Protein 9IVO (pdb70)

Sequence (1031 aa):
TIALNNVVAVVTGAAGGIGRELVKAMKAANAIVIATDMAPSADVEGADHYLQHDVTSEAGWKAVAALAQEKYGRVDALVHNAGISIVTKFEDTPLSDFHRVNNTVNVDSIIIGTQVLLPLLKEGGKARAGGASVVNFSSVGGLRGAAFLAAYCTSKAAVKMLSKCLGAEFAALGYNIRVNSVHPGGIDTPMLGSIMDKAVELGAAPSREVAQAAMEMRHPIGRMGRPAEMGGGVVYLCSDAASFVTCTEFVMDGGFSQVIALNNVVAVVTGAAGGIGRELVKAMKAANAIVIATDMAPSADVEGADHYLQHDVTSEAGWKAVAALAQEKYGRVDALVHNAGISIVTKFEDTPLSDFHRVNTVNVDSIIIGTQVLLPLLKEGGKARAGGASVVNFSSVGGLRGAAFLAAYCTSKAAVKMLSKCLGAEFAALGYNIRVNSVHPGGIDTPMLGSIMDKAVELGAAPSREVAQAAMEMRHPIGRMGRPAEMGGGVVYLCSDAASFVTCTEFVMDGGFSQVTIALNNVVAVVTGAAGGIGRELVKAMKAANAIVIATDMAPSADVEGADHYLQHDVTSEAGWKAVAALAQEKYGRVDALVHNAGISIVTKFEDTPLSDFHRVNTVNVDSIIIGTQVLLPLLKEGGKARAGGASVVNFSSVGGLRGAAFLAAYCTSKAAVKMLSKCLGAEFAALGYNIRVNSVHPGGIDTPMLGSIMDKAVELGAAPSREVAQAAMEMRHPIGRMGRPAEMGGGVVYLCSDAASFVTCTEFVMDGGFSQVTIALNNVVAVVTGAAGGIGRELVKAMKAANAIVIATDMAPSADVEGADHYLQHDVTSEAGWKAVAALAQEKYGRVDALVHNAGISIVTKFEDTPLSDFHRVNNTVNVDSIIIGTQVLLPLLKEGGKARAGGASVVNFSSVGGLRGAAFLAAYCTSKAAVKMLSKCLGAEFAALGYNIRVNSVVHPGGIDTPMLGSIMDKAVELGAAPSREVAQAAMEMRHPIGRMGRPAEMGGGVVYLCSDAASFVTCTEFVMDGGFSQV

InterPro domains:
  IPR002347 Short-chain dehydrogenase/reductase SDR [PF13561] (14-257)
  IPR002347 Short-chain dehydrogenase/reductase SDR [PR00080] (74-85)
  IPR002347 Short-chain dehydrogenase/reductase SDR [PR00080] (132-140)
  IPR002347 Short-chain dehydrogenase/reductase SDR [PR00080] (152-171)
  IPR002347 Short-chain dehydrogenase/reductase SDR [PR00081] (9-26)
  IPR002347 Short-chain dehydrogenase/reductase SDR [PR00081] (74-85)
  IPR002347 Short-chain dehydrogenase/reductase SDR [PR00081] (126-142)
  IPR002347 Short-chain dehydrogenase/reductase SDR [PR00081] (152-171)
  IPR002347 Short-chain dehydrogenase/reductase SDR [PR00081] (175-192)
  IPR002347 Short-chain dehydrogenase/reductase SDR [PR00081] (220-240)
  IPR020904 Short-chain dehydrogenase/reductase, conserved site [PS00061] (139-167)
  IPR036291 NAD(P)-binding domain superfamily [SSF51735] (9-257)
  IPR057326 Ketoreductase domain [SM00822] (8-190)

Radius of gyration: 27.38 Å; Cα contacts (8 Å, |Δi|>4): 2699; chains: 4; bounding box: 59×67×67 Å

Solvent-accessible surface area: 32267 Å² total; per-residue (Å²): 135,23,35,0,87,112,1,0,0,0,0,1,11,0,25,34,35,29,1,84,40,0,0,77,27,0,69,64,14,90,0,47,0,0,0,0,26,118,39,106,94,34,129,8,116,24,31,66,44,47,48,108,5,54,12,34,39,97,75,18,0,118,56,0,16,62,32,0,106,140,110,62,27,58,0,0,0,0,0,6,22,25,25,54,27,44,8,28,60,1,48,102,3,73,43,74,48,15,81,129,0,33,43,11,3,4,4,4,3,2,18,0,0,46,27,0,5,87,8,0,55,72,0,7,162,60,26,106,8,0,0,0,0,0,0,12,4,10,18,9,0,15,33,4,33,30,16,28,4,5,23,0,11,4,12,0,2,0,9,0,0,1,2,0,0,0,9,1,0,30,69,47,64,40,60,5,6,0,0,1,0,0,13,11,8,9,79,24,113,70,24,13,68,27,12,74,73,19,45,136,53,62,54,15,123,42,90,142,78,14,47,43,51,31,47,149,50,2,22,39,47,76,29,0,123,28,59,7,0,2,10,0,0,7,0,0,0,0,67,19,0,8,0,2,3,0,3,48,10,13,0,0,0,0,32,1,14,28,67,45,0,86,110,1,0,0,0,0,1,11,0,23,32,13,27,0,78,42,0,0,79,25,0,70,66,16,88,0,39,0,0,0,0,26,119,35,122,85,41,109,23,110,30,34,67,44,60,47,99,4,53,11,33,39,103,74,18,0,119,58,1,14,61,28,0,105,139,107,66,27,57,0,0,0,0,0,5,22,22,24,53,27,45,6,26,57,1,53,105,2,71,45,74,46,6,70,133,0,27,40,11,3,9,7,4,2,2,16,0,0,44,27,0,4,86,8,0,56,75,0,7,166,60,27,102,8,0,0,0,0,0,0,12,4,10,17,10,0,15,30,5,33,28,19,30,5,3,22,1,6,0,12,0,6,0,8,0,0,0,2,0,0,0,8,0,1,28,68,54,64,35,62,5,7,0,0,1,0,0,13,12,9,8,79,21,106,67,27,11,68,27,14,60,74,18,45,128,53,63,53,14,120,34,83,127,76,12,50,44,59,27,47,158,51,2,23,40,48,77,32,1,124,27,60,7,0,2,11,0,0,7,0,0,0,0,67,28,0,11,0,2,2,0,3,46,10,14,0,0,0,0,36,1,14,29,146,18,32,0,85,111,1,0,0,0,0,1,12,0,28,34,32,28,1,88,42,0,0,77,27,0,70,60,10,90,0,41,0,0,0,0,27,122,41,108,88,30,140,12,125,24,31,68,45,47,45,105,4,54,12,44,38,98,76,15,0,119,54,0,16,61,30,0,106,137,104,61,27,55,0,0,0,0,0,6,21,25,24,42,12,18,14,33,66,1,52,104,3,73,43,73,42,9,71,131,0,33,48,26,4,4,5,3,3,2,18,0,0,45,28,0,4,86,7,0,54,73,0,8,160,60,27,102,7,0,0,0,0,0,0,12,4,11,18,10,0,16,32,3,31,29,25,32,5,3,23,1,5,0,11,0,4,0,8,0,0,0,2,0,0,0,8,1,0,29,67,54,65,35,60,5,6,0,0,1,0,0,13,11,7,7,79,22,109,65,24,12,38,29,11,72,75,18,48,156,67,62,52,13,119,35,86,128,78,15,32,44,51,32,49,151,50,2,23,40,48,75,35,0,125,28,60,8,0,1,10,0,0,7,0,0,0,0,67,18,0,9,0,1,2,0,3,46,10,14,0,0,0,0,34,0,14,29,147,21,30,0,82,111,1,0,0,0,0,1,11,0,29,34,29,30,0,86,41,0,0,79,27,0,68,87,17,90,0,43,0,0,0,0,28,119,40,108,87,34,129,8,121,23,31,65,43,46,47,105,5,53,11,33,37,97,76,17,0,117,56,0,16,61,31,0,106,138,108,60,28,58,0,0,0,0,0,7,21,24,24,59,26,50,21,23,57,0,50,100,2,71,44,74,52,14,79,130,0,33,37,14,3,4,2,4,3,1,18,0,0,45,29,0,3,87,8,0,54,71,0,7,160,61,27,104,7,0,0,0,0,0,0,11,4,10,16,10,0,15,32,4,34,29,26,32,1,4,23,0,11,4,10,0,4,0,9,0,0,0,2,0,0,1,7,1,1,29,67,57,64,36,60,5,6,0,0,1,0,0,12,11,9,9,80,22,110,64,23,12,39,29,11,57,91,17,48,132,66,62,48,13,117,34,87,131,78,15,46,45,50,33,49,149,54,2,23,40,46,75,30,0,126,28,60,7,0,2,10,0,0,6,0,0,0,0,68,17,0,9,0,2,3,0,4,46,10,15,0,0,0,0,33,1,13,29

Secondary structure (DSSP, 8-state):
----TT-EEEESSTTSHHHHHHHHHHHHTT-EEEEEESSSS---TT-SEEEE--TT-HHHHHHHHHHHHHHTS--SEEEE---------GGG--HHHHHHHHIIIIIHHHHHHHHHHHHHHHHHHH-TT-EEEEEE--GGGTS--TT-HHHHHHHHHHHHHHHHHHHHHHHTT--EEEEEEEE-SBSSHHHHHHHHHHHHTTSSS-HHHHHHHHHHHSTTSSPBPGGGGHHHHHHHHSGGGTT--S-EEEESTTGGG-/---TT-EEEESSTTSHHHHHHHHHHHHTT-EEEEEESSSS----S-SEEEE--TT-HHHHHHHHHHHHHHTS--SEEEE---------GGG--HHHHHHHHIIIIIHHHHHHHHHHHHHHHHHHH-TT-EEEEEE--GGGTS--TT-HHHHHHHHHHHHHHHHHHHHHHHTT--EEEEEE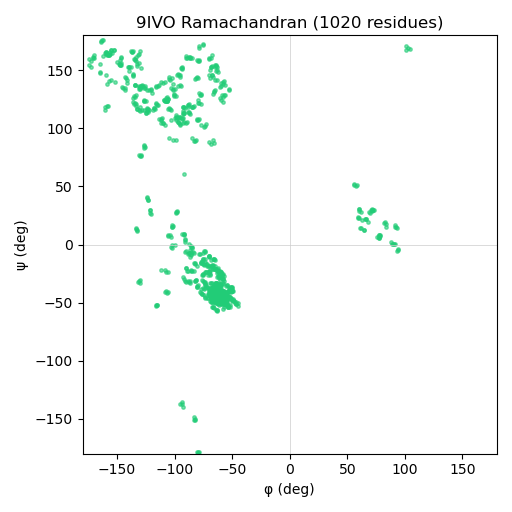EE-SB-SHHHHHHHHHHHHTTSSS-HHHHHHHHHHHSTTSSPBPGGGGHHHHHHHHSGGGTT--S-EEEESTTGGG-/----TT-EEEESSTTSHHHHHHHHHHHHTT-EEEEEESSSS---TT-SEEEE--TT-HHHHHHHHHHHHHHTS--SEEEE---------GGG--HHHHHHHHIIIIIHHHHHHHHHHHHHHHHHHH-TT-EEEEEE--GGGTS--TT-HHHHHHHHHHHHHHHHHHHHHHHTT--EEEEEEEE-SBSSHHHHHHHHHHHHTTSSS-HHHHHHHHHHHSTTSSPBPGGGGHHHHHHHHSGGGTT--S-EEEESTTGGG-/----TT-EEEESSTTSHHHHHHHHHHHHTT-EEEEEESSSS---TT-SEEEE--TT-HHHHHHHHHHHHHHTS--SEEEE---------GGG--HHHHHHHHIIIIIHHHHHHHHHHHHHHHHHHH-TT-EEEEEE--GGGTS--TT-HHHHHHHHHHHHHHHHHHHHHHHTT--EEEEEEEE-SBSSHHHHHHHHHHHHTTSSS-HHHHHHHHHHHSTTSSPBPGGGGHHHHHHHHSGGGTT--S-EEEESTTGGG-

Structure (mmCIF, N/CA/C/O backbone):
data_9IVO
#
_entry.id   9IVO
#
_cell.length_a   62.738
_cell.length_b   118.817
_cell.length_c   121.279
_cell.angle_alpha   90.00
_cell.angle_beta   90.00
_cell.angle_gamma   90.00
#
_symmetry.space_group_name_H-M   'P 21 21 21'
#
loop_
_entity.id
_entity.type
_entity.pdbx_description
1 polymer 'Short-chain dehydrogenase/reductase SDR'
2 non-polymer NICOTINAMIDE-ADENINE-DINUCLEOTIDE
3 non-polymer 1,2-ETHANEDIOL
4 non-polymer 'DIMETHYL SULFOXIDE'
5 water water
#
loop_
_atom_site.group_PDB
_atom_site.id
_atom_site.type_symbol
_atom_site.label_atom_id
_atom_site.label_alt_id
_atom_site.label_comp_id
_atom_site.label_asym_id
_atom_site.label_entity_id
_atom_site.label_seq_id
_atom_site.pdbx_PDB_ins_code
_atom_site.Cartn_x
_atom_site.Cartn_y
_atom_site.Cartn_z
_atom_site.occupancy
_atom_site.B_iso_or_equiv
_atom_site.auth_seq_id
_atom_site.auth_comp_id
_atom_site.auth_asym_id
_atom_site.auth_atom_id
_atom_site.pdbx_PDB_model_num
ATOM 1 N N . THR A 1 2 ? 37.404 29.323 8.416 1.00 62.18 2 THR A N 1
ATOM 2 C CA . THR A 1 2 ? 36.196 28.781 7.738 1.00 58.47 2 THR A CA 1
ATOM 3 C C . THR A 1 2 ? 35.674 27.531 8.473 1.00 51.94 2 THR A C 1
ATOM 4 O O . THR A 1 2 ? 36.327 27.004 9.405 1.00 53.28 2 THR A O 1
ATOM 8 N N . ILE A 1 3 ? 34.487 27.087 8.073 1.00 40.36 3 ILE A N 1
ATOM 9 C CA . ILE A 1 3 ? 33.840 25.846 8.561 1.00 32.45 3 ILE A CA 1
ATOM 10 C C . ILE A 1 3 ? 34.153 24.742 7.544 1.00 32.64 3 ILE A C 1
ATOM 11 O O . ILE A 1 3 ? 33.645 24.795 6.445 1.00 33.18 3 ILE A O 1
ATOM 16 N N . ALA A 1 4 ? 35.004 23.794 7.898 1.00 30.66 4 ALA A N 1
ATOM 17 C CA . ALA A 1 4 ? 35.338 22.657 7.017 1.00 27.98 4 ALA A CA 1
ATOM 18 C C . ALA A 1 4 ? 35.744 21.469 7.879 1.00 24.42 4 ALA A C 1
ATOM 19 O O . ALA A 1 4 ? 36.033 21.640 9.086 1.00 21.89 4 ALA A O 1
ATOM 21 N N . LEU A 1 5 ? 35.811 20.305 7.247 1.00 21.45 5 LEU A N 1
ATOM 22 C CA . LEU A 1 5 ? 36.148 19.037 7.938 1.00 21.55 5 LEU A CA 1
ATOM 23 C C . LEU A 1 5 ? 37.356 18.380 7.247 1.00 23.62 5 LEU A C 1
ATOM 24 O O . LEU A 1 5 ? 37.385 17.152 7.115 1.00 22.29 5 LEU A O 1
ATOM 29 N N . ASN A 1 6 ? 38.348 19.180 6.852 1.00 24.72 6 ASN A N 1
ATOM 30 C CA . ASN A 1 6 ? 39.568 18.622 6.200 1.00 27.16 6 ASN A CA 1
ATOM 31 C C . ASN A 1 6 ? 40.215 17.631 7.165 1.00 28.06 6 ASN A C 1
ATOM 32 O O . ASN A 1 6 ? 40.384 17.990 8.355 1.00 27.38 6 ASN A O 1
ATOM 37 N N . ASN A 1 7 ? 40.506 16.414 6.692 1.00 35.12 7 ASN A N 1
ATOM 38 C CA . ASN A 1 7 ? 41.241 15.359 7.457 1.00 36.77 7 ASN A CA 1
ATOM 39 C C . ASN A 1 7 ? 40.419 14.890 8.668 1.00 28.06 7 ASN A C 1
ATOM 40 O O . ASN A 1 7 ? 41.010 14.353 9.610 1.00 29.17 7 ASN A O 1
ATOM 45 N N . VAL A 1 8 ? 39.104 15.087 8.644 1.00 24.94 8 VAL A N 1
ATOM 46 C CA . VAL A 1 8 ? 38.210 14.585 9.710 1.00 23.68 8 VAL A CA 1
ATOM 47 C C . VAL A 1 8 ? 37.714 13.190 9.309 1.00 24.18 8 VAL A C 1
ATOM 48 O O . VAL A 1 8 ? 37.038 13.050 8.274 1.00 25.85 8 VAL A O 1
ATOM 52 N N . VAL A 1 9 ? 38.051 12.202 10.123 1.00 22.25 9 VAL A N 1
ATOM 53 C CA . VAL A 1 9 ? 37.459 10.843 10.043 1.00 22.03 9 VAL A CA 1
ATOM 54 C C . VAL A 1 9 ? 36.194 10.811 10.903 1.00 21.22 9 VAL A C 1
ATOM 55 O O . VAL A 1 9 ? 36.287 10.981 12.130 1.00 20.56 9 VAL A O 1
ATOM 59 N N . ALA A 1 10 ? 35.045 10.642 10.257 1.00 22.91 10 ALA A N 1
ATOM 60 C CA . ALA A 1 10 ? 33.720 10.693 10.884 1.00 21.38 10 ALA A CA 1
ATOM 61 C C . ALA A 1 10 ? 33.064 9.300 10.833 1.00 23.72 10 ALA A C 1
ATOM 62 O O . ALA A 1 10 ? 33.112 8.652 9.785 1.00 24.57 10 ALA A O 1
ATOM 64 N N . VAL A 1 11 ? 32.441 8.906 11.937 1.00 20.31 11 VAL A N 1
ATOM 65 C CA . VAL A 1 11 ? 31.526 7.740 11.991 1.00 20.11 11 VAL A CA 1
ATOM 66 C C . VAL A 1 11 ? 30.128 8.324 12.106 1.00 20.71 11 VAL A C 1
ATOM 67 O O . VAL A 1 11 ? 29.899 9.128 13.031 1.00 19.17 11 VAL A O 1
ATOM 71 N N . VAL A 1 12 ? 29.215 7.925 11.221 1.00 20.97 12 VAL A N 1
ATOM 72 C CA . VAL A 1 12 ? 27.805 8.397 11.268 1.00 19.14 12 VAL A CA 1
ATOM 73 C C . VAL A 1 12 ? 26.894 7.171 11.336 1.00 21.00 12 VAL A C 1
ATOM 74 O O . VAL A 1 12 ? 26.898 6.372 10.367 1.00 20.10 12 VAL A O 1
ATOM 78 N N . THR A 1 13 ? 26.140 7.021 12.418 1.00 20.46 13 THR A N 1
ATOM 79 C CA . THR A 1 13 ? 25.174 5.889 12.567 1.00 22.53 13 THR A CA 1
ATOM 80 C C . THR A 1 13 ? 23.800 6.275 12.011 1.00 22.26 13 THR A C 1
ATOM 81 O O . THR A 1 13 ? 23.523 7.465 11.822 1.00 20.64 13 THR A O 1
ATOM 85 N N . GLY A 1 14 ? 22.944 5.289 11.727 1.00 21.21 14 GLY A N 1
ATOM 86 C CA . GLY A 1 14 ? 21.642 5.564 11.103 1.00 21.54 14 GLY A CA 1
ATOM 87 C C . GLY A 1 14 ? 21.816 6.198 9.728 1.00 21.77 14 GLY A C 1
ATOM 88 O O . GLY A 1 14 ? 20.915 6.930 9.288 1.00 25.20 14 GLY A O 1
ATOM 89 N N . ALA A 1 15 ? 22.914 5.905 9.053 1.00 20.97 15 ALA A N 1
ATOM 90 C CA . ALA A 1 15 ? 23.399 6.673 7.883 1.00 20.74 15 ALA A CA 1
ATOM 91 C C . ALA A 1 15 ? 22.533 6.454 6.655 1.00 22.11 15 ALA A C 1
ATOM 92 O O . ALA A 1 15 ? 22.607 7.293 5.750 1.00 24.13 15 ALA A O 1
ATOM 94 N N . ALA A 1 16 ? 21.730 5.387 6.604 1.00 22.93 16 ALA A N 1
ATOM 95 C CA . ALA A 1 16 ? 20.890 5.072 5.428 1.00 24.39 16 ALA A CA 1
ATOM 96 C C . ALA A 1 16 ? 19.509 5.710 5.577 1.00 25.03 16 ALA A C 1
ATOM 97 O O . ALA A 1 16 ? 18.749 5.664 4.589 1.00 26.96 16 ALA A O 1
ATOM 99 N N . GLY A 1 17 ? 19.177 6.319 6.726 1.00 23.26 17 GLY A N 1
ATOM 100 C CA . GLY A 1 17 ? 17.869 6.967 6.930 1.00 26.44 17 GLY A CA 1
ATOM 101 C C . GLY A 1 17 ? 17.805 8.350 6.286 1.00 28.75 17 GLY A C 1
ATOM 102 O O . GLY A 1 17 ? 18.812 8.787 5.685 1.00 24.16 17 GLY A O 1
ATOM 103 N N . GLY A 1 18 ? 16.676 9.043 6.414 1.00 27.16 18 GLY A N 1
ATOM 104 C CA . GLY A 1 18 ? 16.452 10.332 5.725 1.00 28.76 18 GLY A CA 1
ATOM 105 C C . GLY A 1 18 ? 17.446 11.382 6.209 1.00 24.98 18 GLY A C 1
ATOM 106 O O . GLY A 1 18 ? 18.079 12.011 5.375 1.00 26.07 18 GLY A O 1
ATOM 107 N N . ILE A 1 19 ? 17.591 11.568 7.511 1.00 25.71 19 ILE A N 1
ATOM 108 C CA . ILE A 1 19 ? 18.559 12.573 8.045 1.00 21.94 19 ILE A CA 1
ATOM 109 C C . ILE A 1 19 ? 19.971 12.052 7.830 1.00 21.46 19 ILE A C 1
ATOM 110 O O . ILE A 1 19 ? 20.820 12.853 7.348 1.00 20.34 19 ILE A O 1
ATOM 115 N N . GLY A 1 20 ? 20.241 10.773 8.148 1.00 20.86 20 GLY A N 1
ATOM 116 C CA . GLY A 1 20 ? 21.592 10.188 8.013 1.00 21.49 20 GLY A CA 1
ATOM 117 C C . GLY A 1 20 ? 22.207 10.427 6.647 1.00 21.85 20 GLY A C 1
ATOM 118 O O . GLY A 1 20 ? 23.384 10.816 6.555 1.00 19.65 20 GLY A O 1
ATOM 119 N N . ARG A 1 21 ? 21.451 10.208 5.568 1.00 21.74 21 ARG A N 1
ATOM 120 C CA . ARG A 1 21 ? 21.995 10.374 4.200 1.00 22.57 21 ARG A CA 1
ATOM 121 C C . ARG A 1 21 ? 22.393 11.837 3.987 1.00 24.69 21 ARG A C 1
ATOM 122 O O . ARG A 1 21 ? 23.379 12.084 3.335 1.00 22.30 21 ARG A O 1
ATOM 130 N N . GLU A 1 22 ? 21.598 12.772 4.483 1.00 20.83 22 GLU A N 1
ATOM 131 C CA . GLU A 1 22 ? 21.881 14.220 4.339 1.00 21.64 22 GLU A CA 1
ATOM 132 C C . GLU A 1 22 ? 23.100 14.580 5.175 1.00 21.74 22 GLU A C 1
ATOM 133 O O . GLU A 1 22 ? 23.906 15.399 4.667 1.00 22.61 22 GLU A O 1
ATOM 139 N N . LEU A 1 23 ? 23.255 14.013 6.380 1.00 20.45 23 LEU A N 1
ATOM 140 C CA . LEU A 1 23 ? 24.475 14.264 7.191 1.00 21.53 23 LEU A CA 1
ATOM 141 C C . LEU A 1 23 ? 25.713 13.802 6.411 1.00 22.50 23 LEU A C 1
ATOM 142 O O . LEU A 1 23 ? 26.704 14.515 6.367 1.00 21.16 23 LEU A O 1
ATOM 147 N N . VAL A 1 24 ? 25.694 12.600 5.857 1.00 20.61 24 VAL A N 1
ATOM 148 C CA . VAL A 1 24 ? 26.878 12.052 5.147 1.00 20.05 24 VAL A CA 1
ATOM 149 C C . VAL A 1 24 ? 27.215 12.947 3.941 1.00 19.82 24 VAL A C 1
ATOM 150 O O . VAL A 1 24 ? 28.407 13.254 3.747 1.00 20.58 24 VAL A O 1
ATOM 154 N N . LYS A 1 25 ? 26.233 13.377 3.159 1.00 22.58 25 LYS A N 1
ATOM 155 C CA . LYS A 1 25 ? 26.448 14.234 1.958 1.00 24.34 25 LYS A CA 1
ATOM 156 C C . LYS A 1 25 ? 27.067 15.567 2.414 1.00 23.16 25 LYS A C 1
ATOM 157 O O . LYS A 1 25 ? 28.052 16.026 1.794 1.00 23.35 25 LYS A O 1
ATOM 163 N N . ALA A 1 26 ? 26.525 16.169 3.479 1.00 22.18 26 ALA A N 1
ATOM 164 C CA . ALA A 1 26 ? 27.007 17.478 3.973 1.00 20.68 26 ALA A CA 1
ATOM 165 C C . ALA A 1 26 ? 28.446 17.326 4.480 1.00 21.37 26 ALA A C 1
ATOM 166 O O . ALA A 1 26 ? 29.294 18.189 4.203 1.00 20.14 26 ALA A O 1
ATOM 168 N N . MET A 1 27 ? 28.734 16.258 5.208 1.00 21.87 27 MET A N 1
ATOM 169 C CA . MET A 1 27 ? 30.077 16.064 5.811 1.00 22.09 27 MET A CA 1
ATOM 170 C C . MET A 1 27 ? 31.095 15.788 4.699 1.00 22.49 27 MET A C 1
ATOM 171 O O . MET A 1 27 ? 32.204 16.361 4.772 1.00 21.84 27 MET A O 1
ATOM 176 N N . LYS A 1 28 ? 30.705 15.031 3.677 1.00 22.37 28 LYS A N 1
ATOM 177 C CA . LYS A 1 28 ? 31.602 14.756 2.539 1.00 23.19 28 LYS A CA 1
ATOM 178 C C . LYS A 1 28 ? 31.855 16.056 1.776 1.00 23.79 28 LYS A C 1
ATOM 179 O O . LYS A 1 28 ? 32.995 16.280 1.367 1.00 24.15 28 LYS A O 1
ATOM 185 N N . ALA A 1 29 ? 30.825 16.868 1.568 1.00 24.59 29 ALA A N 1
ATOM 186 C CA . ALA A 1 29 ? 30.950 18.168 0.863 1.00 25.37 29 ALA A CA 1
ATOM 187 C C . ALA A 1 29 ? 31.935 19.067 1.620 1.00 26.06 29 ALA A C 1
ATOM 188 O O . ALA A 1 29 ? 32.544 19.904 0.966 1.00 27.70 29 ALA A O 1
ATOM 190 N N . ALA A 1 30 ? 32.091 18.914 2.949 1.00 21.71 30 ALA A N 1
ATOM 191 C CA . ALA A 1 30 ? 33.063 19.680 3.768 1.00 22.16 30 ALA A CA 1
ATOM 192 C C . ALA A 1 30 ? 34.397 18.922 3.870 1.00 21.73 30 ALA A C 1
ATOM 193 O O . ALA A 1 30 ? 35.263 19.336 4.664 1.00 21.60 30 ALA A O 1
ATOM 195 N N . ASN A 1 31 ? 34.559 17.841 3.110 1.00 22.03 31 ASN A N 1
ATOM 196 C CA . ASN A 1 31 ? 35.820 17.076 2.909 1.00 25.07 31 ASN A CA 1
ATOM 197 C C . ASN A 1 31 ? 36.087 16.070 4.027 1.00 23.53 31 ASN A C 1
ATOM 198 O O . ASN A 1 31 ? 37.206 15.620 4.125 1.00 24.87 31 ASN A O 1
ATOM 203 N N . ALA A 1 32 ? 35.091 15.671 4.814 1.00 23.50 32 ALA A N 1
ATOM 204 C CA . ALA A 1 32 ? 35.268 14.607 5.817 1.00 22.68 32 ALA A CA 1
ATOM 205 C C . ALA A 1 32 ? 35.453 13.263 5.091 1.00 22.88 32 ALA A C 1
ATOM 206 O O . ALA A 1 32 ? 34.902 13.063 3.981 1.00 22.31 32 ALA A O 1
ATOM 208 N N . ILE A 1 33 ? 36.202 12.372 5.726 1.00 23.77 33 ILE A N 1
ATOM 209 C CA . ILE A 1 33 ? 36.237 10.918 5.414 1.00 24.34 33 ILE A CA 1
ATOM 210 C C . ILE A 1 33 ? 35.142 10.265 6.254 1.00 25.03 33 ILE A C 1
ATOM 211 O O . ILE A 1 33 ? 35.188 10.412 7.479 1.00 26.54 33 ILE A O 1
ATOM 216 N N . VAL A 1 34 ? 34.169 9.613 5.630 1.00 22.71 34 VAL A N 1
ATOM 217 C CA . VAL A 1 34 ? 32.954 9.158 6.350 1.00 23.32 34 VAL A CA 1
ATOM 218 C C . VAL A 1 34 ? 32.852 7.632 6.349 1.00 25.10 34 VAL A C 1
ATOM 219 O O . VAL A 1 34 ? 32.790 7.029 5.252 1.00 23.28 34 VAL A O 1
ATOM 223 N N . ILE A 1 35 ? 32.819 7.054 7.550 1.00 21.87 35 ILE A N 1
ATOM 224 C CA . ILE A 1 35 ? 32.361 5.658 7.803 1.00 21.65 35 ILE A CA 1
ATOM 225 C C . ILE A 1 35 ? 30.878 5.718 8.162 1.00 20.93 35 ILE A C 1
ATOM 226 O O . ILE A 1 35 ? 30.551 6.197 9.277 1.00 20.52 35 ILE A O 1
ATOM 231 N N . ALA A 1 36 ? 30.013 5.263 7.254 1.00 20.28 36 ALA A N 1
ATOM 232 C CA . ALA A 1 36 ? 28.553 5.243 7.398 1.00 20.78 36 ALA A CA 1
ATOM 233 C C . ALA A 1 36 ? 28.114 3.858 7.904 1.00 23.37 36 ALA A C 1
ATOM 234 O O . ALA A 1 36 ? 28.653 2.833 7.405 1.00 24.10 36 ALA A O 1
ATOM 236 N N . THR A 1 37 ? 27.176 3.812 8.849 1.00 21.13 37 THR A N 1
ATOM 237 C CA . THR A 1 37 ? 26.657 2.519 9.373 1.00 22.85 37 THR A CA 1
ATOM 238 C C . THR A 1 37 ? 25.158 2.586 9.491 1.00 22.83 37 THR A C 1
ATOM 239 O O . THR A 1 37 ? 24.600 3.682 9.748 1.00 22.79 37 THR A O 1
ATOM 243 N N . ASP A 1 38 ? 24.498 1.454 9.273 1.00 22.35 38 ASP A N 1
ATOM 244 C CA . ASP A 1 38 ? 23.044 1.321 9.472 1.00 22.44 38 ASP A CA 1
ATOM 245 C C . ASP A 1 38 ? 22.719 -0.175 9.521 1.00 20.14 38 ASP A C 1
ATOM 246 O O . ASP A 1 38 ? 23.624 -0.954 9.353 1.00 22.62 38 ASP A O 1
ATOM 251 N N . MET A 1 39 ? 21.466 -0.488 9.792 1.00 23.65 39 MET A N 1
ATOM 252 C CA . MET A 1 39 ? 20.941 -1.869 9.962 1.00 24.82 39 MET A CA 1
ATOM 253 C C . MET A 1 39 ? 20.976 -2.616 8.623 1.00 29.08 39 MET A C 1
ATOM 254 O O . MET A 1 39 ? 21.215 -3.864 8.672 1.00 28.04 39 MET A O 1
ATOM 259 N N . ALA A 1 40 ? 20.784 -1.932 7.477 1.00 26.82 40 ALA A N 1
ATOM 260 C CA . ALA A 1 40 ? 20.749 -2.607 6.143 1.00 29.36 40 ALA A CA 1
ATOM 261 C C . ALA A 1 40 ? 22.072 -3.312 5.879 1.00 30.44 40 ALA A C 1
ATOM 262 O O . ALA A 1 40 ? 23.153 -2.779 6.144 1.00 26.58 40 ALA A O 1
ATOM 264 N N . PRO A 1 41 ? 22.054 -4.573 5.361 1.00 29.61 41 PRO A N 1
ATOM 265 C CA . PRO A 1 41 ? 23.307 -5.285 5.111 1.00 30.14 41 PRO A CA 1
ATOM 266 C C . PRO A 1 41 ? 24.114 -4.675 3.954 1.00 24.64 41 PRO A C 1
ATOM 267 O O . PRO A 1 41 ? 25.336 -4.826 3.945 1.00 29.45 41 PRO A O 1
ATOM 271 N N . SER A 1 42 ? 23.419 -4.016 3.036 1.00 29.60 42 SER A N 1
ATOM 272 C CA . SER A 1 42 ? 23.969 -3.336 1.844 1.00 30.09 42 SER A CA 1
ATOM 273 C C . SER A 1 42 ? 23.329 -1.953 1.699 1.00 24.18 42 SER A C 1
ATOM 274 O O . SER A 1 42 ? 22.094 -1.876 1.752 1.00 26.17 42 SER A O 1
ATOM 277 N N . ALA A 1 43 ? 24.113 -0.925 1.379 1.00 24.31 43 ALA A N 1
ATOM 278 C CA . ALA A 1 43 ? 23.523 0.396 1.097 1.00 23.15 43 ALA A CA 1
ATOM 279 C C . ALA A 1 43 ? 24.501 1.247 0.301 1.00 23.70 43 ALA A C 1
ATOM 280 O O . ALA A 1 43 ? 25.712 1.044 0.435 1.00 25.10 43 ALA A O 1
ATOM 282 N N . ASP A 1 44 ? 23.954 2.068 -0.577 1.00 22.39 44 ASP A N 1
ATOM 283 C CA . ASP A 1 44 ? 24.737 3.021 -1.388 1.00 25.86 44 ASP A CA 1
ATOM 284 C C . ASP A 1 44 ? 24.467 4.363 -0.732 1.00 24.50 44 ASP A C 1
ATOM 285 O O . ASP A 1 44 ? 23.431 4.961 -1.054 1.00 22.09 44 ASP A O 1
ATOM 290 N N . VAL A 1 45 ? 25.314 4.756 0.222 1.00 25.85 45 VAL A N 1
ATOM 291 C CA . VAL A 1 45 ? 25.149 6.068 0.917 1.00 24.32 45 VAL A CA 1
ATOM 292 C C . VAL A 1 45 ? 26.053 7.092 0.231 1.00 21.66 45 VAL A C 1
ATOM 293 O O . VAL A 1 45 ? 27.263 6.960 0.325 1.00 21.10 45 VAL A O 1
ATOM 297 N N . GLU A 1 46 ? 25.464 8.034 -0.470 1.00 22.78 46 GLU A N 1
ATOM 298 C CA . GLU A 1 46 ? 26.188 9.043 -1.287 1.00 28.92 46 GLU A CA 1
ATOM 299 C C . GLU A 1 46 ? 27.133 9.817 -0.368 1.00 26.83 46 GLU A C 1
ATOM 300 O O . GLU A 1 46 ? 26.637 10.309 0.670 1.00 24.92 46 GLU A O 1
ATOM 306 N N . GLY A 1 47 ? 28.426 9.804 -0.679 1.00 23.11 47 GLY A N 1
ATOM 307 C CA . GLY A 1 47 ? 29.474 10.493 0.083 1.00 25.95 47 GLY A CA 1
ATOM 308 C C . GLY A 1 47 ? 30.166 9.633 1.137 1.00 25.97 47 GLY A C 1
ATOM 309 O O . GLY A 1 47 ? 31.112 10.126 1.768 1.00 26.32 47 GLY A O 1
ATOM 310 N N . ALA A 1 48 ? 29.735 8.389 1.371 1.00 23.72 48 ALA A N 1
ATOM 311 C CA . ALA A 1 48 ? 30.398 7.489 2.344 1.00 22.42 48 ALA A CA 1
ATOM 312 C C . ALA A 1 48 ? 31.648 6.891 1.709 1.00 27.05 48 ALA A C 1
ATOM 313 O O . ALA A 1 48 ? 31.565 6.388 0.569 1.00 25.37 48 ALA A O 1
ATOM 315 N N . ASP A 1 49 ? 32.783 6.944 2.402 1.00 26.21 49 ASP A N 1
ATOM 316 C CA . ASP A 1 49 ? 34.015 6.203 2.035 1.00 27.10 49 ASP A CA 1
ATOM 317 C C . ASP A 1 49 ? 33.858 4.710 2.332 1.00 29.78 49 ASP A C 1
ATOM 318 O O . ASP A 1 49 ? 34.432 3.900 1.602 1.00 25.94 49 ASP A O 1
ATOM 323 N N . HIS A 1 50 ? 33.121 4.366 3.379 1.00 26.74 50 HIS A N 1
ATOM 324 C CA . HIS A 1 50 ? 32.898 2.980 3.864 1.00 28.21 50 HIS A CA 1
ATOM 325 C C . HIS A 1 50 ? 31.449 2.876 4.325 1.00 27.32 50 HIS A C 1
ATOM 326 O O . HIS A 1 50 ? 30.948 3.842 4.939 1.00 22.39 50 HIS A O 1
ATOM 333 N N . TYR A 1 51 ? 30.804 1.739 4.062 1.00 23.26 51 TYR A N 1
ATOM 334 C CA . TYR A 1 51 ? 29.505 1.397 4.683 1.00 24.15 51 TYR A CA 1
ATOM 335 C C . TYR A 1 51 ? 29.679 0.085 5.453 1.00 26.73 51 TYR A C 1
ATOM 336 O O . TYR A 1 51 ? 30.244 -0.842 4.911 1.00 22.64 51 TYR A O 1
ATOM 345 N N . LEU A 1 52 ? 29.182 0.029 6.677 1.00 24.54 52 LEU A N 1
ATOM 346 C CA . LEU A 1 52 ? 29.143 -1.190 7.514 1.00 26.13 52 LEU A CA 1
ATOM 347 C C . LEU A 1 52 ? 27.722 -1.410 7.978 1.00 26.77 52 LEU A C 1
ATOM 348 O O . LEU A 1 52 ? 27.098 -0.451 8.487 1.00 24.88 52 LEU A O 1
ATOM 353 N N . GLN A 1 53 ? 27.235 -2.649 7.885 1.00 24.59 53 GLN A N 1
ATOM 354 C CA . GLN A 1 53 ? 26.011 -3.080 8.579 1.00 25.70 53 GLN A CA 1
ATOM 355 C C . GLN A 1 53 ? 26.338 -3.026 10.073 1.00 24.29 53 GLN A C 1
ATOM 356 O O . GLN A 1 53 ? 27.434 -3.484 10.476 1.00 26.96 53 GLN A O 1
ATOM 362 N N . HIS A 1 54 ? 25.466 -2.412 10.859 1.00 25.23 54 HIS A N 1
ATOM 363 C CA . HIS A 1 54 ? 25.773 -2.112 12.278 1.00 25.26 54 HIS A CA 1
ATOM 364 C C . HIS A 1 54 ? 24.481 -1.920 13.041 1.00 24.83 54 HIS A C 1
ATOM 365 O O . HIS A 1 54 ? 23.723 -0.995 12.703 1.00 27.74 54 HIS A O 1
ATOM 372 N N . ASP A 1 55 ? 24.255 -2.762 14.036 1.00 22.98 55 ASP A N 1
ATOM 373 C CA . ASP A 1 55 ? 23.175 -2.574 15.025 1.00 25.23 55 ASP A CA 1
ATOM 374 C C . ASP A 1 55 ? 23.783 -1.807 16.200 1.00 23.52 55 ASP A C 1
ATOM 375 O O . ASP A 1 55 ? 24.730 -2.343 16.814 1.00 22.41 55 ASP A O 1
ATOM 380 N N . VAL A 1 56 ? 23.333 -0.584 16.463 1.00 21.52 56 VAL A N 1
ATOM 381 C CA . VAL A 1 56 ? 24.011 0.277 17.485 1.00 24.15 56 VAL A CA 1
ATOM 382 C C . VAL A 1 56 ? 23.769 -0.288 18.898 1.00 24.50 56 VAL A C 1
ATOM 383 O O . VAL A 1 56 ? 24.422 0.188 19.835 1.00 25.58 56 VAL A O 1
ATOM 387 N N . THR A 1 57 ? 22.879 -1.260 19.071 1.00 24.20 57 THR A N 1
ATOM 388 C CA . THR A 1 57 ? 22.676 -1.920 20.389 1.00 25.34 57 THR A CA 1
ATOM 389 C C . THR A 1 57 ? 23.709 -3.031 20.609 1.00 31.64 57 THR A C 1
ATOM 390 O O . THR A 1 57 ? 23.780 -3.532 21.753 1.00 31.63 57 THR A O 1
ATOM 394 N N . SER A 1 58 ? 24.523 -3.355 19.596 1.00 28.26 58 SER A N 1
ATOM 395 C CA . SER A 1 58 ? 25.485 -4.486 19.636 1.00 28.52 58 SER A CA 1
ATOM 396 C C . SER A 1 58 ? 26.908 -3.969 19.872 1.00 27.46 58 SER A C 1
ATOM 397 O O . SER A 1 58 ? 27.459 -3.278 19.004 1.00 28.11 58 SER A O 1
ATOM 400 N N . GLU A 1 59 ? 27.509 -4.336 21.005 1.00 26.23 59 GLU A N 1
ATOM 401 C CA . GLU A 1 59 ? 28.919 -4.022 21.325 1.00 28.66 59 GLU A CA 1
ATOM 402 C C . GLU A 1 59 ? 29.802 -4.653 20.249 1.00 27.27 59 GLU A C 1
ATOM 403 O O . GLU A 1 59 ? 30.743 -3.997 19.800 1.00 23.15 59 GLU A O 1
ATOM 409 N N . ALA A 1 60 ? 29.521 -5.889 19.823 1.00 26.86 60 ALA A N 1
ATOM 410 C CA . ALA A 1 60 ? 30.305 -6.536 18.738 1.00 26.82 60 ALA A CA 1
ATOM 411 C C . ALA A 1 60 ? 30.280 -5.663 17.470 1.00 23.94 60 ALA A C 1
ATOM 412 O O . ALA A 1 60 ? 31.342 -5.504 16.837 1.00 22.85 60 ALA A O 1
ATOM 414 N N . GLY A 1 61 ? 29.108 -5.144 17.087 1.00 25.41 61 GLY A N 1
ATOM 415 C CA . GLY A 1 61 ? 28.968 -4.259 15.913 1.00 24.05 61 GLY A CA 1
ATOM 416 C C . GLY A 1 61 ? 29.828 -3.003 16.062 1.00 22.69 61 GLY A C 1
ATOM 417 O O . GLY A 1 61 ? 30.545 -2.664 15.122 1.00 22.93 61 GLY A O 1
ATOM 418 N N . TRP A 1 62 ? 29.807 -2.353 17.230 1.00 24.38 62 TRP A N 1
ATOM 419 C CA . TRP A 1 62 ? 30.694 -1.189 17.522 1.00 22.14 62 TRP A CA 1
ATOM 420 C C . TRP A 1 62 ? 32.164 -1.580 17.421 1.00 22.39 62 TRP A C 1
ATOM 421 O O . TRP A 1 62 ? 32.953 -0.825 16.859 1.00 21.27 62 TRP A O 1
ATOM 432 N N . LYS A 1 63 ? 32.547 -2.765 17.916 1.00 22.72 63 LYS A N 1
ATOM 433 C CA . LYS A 1 63 ? 33.968 -3.193 17.844 1.00 22.44 63 LYS A CA 1
ATOM 434 C C . LYS A 1 63 ? 34.415 -3.353 16.387 1.00 21.23 63 LYS A C 1
ATOM 435 O O . LYS A 1 63 ? 35.592 -3.025 16.093 1.00 23.96 63 LYS A O 1
ATOM 441 N N . ALA A 1 64 ? 33.519 -3.804 15.490 1.00 22.50 64 ALA A N 1
ATOM 442 C CA . ALA A 1 64 ? 33.824 -3.939 14.048 1.00 24.57 64 ALA A CA 1
ATOM 443 C C . ALA A 1 64 ? 34.063 -2.553 13.444 1.00 24.29 64 ALA A C 1
ATOM 444 O O . ALA A 1 64 ? 34.987 -2.405 12.626 1.00 23.27 64 ALA A O 1
ATOM 446 N N . VAL A 1 65 ? 33.263 -1.560 13.838 1.00 22.95 65 VAL A N 1
ATOM 447 C CA . VAL A 1 65 ? 33.433 -0.147 13.372 1.00 22.43 65 VAL A CA 1
ATOM 448 C C . VAL A 1 65 ? 34.793 0.361 13.860 1.00 21.50 65 VAL A C 1
ATOM 449 O O . VAL A 1 65 ? 35.543 0.898 13.036 1.00 22.86 65 VAL A O 1
ATOM 453 N N . ALA A 1 66 ? 35.113 0.161 15.138 1.00 21.70 66 ALA A N 1
ATOM 454 C CA . ALA A 1 66 ? 36.405 0.589 15.728 1.00 23.47 66 ALA A CA 1
ATOM 455 C C . ALA A 1 66 ? 37.577 -0.055 14.975 1.00 24.13 66 ALA A C 1
ATOM 456 O O . ALA A 1 66 ? 38.592 0.620 14.733 1.00 22.31 66 ALA A O 1
ATOM 458 N N . ALA A 1 67 ? 37.467 -1.348 14.647 1.00 24.81 67 ALA A N 1
ATOM 459 C CA . ALA A 1 67 ? 38.548 -2.119 13.992 1.00 25.75 67 ALA A CA 1
ATOM 460 C C . ALA A 1 67 ? 38.845 -1.542 12.599 1.00 24.14 67 ALA A C 1
ATOM 461 O O . ALA A 1 67 ? 40.052 -1.356 12.273 1.00 26.16 67 ALA A O 1
ATOM 463 N N . LEU A 1 68 ? 37.805 -1.164 11.841 1.00 22.72 68 LEU A N 1
ATOM 464 C CA . LEU A 1 68 ? 37.976 -0.568 10.488 1.00 25.85 68 LEU A CA 1
ATOM 465 C C . LEU A 1 68 ? 38.650 0.810 10.632 1.00 25.91 68 LEU A C 1
ATOM 466 O O . LEU A 1 68 ? 39.605 1.077 9.909 1.00 23.31 68 LEU A O 1
ATOM 471 N N . ALA A 1 69 ? 38.163 1.662 11.534 1.00 25.25 69 ALA A N 1
ATOM 472 C CA . ALA A 1 69 ? 38.748 3.010 11.754 1.00 24.42 69 ALA A CA 1
ATOM 473 C C . ALA A 1 69 ? 40.203 2.877 12.208 1.00 23.25 69 ALA A C 1
ATOM 474 O O . ALA A 1 69 ? 41.070 3.665 11.741 1.00 24.28 69 ALA A O 1
ATOM 476 N N . GLN A 1 70 ? 40.470 1.941 13.129 1.00 24.56 70 GLN A N 1
ATOM 477 C CA . GLN A 1 70 ? 41.842 1.716 13.664 1.00 28.17 70 GLN A CA 1
ATOM 478 C C . GLN A 1 70 ? 42.789 1.340 12.511 1.00 27.45 70 GLN A C 1
ATOM 479 O O . GLN A 1 70 ? 43.863 1.950 12.400 1.00 29.24 70 GLN A O 1
ATOM 485 N N . GLU A 1 71 ? 42.388 0.376 11.687 1.00 30.40 71 GLU A N 1
ATOM 486 C CA . GLU A 1 71 ? 43.233 -0.181 10.594 1.00 33.25 71 GLU A CA 1
ATOM 487 C C . GLU A 1 71 ? 43.462 0.894 9.523 1.00 32.57 71 GLU A C 1
ATOM 488 O O . GLU A 1 71 ? 44.603 1.072 9.122 1.00 30.70 71 GLU A O 1
ATOM 494 N N . LYS A 1 72 ? 42.407 1.568 9.065 1.00 30.81 72 LYS A N 1
ATOM 495 C CA . LYS A 1 72 ? 42.482 2.499 7.906 1.00 31.87 72 LYS A CA 1
ATOM 496 C C . LYS A 1 72 ? 43.037 3.853 8.328 1.00 29.09 72 LYS A C 1
ATOM 497 O O . LYS A 1 72 ? 43.661 4.465 7.471 1.00 31.35 72 LYS A O 1
ATOM 503 N N . TYR A 1 73 ? 42.728 4.369 9.531 1.00 25.77 73 TYR A N 1
ATOM 504 C CA . TYR A 1 73 ? 42.977 5.800 9.848 1.00 27.35 73 TYR A CA 1
ATOM 505 C C . TYR A 1 73 ? 43.731 5.997 11.168 1.00 27.88 73 TYR A C 1
ATOM 506 O O . TYR A 1 73 ? 44.425 7.007 11.251 1.00 30.99 73 TYR A O 1
ATOM 515 N N . GLY A 1 74 ? 43.529 5.150 12.176 1.00 25.18 74 GLY A N 1
ATOM 516 C CA . GLY A 1 74 ? 44.188 5.255 13.492 1.00 24.73 74 GLY A CA 1
ATOM 517 C C . GLY A 1 74 ? 43.556 6.307 14.395 1.00 24.75 74 GLY A C 1
ATOM 518 O O . GLY A 1 74 ? 44.103 6.586 15.487 1.00 24.66 74 GLY A O 1
ATOM 519 N N . ARG A 1 75 ? 42.423 6.887 13.992 1.00 23.97 75 ARG A N 1
ATOM 520 C CA . ARG A 1 75 ? 41.720 7.879 14.850 1.00 25.22 75 ARG A CA 1
ATOM 521 C C . ARG A 1 75 ? 40.267 7.963 14.410 1.00 25.51 75 ARG A C 1
ATOM 522 O O . ARG A 1 75 ? 39.945 7.519 13.298 1.00 24.38 75 ARG A O 1
ATOM 530 N N . VAL A 1 76 ? 39.438 8.537 15.281 1.00 24.21 76 VAL A N 1
ATOM 531 C CA . VAL A 1 76 ? 38.097 9.052 14.893 1.00 22.23 76 VAL A CA 1
ATOM 532 C C . VAL A 1 76 ? 38.047 10.508 15.365 1.00 20.79 76 VAL A C 1
ATOM 533 O O . VAL A 1 76 ? 38.274 10.724 16.546 1.00 21.76 76 VAL A O 1
ATOM 537 N N . ASP A 1 77 ? 37.783 11.437 14.442 1.00 21.75 77 ASP A N 1
ATOM 538 C CA . ASP A 1 77 ? 37.716 12.896 14.721 1.00 21.11 77 ASP A CA 1
ATOM 539 C C . ASP A 1 77 ? 36.274 13.325 15.043 1.00 21.56 77 ASP A C 1
ATOM 540 O O . ASP A 1 77 ? 36.114 14.322 15.750 1.00 19.99 77 ASP A O 1
ATOM 545 N N . ALA A 1 78 ? 35.265 12.623 14.517 1.00 20.00 78 ALA A N 1
ATOM 546 C CA . ALA A 1 78 ? 33.856 12.982 14.724 1.00 20.32 78 ALA A CA 1
ATOM 547 C C . ALA A 1 78 ? 33.011 11.724 14.800 1.00 21.17 78 ALA A C 1
ATOM 548 O O . ALA A 1 78 ? 33.190 10.797 13.961 1.00 20.98 78 ALA A O 1
ATOM 550 N N . LEU A 1 79 ? 32.113 11.705 15.757 1.00 19.67 79 LEU A N 1
ATOM 551 C CA . LEU A 1 79 ? 31.211 10.562 15.991 1.00 19.11 79 LEU A CA 1
ATOM 552 C C . LEU A 1 79 ? 29.816 11.146 16.094 1.00 18.35 79 LEU A C 1
ATOM 553 O O . LEU A 1 79 ? 29.527 11.918 17.051 1.00 18.04 79 LEU A O 1
ATOM 558 N N . VAL A 1 80 ? 28.974 10.766 15.135 1.00 17.80 80 VAL A N 1
ATOM 559 C CA . VAL A 1 80 ? 27.594 11.268 15.049 1.00 18.29 80 VAL A CA 1
ATOM 560 C C . VAL A 1 80 ? 26.650 10.122 15.388 1.00 19.92 80 VAL A C 1
ATOM 561 O O . VAL A 1 80 ? 26.511 9.223 14.533 1.00 19.96 80 VAL A O 1
ATOM 565 N N . HIS A 1 81 ? 26.088 10.154 16.584 1.00 17.96 81 HIS A N 1
ATOM 566 C CA . HIS A 1 81 ? 25.068 9.184 17.069 1.00 19.79 81 HIS A CA 1
ATOM 567 C C . HIS A 1 81 ? 23.700 9.625 16.552 1.00 19.65 81 HIS A C 1
ATOM 568 O O . HIS A 1 81 ? 22.984 10.345 17.256 1.00 21.15 81 HIS A O 1
ATOM 575 N N . ASN A 1 82 ? 23.333 9.144 15.358 1.00 20.88 82 ASN A N 1
ATOM 576 C CA . ASN A 1 82 ? 22.091 9.548 14.653 1.00 20.22 82 ASN A CA 1
ATOM 577 C C . ASN A 1 82 ? 21.051 8.415 14.658 1.00 22.42 82 ASN A C 1
ATOM 578 O O . ASN A 1 82 ? 19.871 8.685 14.541 1.00 23.81 82 ASN A O 1
ATOM 583 N N . ALA A 1 83 ? 21.461 7.162 14.831 1.00 23.15 83 ALA A N 1
ATOM 584 C CA . ALA A 1 83 ? 20.502 6.033 14.933 1.00 23.91 83 ALA A CA 1
ATOM 585 C C . ALA A 1 83 ? 19.572 6.261 16.111 1.00 25.83 83 ALA A C 1
ATOM 586 O O . ALA A 1 83 ? 20.045 6.694 17.186 1.00 28.19 83 ALA A O 1
ATOM 588 N N . GLY A 1 84 ? 18.279 5.971 15.945 1.00 23.55 84 GLY A N 1
ATOM 589 C CA . GLY A 1 84 ? 17.288 6.190 16.993 1.00 23.90 84 GLY A CA 1
ATOM 590 C C . GLY A 1 84 ? 15.934 5.646 16.569 1.00 25.12 84 GLY A C 1
ATOM 591 O O . GLY A 1 84 ? 15.738 5.402 15.351 1.00 25.99 84 GLY A O 1
ATOM 592 N N . ILE A 1 85 ? 15.067 5.399 17.543 1.00 25.74 85 ILE A N 1
ATOM 593 C CA . ILE A 1 85 ? 13.677 4.935 17.307 1.00 25.59 85 ILE A CA 1
ATOM 594 C C . ILE A 1 85 ? 12.717 5.803 18.110 1.00 26.29 85 ILE A C 1
ATOM 595 O O . ILE A 1 85 ? 13.133 6.515 19.040 1.00 24.71 85 ILE A O 1
ATOM 600 N N . SER A 1 86 ? 11.438 5.682 17.773 1.00 21.86 86 SER A N 1
ATOM 601 C CA . SER A 1 86 ? 10.315 6.260 18.533 1.00 26.58 86 SER A CA 1
ATOM 602 C C . SER A 1 86 ? 9.258 5.180 18.755 1.00 28.56 86 SER A C 1
ATOM 603 O O . SER A 1 86 ? 9.233 4.189 17.955 1.00 29.35 86 SER A O 1
ATOM 606 N N . ILE A 1 87 ? 8.457 5.362 19.800 1.00 27.33 87 ILE A N 1
ATOM 607 C CA . ILE A 1 87 ? 7.148 4.686 19.973 1.00 30.77 87 ILE A CA 1
ATOM 608 C C . ILE A 1 87 ? 6.166 5.752 20.423 1.00 27.01 87 ILE A C 1
ATOM 609 O O . ILE A 1 87 ? 6.580 6.818 20.924 1.00 28.14 87 ILE A O 1
ATOM 614 N N . VAL A 1 88 ? 4.884 5.482 20.226 1.00 25.66 88 VAL A N 1
ATOM 615 C CA . VAL A 1 88 ? 3.788 6.359 20.681 1.00 26.57 88 VAL A CA 1
ATOM 616 C C . VAL A 1 88 ? 2.829 5.437 21.410 1.00 31.83 88 VAL A C 1
ATOM 617 O O . VAL A 1 88 ? 2.372 4.509 20.767 1.00 28.28 88 VAL A O 1
ATOM 621 N N . THR A 1 89 ? 2.599 5.653 22.697 1.00 30.96 89 THR A N 1
ATOM 622 C CA . THR A 1 89 ? 1.857 4.673 23.537 1.00 31.28 89 THR A CA 1
ATOM 623 C C . THR A 1 89 ? 1.061 5.409 24.607 1.00 33.26 89 THR A C 1
ATOM 624 O O . THR A 1 89 ? 1.425 6.550 24.972 1.00 28.06 89 THR A O 1
ATOM 628 N N . LYS A 1 90 ? -0.018 4.775 25.080 1.00 29.40 90 LYS A N 1
ATOM 629 C CA . LYS A 1 90 ? -0.716 5.182 26.317 1.00 32.96 90 LYS A CA 1
ATOM 630 C C . LYS A 1 90 ? 0.130 4.672 27.486 1.00 27.30 90 LYS A C 1
ATOM 631 O O . LYS A 1 90 ? 0.386 3.440 27.558 1.00 33.06 90 LYS A O 1
ATOM 637 N N . PHE A 1 91 ? 0.586 5.577 28.350 1.00 30.14 91 PHE A N 1
ATOM 638 C CA . PHE A 1 91 ? 1.517 5.253 29.466 1.00 28.72 91 PHE A CA 1
ATOM 639 C C . PHE A 1 91 ? 1.016 4.018 30.244 1.00 27.34 91 PHE A C 1
ATOM 640 O O . PHE A 1 91 ? 1.799 3.095 30.521 1.00 30.05 91 PHE A O 1
ATOM 648 N N . GLU A 1 92 ? -0.249 4.013 30.615 1.00 30.19 92 GLU A N 1
ATOM 649 C CA . GLU A 1 92 ? -0.806 2.958 31.496 1.00 33.70 92 GLU A CA 1
ATOM 650 C C . GLU A 1 92 ? -0.805 1.595 30.792 1.00 38.13 92 GLU A C 1
ATOM 651 O O . GLU A 1 92 ? -0.872 0.591 31.496 1.00 37.64 92 GLU A O 1
ATOM 657 N N . ASP A 1 93 ? -0.684 1.549 29.466 1.00 34.85 93 ASP A N 1
ATOM 658 C CA . ASP A 1 93 ? -0.696 0.299 28.673 1.00 39.30 93 ASP A CA 1
ATOM 659 C C . ASP A 1 93 ? 0.723 -0.031 28.203 1.00 39.03 93 ASP A C 1
ATOM 660 O O . ASP A 1 93 ? 0.886 -0.929 27.383 1.00 41.37 93 ASP A O 1
ATOM 665 N N . THR A 1 94 ? 1.740 0.690 28.667 1.00 34.53 94 THR A N 1
ATOM 666 C CA . THR A 1 94 ? 3.121 0.542 28.160 1.00 32.48 94 THR A CA 1
ATOM 667 C C . THR A 1 94 ? 3.888 -0.346 29.123 1.00 32.33 94 THR A C 1
ATOM 668 O O . THR A 1 94 ? 4.200 0.074 30.234 1.00 36.21 94 THR A O 1
ATOM 672 N N . PRO A 1 95 ? 4.266 -1.576 28.728 1.00 32.65 95 PRO A N 1
ATOM 673 C CA . PRO A 1 95 ? 5.134 -2.385 29.575 1.00 34.24 95 PRO A CA 1
ATOM 674 C C . PRO A 1 95 ? 6.516 -1.715 29.749 1.00 36.02 95 PRO A C 1
ATOM 675 O O . PRO A 1 95 ? 7.017 -1.021 28.860 1.00 31.02 95 PRO A O 1
ATOM 679 N N . LEU A 1 96 ? 7.122 -1.955 30.900 1.00 33.75 96 LEU A N 1
ATOM 680 C CA . LEU A 1 96 ? 8.469 -1.457 31.223 1.00 36.55 96 LEU A CA 1
ATOM 681 C C . LEU A 1 96 ? 9.432 -1.901 30.117 1.00 33.37 96 LEU A C 1
ATOM 682 O O . LEU A 1 96 ? 10.297 -1.109 29.770 1.00 28.66 96 LEU A O 1
ATOM 687 N N . SER A 1 97 ? 9.269 -3.089 29.518 1.00 29.21 97 SER A N 1
ATOM 688 C CA . SER A 1 97 ? 10.149 -3.562 28.416 1.00 30.51 97 SER A CA 1
ATOM 689 C C . SER A 1 97 ? 10.144 -2.582 27.228 1.00 26.49 97 SER A C 1
ATOM 690 O O . SER A 1 97 ? 11.183 -2.533 26.531 1.00 28.17 97 SER A O 1
ATOM 693 N N . ASP A 1 98 ? 9.049 -1.849 26.986 1.00 30.36 98 ASP A N 1
ATOM 694 C CA . ASP A 1 98 ? 8.976 -0.843 25.883 1.00 30.91 98 ASP A CA 1
ATOM 695 C C . ASP A 1 98 ? 9.869 0.358 26.228 1.00 31.95 98 ASP A C 1
ATOM 696 O O . ASP A 1 98 ? 10.605 0.820 25.350 1.00 29.45 98 ASP A O 1
ATOM 701 N N . PHE A 1 99 ? 9.834 0.824 27.474 1.00 26.99 99 PHE A N 1
ATOM 702 C CA . PHE A 1 99 ? 10.754 1.893 27.961 1.00 26.46 99 PHE A CA 1
ATOM 703 C C . PHE A 1 99 ? 12.181 1.436 27.773 1.00 24.42 99 PHE A C 1
ATOM 704 O O . PHE A 1 99 ? 13.006 2.218 27.256 1.00 25.63 99 PHE A O 1
ATOM 712 N N . HIS A 1 100 ? 12.477 0.198 28.179 1.00 24.14 100 HIS A N 1
ATOM 713 C CA . HIS A 1 100 ? 13.838 -0.375 28.119 1.00 25.68 100 HIS A CA 1
ATOM 714 C C . HIS A 1 100 ? 14.298 -0.474 26.674 1.00 24.45 100 HIS A C 1
ATOM 715 O O . HIS A 1 100 ? 15.467 -0.189 26.420 1.00 26.00 100 HIS A O 1
ATOM 722 N N . ARG A 1 101 ? 13.436 -0.911 25.754 1.00 23.68 101 ARG A N 1
ATOM 723 C CA . ARG A 1 101 ? 13.820 -1.058 24.326 1.00 25.39 101 ARG A CA 1
ATOM 724 C C . ARG A 1 101 ? 14.184 0.325 23.746 1.00 22.07 101 ARG A C 1
ATOM 725 O O . ARG A 1 101 ? 15.167 0.411 23.043 1.00 24.15 101 ARG A O 1
ATOM 733 N N . VAL A 1 102 ? 13.382 1.333 23.982 1.00 22.08 102 VAL A N 1
ATOM 734 C CA . VAL A 1 102 ? 13.654 2.717 23.485 1.00 25.47 102 VAL A CA 1
ATOM 735 C C . VAL A 1 102 ? 14.960 3.221 24.117 1.00 24.37 102 VAL A C 1
ATOM 736 O O . VAL A 1 102 ? 15.776 3.810 23.374 1.00 23.03 102 VAL A O 1
ATOM 740 N N . ASN A 1 103 ? 15.167 2.964 25.408 1.00 24.73 103 ASN A N 1
ATOM 741 C CA A ASN A 1 103 ? 16.441 3.324 26.096 0.50 25.26 103 ASN A CA 1
ATOM 742 C CA B ASN A 1 103 ? 16.440 3.322 26.098 0.50 26.47 103 ASN A CA 1
ATOM 743 C C . ASN A 1 103 ? 17.620 2.603 25.440 1.00 25.28 103 ASN A C 1
ATOM 744 O O . ASN A 1 103 ? 18.666 3.219 25.271 1.00 25.49 103 ASN A O 1
ATOM 753 N N . THR A 1 104 ? 17.483 1.315 25.113 1.00 25.30 104 THR A N 1
ATOM 754 C CA . THR A 1 104 ? 18.602 0.503 24.565 1.00 24.70 104 THR A CA 1
ATOM 755 C C . THR A 1 104 ? 19.049 1.109 23.226 1.00 24.39 104 THR A C 1
ATOM 756 O O . THR A 1 104 ? 20.243 1.295 23.034 1.00 24.82 104 THR A O 1
ATOM 760 N N . VAL A 1 105 ? 18.115 1.474 22.342 1.00 23.35 105 VAL A N 1
ATOM 761 C CA . VAL A 1 105 ? 18.502 1.996 21.015 1.00 22.50 105 VAL A CA 1
ATOM 762 C C . VAL A 1 105 ? 18.970 3.455 21.121 1.00 21.49 105 VAL A C 1
ATOM 763 O O . VAL A 1 105 ? 19.965 3.772 20.485 1.00 22.77 105 VAL A O 1
ATOM 767 N N . ASN A 1 106 ? 18.280 4.280 21.921 1.00 19.77 106 ASN A N 1
ATOM 768 C CA . ASN A 1 106 ? 18.432 5.758 21.883 1.00 20.65 106 ASN A CA 1
ATOM 769 C C . ASN A 1 106 ? 19.569 6.192 22.814 1.00 21.69 106 ASN A C 1
ATOM 770 O O . ASN A 1 106 ? 20.224 7.193 22.481 1.00 22.27 106 ASN A O 1
ATOM 775 N N . VAL A 1 107 ? 19.797 5.465 23.925 1.00 20.85 107 VAL A N 1
ATOM 776 C CA . VAL A 1 107 ? 20.760 5.901 24.979 1.00 20.71 107 VAL A CA 1
ATOM 777 C C . VAL A 1 107 ? 21.926 4.926 25.096 1.00 22.31 107 VAL A C 1
ATOM 778 O O . VAL A 1 107 ? 23.074 5.358 25.054 1.00 20.99 107 VAL A O 1
ATOM 782 N N . ASP A 1 108 ? 21.653 3.629 25.266 1.00 22.62 108 ASP A N 1
ATOM 783 C CA . ASP A 1 108 ? 22.745 2.622 25.439 1.00 24.44 108 ASP A CA 1
ATOM 784 C C . ASP A 1 108 ? 23.665 2.617 24.217 1.00 23.12 108 ASP A C 1
ATOM 785 O O . ASP A 1 108 ? 24.873 2.436 24.380 1.00 24.52 108 ASP A O 1
ATOM 790 N N . SER A 1 109 ? 23.131 2.850 23.015 1.00 25.34 109 SER A N 1
ATOM 791 C CA . SER A 1 109 ? 23.937 3.015 21.778 1.00 26.43 109 SER A CA 1
ATOM 792 C C . SER A 1 109 ? 25.044 4.053 21.983 1.00 23.74 109 SER A C 1
ATOM 793 O O . SER A 1 109 ? 26.206 3.819 21.581 1.00 22.12 109 SER A O 1
ATOM 796 N N . ILE A 1 110 ? 24.711 5.201 22.560 1.00 22.83 110 ILE A N 1
ATOM 797 C CA . ILE A 1 110 ? 25.701 6.292 22.790 1.00 21.60 110 ILE A CA 1
ATOM 798 C C . ILE A 1 110 ? 26.687 5.848 23.865 1.00 22.60 110 ILE A C 1
ATOM 799 O O . ILE A 1 110 ? 27.885 6.073 23.689 1.00 22.96 110 ILE A O 1
ATOM 804 N N . ILE A 1 111 ? 26.212 5.204 24.921 1.00 21.25 111 ILE A N 1
ATOM 805 C CA . ILE A 1 111 ? 27.117 4.758 26.009 1.00 22.09 111 ILE A CA 1
ATOM 806 C C . ILE A 1 111 ? 28.103 3.734 25.426 1.00 21.24 111 ILE A C 1
ATOM 807 O O . ILE A 1 111 ? 29.319 3.941 25.519 1.00 20.88 111 ILE A O 1
ATOM 812 N N . ILE A 1 112 ? 27.594 2.659 24.825 1.00 20.71 112 ILE A N 1
ATOM 813 C CA . ILE A 1 112 ? 28.452 1.565 24.281 1.00 22.80 112 ILE A CA 1
ATOM 814 C C . ILE A 1 112 ? 29.357 2.118 23.179 1.00 21.53 112 ILE A C 1
ATOM 815 O O . ILE A 1 112 ? 30.562 1.870 23.208 1.00 22.14 112 ILE A O 1
ATOM 820 N N . GLY A 1 113 ? 28.803 2.829 22.193 1.00 20.92 113 GLY A N 1
ATOM 821 C CA . GLY A 1 113 ? 29.591 3.318 21.057 1.00 22.26 113 GLY A CA 1
ATOM 822 C C . GLY A 1 113 ? 30.673 4.293 21.486 1.00 22.28 113 GLY A C 1
ATOM 823 O O . GLY A 1 113 ? 31.798 4.186 20.969 1.00 20.94 113 GLY A O 1
ATOM 824 N N . THR A 1 114 ? 30.364 5.242 22.394 1.00 21.70 114 THR A N 1
ATOM 825 C CA . THR A 1 114 ? 31.374 6.231 22.838 1.00 20.79 114 THR A CA 1
ATOM 826 C C . THR A 1 114 ? 32.463 5.500 23.669 1.00 23.02 114 THR A C 1
ATOM 827 O O . THR A 1 114 ? 33.617 5.831 23.508 1.00 22.22 114 THR A O 1
ATOM 831 N N . GLN A 1 115 ? 32.115 4.508 24.487 1.00 23.18 115 GLN A N 1
ATOM 832 C CA . GLN A 1 115 ? 33.129 3.705 25.244 1.00 23.30 115 GLN A CA 1
ATOM 833 C C . GLN A 1 115 ? 34.034 2.960 24.267 1.00 22.68 115 GLN A C 1
ATOM 834 O O . GLN A 1 115 ? 35.273 3.069 24.374 1.00 23.25 115 GLN A O 1
ATOM 840 N N . VAL A 1 116 ? 33.447 2.248 23.297 1.00 23.09 116 VAL A N 1
ATOM 841 C CA . VAL A 1 116 ? 34.231 1.437 22.319 1.00 24.24 116 VAL A CA 1
ATOM 842 C C . VAL A 1 116 ? 35.150 2.356 21.516 1.00 23.80 116 VAL A C 1
ATOM 843 O O . VAL A 1 116 ? 36.338 2.004 21.317 1.00 24.18 116 VAL A O 1
ATOM 847 N N . LEU A 1 117 ? 34.670 3.536 21.095 1.00 21.13 117 LEU A N 1
ATOM 848 C CA . LEU A 1 117 ? 35.461 4.435 20.225 1.00 22.38 117 LEU A CA 1
ATOM 849 C C . LEU A 1 117 ? 36.296 5.430 21.034 1.00 21.67 117 LEU A C 1
ATOM 850 O O . LEU A 1 117 ? 36.992 6.218 20.389 1.00 20.90 117 LEU A O 1
ATOM 855 N N . LEU A 1 118 ? 36.287 5.379 22.364 1.00 23.43 118 LEU A N 1
ATOM 856 C CA . LEU A 1 118 ? 36.983 6.407 23.187 1.00 24.42 118 LEU A CA 1
ATOM 857 C C . LEU A 1 118 ? 38.472 6.438 22.879 1.00 24.37 118 LEU A C 1
ATOM 858 O O . LEU A 1 118 ? 39.035 7.511 22.693 1.00 21.91 118 LEU A O 1
ATOM 863 N N . PRO A 1 119 ? 39.199 5.295 22.823 1.00 23.74 119 PRO A N 1
ATOM 864 C CA . PRO A 1 119 ? 40.606 5.338 22.432 1.00 24.80 119 PRO A CA 1
ATOM 865 C C . PRO A 1 119 ? 40.850 6.073 21.100 1.00 22.17 119 PRO A C 1
ATOM 866 O O . PRO A 1 119 ? 41.733 6.923 21.025 1.00 23.20 119 PRO A O 1
ATOM 870 N N . LEU A 1 120 ? 40.045 5.783 20.084 1.00 22.16 120 LEU A N 1
ATOM 871 C CA . LEU A 1 120 ? 40.158 6.440 18.765 1.00 21.74 120 LEU A CA 1
ATOM 872 C C . LEU A 1 120 ? 39.820 7.947 18.878 1.00 20.47 120 LEU A C 1
ATOM 873 O O . LEU A 1 120 ? 40.480 8.742 18.209 1.00 21.89 120 LEU A O 1
ATOM 878 N N . LEU A 1 121 ? 38.822 8.299 19.681 1.00 23.06 121 LEU A N 1
ATOM 879 C CA . LEU A 1 121 ? 38.434 9.735 19.872 1.00 19.71 121 LEU A CA 1
ATOM 880 C C . LEU A 1 121 ? 39.552 10.474 20.599 1.00 21.91 121 LEU A C 1
ATOM 881 O O . LEU A 1 121 ? 39.768 11.651 20.282 1.00 21.54 121 LEU A O 1
ATOM 886 N N . LYS A 1 122 ? 40.230 9.836 21.548 1.00 22.95 122 LYS A N 1
ATOM 887 C CA . LYS A 1 122 ? 41.405 10.463 22.208 1.00 22.57 122 LYS A CA 1
ATOM 888 C C . LYS A 1 122 ? 42.482 10.758 21.171 1.00 22.12 122 LYS A C 1
ATOM 889 O O . LYS A 1 122 ? 43.123 11.830 21.269 1.00 22.21 122 LYS A O 1
ATOM 895 N N . GLU A 1 123 ? 42.678 9.880 20.196 1.00 24.01 123 GLU A N 1
ATOM 896 C CA . GLU A 1 123 ? 43.628 10.153 19.084 1.00 28.56 123 GLU A CA 1
ATOM 897 C C . GLU A 1 123 ? 43.121 11.357 18.275 1.00 23.37 123 GLU A C 1
ATOM 898 O O . GLU A 1 123 ? 43.940 12.200 17.886 1.00 26.49 123 GLU A O 1
ATOM 904 N N . GLY A 1 124 ? 41.816 11.429 18.017 1.00 24.21 124 GLY A N 1
ATOM 905 C CA . GLY A 1 124 ? 41.198 12.626 17.404 1.00 23.19 124 GLY A CA 1
ATOM 906 C C . GLY A 1 124 ? 41.511 13.891 18.199 1.00 21.23 124 GLY A C 1
ATOM 907 O O . GLY A 1 124 ? 41.807 14.929 17.576 1.00 24.34 124 GLY A O 1
ATOM 908 N N . GLY A 1 125 ? 41.433 13.800 19.524 1.00 21.70 125 GLY A N 1
ATOM 909 C CA . GLY A 1 125 ? 41.710 14.927 20.430 1.00 24.95 125 GLY A CA 1
ATOM 910 C C . GLY A 1 125 ? 43.135 15.429 20.283 1.00 25.62 125 GLY A C 1
ATOM 911 O O . GLY A 1 125 ? 43.369 16.612 20.511 1.00 23.88 125 GLY A O 1
ATOM 912 N N . LYS A 1 126 ? 44.069 14.542 19.927 1.00 27.02 126 LYS A N 1
ATOM 913 C CA . LYS A 1 126 ? 45.492 14.922 19.706 1.00 28.45 126 LYS A CA 1
ATOM 914 C C . LYS A 1 126 ? 45.704 15.466 18.303 1.00 31.16 126 LYS A C 1
ATOM 915 O O . LYS A 1 126 ? 46.671 16.234 18.126 1.00 33.73 126 LYS A O 1
ATOM 921 N N . ALA A 1 127 ? 44.840 15.126 17.349 1.00 27.95 127 ALA A N 1
ATOM 922 C CA . ALA A 1 127 ? 45.006 15.466 15.918 1.00 28.84 127 ALA A CA 1
ATOM 923 C C . ALA A 1 127 ? 44.541 16.905 15.637 1.00 29.00 127 ALA A C 1
ATOM 924 O O . ALA A 1 127 ? 45.065 17.506 14.708 1.00 31.43 127 ALA A O 1
ATOM 926 N N . ARG A 1 128 ? 43.565 17.432 16.372 1.00 27.60 128 ARG A N 1
ATOM 927 C CA . ARG A 1 128 ? 43.010 18.780 16.086 1.00 25.93 128 ARG A CA 1
ATOM 928 C C . ARG A 1 128 ? 43.001 19.575 17.385 1.00 26.78 128 ARG A C 1
ATOM 929 O O . ARG A 1 128 ? 42.541 19.056 18.389 1.00 25.51 128 ARG A O 1
ATOM 937 N N . ALA A 1 129 ? 43.468 20.815 17.330 1.00 28.61 129 ALA A N 1
ATOM 938 C CA . ALA A 1 129 ? 43.435 21.762 18.467 1.00 28.65 129 ALA A CA 1
ATOM 939 C C . ALA A 1 129 ? 41.993 21.889 18.996 1.00 25.30 129 ALA A C 1
ATOM 940 O O . ALA A 1 129 ? 41.830 21.858 20.198 1.00 26.31 129 ALA A O 1
ATOM 942 N N . GLY A 1 130 ? 40.992 21.953 18.117 1.00 24.65 130 GLY A N 1
ATOM 943 C CA . GLY A 1 130 ? 39.586 22.154 18.544 1.00 24.46 130 GLY A CA 1
ATOM 944 C C . GLY A 1 130 ? 38.973 20.906 19.134 1.00 24.27 130 GLY A C 1
ATOM 945 O O . GLY A 1 130 ? 37.909 21.017 19.803 1.00 22.34 130 GLY A O 1
ATOM 946 N N . GLY A 1 131 ? 39.635 19.742 18.978 1.00 23.05 131 GLY A N 1
ATOM 947 C CA . GLY A 1 131 ? 39.263 18.491 19.635 1.00 21.67 131 GLY A CA 1
ATOM 948 C C . GLY A 1 131 ? 38.505 17.562 18.712 1.00 21.09 131 GLY A C 1
ATOM 949 O O . GLY A 1 131 ? 38.071 17.990 17.647 1.00 22.91 131 GLY A O 1
ATOM 950 N N . ALA A 1 132 ? 38.348 16.312 19.122 1.00 18.77 132 ALA A N 1
ATOM 951 C CA . ALA A 1 132 ? 37.377 15.391 18.502 1.00 18.02 132 ALA A CA 1
ATOM 952 C C . ALA A 1 132 ? 35.984 15.929 18.852 1.00 18.74 132 ALA A C 1
ATOM 953 O O . ALA A 1 132 ? 35.861 16.725 19.840 1.00 18.55 132 ALA A O 1
ATOM 955 N N . SER A 1 133 ? 34.961 15.481 18.141 1.00 20.51 133 SER A N 1
ATOM 956 C CA . SER A 1 133 ? 33.588 16.006 18.323 1.00 18.65 133 SER A CA 1
ATOM 957 C C . SER A 1 133 ? 32.597 14.840 18.347 1.00 18.38 133 SER A C 1
ATOM 958 O O . SER A 1 133 ? 32.595 14.051 17.393 1.00 19.55 133 SER A O 1
ATOM 961 N N . VAL A 1 134 ? 31.838 14.716 19.421 1.00 17.31 134 VAL A N 1
ATOM 962 C CA . VAL A 1 134 ? 30.739 13.719 19.534 1.00 18.40 134 VAL A CA 1
ATOM 963 C C . VAL A 1 134 ? 29.418 14.471 19.477 1.00 18.69 134 VAL A C 1
ATOM 964 O O . VAL A 1 134 ? 29.219 15.375 20.285 1.00 18.94 134 VAL A O 1
ATOM 968 N N . VAL A 1 135 ? 28.565 14.105 18.524 1.00 19.15 135 VAL A N 1
ATOM 969 C CA . VAL A 1 135 ? 27.284 14.796 18.277 1.00 16.41 135 VAL A CA 1
ATOM 970 C C . VAL A 1 135 ? 26.188 13.764 18.523 1.00 18.65 135 VAL A C 1
ATOM 971 O O . VAL A 1 135 ? 26.096 12.789 17.742 1.00 19.36 135 VAL A O 1
ATOM 975 N N . ASN A 1 136 ? 25.358 14.029 19.512 1.00 18.46 136 ASN A N 1
ATOM 976 C CA . ASN A 1 136 ? 24.302 13.103 19.973 1.00 18.94 136 ASN A CA 1
ATOM 977 C C . ASN A 1 136 ? 22.962 13.629 19.523 1.00 19.79 136 ASN A C 1
ATOM 978 O O . ASN A 1 136 ? 22.622 14.776 19.889 1.00 19.93 136 ASN A O 1
ATOM 983 N N . PHE A 1 137 ? 22.192 12.834 18.772 1.00 19.68 137 PHE A N 1
ATOM 984 C CA . PHE A 1 137 ? 20.843 13.263 18.345 1.00 19.82 137 PHE A CA 1
ATOM 985 C C . PHE A 1 137 ? 19.855 13.050 19.485 1.00 21.36 137 PHE A C 1
ATOM 986 O O . PHE A 1 137 ? 19.443 11.905 19.813 1.00 22.30 137 PHE A O 1
ATOM 994 N N . SER A 1 138 ? 19.456 14.176 20.082 1.00 18.96 138 SER A N 1
ATOM 995 C CA . SER A 1 138 ? 18.291 14.292 20.979 1.00 19.07 138 SER A CA 1
ATOM 996 C C . SER A 1 138 ? 17.119 14.697 20.078 1.00 20.90 138 SER A C 1
ATOM 997 O O . SER A 1 138 ? 17.058 14.285 18.871 1.00 21.96 138 SER A O 1
ATOM 1000 N N . SER A 1 139 ? 16.299 15.587 20.558 1.00 21.22 139 SER A N 1
ATOM 1001 C CA . SER A 1 139 ? 15.056 15.987 19.882 1.00 22.42 139 SER A CA 1
ATOM 1002 C C . SER A 1 139 ? 14.520 17.201 20.605 1.00 18.81 139 SER A C 1
ATOM 1003 O O . SER A 1 139 ? 14.878 17.407 21.820 1.00 19.18 139 SER A O 1
ATOM 1006 N N . VAL A 1 140 ? 13.607 17.946 19.993 1.00 20.10 140 VAL A N 1
ATOM 1007 C CA . VAL A 1 140 ? 12.829 18.920 20.810 1.00 21.64 140 VAL A CA 1
ATOM 1008 C C . VAL A 1 140 ? 12.082 18.161 21.926 1.00 21.19 140 VAL A C 1
ATOM 1009 O O . VAL A 1 140 ? 11.838 18.757 22.974 1.00 21.19 140 VAL A O 1
ATOM 1013 N N . GLY A 1 141 ? 11.795 16.868 21.724 1.00 21.38 141 GLY A N 1
ATOM 1014 C CA . GLY A 1 141 ? 11.187 16.000 22.749 1.00 22.51 141 GLY A CA 1
ATOM 1015 C C . GLY A 1 141 ? 12.097 15.751 23.944 1.00 23.39 141 GLY A C 1
ATOM 1016 O O . GLY A 1 141 ? 11.595 15.237 24.942 1.00 25.77 141 GLY A O 1
ATOM 1017 N N . GLY A 1 142 ? 13.388 16.098 23.857 1.00 22.16 142 GLY A N 1
ATOM 1018 C CA . GLY A 1 142 ? 14.287 16.099 25.029 1.00 22.34 142 GLY A CA 1
ATOM 1019 C C . GLY A 1 142 ? 14.265 17.397 25.805 1.00 22.14 142 GLY A C 1
ATOM 1020 O O . GLY A 1 142 ? 14.884 17.445 26.902 1.00 22.07 142 GLY A O 1
ATOM 1021 N N . LEU A 1 143 ? 13.576 18.427 25.283 1.00 20.28 143 LEU A N 1
ATOM 1022 C CA . LEU A 1 143 ? 13.451 19.782 25.876 1.00 21.33 143 LEU A CA 1
ATOM 1023 C C . LEU A 1 143 ? 12.024 19.967 26.401 1.00 20.94 143 LEU A C 1
ATOM 1024 O O . LEU A 1 143 ? 11.860 20.577 27.455 1.00 21.44 143 LEU A O 1
ATOM 1029 N N . ARG A 1 144 ? 11.031 19.493 25.658 1.00 21.70 144 ARG A N 1
ATOM 1030 C CA . ARG A 1 144 ? 9.610 19.749 25.955 1.00 22.05 144 ARG A CA 1
ATOM 1031 C C . ARG A 1 144 ? 8.876 18.403 25.915 1.00 21.90 144 ARG A C 1
ATOM 1032 O O . ARG A 1 144 ? 9.139 17.593 25.004 1.00 23.93 144 ARG A O 1
ATOM 1040 N N . GLY A 1 145 ? 7.997 18.168 26.890 1.00 21.61 145 GLY A N 1
ATOM 1041 C CA . GLY A 1 145 ? 7.231 16.913 26.955 1.00 22.84 145 GLY A CA 1
ATOM 1042 C C . GLY A 1 145 ? 6.122 16.859 25.941 1.00 23.21 145 GLY A C 1
ATOM 1043 O O . GLY A 1 145 ? 5.742 17.924 25.404 1.00 23.62 145 GLY A O 1
ATOM 1044 N N . ALA A 1 146 ? 5.482 15.689 25.827 1.00 25.97 146 ALA A N 1
ATOM 1045 C CA . ALA A 1 146 ? 4.265 15.531 25.002 1.00 26.83 146 ALA A CA 1
ATOM 1046 C C . ALA A 1 146 ? 3.461 14.323 25.507 1.00 27.00 146 ALA A C 1
ATOM 1047 O O . ALA A 1 146 ? 4.066 13.292 25.863 1.00 26.27 146 ALA A O 1
ATOM 1049 N N . ALA A 1 147 ? 2.140 14.466 25.525 1.00 28.42 147 ALA A N 1
ATOM 1050 C CA . ALA A 1 147 ? 1.207 13.338 25.743 1.00 27.98 147 ALA A CA 1
ATOM 1051 C C . ALA A 1 147 ? 1.515 12.198 24.764 1.00 26.32 147 ALA A C 1
ATOM 1052 O O . ALA A 1 147 ? 1.763 12.487 23.587 1.00 25.29 147 ALA A O 1
ATOM 1054 N N . PHE A 1 148 ? 1.580 10.954 25.257 1.00 24.18 148 PHE A N 1
ATOM 1055 C CA . PHE A 1 148 ? 1.688 9.692 24.490 1.00 27.04 148 PHE A CA 1
ATOM 1056 C C . PHE A 1 148 ? 3.111 9.462 23.984 1.00 27.71 148 PHE A C 1
ATOM 1057 O O . PHE A 1 148 ? 3.346 8.494 23.265 1.00 27.74 148 PHE A O 1
ATOM 1065 N N . LEU A 1 149 ? 4.063 10.313 24.376 1.00 28.76 149 LEU A N 1
ATOM 1066 C CA . LEU A 1 149 ? 5.466 10.158 23.956 1.00 23.83 149 LEU A CA 1
ATOM 1067 C C . LEU A 1 149 ? 6.381 10.013 25.192 1.00 26.93 149 LEU A C 1
ATOM 1068 O O . LEU A 1 149 ? 7.591 10.297 25.054 1.00 23.16 149 LEU A O 1
ATOM 1073 N N . ALA A 1 150 ? 5.878 9.454 26.304 1.00 24.95 150 ALA A N 1
ATOM 1074 C CA . ALA A 1 150 ? 6.685 9.325 27.544 1.00 23.81 150 ALA A CA 1
ATOM 1075 C C . ALA A 1 150 ? 7.989 8.553 27.291 1.00 23.91 150 ALA A C 1
ATOM 1076 O O . ALA A 1 150 ? 9.079 9.059 27.701 1.00 24.64 150 ALA A O 1
ATOM 1078 N N . ALA A 1 151 ? 7.956 7.363 26.685 1.00 21.57 151 ALA A N 1
ATOM 1079 C CA . ALA A 1 151 ? 9.178 6.553 26.519 1.00 23.78 151 ALA A CA 1
ATOM 1080 C C . ALA A 1 151 ? 10.174 7.320 25.627 1.00 22.20 151 ALA A C 1
ATOM 1081 O O . ALA A 1 151 ? 11.399 7.337 25.913 1.00 23.66 151 ALA A O 1
ATOM 1083 N N . TYR A 1 152 ? 9.690 7.877 24.529 1.00 23.56 152 TYR A N 1
ATOM 1084 C CA . TYR A 1 152 ? 10.546 8.543 23.517 1.00 19.81 152 TYR A CA 1
ATOM 1085 C C . TYR A 1 152 ? 11.169 9.811 24.149 1.00 19.01 152 TYR A C 1
ATOM 1086 O O . TYR A 1 152 ? 12.409 9.968 24.083 1.00 20.90 152 TYR A O 1
ATOM 1095 N N . CYS A 1 153 ? 10.353 10.690 24.696 1.00 18.64 153 CYS A N 1
ATOM 1096 C CA . CYS A 1 153 ? 10.831 11.980 25.252 1.00 20.62 153 CYS A CA 1
ATOM 1097 C C . CYS A 1 153 ? 11.819 11.685 26.389 1.00 21.99 153 CYS A C 1
ATOM 1098 O O . CYS A 1 153 ? 12.875 12.372 26.515 1.00 21.25 153 CYS A O 1
ATOM 1101 N N . THR A 1 154 ? 11.472 10.758 27.267 1.00 21.91 154 THR A N 1
ATOM 1102 C CA . THR A 1 154 ? 12.331 10.383 28.419 1.00 20.97 154 THR A CA 1
ATOM 1103 C C . THR A 1 154 ? 13.722 9.999 27.859 1.00 20.80 154 THR A C 1
ATOM 1104 O O . THR A 1 154 ? 14.736 10.515 28.372 1.00 20.84 154 THR A O 1
ATOM 1108 N N . SER A 1 155 ? 13.783 9.175 26.827 1.00 18.93 155 SER A N 1
ATOM 1109 C CA . SER A 1 155 ? 15.063 8.710 26.242 1.00 20.36 155 SER A CA 1
ATOM 1110 C C . SER A 1 155 ? 15.825 9.927 25.678 1.00 18.38 155 SER A C 1
ATOM 1111 O O . SER A 1 155 ? 17.066 9.965 25.800 1.00 20.00 155 SER A O 1
ATOM 1114 N N . LYS A 1 156 ? 15.133 10.879 25.061 1.00 18.03 156 LYS A N 1
ATOM 1115 C CA . LYS A 1 156 ? 15.804 12.028 24.386 1.00 19.03 156 LYS A CA 1
ATOM 1116 C C . LYS A 1 156 ? 16.314 13.027 25.444 1.00 19.10 156 LYS A C 1
ATOM 1117 O O . LYS A 1 156 ? 17.349 13.661 25.161 1.00 19.92 156 LYS A O 1
ATOM 1123 N N . ALA A 1 157 ? 15.634 13.162 26.589 1.00 18.59 157 ALA A N 1
ATOM 1124 C CA . ALA A 1 157 ? 16.125 13.988 27.723 1.00 19.58 157 ALA A CA 1
ATOM 1125 C C . ALA A 1 157 ? 17.365 13.315 28.295 1.00 19.99 157 ALA A C 1
ATOM 1126 O O . ALA A 1 157 ? 18.326 14.020 28.649 1.00 18.83 157 ALA A O 1
ATOM 1128 N N . ALA A 1 158 ? 17.370 11.985 28.397 1.00 18.35 158 ALA A N 1
ATOM 1129 C CA . ALA A 1 158 ? 18.565 11.226 28.838 1.00 19.04 158 ALA A CA 1
ATOM 1130 C C . ALA A 1 158 ? 19.736 11.511 27.890 1.00 20.66 158 ALA A C 1
ATOM 1131 O O . ALA A 1 158 ? 20.858 11.788 28.384 1.00 21.45 158 ALA A O 1
ATOM 1133 N N . VAL A 1 159 ? 19.530 11.470 26.575 1.00 17.62 159 VAL A N 1
ATOM 1134 C CA . VAL A 1 159 ? 20.607 11.762 25.574 1.00 17.47 159 VAL A CA 1
ATOM 1135 C C . VAL A 1 159 ? 21.158 13.174 25.827 1.00 18.47 159 VAL A C 1
ATOM 1136 O O . VAL A 1 159 ? 22.391 13.354 25.836 1.00 18.83 159 VAL A O 1
ATOM 1140 N N . LYS A 1 160 ? 20.280 14.151 25.989 1.00 18.96 160 LYS A N 1
ATOM 1141 C CA . LYS A 1 160 ? 20.641 15.571 26.223 1.00 17.91 160 LYS A CA 1
ATOM 1142 C C . LYS A 1 160 ? 21.565 15.659 27.437 1.00 19.03 160 LYS A C 1
ATOM 1143 O O . LYS A 1 160 ? 22.646 16.245 27.344 1.00 19.01 160 LYS A O 1
ATOM 1149 N N . MET A 1 161 ? 21.174 15.043 28.554 1.00 18.36 161 MET A N 1
ATOM 1150 C CA . MET A 1 161 ? 21.928 15.227 29.816 1.00 17.59 161 MET A CA 1
ATOM 1151 C C . MET A 1 161 ? 23.236 14.428 29.755 1.00 19.39 161 MET A C 1
ATOM 1152 O O . MET A 1 161 ? 24.260 14.929 30.234 1.00 18.14 161 MET A O 1
ATOM 1157 N N . LEU A 1 162 ? 23.229 13.229 29.170 1.00 19.17 162 LEU A N 1
ATOM 1158 C CA . LEU A 1 162 ? 24.472 12.433 28.992 1.00 21.50 162 LEU A CA 1
ATOM 1159 C C . LEU A 1 162 ? 25.483 13.294 28.232 1.00 20.29 162 LEU A C 1
ATOM 1160 O O . LEU A 1 162 ? 26.680 13.303 28.589 1.00 20.20 162 LEU A O 1
ATOM 1165 N N . SER A 1 163 ? 25.036 14.015 27.205 1.00 19.46 163 SER A N 1
ATOM 1166 C CA . SER A 1 163 ? 25.907 14.928 26.409 1.00 19.69 163 SER A CA 1
ATOM 1167 C C . SER A 1 163 ? 26.564 15.974 27.316 1.00 20.04 163 SER A C 1
ATOM 1168 O O . SER A 1 163 ? 27.784 16.211 27.172 1.00 20.45 163 SER A O 1
ATOM 1171 N N . LYS A 1 164 ? 25.806 16.603 28.217 1.00 19.69 164 LYS A N 1
ATOM 1172 C CA . LYS A 1 164 ? 26.364 17.649 29.108 1.00 19.22 164 LYS A CA 1
ATOM 1173 C C . LYS A 1 164 ? 27.427 17.012 30.010 1.00 21.23 164 LYS A C 1
ATOM 1174 O O . LYS A 1 164 ? 28.518 17.593 30.191 1.00 20.35 164 LYS A O 1
ATOM 1180 N N . CYS A 1 165 ? 27.128 15.840 30.581 1.00 20.14 165 CYS A N 1
ATOM 1181 C CA . CYS A 1 165 ? 28.039 15.179 31.539 1.00 19.65 165 CYS A CA 1
ATOM 1182 C C . CYS A 1 165 ? 29.328 14.748 30.830 1.00 20.94 165 CYS A C 1
ATOM 1183 O O . CYS A 1 165 ? 30.408 14.934 31.422 1.00 22.50 165 CYS A O 1
ATOM 1186 N N . LEU A 1 166 ? 29.230 14.143 29.652 1.00 19.59 166 LEU A N 1
ATOM 1187 C CA . LEU A 1 166 ? 30.437 13.680 28.914 1.00 21.38 166 LEU A CA 1
ATOM 1188 C C . LEU A 1 166 ? 31.269 14.875 28.446 1.00 20.01 166 LEU A C 1
ATOM 1189 O O . LEU A 1 166 ? 32.508 14.785 28.522 1.00 22.60 166 LEU A O 1
ATOM 1194 N N . GLY A 1 167 ? 30.662 15.959 27.977 1.00 19.83 167 GLY A N 1
ATOM 1195 C CA . GLY A 1 167 ? 31.446 17.152 27.604 1.00 20.20 167 GLY A CA 1
ATOM 1196 C C . GLY A 1 167 ? 32.247 17.650 28.800 1.00 19.61 167 GLY A C 1
ATOM 1197 O O . GLY A 1 167 ? 33.459 17.976 28.648 1.00 21.46 167 GLY A O 1
ATOM 1198 N N . ALA A 1 168 ? 31.623 17.700 29.968 1.00 20.11 168 ALA A N 1
ATOM 1199 C CA . ALA A 1 168 ? 32.274 18.197 31.203 1.00 22.27 168 ALA A CA 1
ATOM 1200 C C . ALA A 1 168 ? 33.385 17.228 31.605 1.00 22.31 168 ALA A C 1
ATOM 1201 O O . ALA A 1 168 ? 34.493 17.675 31.936 1.00 21.27 168 ALA A O 1
ATOM 1203 N N . GLU A 1 169 ? 33.108 15.929 31.577 1.00 20.13 169 GLU A N 1
ATOM 1204 C CA . GLU A 1 169 ? 34.058 14.910 32.087 1.00 21.43 169 GLU A CA 1
ATOM 1205 C C . GLU A 1 169 ? 35.262 14.790 31.154 1.00 19.88 169 GLU A C 1
ATOM 1206 O O . GLU A 1 169 ? 36.409 14.762 31.682 1.00 22.74 169 GLU A O 1
ATOM 1212 N N . PHE A 1 170 ? 35.060 14.723 29.835 1.00 18.93 170 PHE A N 1
ATOM 1213 C CA . PHE A 1 170 ? 36.166 14.571 28.875 1.00 20.11 170 PHE A CA 1
ATOM 1214 C C . PHE A 1 170 ? 37.055 15.817 28.958 1.00 22.76 170 PHE A C 1
ATOM 1215 O O . PHE A 1 170 ? 38.280 15.673 28.852 1.00 25.41 170 PHE A O 1
ATOM 1223 N N . ALA A 1 171 ? 36.483 17.004 29.176 1.00 22.12 171 ALA A N 1
ATOM 1224 C CA . ALA A 1 171 ? 37.297 18.232 29.365 1.00 22.93 171 ALA A CA 1
ATOM 1225 C C . ALA A 1 171 ? 38.076 18.124 30.684 1.00 23.65 171 ALA A C 1
ATOM 1226 O O . ALA A 1 171 ? 39.281 18.403 30.663 1.00 25.51 171 ALA A O 1
ATOM 1228 N N . ALA A 1 172 ? 37.445 17.733 31.784 1.00 24.98 172 ALA A N 1
ATOM 1229 C CA . ALA A 1 172 ? 38.115 17.631 33.108 1.00 25.58 172 ALA A CA 1
ATOM 1230 C C . ALA A 1 172 ? 39.283 16.620 33.049 1.00 27.33 172 ALA A C 1
ATOM 1231 O O . ALA A 1 172 ? 40.295 16.836 33.736 1.00 28.13 172 ALA A O 1
ATOM 1233 N N . LEU A 1 173 ? 39.157 15.561 32.274 1.00 23.51 173 LEU A N 1
ATOM 1234 C CA . LEU A 1 173 ? 40.198 14.503 32.155 1.00 25.58 173 LEU A CA 1
ATOM 1235 C C . LEU A 1 173 ? 41.278 14.865 31.129 1.00 26.11 173 LEU A C 1
ATOM 1236 O O . LEU A 1 173 ? 42.201 14.070 30.982 1.00 28.51 173 LEU A O 1
ATOM 1241 N N . GLY A 1 174 ? 41.153 15.990 30.434 1.00 24.65 174 GLY A N 1
ATOM 1242 C CA . GLY A 1 174 ? 42.102 16.497 29.423 1.00 28.43 174 GLY A CA 1
ATOM 1243 C C . GLY A 1 174 ? 42.092 15.718 28.113 1.00 25.91 174 GLY A C 1
ATOM 1244 O O . GLY A 1 174 ? 43.121 15.728 27.449 1.00 27.62 174 GLY A O 1
ATOM 1245 N N . TYR A 1 175 ? 40.971 15.106 27.698 1.00 24.96 175 TYR A N 1
ATOM 1246 C CA . TYR A 1 175 ? 40.900 14.279 26.464 1.00 23.36 175 TYR A CA 1
ATOM 1247 C C . TYR A 1 175 ? 40.719 15.128 25.200 1.00 23.96 175 TYR A C 1
ATOM 1248 O O . TYR A 1 175 ? 40.947 14.609 24.104 1.00 25.00 175 TYR A O 1
ATOM 1257 N N . ASN A 1 176 ? 40.319 16.400 25.320 1.00 23.18 176 ASN A N 1
ATOM 1258 C CA . ASN A 1 176 ? 40.065 17.270 24.147 1.00 20.60 176 ASN A CA 1
ATOM 1259 C C . ASN A 1 176 ? 39.022 16.612 23.219 1.00 19.35 176 ASN A C 1
ATOM 1260 O O . ASN A 1 176 ? 39.258 16.492 21.985 1.00 21.81 176 ASN A O 1
ATOM 1265 N N . ILE A 1 177 ? 37.891 16.225 23.810 1.00 20.00 177 ILE A N 1
ATOM 1266 C CA . ILE A 1 177 ? 36.703 15.693 23.085 1.00 19.70 177 ILE A CA 1
ATOM 1267 C C . ILE A 1 177 ? 35.512 16.581 23.470 1.00 17.96 177 ILE A C 1
ATOM 1268 O O . ILE A 1 177 ? 35.157 16.602 24.643 1.00 20.05 177 ILE A O 1
ATOM 1273 N N . ARG A 1 178 ? 34.978 17.302 22.488 1.00 17.54 178 ARG A N 1
ATOM 1274 C CA . ARG A 1 178 ? 33.734 18.087 22.665 1.00 17.98 178 ARG A CA 1
ATOM 1275 C C . ARG A 1 178 ? 32.535 17.143 22.506 1.00 17.48 178 ARG A C 1
ATOM 1276 O O . ARG A 1 178 ? 32.593 16.233 21.672 1.00 18.29 178 ARG A O 1
ATOM 1284 N N . VAL A 1 179 ? 31.499 17.363 23.293 1.00 17.49 179 VAL A N 1
ATOM 1285 C CA . VAL A 1 179 ? 30.249 16.546 23.228 1.00 17.92 179 VAL A CA 1
ATOM 1286 C C . VAL A 1 179 ? 29.079 17.525 23.247 1.00 17.92 179 VAL A C 1
ATOM 1287 O O . VAL A 1 179 ? 28.997 18.357 24.165 1.00 18.62 179 VAL A O 1
ATOM 1291 N N . ASN A 1 180 ? 28.185 17.402 22.281 1.00 18.91 180 ASN A N 1
ATOM 1292 C CA . ASN A 1 180 ? 27.016 18.298 22.155 1.00 18.00 180 ASN A CA 1
ATOM 1293 C C . ASN A 1 180 ? 25.786 17.470 21.788 1.00 18.49 180 ASN A C 1
ATOM 1294 O O . ASN A 1 180 ? 25.954 16.436 21.141 1.00 18.33 180 ASN A O 1
ATOM 1299 N N . SER A 1 181 ? 24.612 17.956 22.162 1.00 17.14 181 SER A N 1
ATOM 1300 C CA . SER A 1 181 ? 23.323 17.353 21.757 1.00 18.58 181 SER A CA 1
ATOM 1301 C C . SER A 1 181 ? 22.701 18.211 20.668 1.00 19.28 181 SER A C 1
ATOM 1302 O O . SER A 1 181 ? 22.761 19.467 20.735 1.00 17.88 181 SER A O 1
ATOM 1305 N N . VAL A 1 182 ? 22.082 17.557 19.702 1.00 18.92 182 VAL A N 1
ATOM 1306 C CA . VAL A 1 182 ? 21.305 18.237 18.632 1.00 19.54 182 VAL A CA 1
ATOM 1307 C C . VAL A 1 182 ? 19.823 17.982 18.858 1.00 19.97 182 VAL A C 1
ATOM 1308 O O . VAL A 1 182 ? 19.469 16.870 19.264 1.00 19.25 182 VAL A O 1
ATOM 1312 N N . HIS A 1 183 ? 18.999 19.000 18.639 1.00 17.41 183 HIS A N 1
ATOM 1313 C CA . HIS A 1 183 ? 17.553 18.959 18.951 1.00 18.53 183 HIS A CA 1
ATOM 1314 C C . HIS A 1 183 ? 16.756 19.330 17.709 1.00 20.27 183 HIS A C 1
ATOM 1315 O O . HIS A 1 183 ? 16.374 20.482 17.535 1.00 20.15 183 HIS A O 1
ATOM 1322 N N . PRO A 1 184 ? 16.489 18.371 16.803 1.00 21.51 184 PRO A N 1
ATOM 1323 C CA . PRO A 1 184 ? 15.619 18.623 15.659 1.00 20.51 184 PRO A CA 1
ATOM 1324 C C . PRO A 1 184 ? 14.183 18.842 16.125 1.00 19.85 184 PRO A C 1
ATOM 1325 O O . PRO A 1 184 ? 13.709 18.185 17.087 1.00 19.75 184 PRO A O 1
ATOM 1329 N N . GLY A 1 185 ? 13.487 19.717 15.404 1.00 20.15 185 GLY A N 1
ATOM 1330 C CA . GLY A 1 185 ? 12.028 19.869 15.526 1.00 22.08 185 GLY A CA 1
ATOM 1331 C C . GLY A 1 185 ? 11.327 18.808 14.682 1.00 20.52 185 GLY A C 1
ATOM 1332 O O . GLY A 1 185 ? 11.852 17.698 14.544 1.00 21.01 185 GLY A O 1
ATOM 1333 N N . GLY A 1 186 ? 10.141 19.104 14.195 1.00 22.52 186 GLY A N 1
ATOM 1334 C CA . GLY A 1 186 ? 9.432 18.166 13.317 1.00 24.83 186 GLY A CA 1
ATOM 1335 C C . GLY A 1 186 ? 10.089 18.118 11.946 1.00 26.09 186 GLY A C 1
ATOM 1336 O O . GLY A 1 186 ? 9.927 19.060 11.199 1.00 31.73 186 GLY A O 1
ATOM 1337 N N . ILE A 1 187 ? 10.852 17.067 11.663 1.00 26.31 187 ILE A N 1
ATOM 1338 C CA . ILE A 1 187 ? 11.513 16.880 10.342 1.00 24.45 187 ILE A CA 1
ATOM 1339 C C . ILE A 1 187 ? 10.670 15.897 9.529 1.00 24.95 187 ILE A C 1
ATOM 1340 O O . ILE A 1 187 ? 10.320 14.842 10.054 1.00 27.05 187 ILE A O 1
ATOM 1345 N N . ASP A 1 188 ? 10.412 16.227 8.269 1.00 26.99 188 ASP A N 1
ATOM 1346 C CA . ASP A 1 188 ? 9.637 15.380 7.315 1.00 28.74 188 ASP A CA 1
ATOM 1347 C C . ASP A 1 188 ? 10.417 14.102 6.998 1.00 30.75 188 ASP A C 1
ATOM 1348 O O . ASP A 1 188 ? 11.257 14.117 6.067 1.00 31.32 188 ASP A O 1
ATOM 1353 N N . THR A 1 189 ? 10.202 13.056 7.795 1.00 32.95 189 THR A N 1
ATOM 1354 C CA . THR A 1 189 ? 10.845 11.730 7.653 1.00 33.21 189 THR A CA 1
ATOM 1355 C C . THR A 1 189 ? 9.769 10.670 7.884 1.00 33.99 189 THR A C 1
ATOM 1356 O O . THR A 1 189 ? 8.683 10.976 8.396 1.00 28.13 189 THR A O 1
ATOM 1360 N N . PRO A 1 190 ? 10.030 9.393 7.536 1.00 37.57 190 PRO A N 1
ATOM 1361 C CA . PRO A 1 190 ? 9.122 8.298 7.906 1.00 37.95 190 PRO A CA 1
ATOM 1362 C C . PRO A 1 190 ? 8.841 8.211 9.415 1.00 37.70 190 PRO A C 1
ATOM 1363 O O . PRO A 1 190 ? 7.714 7.900 9.783 1.00 43.12 190 PRO A O 1
ATOM 1367 N N . MET A 1 191 ? 9.829 8.500 10.265 1.00 36.93 191 MET A N 1
ATOM 1368 C CA . MET A 1 191 ? 9.614 8.479 11.740 1.00 38.68 191 MET A CA 1
ATOM 1369 C C . MET A 1 191 ? 8.510 9.475 12.127 1.00 37.07 191 MET A C 1
ATOM 1370 O O . MET A 1 191 ? 7.591 9.092 12.868 1.00 29.85 191 MET A O 1
ATOM 1375 N N . LEU A 1 192 ? 8.561 10.729 11.668 1.00 34.66 192 LEU A N 1
ATOM 1376 C CA . LEU A 1 192 ? 7.499 11.704 12.010 1.00 33.28 192 LEU A CA 1
ATOM 1377 C C . LEU A 1 192 ? 6.147 11.209 11.482 1.00 34.82 192 LEU A C 1
ATOM 1378 O O . LEU A 1 192 ? 5.122 11.362 12.224 1.00 33.08 192 LEU A O 1
ATOM 1383 N N . GLY A 1 193 ? 6.120 10.666 10.259 1.00 36.10 193 GLY A N 1
ATOM 1384 C CA . GLY A 1 193 ? 4.887 10.079 9.681 1.00 37.55 193 GLY A CA 1
ATOM 1385 C C . GLY A 1 193 ? 4.282 9.010 10.599 1.00 33.60 193 GLY A C 1
ATOM 1386 O O . GLY A 1 193 ? 3.067 9.071 10.851 1.00 35.85 193 GLY A O 1
ATOM 1387 N N . SER A 1 194 ? 5.112 8.083 11.089 1.00 39.43 194 SER A N 1
ATOM 1388 C CA . SER A 1 194 ? 4.722 6.974 12.012 1.00 36.43 194 SER A CA 1
ATOM 1389 C C . SER A 1 194 ? 4.167 7.548 13.312 1.00 37.38 194 SER A C 1
ATOM 1390 O O . SER A 1 194 ? 3.113 7.053 13.784 1.00 37.52 194 SER A O 1
ATOM 1393 N N . ILE A 1 195 ? 4.817 8.588 13.850 1.00 32.93 195 ILE A N 1
ATOM 1394 C CA . ILE A 1 195 ? 4.360 9.220 15.118 1.00 31.97 195 ILE A CA 1
ATOM 1395 C C . ILE A 1 195 ? 2.959 9.794 14.881 1.00 35.08 195 ILE A C 1
ATOM 1396 O O . ILE A 1 195 ? 2.065 9.571 15.722 1.00 34.76 195 ILE A O 1
ATOM 1401 N N . MET A 1 196 ? 2.742 10.525 13.784 1.00 32.44 196 MET A N 1
ATOM 1402 C CA . MET A 1 196 ? 1.420 11.158 13.555 1.00 36.73 196 MET A CA 1
ATOM 1403 C C . MET A 1 196 ? 0.322 10.105 13.288 1.00 32.52 196 MET A C 1
ATOM 1404 O O . MET A 1 196 ? -0.796 10.289 13.844 1.00 38.75 196 MET A O 1
ATOM 1409 N N . ASP A 1 197 ? 0.635 9.043 12.551 1.00 35.72 197 ASP A N 1
ATOM 1410 C CA . ASP A 1 197 ? -0.312 7.921 12.280 1.00 39.36 197 ASP A CA 1
ATOM 1411 C C . ASP A 1 197 ? -0.723 7.272 13.607 1.00 42.83 197 ASP A C 1
ATOM 1412 O O . ASP A 1 197 ? -1.944 7.131 13.840 1.00 42.72 197 ASP A O 1
ATOM 1417 N N . LYS A 1 198 ? 0.263 6.935 14.454 1.00 43.92 198 LYS A N 1
ATOM 1418 C CA . LYS A 1 198 ? 0.024 6.244 15.749 1.00 42.82 198 LYS A CA 1
ATOM 1419 C C . LYS A 1 198 ? -0.757 7.183 16.679 1.00 43.02 198 LYS A C 1
ATOM 1420 O O . LYS A 1 198 ? -1.618 6.692 17.413 1.00 46.76 198 LYS A O 1
ATOM 1426 N N . ALA A 1 199 ? -0.521 8.491 16.637 1.00 44.38 199 ALA A N 1
ATOM 1427 C CA . ALA A 1 199 ? -1.277 9.481 17.439 1.00 49.63 199 ALA A CA 1
ATOM 1428 C C . ALA A 1 199 ? -2.770 9.439 17.068 1.00 52.07 199 ALA A C 1
ATOM 1429 O O . ALA A 1 199 ? -3.619 9.593 17.974 1.00 53.22 199 ALA A O 1
ATOM 1431 N N . VAL A 1 200 ? -3.087 9.259 15.786 1.00 52.57 200 VAL A N 1
ATOM 1432 C CA . VAL A 1 200 ? -4.500 9.170 15.305 1.00 59.53 200 VAL A CA 1
ATOM 1433 C C . VAL A 1 200 ? -5.093 7.848 15.819 1.00 57.22 200 VAL A C 1
ATOM 1434 O O . VAL A 1 200 ? -6.188 7.898 16.410 1.00 54.52 200 VAL A O 1
ATOM 1438 N N . GLU A 1 201 ? -4.372 6.730 15.641 1.00 57.42 201 GLU A N 1
ATOM 1439 C CA . GLU A 1 201 ? -4.768 5.370 16.103 1.00 60.31 201 GLU A CA 1
ATOM 1440 C C . GLU A 1 201 ? -5.118 5.394 17.599 1.00 63.78 201 GLU A C 1
ATOM 1441 O O . GLU A 1 201 ? -6.085 4.729 17.965 1.00 67.78 201 GLU A O 1
ATOM 1447 N N . LEU A 1 202 ? -4.367 6.131 18.426 1.00 60.75 202 LEU A N 1
ATOM 1448 C CA . LEU A 1 202 ? -4.621 6.281 19.887 1.00 60.56 202 LEU A CA 1
ATOM 1449 C C . LEU A 1 202 ? -5.754 7.270 20.139 1.00 61.21 202 LEU A C 1
ATOM 1450 O O . LEU A 1 202 ? -6.104 7.456 21.316 1.00 58.85 202 LEU A O 1
ATOM 1455 N N . GLY A 1 203 ? -6.232 7.959 19.107 1.00 63.30 203 GLY A N 1
ATOM 1456 C CA . GLY A 1 203 ? -7.268 9.005 19.228 1.00 64.43 203 GLY A CA 1
ATOM 1457 C C . GLY A 1 203 ? -6.766 10.275 19.895 1.00 60.93 203 GLY A C 1
ATOM 1458 O O . GLY A 1 203 ? -7.587 10.974 20.499 1.00 60.80 203 GLY A O 1
ATOM 1459 N N . ALA A 1 204 ? -5.478 10.610 19.772 1.00 66.76 204 ALA A N 1
ATOM 1460 C CA . ALA A 1 204 ? -4.939 11.923 20.208 1.00 61.50 204 ALA A CA 1
ATOM 1461 C C . ALA A 1 204 ? -5.334 13.018 19.208 1.00 61.75 204 ALA A C 1
ATOM 1462 O O . ALA A 1 204 ? -5.392 14.207 19.610 1.00 58.82 204 ALA A O 1
ATOM 1464 N N . ALA A 1 205 ? -5.577 12.653 17.947 1.00 64.22 205 ALA A N 1
ATOM 1465 C CA . ALA A 1 205 ? -5.974 13.592 16.873 1.00 68.63 205 ALA A CA 1
ATOM 1466 C C . ALA A 1 205 ? -7.143 13.008 16.086 1.00 65.93 205 ALA A C 1
ATOM 1467 O O . ALA A 1 205 ? -7.127 11.821 15.762 1.00 69.49 205 ALA A O 1
ATOM 1469 N N . PRO A 1 206 ? -8.166 13.830 15.741 1.00 69.43 206 PRO A N 1
ATOM 1470 C CA . PRO A 1 206 ? -9.268 13.409 14.867 1.00 65.47 206 PRO A CA 1
ATOM 1471 C C . PRO A 1 206 ? -8.848 12.751 13.547 1.00 59.70 206 PRO A C 1
ATOM 1472 O O . PRO A 1 206 ? -9.495 11.795 13.159 1.00 58.77 206 PRO A O 1
ATOM 1476 N N . SER A 1 207 ? -7.795 13.245 12.903 1.00 55.02 207 SER A N 1
ATOM 1477 C CA . SER A 1 207 ? -7.281 12.664 11.630 1.00 48.68 207 SER A CA 1
ATOM 1478 C C . SER A 1 207 ? -5.808 13.000 11.438 1.00 48.08 207 SER A C 1
ATOM 1479 O O . SER A 1 207 ? -5.340 13.915 12.098 1.00 45.72 207 SER A O 1
ATOM 1482 N N . ARG A 1 208 ? -5.152 12.316 10.508 1.00 44.06 208 ARG A N 1
ATOM 1483 C CA . ARG A 1 208 ? -3.722 12.508 10.182 1.00 43.27 208 ARG A CA 1
ATOM 1484 C C . ARG A 1 208 ? -3.515 13.930 9.642 1.00 51.89 208 ARG A C 1
ATOM 1485 O O . ARG A 1 208 ? -2.459 14.534 9.928 1.00 42.03 208 ARG A O 1
ATOM 1493 N N . GLU A 1 209 ? -4.507 14.479 8.929 1.00 48.90 209 GLU A N 1
ATOM 1494 C CA . GLU A 1 209 ? -4.417 15.827 8.325 1.00 46.46 209 GLU A CA 1
ATOM 1495 C C . GLU A 1 209 ? -4.403 16.888 9.419 1.00 41.38 209 GLU A C 1
ATOM 1496 O O . GLU A 1 209 ? -3.607 17.845 9.326 1.00 42.00 209 GLU A O 1
ATOM 1502 N N . VAL A 1 210 ? -5.278 16.755 10.407 1.00 38.31 210 VAL A N 1
ATOM 1503 C CA . VAL A 1 210 ? -5.379 17.713 11.537 1.00 42.81 210 VAL A CA 1
ATOM 1504 C C . VAL A 1 210 ? -4.117 17.580 12.411 1.00 39.62 210 VAL A C 1
ATOM 1505 O O . VAL A 1 210 ? -3.641 18.617 12.865 1.00 41.94 210 VAL A O 1
ATOM 1509 N N . ALA A 1 211 ? -3.619 16.362 12.643 1.00 39.05 211 ALA A N 1
ATOM 1510 C CA . ALA A 1 211 ? -2.368 16.101 13.405 1.00 41.24 211 ALA A CA 1
ATOM 1511 C C . ALA A 1 211 ? -1.218 16.870 12.725 1.00 37.98 211 ALA A C 1
ATOM 1512 O O . ALA A 1 211 ? -0.529 17.662 13.409 1.00 35.12 211 ALA A O 1
ATOM 1514 N N . GLN A 1 212 ? -1.065 16.697 11.414 1.00 38.29 212 GLN A N 1
ATOM 1515 C CA . GLN A 1 212 ? 0.041 17.306 10.627 1.00 38.25 212 GLN A CA 1
ATOM 1516 C C . GLN A 1 212 ? -0.049 18.835 10.691 1.00 36.36 212 GLN A C 1
ATOM 1517 O O . GLN A 1 212 ? 0.993 19.499 10.932 1.00 33.99 212 GLN A O 1
ATOM 1523 N N . ALA A 1 213 ? -1.234 19.393 10.483 1.00 36.72 213 ALA A N 1
ATOM 1524 C CA . ALA A 1 213 ? -1.468 20.857 10.489 1.00 37.62 213 ALA A CA 1
ATOM 1525 C C . ALA A 1 213 ? -1.135 21.436 11.862 1.00 36.52 213 ALA A C 1
ATOM 1526 O O . ALA A 1 213 ? -0.537 22.509 11.888 1.00 33.95 213 ALA A O 1
ATOM 1528 N N . ALA A 1 214 ? -1.562 20.790 12.952 1.00 35.54 214 ALA A N 1
ATOM 1529 C CA . ALA A 1 214 ? -1.335 21.246 14.348 1.00 38.44 214 ALA A CA 1
ATOM 1530 C C . ALA A 1 214 ? 0.177 21.281 14.603 1.00 32.76 214 ALA A C 1
ATOM 1531 O O . ALA A 1 214 ? 0.678 22.280 15.125 1.00 32.77 214 ALA A O 1
ATOM 1533 N N . MET A 1 215 ? 0.870 20.216 14.210 1.00 29.95 215 MET A N 1
ATOM 1534 C CA . MET A 1 215 ? 2.338 20.106 14.388 1.00 33.12 215 MET A CA 1
ATOM 1535 C C . MET A 1 215 ? 3.011 21.245 13.598 1.00 32.87 215 MET A C 1
ATOM 1536 O O . MET A 1 215 ? 3.887 21.930 14.162 1.00 32.86 215 MET A O 1
ATOM 1541 N N . GLU A 1 216 ? 2.611 21.493 12.346 1.00 30.92 216 GLU A N 1
ATOM 1542 C CA . GLU A 1 216 ? 3.195 22.593 11.523 1.00 32.27 216 GLU A CA 1
ATOM 1543 C C . GLU A 1 216 ? 2.958 23.946 12.184 1.00 31.83 216 GLU A C 1
ATOM 1544 O O . GLU A 1 216 ? 3.904 24.756 12.237 1.00 33.32 216 GLU A O 1
ATOM 1550 N N . MET A 1 217 ? 1.766 24.202 12.686 1.00 30.54 217 MET A N 1
ATOM 1551 C CA . MET A 1 217 ? 1.417 25.521 13.260 1.00 35.06 217 MET A CA 1
ATOM 1552 C C . MET A 1 217 ? 2.157 25.746 14.581 1.00 31.57 217 MET A C 1
ATOM 1553 O O . MET A 1 217 ? 2.344 26.892 14.952 1.00 32.34 217 MET A O 1
ATOM 1558 N N . ARG A 1 218 ? 2.560 24.679 15.255 1.00 30.13 218 ARG A N 1
ATOM 1559 C CA . ARG A 1 218 ? 3.322 24.778 16.509 1.00 32.23 218 ARG A CA 1
ATOM 1560 C C . ARG A 1 218 ? 4.753 25.292 16.251 1.00 27.83 218 ARG A C 1
ATOM 1561 O O . ARG A 1 218 ? 5.389 25.806 17.145 1.00 28.48 218 ARG A O 1
ATOM 1569 N N . HIS A 1 219 ? 5.251 25.101 15.049 1.00 24.31 219 HIS A N 1
ATOM 1570 C CA . HIS A 1 219 ? 6.588 25.637 14.662 1.00 23.88 219 HIS A CA 1
ATOM 1571 C C . HIS A 1 219 ? 6.396 27.074 14.198 1.00 24.58 219 HIS A C 1
ATOM 1572 O O . HIS A 1 219 ? 5.714 27.294 13.195 1.00 24.58 219 HIS A O 1
ATOM 1579 N N . PRO A 1 220 ? 7.000 28.093 14.847 1.00 23.65 220 PRO A N 1
ATOM 1580 C CA . PRO A 1 220 ? 6.884 29.474 14.373 1.00 23.59 220 PRO A CA 1
ATOM 1581 C C . PRO A 1 220 ? 7.221 29.658 12.886 1.00 25.54 220 PRO A C 1
ATOM 1582 O O . PRO A 1 220 ? 6.568 30.397 12.218 1.00 27.19 220 PRO A O 1
ATOM 1586 N N . ILE A 1 221 ? 8.199 28.919 12.365 1.00 23.90 221 ILE A N 1
ATOM 1587 C CA . ILE A 1 221 ? 8.559 29.005 10.924 1.00 27.84 221 ILE A CA 1
ATOM 1588 C C . ILE A 1 221 ? 7.403 28.503 10.038 1.00 31.15 221 ILE A C 1
ATOM 1589 O O . ILE A 1 221 ? 7.388 28.877 8.854 1.00 34.55 221 ILE A O 1
ATOM 1594 N N . GLY A 1 222 ? 6.475 27.706 10.572 1.00 29.54 222 GLY A N 1
ATOM 1595 C CA . GLY A 1 222 ? 5.163 27.415 9.944 1.00 31.58 222 GLY A CA 1
ATOM 1596 C C . GLY A 1 222 ? 5.170 26.196 9.052 1.00 29.76 222 GLY A C 1
ATOM 1597 O O . GLY A 1 222 ? 4.258 26.053 8.233 1.00 31.90 222 GLY A O 1
ATOM 1598 N N . ARG A 1 223 ? 6.175 25.323 9.163 1.00 26.90 223 ARG A N 1
ATOM 1599 C CA . ARG A 1 223 ? 6.289 24.103 8.328 1.00 27.00 223 ARG A CA 1
ATOM 1600 C C . ARG A 1 223 ? 7.185 23.105 9.048 1.00 30.46 223 ARG A C 1
ATOM 1601 O O . ARG A 1 223 ? 7.937 23.540 9.955 1.00 25.14 223 ARG A O 1
ATOM 1609 N N . MET A 1 224 ? 7.122 21.847 8.615 1.00 30.50 224 MET A N 1
ATOM 1610 C CA . MET A 1 224 ? 8.113 20.809 8.978 1.00 32.37 224 MET A CA 1
ATOM 1611 C C . MET A 1 224 ? 9.481 21.220 8.408 1.00 26.01 224 MET A C 1
ATOM 1612 O O . MET A 1 224 ? 9.543 21.860 7.320 1.00 25.75 224 MET A O 1
ATOM 1617 N N . GLY A 1 225 ? 10.541 20.730 9.033 1.00 26.95 225 GLY A N 1
ATOM 1618 C CA . GLY A 1 225 ? 11.903 20.827 8.474 1.00 26.46 225 GLY A CA 1
ATOM 1619 C C . GLY A 1 225 ? 12.132 19.765 7.419 1.00 25.57 225 GLY A C 1
ATOM 1620 O O . GLY A 1 225 ? 11.396 18.733 7.407 1.00 26.01 225 GLY A O 1
ATOM 1621 N N . ARG A 1 226 ? 13.095 19.999 6.530 1.00 23.61 226 ARG A N 1
ATOM 1622 C CA . ARG A 1 226 ? 13.555 18.983 5.565 1.00 24.47 226 ARG A CA 1
ATOM 1623 C C . ARG A 1 226 ? 14.800 18.337 6.163 1.00 24.64 226 ARG A C 1
ATOM 1624 O O . ARG A 1 226 ? 15.567 18.990 6.882 1.00 22.45 226 ARG A O 1
ATOM 1632 N N . PRO A 1 227 ? 15.032 17.031 5.913 1.00 23.17 227 PRO A N 1
ATOM 1633 C CA . PRO A 1 227 ? 16.239 16.367 6.397 1.00 23.35 227 PRO A CA 1
ATOM 1634 C C . PRO A 1 227 ? 17.520 17.141 6.061 1.00 22.46 227 PRO A C 1
ATOM 1635 O O . PRO A 1 227 ? 18.396 17.214 6.921 1.00 23.39 227 PRO A O 1
ATOM 1639 N N . ALA A 1 228 ? 17.628 17.721 4.863 1.00 24.01 228 ALA A N 1
ATOM 1640 C CA . ALA A 1 228 ? 18.835 18.486 4.454 1.00 22.90 228 ALA A CA 1
ATOM 1641 C C . ALA A 1 228 ? 19.083 19.689 5.380 1.00 21.97 228 ALA A C 1
ATOM 1642 O O . ALA A 1 228 ? 20.234 20.119 5.473 1.00 21.99 228 ALA A O 1
ATOM 1644 N N . GLU A 1 229 ? 18.067 20.194 6.084 1.00 20.73 229 GLU A N 1
ATOM 1645 C CA . GLU A 1 229 ? 18.247 21.367 6.995 1.00 22.56 229 GLU A CA 1
ATOM 1646 C C . GLU A 1 229 ? 18.986 20.980 8.279 1.00 22.62 229 GLU A C 1
ATOM 1647 O O . GLU A 1 229 ? 19.332 21.902 9.045 1.00 21.89 229 GLU A O 1
ATOM 1653 N N . MET A 1 230 ? 19.281 19.686 8.494 1.00 20.76 230 MET A N 1
ATOM 1654 C CA . MET A 1 230 ? 20.052 19.217 9.681 1.00 22.09 230 MET A CA 1
ATOM 1655 C C . MET A 1 230 ? 21.559 19.193 9.378 1.00 20.93 230 MET A C 1
ATOM 1656 O O . MET A 1 230 ? 22.355 19.185 10.335 1.00 21.11 230 MET A O 1
ATOM 1661 N N . GLY A 1 231 ? 21.966 19.165 8.106 1.00 21.45 231 GLY A N 1
ATOM 1662 C CA . GLY A 1 231 ? 23.358 18.850 7.742 1.00 22.07 231 GLY A CA 1
ATOM 1663 C C . GLY A 1 231 ? 24.358 19.922 8.162 1.00 19.86 231 GLY A C 1
ATOM 1664 O O . GLY A 1 231 ? 25.426 19.575 8.729 1.00 19.68 231 GLY A O 1
ATOM 1665 N N . GLY A 1 232 ? 24.058 21.190 7.901 1.00 19.47 232 GLY A N 1
ATOM 1666 C CA . GLY A 1 232 ? 25.015 22.282 8.165 1.00 20.13 232 GLY A CA 1
ATOM 1667 C C . GLY A 1 232 ? 25.335 22.365 9.659 1.00 20.80 232 GLY A C 1
ATOM 1668 O O . GLY A 1 232 ? 26.504 22.567 10.005 1.00 18.58 232 GLY A O 1
ATOM 1669 N N . GLY A 1 233 ? 24.348 22.189 10.527 1.00 19.20 233 GLY A N 1
ATOM 1670 C CA . GLY A 1 233 ? 24.553 22.260 11.977 1.00 19.82 233 GLY A CA 1
ATOM 1671 C C . GLY A 1 233 ? 25.505 21.182 12.457 1.00 20.32 233 GLY A C 1
ATOM 1672 O O . GLY A 1 233 ? 26.371 21.442 13.327 1.00 18.38 233 GLY A O 1
ATOM 1673 N N . VAL A 1 234 ? 25.353 19.973 11.928 1.00 18.27 234 VAL A N 1
ATOM 1674 C CA . VAL A 1 234 ? 26.246 18.840 12.311 1.00 19.22 234 VAL A CA 1
ATOM 1675 C C . VAL A 1 234 ? 27.651 19.126 11.778 1.00 17.11 234 VAL A C 1
ATOM 1676 O O . VAL A 1 234 ? 28.621 18.949 12.535 1.00 20.55 234 VAL A O 1
ATOM 1680 N N . VAL A 1 235 ? 27.771 19.609 10.550 1.00 18.11 235 VAL A N 1
ATOM 1681 C CA . VAL A 1 235 ? 29.112 19.980 9.996 1.00 19.59 235 VAL A CA 1
ATOM 1682 C C . VAL A 1 235 ? 29.757 21.015 10.927 1.00 19.50 235 VAL A C 1
ATOM 1683 O O . VAL A 1 235 ? 30.929 20.846 11.313 1.00 19.70 235 VAL A O 1
ATOM 1687 N N . TYR A 1 236 ? 29.027 22.078 11.273 1.00 18.43 236 TYR A N 1
ATOM 1688 C CA . TYR A 1 236 ? 29.548 23.113 12.206 1.00 18.19 236 TYR A CA 1
ATOM 1689 C C . TYR A 1 236 ? 30.066 22.471 13.491 1.00 17.31 236 TYR A C 1
ATOM 1690 O O . TYR A 1 236 ? 31.200 22.721 13.864 1.00 19.33 236 TYR A O 1
ATOM 1699 N N . LEU A 1 237 ? 29.263 21.635 14.157 1.00 17.99 237 LEU A N 1
ATOM 1700 C CA . LEU A 1 237 ? 29.656 21.068 15.471 1.00 17.30 237 LEU A CA 1
ATOM 1701 C C . LEU A 1 237 ? 30.893 20.163 15.336 1.00 18.68 237 LEU A C 1
ATOM 1702 O O . LEU A 1 237 ? 31.658 20.089 16.282 1.00 20.10 237 LEU A O 1
ATOM 1707 N N . CYS A 1 238 ? 31.011 19.453 14.239 1.00 18.45 238 CYS A N 1
ATOM 1708 C CA . CYS A 1 238 ? 32.152 18.529 13.995 1.00 20.63 238 CYS A CA 1
ATOM 1709 C C . CYS A 1 238 ? 33.417 19.325 13.639 1.00 20.43 238 CYS A C 1
ATOM 1710 O O . CYS A 1 238 ? 34.518 18.725 13.708 1.00 22.21 238 CYS A O 1
ATOM 1713 N N . SER A 1 239 ? 33.292 20.598 13.265 1.00 21.32 239 SER A N 1
ATOM 1714 C CA . SER A 1 239 ? 34.410 21.426 12.731 1.00 21.04 239 SER A CA 1
ATOM 1715 C C . SER A 1 239 ? 35.184 22.114 13.855 1.00 21.60 239 SER A C 1
ATOM 1716 O O . SER A 1 239 ? 34.617 22.355 14.949 1.00 20.93 239 SER A O 1
ATOM 1719 N N . ASP A 1 240 ? 36.409 22.548 13.532 1.00 22.15 240 ASP A N 1
ATOM 1720 C CA . ASP A 1 240 ? 37.244 23.352 14.456 1.00 23.98 240 ASP A CA 1
ATOM 1721 C C . ASP A 1 240 ? 36.606 24.739 14.668 1.00 22.63 240 ASP A C 1
ATOM 1722 O O . ASP A 1 240 ? 36.949 25.383 15.660 1.00 22.19 240 ASP A O 1
ATOM 1727 N N . ALA A 1 241 ? 35.696 25.188 13.804 1.00 22.47 241 ALA A N 1
ATOM 1728 C CA . ALA A 1 241 ? 34.986 26.466 14.001 1.00 22.21 241 ALA A CA 1
ATOM 1729 C C . ALA A 1 241 ? 34.175 26.391 15.310 1.00 21.49 241 ALA A C 1
ATOM 1730 O O . ALA A 1 241 ? 33.881 27.453 15.869 1.00 21.37 241 ALA A O 1
ATOM 1732 N N . ALA A 1 242 ? 33.805 25.198 15.786 1.00 19.11 242 ALA A N 1
ATOM 1733 C CA . ALA A 1 242 ? 33.011 24.988 17.019 1.00 18.97 242 ALA A CA 1
ATOM 1734 C C . ALA A 1 242 ? 33.914 24.629 18.197 1.00 18.48 242 ALA A C 1
ATOM 1735 O O . ALA A 1 242 ? 33.466 23.980 19.156 1.00 17.38 242 ALA A O 1
ATOM 1737 N N . SER A 1 243 ? 35.177 25.071 18.188 1.00 18.20 243 SER A N 1
ATOM 1738 C CA . SER A 1 243 ? 36.159 24.741 19.241 1.00 18.41 243 SER A CA 1
ATOM 1739 C C . SER A 1 243 ? 35.728 25.211 20.641 1.00 21.43 243 SER A C 1
ATOM 1740 O O . SER A 1 243 ? 36.195 24.602 21.627 1.00 21.87 243 SER A O 1
ATOM 1743 N N . PHE A 1 244 ? 34.859 26.220 20.769 1.00 18.61 244 PHE A N 1
ATOM 1744 C CA . PHE A 1 244 ? 34.389 26.703 22.079 1.00 19.09 244 PHE A CA 1
ATOM 1745 C C . PHE A 1 244 ? 32.975 26.190 22.395 1.00 21.25 244 PHE A C 1
ATOM 1746 O O . PHE A 1 244 ? 32.359 26.701 23.338 1.00 21.18 244 PHE A O 1
ATOM 1754 N N . VAL A 1 245 ? 32.505 25.179 21.659 1.00 19.81 245 VAL A N 1
ATOM 1755 C CA . VAL A 1 245 ? 31.127 24.633 21.819 1.00 18.23 245 VAL A CA 1
ATOM 1756 C C . VAL A 1 245 ? 31.240 23.199 22.348 1.00 17.44 245 VAL A C 1
ATOM 1757 O O . VAL A 1 245 ? 31.639 22.303 21.592 1.00 18.25 245 VAL A O 1
ATOM 1761 N N . THR A 1 246 ? 30.886 23.027 23.609 1.00 17.66 246 THR A N 1
ATOM 1762 C CA . THR A 1 246 ? 30.768 21.722 24.295 1.00 18.57 246 THR A CA 1
ATOM 1763 C C . THR A 1 246 ? 29.634 21.823 25.318 1.00 18.32 246 THR A C 1
ATOM 1764 O O . THR A 1 246 ? 29.293 22.956 25.752 1.00 19.25 246 THR A O 1
ATOM 1768 N N . CYS A 1 247 ? 29.038 20.675 25.631 1.00 20.03 247 CYS A N 1
ATOM 1769 C CA . CYS A 1 247 ? 27.913 20.505 26.565 1.00 20.49 247 CYS A CA 1
ATOM 1770 C C . CYS A 1 247 ? 26.651 21.214 26.067 1.00 21.15 247 CYS A C 1
ATOM 1771 O O . CYS A 1 247 ? 25.709 21.354 26.857 1.00 27.42 247 CYS A O 1
ATOM 1774 N N . THR A 1 248 ? 26.586 21.652 24.824 1.00 20.16 248 THR A N 1
ATOM 1775 C CA . THR A 1 248 ? 25.564 22.605 24.395 1.00 19.61 248 THR A CA 1
ATOM 1776 C C . THR A 1 248 ? 24.347 21.873 23.813 1.00 19.47 248 THR A C 1
ATOM 1777 O O . THR A 1 248 ? 24.489 20.778 23.253 1.00 21.04 248 THR A O 1
ATOM 1781 N N . GLU A 1 249 ? 23.189 22.517 23.912 1.00 19.55 249 GLU A N 1
ATOM 1782 C CA . GLU A 1 249 ? 21.944 22.136 23.203 1.00 20.54 249 GLU A CA 1
ATOM 1783 C C . GLU A 1 249 ? 21.895 22.900 21.880 1.00 21.43 249 GLU A C 1
ATOM 1784 O O . GLU A 1 249 ? 21.670 24.132 21.883 1.00 21.86 249 GLU A O 1
ATOM 1790 N N . PHE A 1 250 ? 22.162 22.210 20.792 1.00 19.15 250 PHE A N 1
ATOM 1791 C CA . PHE A 1 250 ? 22.210 22.779 19.436 1.00 17.98 250 PHE A CA 1
ATOM 1792 C C . PHE A 1 250 ? 20.834 22.545 18.823 1.00 19.82 250 PHE A C 1
ATOM 1793 O O . PHE A 1 250 ? 20.554 21.416 18.444 1.00 19.01 250 PHE A O 1
ATOM 1801 N N . VAL A 1 251 ? 20.000 23.575 18.761 1.00 18.87 251 VAL A N 1
ATOM 1802 C CA . VAL A 1 251 ? 18.570 23.424 18.401 1.00 19.47 251 VAL A CA 1
ATOM 1803 C C . VAL A 1 251 ? 18.369 23.772 16.915 1.00 21.76 251 VAL A C 1
ATOM 1804 O O . VAL A 1 251 ? 18.813 24.857 16.472 1.00 19.00 251 VAL A O 1
ATOM 1808 N N . MET A 1 252 ? 17.722 22.874 16.167 1.00 17.66 252 MET A N 1
ATOM 1809 C CA . MET A 1 252 ? 17.326 23.112 14.748 1.00 19.56 252 MET A CA 1
ATOM 1810 C C . MET A 1 252 ? 15.846 22.757 14.632 1.00 21.11 252 MET A C 1
ATOM 1811 O O . MET A 1 252 ? 15.546 21.634 14.184 1.00 22.08 252 MET A O 1
ATOM 1816 N N . ASP A 1 253 ? 14.966 23.632 15.114 1.00 20.12 253 ASP A N 1
ATOM 1817 C CA . ASP A 1 253 ? 13.544 23.274 15.394 1.00 20.53 253 ASP A CA 1
ATOM 1818 C C . ASP A 1 253 ? 12.544 24.283 14.845 1.00 21.08 253 ASP A C 1
ATOM 1819 O O . ASP A 1 253 ? 11.369 24.206 15.239 1.00 20.77 253 ASP A O 1
ATOM 1824 N N . GLY A 1 254 ? 12.981 25.214 13.997 1.00 23.23 254 GLY A N 1
ATOM 1825 C CA . GLY A 1 254 ? 12.060 26.196 13.407 1.00 22.64 254 GLY A CA 1
ATOM 1826 C C . GLY A 1 254 ? 11.376 27.047 14.459 1.00 22.68 254 GLY A C 1
ATOM 1827 O O . GLY A 1 254 ? 10.320 27.639 14.157 1.00 23.08 254 GLY A O 1
ATOM 1828 N N . GLY A 1 255 ? 11.984 27.152 15.643 1.00 22.52 255 GLY A N 1
ATOM 1829 C CA . GLY A 1 255 ? 11.500 27.959 16.757 1.00 20.20 255 GLY A CA 1
ATOM 1830 C C . GLY A 1 255 ? 10.578 27.217 17.722 1.00 20.61 255 GLY A C 1
ATOM 1831 O O . GLY A 1 255 ? 10.163 27.849 18.699 1.00 21.23 255 GLY A O 1
ATOM 1832 N N . PHE A 1 256 ? 10.299 25.933 17.487 1.00 19.83 256 PHE A N 1
ATOM 1833 C CA . PHE A 1 256 ? 9.306 25.119 18.244 1.00 21.44 256 PHE A CA 1
ATOM 1834 C C . PHE A 1 256 ? 9.456 25.341 19.749 1.00 21.03 256 PHE A C 1
ATOM 1835 O O . PHE A 1 256 ? 8.448 25.644 20.449 1.00 21.93 256 PHE A O 1
ATOM 1843 N N . SER A 1 257 ? 10.667 25.171 20.269 1.00 20.25 257 SER A N 1
ATOM 1844 C CA . SER A 1 257 ? 10.894 25.087 21.738 1.00 21.00 257 SER A CA 1
ATOM 1845 C C . SER A 1 257 ? 10.832 26.476 22.388 1.00 22.73 257 SER A C 1
ATOM 1846 O O . SER A 1 257 ? 10.757 26.530 23.643 1.00 23.99 257 SER A O 1
ATOM 1849 N N . GLN A 1 258 ? 10.929 27.552 21.596 1.00 21.27 258 GLN A N 1
ATOM 1850 C CA . GLN A 1 258 ? 11.140 28.924 22.124 1.00 23.07 258 GLN A CA 1
ATOM 1851 C C . GLN A 1 258 ? 9.838 29.722 22.187 1.00 24.17 258 GLN A C 1
ATOM 1852 O O . GLN A 1 258 ? 9.872 30.824 22.740 1.00 23.36 258 GLN A O 1
ATOM 1858 N N . VAL A 1 259 ? 8.732 29.109 21.768 1.00 25.97 259 VAL A N 1
ATOM 1859 C CA . VAL A 1 259 ? 7.346 29.618 21.945 1.00 28.85 259 VAL A CA 1
ATOM 1860 C C . VAL A 1 259 ? 6.529 28.530 22.687 1.00 35.02 259 VAL A C 1
ATOM 1861 O O . VAL A 1 259 ? 5.369 28.867 23.066 1.00 32.68 259 VAL A O 1
ATOM 1865 N N . ILE B 1 3 ? -2.928 26.626 52.247 1.00 43.34 3 ILE B N 1
ATOM 1866 C CA . ILE B 1 3 ? -2.059 25.488 51.868 1.00 41.86 3 ILE B CA 1
ATOM 1867 C C . ILE B 1 3 ? -2.144 24.445 52.991 1.00 44.86 3 ILE B C 1
ATOM 1868 O O . ILE B 1 3 ? -1.609 24.706 54.067 1.00 44.14 3 ILE B O 1
ATOM 1873 N N . ALA B 1 4 ? -2.864 23.352 52.778 1.00 33.81 4 ALA B N 1
ATOM 1874 C CA . ALA B 1 4 ? -2.993 22.252 53.744 1.00 39.35 4 ALA B CA 1
ATOM 1875 C C . ALA B 1 4 ? -3.329 20.967 52.992 1.00 36.95 4 ALA B C 1
ATOM 1876 O O . ALA B 1 4 ? -3.677 21.016 51.773 1.00 36.38 4 ALA B O 1
ATOM 1878 N N . LEU B 1 5 ? -3.227 19.843 53.702 1.00 31.67 5 LEU B N 1
ATOM 1879 C CA . LEU B 1 5 ? -3.435 18.512 53.119 1.00 29.13 5 LEU B CA 1
ATOM 1880 C C . LEU B 1 5 ? -4.546 17.769 53.889 1.00 29.37 5 LEU B C 1
ATOM 1881 O O . LEU B 1 5 ? -4.425 16.546 54.071 1.00 30.27 5 LEU B O 1
ATOM 1886 N N . ASN B 1 6 ? -5.603 18.475 54.303 1.00 35.02 6 ASN B N 1
ATOM 1887 C CA . ASN B 1 6 ? -6.757 17.813 54.984 1.00 41.26 6 ASN B CA 1
ATOM 1888 C C . ASN B 1 6 ? -7.308 16.721 54.069 1.00 40.36 6 ASN B C 1
ATOM 1889 O O . ASN B 1 6 ? -7.531 17.012 52.896 1.00 41.15 6 ASN B O 1
ATOM 1894 N N . ASN B 1 7 ? -7.463 15.495 54.586 1.00 38.53 7 ASN B N 1
ATOM 1895 C CA . ASN B 1 7 ? -8.097 14.352 53.872 1.00 40.92 7 ASN B CA 1
ATOM 1896 C C . ASN B 1 7 ? -7.234 13.895 52.696 1.00 40.74 7 ASN B C 1
ATOM 1897 O O . ASN B 1 7 ? -7.789 13.233 51.795 1.00 38.16 7 ASN B O 1
ATOM 1902 N N . VAL B 1 8 ? -5.944 14.233 52.687 1.00 33.89 8 VAL B N 1
ATOM 1903 C CA . VAL B 1 8 ? -5.022 13.774 51.620 1.00 32.52 8 VAL B CA 1
ATOM 1904 C C . VAL B 1 8 ? -4.360 12.491 52.096 1.00 34.34 8 VAL B C 1
ATOM 1905 O O . VAL B 1 8 ? -3.621 12.529 53.123 1.00 36.36 8 VAL B O 1
ATOM 1909 N N . VAL B 1 9 ? -4.597 11.411 51.364 1.00 31.39 9 VAL B N 1
ATOM 1910 C CA . VAL B 1 9 ? -3.876 10.129 51.530 1.00 33.06 9 VAL B CA 1
ATOM 1911 C C . VAL B 1 9 ? -2.623 10.182 50.656 1.00 35.96 9 VAL B C 1
ATOM 1912 O O . VAL B 1 9 ? -2.762 10.224 49.411 1.00 32.99 9 VAL B O 1
ATOM 1916 N N . ALA B 1 10 ? -1.459 10.172 51.286 1.00 34.31 10 ALA B N 1
ATOM 1917 C CA . ALA B 1 10 ? -0.146 10.347 50.620 1.00 31.83 10 ALA B CA 1
ATOM 1918 C C . ALA B 1 10 ? 0.683 9.085 50.776 1.00 33.40 10 ALA B C 1
ATOM 1919 O O . ALA B 1 10 ? 0.722 8.536 51.879 1.00 39.69 10 ALA B O 1
ATOM 1921 N N . VAL B 1 11 ? 1.331 8.650 49.705 1.00 24.57 11 VAL B N 1
ATOM 1922 C CA . VAL B 1 11 ? 2.354 7.594 49.705 1.00 26.64 11 VAL B CA 1
ATOM 1923 C C . VAL B 1 11 ? 3.693 8.291 49.516 1.00 30.66 11 VAL B C 1
ATOM 1924 O O . VAL B 1 11 ? 3.805 9.060 48.528 1.00 28.19 11 VAL B O 1
ATOM 1928 N N . VAL B 1 12 ? 4.643 8.053 50.422 1.00 27.73 12 VAL B N 1
ATOM 1929 C CA . VAL B 1 12 ? 6.004 8.659 50.323 1.00 24.85 12 VAL B CA 1
ATOM 1930 C C . VAL B 1 12 ? 7.033 7.546 50.335 1.00 27.66 12 VAL B C 1
ATOM 1931 O O . VAL B 1 12 ? 7.150 6.870 51.388 1.00 28.29 12 VAL B O 1
ATOM 1935 N N . THR B 1 13 ? 7.801 7.385 49.252 1.00 24.04 13 THR B N 1
ATOM 1936 C CA . THR B 1 13 ? 8.872 6.371 49.153 1.00 23.46 13 THR B CA 1
ATOM 1937 C C . THR B 1 13 ? 10.201 6.946 49.643 1.00 24.04 13 THR B C 1
ATOM 1938 O O . THR B 1 13 ? 10.344 8.180 49.735 1.00 25.19 13 THR B O 1
ATOM 1942 N N . GLY B 1 14 ? 11.137 6.079 49.982 1.00 25.17 14 GLY B N 1
ATOM 1943 C CA . GLY B 1 14 ? 12.443 6.483 50.546 1.00 26.85 14 GLY B CA 1
ATOM 1944 C C . GLY B 1 14 ? 12.255 7.236 51.841 1.00 26.34 14 GLY B C 1
ATOM 1945 O O . GLY B 1 14 ? 13.083 8.118 52.149 1.00 27.82 14 GLY B O 1
ATOM 1946 N N . ALA B 1 15 ? 11.196 6.918 52.577 1.00 26.56 15 ALA B N 1
ATOM 1947 C CA . ALA B 1 15 ? 10.706 7.702 53.730 1.00 28.81 15 ALA B CA 1
ATOM 1948 C C . ALA B 1 15 ? 11.704 7.666 54.902 1.00 27.08 15 ALA B C 1
ATOM 1949 O O . ALA B 1 15 ? 11.612 8.570 55.767 1.00 28.60 15 ALA B O 1
ATOM 1951 N N . ALA B 1 16 ? 12.627 6.716 54.949 1.00 27.82 16 ALA B N 1
ATOM 1952 C CA . ALA B 1 16 ? 13.593 6.589 56.069 1.00 31.55 16 ALA B CA 1
ATOM 1953 C C . ALA B 1 16 ? 14.880 7.396 55.798 1.00 38.50 16 ALA B C 1
ATOM 1954 O O . ALA B 1 16 ? 15.714 7.488 56.717 1.00 35.01 16 ALA B O 1
ATOM 1956 N N . GLY B 1 17 ? 15.038 7.990 54.610 1.00 32.41 17 GLY B N 1
ATOM 1957 C CA . GLY B 1 17 ? 16.245 8.758 54.265 1.00 30.97 17 GLY B CA 1
ATOM 1958 C C . GLY B 1 17 ? 16.223 10.175 54.830 1.00 26.63 17 GLY B C 1
ATOM 1959 O O . GLY B 1 17 ? 15.220 10.550 55.470 1.00 27.70 17 GLY B O 1
ATOM 1960 N N . GLY B 1 18 ? 17.269 10.964 54.543 1.00 28.96 18 GLY B N 1
ATOM 1961 C CA . GLY B 1 18 ? 17.414 12.343 55.055 1.00 27.13 18 GLY B CA 1
ATOM 1962 C C . GLY B 1 18 ? 16.246 13.229 54.677 1.00 25.36 18 GLY B C 1
ATOM 1963 O O . GLY B 1 18 ? 15.610 13.816 55.537 1.00 25.64 18 GLY B O 1
ATOM 1964 N N . ILE B 1 19 ? 15.924 13.303 53.383 1.00 26.08 19 ILE B N 1
ATOM 1965 C CA . ILE B 1 19 ? 14.799 14.157 52.936 1.00 23.52 19 ILE B CA 1
ATOM 1966 C C . ILE B 1 19 ? 13.476 13.472 53.300 1.00 22.43 19 ILE B C 1
ATOM 1967 O O . ILE B 1 19 ? 12.566 14.168 53.789 1.00 24.76 19 ILE B O 1
ATOM 1972 N N . GLY B 1 20 ? 13.363 12.152 53.073 1.00 24.31 20 GLY B N 1
ATOM 1973 C CA . GLY B 1 20 ? 12.111 11.403 53.306 1.00 26.73 20 GLY B CA 1
ATOM 1974 C C . GLY B 1 20 ? 11.544 11.626 54.694 1.00 26.67 20 GLY B C 1
ATOM 1975 O O . GLY B 1 20 ? 10.316 11.849 54.828 1.00 28.56 20 GLY B O 1
ATOM 1976 N N . ARG B 1 21 ? 12.388 11.577 55.731 1.00 26.84 21 ARG B N 1
ATOM 1977 C CA . ARG B 1 21 ? 11.898 11.761 57.119 1.00 29.28 21 ARG B CA 1
ATOM 1978 C C . ARG B 1 21 ? 11.266 13.142 57.280 1.00 29.83 21 ARG B C 1
ATOM 1979 O O . ARG B 1 21 ? 10.216 13.285 57.960 1.00 25.58 21 ARG B O 1
ATOM 1987 N N . GLU B 1 22 ? 11.902 14.152 56.681 1.00 27.22 22 GLU B N 1
ATOM 1988 C CA . GLU B 1 22 ? 11.396 15.537 56.767 1.00 26.38 22 GLU B CA 1
ATOM 1989 C C . GLU B 1 22 ? 10.116 15.685 55.947 1.00 24.45 22 GLU B C 1
ATOM 1990 O O . GLU B 1 22 ? 9.236 16.421 56.398 1.00 25.80 22 GLU B O 1
ATOM 1996 N N . LEU B 1 23 ? 10.010 15.030 54.784 1.00 26.04 23 LEU B N 1
ATOM 1997 C CA . LEU B 1 23 ? 8.758 15.071 53.985 1.00 25.49 23 LEU B CA 1
ATOM 1998 C C . LEU B 1 23 ? 7.598 14.511 54.818 1.00 26.04 23 LEU B C 1
ATOM 1999 O O . LEU B 1 23 ? 6.502 15.118 54.802 1.00 28.02 23 LEU B O 1
ATOM 2004 N N . VAL B 1 24 ? 7.810 13.367 55.481 1.00 27.05 24 VAL B N 1
ATOM 2005 C CA . VAL B 1 24 ? 6.682 12.746 56.239 1.00 26.62 24 VAL B CA 1
ATOM 2006 C C . VAL B 1 24 ? 6.230 13.709 57.349 1.00 23.92 24 VAL B C 1
ATOM 2007 O O . VAL B 1 24 ? 4.997 13.935 57.507 1.00 27.67 24 VAL B O 1
ATOM 2011 N N . LYS B 1 25 ? 7.175 14.289 58.099 1.00 27.76 25 LYS B N 1
ATOM 2012 C CA . LYS B 1 25 ? 6.859 15.238 59.198 1.00 29.10 25 LYS B CA 1
ATOM 2013 C C . LYS B 1 25 ? 6.103 16.449 58.658 1.00 27.75 25 LYS B C 1
ATOM 2014 O O . LYS B 1 25 ? 5.089 16.860 59.273 1.00 27.91 25 LYS B O 1
ATOM 2020 N N . ALA B 1 26 ? 6.566 17.032 57.538 1.00 28.38 26 ALA B N 1
ATOM 2021 C CA . ALA B 1 26 ? 5.925 18.231 56.946 1.00 27.61 26 ALA B CA 1
ATOM 2022 C C . ALA B 1 26 ? 4.499 17.897 56.511 1.00 24.95 26 ALA B C 1
ATOM 2023 O O . ALA B 1 26 ? 3.587 18.680 56.748 1.00 29.28 26 ALA B O 1
ATOM 2025 N N . MET B 1 27 ? 4.307 16.756 55.874 1.00 28.22 27 MET B N 1
ATOM 2026 C CA . MET B 1 27 ? 2.976 16.396 55.320 1.00 29.12 27 MET B CA 1
ATOM 2027 C C . MET B 1 27 ? 2.014 16.062 56.474 1.00 31.53 27 MET B C 1
ATOM 2028 O O . MET B 1 27 ? 0.853 16.503 56.403 1.00 29.85 27 MET B O 1
ATOM 2033 N N . LYS B 1 28 ? 2.514 15.426 57.534 1.00 33.43 28 LYS B N 1
ATOM 2034 C CA . LYS B 1 28 ? 1.676 15.140 58.741 1.00 34.24 28 LYS B CA 1
ATOM 2035 C C . LYS B 1 28 ? 1.287 16.468 59.393 1.00 32.81 28 LYS B C 1
ATOM 2036 O O . LYS B 1 28 ? 0.116 16.617 59.808 1.00 34.32 28 LYS B O 1
ATOM 2042 N N . ALA B 1 29 ? 2.228 17.410 59.494 1.00 32.82 29 ALA B N 1
ATOM 2043 C CA . ALA B 1 29 ? 1.989 18.735 60.103 1.00 34.12 29 ALA B CA 1
ATOM 2044 C C . ALA B 1 29 ? 0.916 19.478 59.305 1.00 36.61 29 ALA B C 1
ATOM 2045 O O . ALA B 1 29 ? 0.252 20.308 59.902 1.00 35.01 29 ALA B O 1
ATOM 2047 N N . ALA B 1 30 ? 0.745 19.193 58.004 1.00 35.03 30 ALA B N 1
ATOM 2048 C CA . ALA B 1 30 ? -0.314 19.795 57.154 1.00 34.37 30 ALA B CA 1
ATOM 2049 C C . ALA B 1 30 ? -1.575 18.916 57.148 1.00 32.59 30 ALA B C 1
ATOM 2050 O O . ALA B 1 30 ? -2.482 19.175 56.334 1.00 33.48 30 ALA B O 1
ATOM 2052 N N . ASN B 1 31 ? -1.619 17.885 58.004 1.00 36.21 31 ASN B N 1
ATOM 2053 C CA . ASN B 1 31 ? -2.802 17.020 58.294 1.00 36.61 31 ASN B CA 1
ATOM 2054 C C . ASN B 1 31 ? -2.987 15.913 57.260 1.00 39.96 31 ASN B C 1
ATOM 2055 O O . ASN B 1 31 ? -4.086 15.332 57.231 1.00 37.75 31 ASN B O 1
ATOM 2060 N N . ALA B 1 32 ? -1.968 15.562 56.478 1.00 33.43 32 ALA B N 1
ATOM 2061 C CA . ALA B 1 32 ? -2.075 14.425 55.543 1.00 33.53 32 ALA B CA 1
ATOM 2062 C C . ALA B 1 32 ? -2.162 13.121 56.346 1.00 36.50 32 ALA B C 1
ATOM 2063 O O . ALA B 1 32 ? -1.569 13.040 57.466 1.00 34.35 32 ALA B O 1
ATOM 2065 N N . ILE B 1 33 ? -2.793 12.120 55.751 1.00 35.68 33 ILE B N 1
ATOM 2066 C CA . ILE B 1 33 ? -2.620 10.690 56.125 1.00 37.28 33 ILE B CA 1
ATOM 2067 C C . ILE B 1 33 ? -1.436 10.155 55.335 1.00 33.37 33 ILE B C 1
ATOM 2068 O O . ILE B 1 33 ? -1.496 10.202 54.097 1.00 36.60 33 ILE B O 1
ATOM 2073 N N . VAL B 1 34 ? -0.402 9.667 55.999 1.00 31.60 34 VAL B N 1
ATOM 2074 C CA . VAL B 1 34 ? 0.861 9.300 55.291 1.00 32.96 34 VAL B CA 1
ATOM 2075 C C . VAL B 1 34 ? 1.120 7.802 55.396 1.00 33.35 34 VAL B C 1
ATOM 2076 O O . VAL B 1 34 ? 1.241 7.271 56.531 1.00 34.53 34 VAL B O 1
ATOM 2080 N N . ILE B 1 35 ? 1.216 7.161 54.235 1.00 29.19 35 ILE B N 1
ATOM 2081 C CA . ILE B 1 35 ? 1.781 5.801 54.060 1.00 31.23 35 ILE B CA 1
ATOM 2082 C C . ILE B 1 35 ? 3.238 5.968 53.658 1.00 34.04 35 ILE B C 1
ATOM 2083 O O . ILE B 1 35 ? 3.490 6.401 52.514 1.00 32.17 35 ILE B O 1
ATOM 2088 N N . ALA B 1 36 ? 4.158 5.620 54.549 1.00 29.55 36 ALA B N 1
ATOM 2089 C CA . ALA B 1 36 ? 5.619 5.791 54.401 1.00 30.04 36 ALA B CA 1
ATOM 2090 C C . ALA B 1 36 ? 6.230 4.450 54.023 1.00 32.18 36 ALA B C 1
ATOM 2091 O O . ALA B 1 36 ? 5.816 3.431 54.604 1.00 32.34 36 ALA B O 1
ATOM 2093 N N . THR B 1 37 ? 7.177 4.400 53.087 1.00 28.25 37 THR B N 1
ATOM 2094 C CA . THR B 1 37 ? 7.806 3.139 52.632 1.00 29.46 37 THR B CA 1
ATOM 2095 C C . THR B 1 37 ? 9.301 3.340 52.436 1.00 28.82 37 THR B C 1
ATOM 2096 O O . THR B 1 37 ? 9.719 4.458 52.098 1.00 30.48 37 THR B O 1
ATOM 2100 N N . ASP B 1 38 ? 10.095 2.298 52.649 1.00 26.85 38 ASP B N 1
ATOM 2101 C CA . ASP B 1 38 ? 11.548 2.272 52.401 1.00 28.89 38 ASP B CA 1
ATOM 2102 C C . ASP B 1 38 ? 11.998 0.819 52.397 1.00 32.11 38 ASP B C 1
ATOM 2103 O O . ASP B 1 38 ? 11.160 -0.034 52.744 1.00 32.27 38 ASP B O 1
ATOM 2108 N N . MET B 1 39 ? 13.266 0.564 52.073 1.00 34.62 39 MET B N 1
ATOM 2109 C CA . MET B 1 39 ? 13.916 -0.775 52.130 1.00 40.68 39 MET B CA 1
ATOM 2110 C C . MET B 1 39 ? 13.970 -1.300 53.582 1.00 44.06 39 MET B C 1
ATOM 2111 O O . MET B 1 39 ? 13.859 -2.527 53.748 1.00 42.62 39 MET B O 1
ATOM 2116 N N . ALA B 1 40 ? 14.115 -0.422 54.581 1.00 39.87 40 ALA B N 1
ATOM 2117 C CA . ALA B 1 40 ? 14.325 -0.822 55.985 1.00 37.35 40 ALA B CA 1
ATOM 2118 C C . ALA B 1 40 ? 13.045 -1.454 56.543 1.00 35.43 40 ALA B C 1
ATOM 2119 O O . ALA B 1 40 ? 11.942 -1.024 56.243 1.00 33.25 40 ALA B O 1
ATOM 2121 N N . PRO B 1 41 ? 13.139 -2.491 57.405 1.00 37.93 41 PRO B N 1
ATOM 2122 C CA . PRO B 1 41 ? 11.954 -3.032 58.094 1.00 36.83 41 PRO B CA 1
ATOM 2123 C C . PRO B 1 41 ? 11.426 -2.126 59.223 1.00 36.89 41 PRO B C 1
ATOM 2124 O O . PRO B 1 41 ? 10.294 -2.340 59.732 1.00 29.82 41 PRO B O 1
ATOM 2128 N N . SER B 1 42 ? 12.213 -1.114 59.628 1.00 32.49 42 SER B N 1
ATOM 2129 C CA . SER B 1 42 ? 11.806 -0.084 60.636 1.00 34.42 42 SER B CA 1
ATOM 2130 C C . SER B 1 42 ? 12.605 1.199 60.395 1.00 35.21 42 SER B C 1
ATOM 2131 O O . SER B 1 42 ? 13.622 1.141 59.717 1.00 35.88 42 SER B O 1
ATOM 2134 N N . ALA B 1 43 ? 12.191 2.315 60.974 1.00 37.20 43 ALA B N 1
ATOM 2135 C CA . ALA B 1 43 ? 12.782 3.632 60.665 1.00 38.78 43 ALA B CA 1
ATOM 2136 C C . ALA B 1 43 ? 12.372 4.630 61.741 1.00 42.21 43 ALA B C 1
ATOM 2137 O O . ALA B 1 43 ? 11.260 4.467 62.335 1.00 36.31 43 ALA B O 1
ATOM 2139 N N . ASP B 1 44 ? 13.170 5.682 61.926 1.00 40.51 44 ASP B N 1
ATOM 2140 C CA . ASP B 1 44 ? 12.746 6.809 62.800 1.00 48.61 44 ASP B CA 1
ATOM 2141 C C . ASP B 1 44 ? 12.047 7.822 61.903 1.00 45.71 44 ASP B C 1
ATOM 2142 O O . ASP B 1 44 ? 12.443 8.968 61.833 1.00 52.78 44 ASP B O 1
ATOM 2147 N N . VAL B 1 45 ? 10.974 7.338 61.301 1.00 40.87 45 VAL B N 1
ATOM 2148 C CA . VAL B 1 45 ? 9.938 8.142 60.623 1.00 38.96 45 VAL B CA 1
ATOM 2149 C C . VAL B 1 45 ? 8.849 8.420 61.658 1.00 40.46 45 VAL B C 1
ATOM 2150 O O . VAL B 1 45 ? 8.136 7.476 62.068 1.00 39.62 45 VAL B O 1
ATOM 2154 N N . GLU B 1 46 ? 8.721 9.677 62.049 1.00 37.83 46 GLU B N 1
ATOM 2155 C CA . GLU B 1 46 ? 7.605 10.188 62.878 1.00 40.54 46 GLU B CA 1
ATOM 2156 C C . GLU B 1 46 ? 6.556 10.778 61.945 1.00 45.03 46 GLU B C 1
ATOM 2157 O O . GLU B 1 46 ? 6.948 11.379 60.902 1.00 54.14 46 GLU B O 1
ATOM 2163 N N . GLY B 1 47 ? 5.282 10.617 62.297 1.00 41.81 47 GLY B N 1
ATOM 2164 C CA . GLY B 1 47 ? 4.122 11.165 61.564 1.00 48.54 47 GLY B CA 1
ATOM 2165 C C . GLY B 1 47 ? 3.559 10.200 60.515 1.00 47.51 47 GLY B C 1
ATOM 2166 O O . GLY B 1 47 ? 2.589 10.588 59.823 1.00 46.03 47 GLY B O 1
ATOM 2167 N N . ALA B 1 48 ? 4.121 9.001 60.363 1.00 39.10 48 ALA B N 1
ATOM 2168 C CA . ALA B 1 48 ? 3.570 7.981 59.435 1.00 37.40 48 ALA B CA 1
ATOM 2169 C C . ALA B 1 48 ? 2.351 7.307 60.075 1.00 42.56 48 ALA B C 1
ATOM 2170 O O . ALA B 1 48 ? 2.489 6.834 61.199 1.00 42.15 48 ALA B O 1
ATOM 2172 N N . ASP B 1 49 ? 1.221 7.237 59.372 1.00 39.81 49 ASP B N 1
ATOM 2173 C CA . ASP B 1 49 ? 0.044 6.413 59.766 1.00 41.79 49 ASP B CA 1
ATOM 2174 C C . ASP B 1 49 ? 0.348 4.935 59.530 1.00 44.04 49 ASP B C 1
ATOM 2175 O O . ASP B 1 49 ? -0.116 4.080 60.334 1.00 38.97 49 ASP B O 1
ATOM 2180 N N . HIS B 1 50 ? 1.104 4.618 58.479 1.00 36.30 50 HIS B N 1
ATOM 2181 C CA . HIS B 1 50 ? 1.507 3.247 58.107 1.00 35.55 50 HIS B CA 1
ATOM 2182 C C . HIS B 1 50 ? 2.948 3.306 57.618 1.00 34.99 50 HIS B C 1
ATOM 2183 O O . HIS B 1 50 ? 3.327 4.282 56.932 1.00 36.58 50 HIS B O 1
ATOM 2190 N N . TYR B 1 51 ? 3.758 2.341 57.992 1.00 31.14 51 TYR B N 1
ATOM 2191 C CA . TYR B 1 51 ? 5.106 2.143 57.424 1.00 31.84 51 TYR B CA 1
ATOM 2192 C C . TYR B 1 51 ? 5.157 0.764 56.791 1.00 37.97 51 TYR B C 1
ATOM 2193 O O . TYR B 1 51 ? 4.702 -0.210 57.399 1.00 35.57 51 TYR B O 1
ATOM 2202 N N . LEU B 1 52 ? 5.633 0.694 55.554 1.00 34.59 52 LEU B N 1
ATOM 2203 C CA . LEU B 1 52 ? 5.768 -0.570 54.794 1.00 32.64 52 LEU B CA 1
ATOM 2204 C C . LEU B 1 52 ? 7.208 -0.708 54.349 1.00 34.19 52 LEU B C 1
ATOM 2205 O O . LEU B 1 52 ? 7.733 0.244 53.758 1.00 32.76 52 LEU B O 1
ATOM 2210 N N . GLN B 1 53 ? 7.779 -1.884 54.548 1.00 30.50 53 GLN B N 1
ATOM 2211 C CA . GLN B 1 53 ? 9.025 -2.307 53.883 1.00 30.37 53 GLN B CA 1
ATOM 2212 C C . GLN B 1 53 ? 8.677 -2.429 52.396 1.00 32.83 53 GLN B C 1
ATOM 2213 O O . GLN B 1 53 ? 7.668 -3.067 52.079 1.00 29.53 53 GLN B O 1
ATOM 2219 N N . HIS B 1 54 ? 9.448 -1.827 51.498 1.00 29.26 54 HIS B N 1
ATOM 2220 C CA . HIS B 1 54 ? 9.042 -1.677 50.071 1.00 30.38 54 HIS B CA 1
ATOM 2221 C C . HIS B 1 54 ? 10.277 -1.480 49.204 1.00 32.59 54 HIS B C 1
ATOM 2222 O O . HIS B 1 54 ? 11.007 -0.501 49.450 1.00 30.97 54 HIS B O 1
ATOM 2229 N N . ASP B 1 55 ? 10.517 -2.378 48.253 1.00 28.50 55 ASP B N 1
ATOM 2230 C CA . ASP B 1 55 ? 11.572 -2.201 47.229 1.00 30.81 55 ASP B CA 1
ATOM 2231 C C . ASP B 1 55 ? 10.884 -1.540 46.029 1.00 32.77 55 ASP B C 1
ATOM 2232 O O . ASP B 1 55 ? 9.991 -2.195 45.421 1.00 26.09 55 ASP B O 1
ATOM 2237 N N . VAL B 1 56 ? 11.244 -0.284 45.714 1.00 28.85 56 VAL B N 1
ATOM 2238 C CA . VAL B 1 56 ? 10.512 0.485 44.669 1.00 25.43 56 VAL B CA 1
ATOM 2239 C C . VAL B 1 56 ? 10.806 -0.113 43.286 1.00 23.70 56 VAL B C 1
ATOM 2240 O O . VAL B 1 56 ? 10.107 0.263 42.324 1.00 28.58 56 VAL B O 1
ATOM 2244 N N . THR B 1 57 ? 11.761 -1.031 43.148 1.00 26.04 57 THR B N 1
ATOM 2245 C CA . THR B 1 57 ? 12.042 -1.697 41.855 1.00 28.05 57 THR B CA 1
ATOM 2246 C C . THR B 1 57 ? 11.098 -2.900 41.644 1.00 33.25 57 THR B C 1
ATOM 2247 O O . THR B 1 57 ? 11.105 -3.456 40.534 1.00 32.78 57 THR B O 1
ATOM 2251 N N . SER B 1 58 ? 10.299 -3.256 42.641 1.00 33.77 58 SER B N 1
ATOM 2252 C CA . SER B 1 58 ? 9.478 -4.504 42.652 1.00 29.93 58 SER B CA 1
ATOM 2253 C C . SER B 1 58 ? 8.006 -4.167 42.402 1.00 27.70 58 SER B C 1
ATOM 2254 O O . SER B 1 58 ? 7.377 -3.500 43.231 1.00 29.83 58 SER B O 1
ATOM 2257 N N . GLU B 1 59 ? 7.445 -4.679 41.300 1.00 29.67 59 GLU B N 1
ATOM 2258 C CA . GLU B 1 59 ? 5.994 -4.551 41.007 1.00 30.96 59 GLU B CA 1
ATOM 2259 C C . GLU B 1 59 ? 5.179 -5.148 42.161 1.00 31.19 59 GLU B C 1
ATOM 2260 O O . GLU B 1 59 ? 4.192 -4.512 42.581 1.00 30.99 59 GLU B O 1
ATOM 2266 N N . ALA B 1 60 ? 5.576 -6.317 42.659 1.00 35.42 60 ALA B N 1
ATOM 2267 C CA . ALA B 1 60 ? 4.882 -6.991 43.784 1.00 38.64 60 ALA B CA 1
ATOM 2268 C C . ALA B 1 60 ? 4.859 -6.075 45.019 1.00 34.85 60 ALA B C 1
ATOM 2269 O O . ALA B 1 60 ? 3.783 -5.955 45.644 1.00 36.07 60 ALA B O 1
ATOM 2271 N N . GLY B 1 61 ? 5.978 -5.408 45.329 1.00 35.84 61 GLY B N 1
ATOM 2272 C CA . GLY B 1 61 ? 6.073 -4.429 46.432 1.00 31.30 61 GLY B CA 1
ATOM 2273 C C . GLY B 1 61 ? 5.085 -3.311 46.270 1.00 29.18 61 GLY B C 1
ATOM 2274 O O . GLY B 1 61 ? 4.345 -3.002 47.210 1.00 29.68 61 GLY B O 1
ATOM 2275 N N . TRP B 1 62 ? 5.035 -2.694 45.082 1.00 31.48 62 TRP B N 1
ATOM 2276 C CA . TRP B 1 62 ? 4.045 -1.636 44.764 1.00 26.76 62 TRP B CA 1
ATOM 2277 C C . TRP B 1 62 ? 2.610 -2.159 44.898 1.00 26.75 62 TRP B C 1
ATOM 2278 O O . TRP B 1 62 ? 1.765 -1.420 45.410 1.00 27.62 62 TRP B O 1
ATOM 2289 N N . LYS B 1 63 ? 2.335 -3.393 44.469 1.00 34.31 63 LYS B N 1
ATOM 2290 C CA . LYS B 1 63 ? 0.946 -3.946 44.573 1.00 35.63 63 LYS B CA 1
ATOM 2291 C C . LYS B 1 63 ? 0.532 -4.079 46.056 1.00 34.25 63 LYS B C 1
ATOM 2292 O O . LYS B 1 63 ? -0.651 -3.846 46.356 1.00 36.23 63 LYS B O 1
ATOM 2298 N N . ALA B 1 64 ? 1.469 -4.379 46.946 1.00 40.83 64 ALA B N 1
ATOM 2299 C CA . ALA B 1 64 ? 1.204 -4.473 48.406 1.00 39.61 64 ALA B CA 1
ATOM 2300 C C . ALA B 1 64 ? 0.862 -3.085 48.945 1.00 37.69 64 ALA B C 1
ATOM 2301 O O . ALA B 1 64 ? -0.044 -2.956 49.762 1.00 35.29 64 ALA B O 1
ATOM 2303 N N . VAL B 1 65 ? 1.543 -2.038 48.460 1.00 35.77 65 VAL B N 1
ATOM 2304 C CA . VAL B 1 65 ? 1.249 -0.630 48.853 1.00 32.46 65 VAL B CA 1
ATOM 2305 C C . VAL B 1 65 ? -0.162 -0.289 48.368 1.00 32.52 65 VAL B C 1
ATOM 2306 O O . VAL B 1 65 ? -0.950 0.269 49.145 1.00 36.21 65 VAL B O 1
ATOM 2310 N N . ALA B 1 66 ? -0.484 -0.607 47.110 1.00 31.77 66 ALA B N 1
ATOM 2311 C CA . ALA B 1 66 ? -1.815 -0.342 46.523 1.00 36.42 66 ALA B CA 1
ATOM 2312 C C . ALA B 1 66 ? -2.916 -1.051 47.345 1.00 35.06 66 ALA B C 1
ATOM 2313 O O . ALA B 1 66 ? -3.982 -0.435 47.582 1.00 32.71 66 ALA B O 1
ATOM 2315 N N . ALA B 1 67 ? -2.659 -2.282 47.746 1.00 37.09 67 ALA B N 1
ATOM 2316 C CA . ALA B 1 67 ? -3.635 -3.137 48.491 1.00 44.31 67 ALA B CA 1
ATOM 2317 C C . ALA B 1 67 ? -3.971 -2.485 49.839 1.00 43.78 67 ALA B C 1
ATOM 2318 O O . ALA B 1 67 ? -5.171 -2.399 50.178 1.00 41.61 67 ALA B O 1
ATOM 2320 N N . LEU B 1 68 ? -2.965 -1.960 50.548 1.00 46.40 68 LEU B N 1
ATOM 2321 C CA . LEU B 1 68 ? -3.163 -1.277 51.854 1.00 42.79 68 LEU B CA 1
ATOM 2322 C C . LEU B 1 68 ? -3.980 -0.002 51.646 1.00 38.85 68 LEU B C 1
ATOM 2323 O O . LEU B 1 68 ? -4.945 0.218 52.380 1.00 38.95 68 LEU B O 1
ATOM 2328 N N . ALA B 1 69 ? -3.605 0.852 50.683 1.00 38.60 69 ALA B N 1
ATOM 2329 C CA . ALA B 1 69 ? -4.331 2.112 50.421 1.00 36.75 69 ALA B CA 1
ATOM 2330 C C . ALA B 1 69 ? -5.770 1.792 49.991 1.00 34.45 69 ALA B C 1
ATOM 2331 O O . ALA B 1 69 ? -6.686 2.529 50.394 1.00 37.99 69 ALA B O 1
ATOM 2333 N N . GLN B 1 70 ? -5.960 0.788 49.147 1.00 37.89 70 GLN B N 1
ATOM 2334 C CA . GLN B 1 70 ? -7.309 0.385 48.643 1.00 42.58 70 GLN B CA 1
ATOM 2335 C C . GLN B 1 70 ? -8.190 -0.030 49.837 1.00 40.01 70 GLN B C 1
ATOM 2336 O O . GLN B 1 70 ? -9.312 0.468 49.938 1.00 41.16 70 GLN B O 1
ATOM 2342 N N . GLU B 1 71 ? -7.676 -0.891 50.706 1.00 48.03 71 GLU B N 1
ATOM 2343 C CA . GLU B 1 71 ? -8.433 -1.455 51.860 1.00 49.96 71 GLU B CA 1
ATOM 234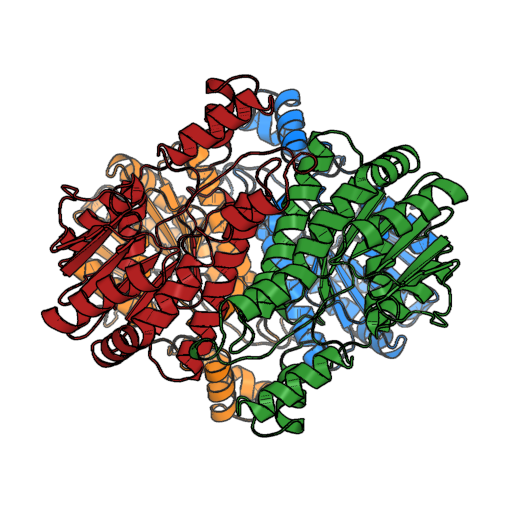4 C C . GLU B 1 71 ? -8.750 -0.348 52.864 1.00 51.99 71 GLU B C 1
ATOM 2345 O O . GLU B 1 71 ? -9.915 -0.257 53.268 1.00 59.95 71 GLU B O 1
ATOM 2351 N N . LYS B 1 72 ? -7.764 0.473 53.246 1.00 49.53 72 LYS B N 1
ATOM 2352 C CA . LYS B 1 72 ? -7.929 1.470 54.332 1.00 46.58 72 LYS B CA 1
ATOM 2353 C C . LYS B 1 72 ? -8.634 2.724 53.820 1.00 45.14 72 LYS B C 1
ATOM 2354 O O . LYS B 1 72 ? -9.313 3.333 54.641 1.00 41.85 72 LYS B O 1
ATOM 2360 N N . TYR B 1 73 ? -8.412 3.174 52.571 1.00 41.79 73 TYR B N 1
ATOM 2361 C CA . TYR B 1 73 ? -8.805 4.550 52.162 1.00 41.70 73 TYR B CA 1
ATOM 2362 C C . TYR B 1 73 ? -9.586 4.585 50.842 1.00 36.60 73 TYR B C 1
ATOM 2363 O O . TYR B 1 73 ? -10.354 5.529 50.677 1.00 40.02 73 TYR B O 1
ATOM 2372 N N . GLY B 1 74 ? -9.327 3.675 49.909 1.00 36.80 74 GLY B N 1
ATOM 2373 C CA . GLY B 1 74 ? -9.996 3.611 48.596 1.00 42.37 74 GLY B CA 1
ATOM 2374 C C . GLY B 1 74 ? -9.473 4.641 47.597 1.00 36.90 74 GLY B C 1
ATOM 2375 O O . GLY B 1 74 ? -10.093 4.817 46.539 1.00 37.36 74 GLY B O 1
ATOM 2376 N N . ARG B 1 75 ? -8.389 5.352 47.926 1.00 38.19 75 ARG B N 1
ATOM 2377 C CA . ARG B 1 75 ? -7.805 6.354 46.991 1.00 35.84 75 ARG B CA 1
ATOM 2378 C C . ARG B 1 75 ? -6.363 6.620 47.395 1.00 38.26 75 ARG B C 1
ATOM 2379 O O . ARG B 1 75 ? -5.972 6.272 48.528 1.00 34.71 75 ARG B O 1
ATOM 2387 N N . VAL B 1 76 ? -5.608 7.221 46.480 1.00 36.57 76 VAL B N 1
ATOM 2388 C CA . VAL B 1 76 ? -4.332 7.918 46.808 1.00 34.69 76 VAL B CA 1
ATOM 2389 C C . VAL B 1 76 ? -4.445 9.327 46.244 1.00 32.61 76 VAL B C 1
ATOM 2390 O O . VAL B 1 76 ? -4.721 9.431 45.044 1.00 34.69 76 VAL B O 1
ATOM 2394 N N . ASP B 1 77 ? -4.290 10.352 47.088 1.00 31.80 77 ASP B N 1
ATOM 2395 C CA . ASP B 1 77 ? -4.397 11.781 46.704 1.00 33.20 77 ASP B CA 1
ATOM 2396 C C . ASP B 1 77 ? -3.004 12.321 46.311 1.00 31.76 77 ASP B C 1
ATOM 2397 O O . ASP B 1 77 ? -2.949 13.256 45.508 1.00 30.54 77 ASP B O 1
ATOM 2402 N N . ALA B 1 78 ? -1.934 11.786 46.889 1.00 29.74 78 ALA B N 1
ATOM 2403 C CA . ALA B 1 78 ? -0.553 12.286 46.649 1.00 31.27 78 ALA B CA 1
ATOM 2404 C C . ALA B 1 78 ? 0.424 11.127 46.651 1.00 30.98 78 ALA B C 1
ATOM 2405 O O . ALA B 1 78 ? 0.331 10.246 47.526 1.00 29.76 78 ALA B O 1
ATOM 2407 N N . LEU B 1 79 ? 1.321 11.109 45.668 1.00 23.19 79 LEU B N 1
ATOM 2408 C CA . LEU B 1 79 ? 2.332 10.068 45.506 1.00 24.90 79 LEU B CA 1
ATOM 2409 C C . LEU B 1 79 ? 3.677 10.786 45.330 1.00 25.89 79 LEU B C 1
ATOM 2410 O O . LEU B 1 79 ? 3.852 11.494 44.328 1.00 23.33 79 LEU B O 1
ATOM 2415 N N . VAL B 1 80 ? 4.561 10.595 46.290 1.00 25.36 80 VAL B N 1
ATOM 2416 C CA . VAL B 1 80 ? 5.880 11.275 46.327 1.00 24.84 80 VAL B CA 1
ATOM 2417 C C . VAL B 1 80 ? 6.950 10.228 46.099 1.00 24.67 80 VAL B C 1
ATOM 2418 O O . VAL B 1 80 ? 7.245 9.447 47.020 1.00 24.99 80 VAL B O 1
ATOM 2422 N N . HIS B 1 81 ? 7.520 10.222 44.892 1.00 20.41 81 HIS B N 1
ATOM 2423 C CA . HIS B 1 81 ? 8.605 9.318 44.461 1.00 21.36 81 HIS B CA 1
ATOM 2424 C C . HIS B 1 81 ? 9.936 9.924 44.904 1.00 24.57 81 HIS B C 1
ATOM 2425 O O . HIS B 1 81 ? 10.550 10.692 44.158 1.00 24.30 81 HIS B O 1
ATOM 2432 N N . ASN B 1 82 ? 10.380 9.553 46.090 1.00 25.40 82 ASN B N 1
ATOM 2433 C CA . ASN B 1 82 ? 11.554 10.166 46.766 1.00 24.83 82 ASN B CA 1
ATOM 2434 C C . ASN B 1 82 ? 12.695 9.160 46.846 1.00 25.84 82 ASN B C 1
ATOM 2435 O O . ASN B 1 82 ? 13.852 9.581 46.945 1.00 30.03 82 ASN B O 1
ATOM 2440 N N . ALA B 1 83 ? 12.429 7.856 46.770 1.00 25.39 83 ALA B N 1
ATOM 2441 C CA . ALA B 1 83 ? 13.484 6.827 46.747 1.00 24.81 83 ALA B CA 1
ATOM 2442 C C . ALA B 1 83 ? 14.428 7.088 45.583 1.00 27.75 83 ALA B C 1
ATOM 2443 O O . ALA B 1 83 ? 13.952 7.408 44.469 1.00 28.15 83 ALA B O 1
ATOM 2445 N N . GLY B 1 84 ? 15.713 6.884 45.804 1.00 24.28 84 GLY B N 1
ATOM 2446 C CA . GLY B 1 84 ? 16.732 7.221 44.815 1.00 25.33 84 GLY B CA 1
ATOM 2447 C C . GLY B 1 84 ? 18.091 6.761 45.258 1.00 25.15 84 GLY B C 1
ATOM 2448 O O . GLY B 1 84 ? 18.297 6.610 46.489 1.00 27.18 84 GLY B O 1
ATOM 2449 N N . ILE B 1 85 ? 18.971 6.523 44.298 1.00 23.38 85 ILE B N 1
ATOM 2450 C CA . ILE B 1 85 ? 20.406 6.214 44.564 1.00 25.11 85 ILE B CA 1
ATOM 2451 C C . ILE B 1 85 ? 21.281 7.100 43.681 1.00 25.54 85 ILE B C 1
ATOM 2452 O O . ILE B 1 85 ? 20.787 7.691 42.719 1.00 25.33 85 ILE B O 1
ATOM 2457 N N . SER B 1 86 ? 22.556 7.178 44.028 1.00 25.45 86 SER B N 1
ATOM 2458 C CA . SER B 1 86 ? 23.599 7.854 43.231 1.00 27.16 86 SER B CA 1
ATOM 2459 C C . SER B 1 86 ? 24.807 6.935 43.115 1.00 27.05 86 SER B C 1
ATOM 2460 O O . SER B 1 86 ? 24.982 6.044 43.989 1.00 27.57 86 SER B O 1
ATOM 2463 N N . ILE B 1 87 ? 25.592 7.138 42.075 1.00 23.23 87 ILE B N 1
ATOM 2464 C CA . ILE B 1 87 ? 26.970 6.613 41.937 1.00 24.79 87 ILE B CA 1
ATOM 2465 C C . ILE B 1 87 ? 27.814 7.767 41.405 1.00 26.17 87 ILE B C 1
ATOM 2466 O O . ILE B 1 87 ? 27.257 8.738 40.822 1.00 25.71 87 ILE B O 1
ATOM 2471 N N . VAL B 1 88 ? 29.120 7.670 41.602 1.00 25.80 88 VAL B N 1
ATOM 2472 C CA . VAL B 1 88 ? 30.083 8.675 41.083 1.00 24.85 88 VAL B CA 1
ATOM 2473 C C . VAL B 1 88 ? 31.166 7.845 40.439 1.00 28.37 88 VAL B C 1
ATOM 2474 O O . VAL B 1 88 ? 31.754 7.049 41.155 1.00 26.27 88 VAL B O 1
ATOM 2478 N N . THR B 1 89 ? 31.355 7.968 39.134 1.00 25.13 89 THR B N 1
ATOM 2479 C CA . THR B 1 89 ? 32.238 7.040 38.384 1.00 26.94 89 THR B CA 1
ATOM 2480 C C . THR B 1 89 ? 32.904 7.798 37.233 1.00 24.66 89 THR B C 1
ATOM 2481 O O . THR B 1 89 ? 32.381 8.840 36.781 1.00 24.65 89 THR B O 1
ATOM 2485 N N . LYS B 1 90 ? 34.010 7.269 36.752 1.00 27.33 90 LYS B N 1
ATOM 2486 C CA . LYS B 1 90 ? 34.618 7.659 35.459 1.00 28.02 90 LYS B CA 1
ATOM 2487 C C . LYS B 1 90 ? 33.832 6.946 34.357 1.00 28.23 90 LYS B C 1
ATOM 2488 O O . LYS B 1 90 ? 33.756 5.700 34.386 1.00 25.23 90 LYS B O 1
ATOM 2494 N N . PHE B 1 91 ? 33.254 7.702 33.427 1.00 25.73 91 PHE B N 1
ATOM 2495 C CA . PHE B 1 91 ? 32.419 7.165 32.318 1.00 26.88 91 PHE B CA 1
ATOM 2496 C C . PHE B 1 91 ? 33.080 5.933 31.655 1.00 26.17 91 PHE B C 1
ATOM 2497 O O . PHE B 1 91 ? 32.414 4.899 31.443 1.00 27.76 91 PHE B O 1
ATOM 2505 N N . GLU B 1 92 ? 34.339 6.049 31.291 1.00 25.73 92 GLU B N 1
ATOM 2506 C CA . GLU B 1 92 ? 35.031 4.984 30.523 1.00 29.80 92 GLU B CA 1
ATOM 2507 C C . GLU B 1 92 ? 35.158 3.690 31.338 1.00 34.56 92 GLU B C 1
ATOM 2508 O O . GLU B 1 92 ? 35.354 2.641 30.719 1.00 31.72 92 GLU B O 1
ATOM 2514 N N . ASP B 1 93 ? 35.023 3.757 32.661 1.00 30.88 93 ASP B N 1
ATOM 2515 C CA . ASP B 1 93 ? 35.165 2.598 33.576 1.00 34.14 93 ASP B CA 1
ATOM 2516 C C . ASP B 1 93 ? 33.787 2.162 34.068 1.00 33.76 93 ASP B C 1
ATOM 2517 O O . ASP B 1 93 ? 33.728 1.320 34.959 1.00 30.29 93 ASP B O 1
ATOM 2522 N N . THR B 1 94 ? 32.701 2.718 33.543 1.00 28.73 94 THR B N 1
ATOM 2523 C CA . THR B 1 94 ? 31.345 2.469 34.082 1.00 29.66 94 THR B CA 1
ATOM 2524 C C . THR B 1 94 ? 30.668 1.412 33.216 1.00 32.88 94 THR B C 1
ATOM 2525 O O . THR B 1 94 ? 30.307 1.696 32.081 1.00 30.79 94 THR B O 1
ATOM 2529 N N . PRO B 1 95 ? 30.453 0.175 33.715 1.00 31.24 95 PRO B N 1
ATOM 2530 C CA . PRO B 1 95 ? 29.700 -0.806 32.934 1.00 31.61 95 PRO B CA 1
ATOM 2531 C C . PRO B 1 95 ? 28.255 -0.355 32.701 1.00 28.65 95 PRO B C 1
ATOM 2532 O O . PRO B 1 95 ? 27.662 0.341 33.533 1.00 25.81 95 PRO B O 1
ATOM 2536 N N . LEU B 1 96 ? 27.687 -0.786 31.574 1.00 27.71 96 LEU B N 1
ATOM 2537 C CA . LEU B 1 96 ? 26.285 -0.483 31.212 1.00 28.68 96 LEU B CA 1
ATOM 2538 C C . LEU B 1 96 ? 25.382 -0.895 32.379 1.00 30.68 96 LEU B C 1
ATOM 2539 O O . LEU B 1 96 ? 24.429 -0.156 32.670 1.00 26.50 96 LEU B O 1
ATOM 2544 N N . SER B 1 97 ? 25.670 -2.011 33.066 1.00 31.21 97 SER B N 1
ATOM 2545 C CA . SER B 1 97 ? 24.852 -2.487 34.212 1.00 32.31 97 SER B CA 1
ATOM 2546 C C . SER B 1 97 ? 24.753 -1.426 35.321 1.00 24.29 97 SER B C 1
ATOM 2547 O O . SER B 1 97 ? 23.717 -1.415 36.008 1.00 27.87 97 SER B O 1
ATOM 2550 N N . ASP B 1 98 ? 25.767 -0.583 35.516 1.00 27.07 98 ASP B N 1
ATOM 2551 C CA . ASP B 1 98 ? 25.725 0.525 36.515 1.00 25.86 98 ASP B CA 1
ATOM 2552 C C . ASP B 1 98 ? 24.697 1.591 36.090 1.00 24.46 98 ASP B C 1
ATOM 2553 O O . ASP B 1 98 ? 23.911 2.016 36.940 1.00 24.81 98 ASP B O 1
ATOM 2558 N N . PHE B 1 99 ? 24.694 1.984 34.815 1.00 23.38 99 PHE B N 1
ATOM 2559 C CA . PHE B 1 99 ? 23.658 2.897 34.276 1.00 23.39 99 PHE B CA 1
ATOM 2560 C C . PHE B 1 99 ? 22.278 2.283 34.508 1.00 23.44 99 PHE B C 1
ATOM 2561 O O . PHE B 1 99 ? 21.350 2.990 34.956 1.00 24.03 99 PHE B O 1
ATOM 2569 N N . HIS B 1 100 ? 22.133 0.995 34.195 1.00 25.00 100 HIS B N 1
ATOM 2570 C CA . HIS B 1 100 ? 20.827 0.287 34.299 1.00 26.46 100 HIS B CA 1
ATOM 2571 C C . HIS B 1 100 ? 20.374 0.240 35.754 1.00 25.17 100 HIS B C 1
ATOM 2572 O O . HIS B 1 100 ? 19.186 0.434 35.988 1.00 24.53 100 HIS B O 1
ATOM 2579 N N . ARG B 1 101 ? 21.282 -0.032 36.697 1.00 27.31 101 ARG B N 1
ATOM 2580 C CA . ARG B 1 101 ? 20.918 -0.113 38.141 1.00 26.84 101 ARG B CA 1
ATOM 2581 C C . ARG B 1 101 ? 20.390 1.251 38.616 1.00 24.71 101 ARG B C 1
ATOM 2582 O O . ARG B 1 101 ? 19.376 1.279 39.298 1.00 22.19 101 ARG B O 1
ATOM 2590 N N . VAL B 1 102 ? 21.086 2.342 38.286 1.00 23.82 102 VAL B N 1
ATOM 2591 C CA . VAL B 1 102 ? 20.636 3.708 38.672 1.00 24.26 102 VAL B CA 1
ATOM 2592 C C . VAL B 1 102 ? 19.288 3.998 38.013 1.00 22.33 102 VAL B C 1
ATOM 2593 O O . VAL B 1 102 ? 18.400 4.564 38.682 1.00 24.31 102 VAL B O 1
ATOM 2597 N N . ASN B 1 103 ? 19.104 3.624 36.746 1.00 22.60 103 ASN B N 1
ATOM 2598 C CA . ASN B 1 103 ? 17.804 3.817 36.037 1.00 25.24 103 ASN B CA 1
ATOM 2599 C C . ASN B 1 103 ? 16.698 3.015 36.746 1.00 24.86 103 ASN B C 1
ATOM 2600 O O . ASN B 1 103 ? 15.602 3.522 36.852 1.00 22.71 103 ASN B O 1
ATOM 2605 N N . THR B 1 104 ? 16.984 1.793 37.179 1.00 27.65 104 THR B N 1
ATOM 2606 C CA . THR B 1 104 ? 15.955 0.902 37.779 1.00 27.99 104 THR B CA 1
ATOM 2607 C C . THR B 1 104 ? 15.430 1.539 39.059 1.00 24.40 104 THR B C 1
ATOM 2608 O O . THR B 1 104 ? 14.212 1.636 39.238 1.00 24.92 104 THR B O 1
ATOM 2612 N N . VAL B 1 105 ? 16.311 2.062 39.917 1.00 24.40 105 VAL B N 1
ATOM 2613 C CA . VAL B 1 105 ? 15.843 2.664 41.187 1.00 24.54 105 VAL B CA 1
ATOM 2614 C C . VAL B 1 105 ? 15.234 4.049 40.949 1.00 21.38 105 VAL B C 1
ATOM 2615 O O . VAL B 1 105 ? 14.186 4.350 41.545 1.00 24.64 105 VAL B O 1
ATOM 2619 N N . ASN B 1 106 ? 15.859 4.881 40.105 1.00 23.32 106 ASN B N 1
ATOM 2620 C CA . ASN B 1 106 ? 15.538 6.333 40.025 1.00 22.02 106 ASN B CA 1
ATOM 2621 C C . ASN B 1 106 ? 14.376 6.581 39.062 1.00 21.79 106 ASN B C 1
ATOM 2622 O O . ASN B 1 106 ? 13.618 7.525 39.309 1.00 23.16 106 ASN B O 1
ATOM 2627 N N . VAL B 1 107 ? 14.233 5.766 38.013 1.00 23.04 107 VAL B N 1
ATOM 2628 C CA . VAL B 1 107 ? 13.230 6.002 36.925 1.00 22.39 107 VAL B CA 1
ATOM 2629 C C . VAL B 1 107 ? 12.183 4.876 36.889 1.00 21.88 107 VAL B C 1
ATOM 2630 O O . VAL B 1 107 ? 10.989 5.185 36.866 1.00 21.45 107 VAL B O 1
ATOM 2634 N N . ASP B 1 108 ? 12.598 3.624 36.842 1.00 24.16 108 ASP B N 1
ATOM 2635 C CA . ASP B 1 108 ? 11.632 2.479 36.729 1.00 25.63 108 ASP B CA 1
ATOM 2636 C C . ASP B 1 108 ? 10.692 2.463 37.930 1.00 25.65 108 ASP B C 1
ATOM 2637 O O . ASP B 1 108 ? 9.514 2.141 37.766 1.00 26.81 108 ASP B O 1
ATOM 2642 N N . SER B 1 109 ? 11.176 2.842 39.105 1.00 27.96 109 SER B N 1
ATOM 2643 C CA . SER B 1 109 ? 10.339 3.031 40.319 1.00 28.31 109 SER B CA 1
ATOM 2644 C C . SER B 1 109 ? 9.139 3.911 40.008 1.00 26.52 109 SER B C 1
ATOM 2645 O O . SER B 1 109 ? 7.995 3.576 40.417 1.00 25.73 109 SER B O 1
ATOM 2648 N N . ILE B 1 110 ? 9.358 5.052 39.336 1.00 23.74 110 ILE B N 1
ATOM 2649 C CA . ILE B 1 110 ? 8.261 5.990 39.008 1.00 24.11 110 ILE B CA 1
ATOM 2650 C C . ILE B 1 110 ? 7.318 5.340 37.975 1.00 24.06 110 ILE B C 1
ATOM 2651 O O . ILE B 1 110 ? 6.120 5.461 38.107 1.00 26.28 110 ILE B O 1
ATOM 2656 N N . ILE B 1 111 ? 7.863 4.660 36.995 1.00 24.54 111 ILE B N 1
ATOM 2657 C CA . ILE B 1 111 ? 7.028 4.028 35.936 1.00 24.62 111 ILE B CA 1
ATOM 2658 C C . ILE B 1 111 ? 6.148 2.945 36.597 1.00 25.32 111 ILE B C 1
ATOM 2659 O O . ILE B 1 111 ? 4.917 3.021 36.478 1.00 25.02 111 ILE B O 1
ATOM 2664 N N . ILE B 1 112 ? 6.780 1.994 37.277 1.00 25.86 112 ILE B N 1
ATOM 2665 C CA . ILE B 1 112 ? 6.064 0.833 37.907 1.00 27.79 112 ILE B CA 1
ATOM 2666 C C . ILE B 1 112 ? 5.078 1.358 38.946 1.00 27.50 112 ILE B C 1
ATOM 2667 O O . ILE B 1 112 ? 3.905 0.970 38.909 1.00 31.31 112 ILE B O 1
ATOM 2672 N N . GLY B 1 113 ? 5.532 2.227 39.859 1.00 24.18 113 GLY B N 1
ATOM 2673 C CA . GLY B 1 113 ? 4.687 2.711 40.963 1.00 26.41 113 GLY B CA 1
ATOM 2674 C C . GLY B 1 113 ? 3.520 3.516 40.463 1.00 27.43 113 GLY B C 1
ATOM 2675 O O . GLY B 1 113 ? 2.414 3.328 40.985 1.00 29.38 113 GLY B O 1
ATOM 2676 N N . THR B 1 114 ? 3.728 4.423 39.491 1.00 22.85 114 THR B N 1
ATOM 2677 C CA . THR B 1 114 ? 2.627 5.257 38.980 1.00 23.34 114 THR B CA 1
ATOM 2678 C C . THR B 1 114 ? 1.614 4.358 38.212 1.00 23.71 114 THR B C 1
ATOM 2679 O O . THR B 1 114 ? 0.419 4.596 38.355 1.00 28.11 114 THR B O 1
ATOM 2683 N N . GLN B 1 115 ? 2.065 3.367 37.469 1.00 29.39 115 GLN B N 1
ATOM 2684 C CA . GLN B 1 115 ? 1.153 2.413 36.758 1.00 28.38 115 GLN B CA 1
ATOM 2685 C C . GLN B 1 115 ? 0.331 1.628 37.798 1.00 28.85 115 GLN B C 1
ATOM 2686 O O . GLN B 1 115 ? -0.898 1.594 37.683 1.00 30.70 115 GLN B O 1
ATOM 2692 N N . VAL B 1 116 ? 0.982 1.056 38.797 1.00 30.46 116 VAL B N 1
ATOM 2693 C CA . VAL B 1 116 ? 0.282 0.224 39.826 1.00 30.79 116 VAL B CA 1
ATOM 2694 C C . VAL B 1 116 ? -0.707 1.097 40.596 1.00 31.71 116 VAL B C 1
ATOM 2695 O O . VAL B 1 116 ? -1.861 0.633 40.820 1.00 33.53 116 VAL B O 1
ATOM 2699 N N . LEU B 1 117 ? -0.349 2.344 40.943 1.00 26.88 117 LEU B N 1
ATOM 2700 C CA . LEU B 1 117 ? -1.234 3.223 41.745 1.00 29.67 117 LEU B CA 1
ATOM 2701 C C . LEU B 1 117 ? -2.204 4.032 40.895 1.00 25.89 117 LEU B C 1
ATOM 2702 O O . LEU B 1 117 ? -2.979 4.800 41.486 1.00 32.25 117 LEU B O 1
ATOM 2707 N N . LEU B 1 118 ? -2.194 3.881 39.565 1.00 28.33 118 LEU B N 1
ATOM 2708 C CA . LEU B 1 118 ? -2.997 4.783 38.696 1.00 29.84 118 LEU B CA 1
ATOM 2709 C C . LEU B 1 118 ? -4.489 4.690 39.025 1.00 28.22 118 LEU B C 1
ATOM 2710 O O . LEU B 1 118 ? -5.144 5.714 39.143 1.00 26.31 118 LEU B O 1
ATOM 2715 N N . PRO B 1 119 ? -5.095 3.491 39.176 1.00 31.30 119 PRO B N 1
ATOM 2716 C CA . PRO B 1 119 ? -6.512 3.430 39.570 1.00 35.17 119 PRO B CA 1
ATOM 2717 C C . PRO B 1 119 ? -6.814 4.226 40.849 1.00 33.23 119 PRO B C 1
ATOM 2718 O O . PRO B 1 119 ? -7.770 4.986 40.869 1.00 34.41 119 PRO B O 1
ATOM 2722 N N . LEU B 1 120 ? -5.967 4.102 41.872 1.00 33.35 120 LEU B N 1
ATOM 2723 C CA . LEU B 1 120 ? -6.151 4.845 43.149 1.00 31.95 120 LEU B CA 1
ATOM 2724 C C . LEU B 1 120 ? -5.951 6.346 42.937 1.00 32.29 120 LEU B C 1
ATOM 2725 O O . LEU B 1 120 ? -6.678 7.131 43.555 1.00 31.55 120 LEU B O 1
ATOM 2730 N N . LEU B 1 121 ? -4.998 6.745 42.085 1.00 33.05 121 LEU B N 1
ATOM 2731 C CA . LEU B 1 121 ? -4.772 8.180 41.783 1.00 30.65 121 LEU B CA 1
ATOM 2732 C C . LEU B 1 121 ? -5.976 8.754 41.034 1.00 27.95 121 LEU B C 1
ATOM 2733 O O . LEU B 1 121 ? -6.317 9.911 41.280 1.00 29.02 121 LEU B O 1
ATOM 2738 N N . LYS B 1 122 ? -6.594 7.975 40.145 1.00 30.26 122 LYS B N 1
ATOM 2739 C CA . LYS B 1 122 ? -7.826 8.432 39.444 1.00 32.86 122 LYS B CA 1
ATOM 2740 C C . LYS B 1 122 ? -8.922 8.687 40.485 1.00 33.72 122 LYS B C 1
ATOM 2741 O O . LYS B 1 122 ? -9.672 9.662 40.322 1.00 31.66 122 LYS B O 1
ATOM 2747 N N . GLU B 1 123 ? -9.001 7.865 41.537 1.00 36.31 123 GLU B N 1
ATOM 2748 C CA . GLU B 1 123 ? -9.961 8.114 42.645 1.00 37.66 123 GLU B CA 1
ATOM 2749 C C . GLU B 1 123 ? -9.590 9.417 43.350 1.00 36.79 123 GLU B C 1
ATOM 2750 O O . GLU B 1 123 ? -10.493 10.196 43.649 1.00 32.45 123 GLU B O 1
ATOM 2756 N N . GLY B 1 124 ? -8.293 9.666 43.583 1.00 34.23 124 GLY B N 1
ATOM 2757 C CA . GLY B 1 124 ? -7.835 10.975 44.085 1.00 29.67 124 GLY B CA 1
ATOM 2758 C C . GLY B 1 124 ? -8.264 12.123 43.194 1.00 26.79 124 GLY B C 1
ATOM 2759 O O . GLY B 1 124 ? -8.676 13.161 43.719 1.00 30.43 124 GLY B O 1
ATOM 2760 N N . GLY B 1 125 ? -8.188 11.934 41.868 1.00 29.37 125 GLY B N 1
ATOM 2761 C CA . GLY B 1 125 ? -8.610 12.944 40.885 1.00 32.88 125 GLY B CA 1
ATOM 2762 C C . GLY B 1 125 ? -10.086 13.282 41.013 1.00 38.78 125 GLY B C 1
ATOM 2763 O O . GLY B 1 125 ? -10.466 14.406 40.701 1.00 37.24 125 GLY B O 1
ATOM 2764 N N . LYS B 1 126 ? -10.906 12.339 41.476 1.00 43.47 126 LYS B N 1
ATOM 2765 C CA . LYS B 1 126 ? -12.365 12.573 41.681 1.00 43.93 126 LYS B CA 1
ATOM 2766 C C . LYS B 1 126 ? -12.624 13.199 43.057 1.00 44.64 126 LYS B C 1
ATOM 2767 O O . LYS B 1 126 ? -13.660 13.837 43.216 1.00 50.47 126 LYS B O 1
ATOM 2773 N N . ALA B 1 127 ? -11.716 13.022 44.016 1.00 45.51 127 ALA B N 1
ATOM 2774 C CA . ALA B 1 127 ? -11.897 13.437 45.426 1.00 40.30 127 ALA B CA 1
ATOM 2775 C C . ALA B 1 127 ? -11.585 14.925 45.603 1.00 43.57 127 ALA B C 1
ATOM 2776 O O . ALA B 1 127 ? -12.137 15.524 46.513 1.00 40.77 127 ALA B O 1
ATOM 2778 N N . ARG B 1 128 ? -10.676 15.500 44.811 1.00 37.45 128 ARG B N 1
ATOM 2779 C CA . ARG B 1 128 ? -10.264 16.915 44.979 1.00 39.74 128 ARG B CA 1
ATOM 2780 C C . ARG B 1 128 ? -10.364 17.615 43.630 1.00 35.89 128 ARG B C 1
ATOM 2781 O O . ARG B 1 128 ? -9.871 17.049 42.635 1.00 35.83 128 ARG B O 1
ATOM 2789 N N . ALA B 1 129 ? -10.906 18.818 43.625 1.00 33.69 129 ALA B N 1
ATOM 2790 C CA . ALA B 1 129 ? -10.997 19.676 42.425 1.00 37.87 129 ALA B CA 1
ATOM 2791 C C . ALA B 1 129 ? -9.589 19.861 41.832 1.00 37.22 129 ALA B C 1
ATOM 2792 O O . ALA B 1 129 ? -9.437 19.749 40.619 1.00 33.87 129 ALA B O 1
ATOM 2794 N N . GLY B 1 130 ? -8.587 20.100 42.674 1.00 39.42 130 GLY B N 1
ATOM 2795 C CA . GLY B 1 130 ? -7.204 20.388 42.230 1.00 38.21 130 GLY B CA 1
ATOM 2796 C C . GLY B 1 130 ? -6.511 19.153 41.669 1.00 35.32 130 GLY B C 1
ATOM 2797 O O . GLY B 1 130 ? -5.473 19.326 40.993 1.00 34.92 130 GLY B O 1
ATOM 2798 N N . GLY B 1 131 ? -7.040 17.954 41.941 1.00 30.44 131 GLY B N 1
ATOM 2799 C CA . GLY B 1 131 ? -6.556 16.693 41.379 1.00 28.25 131 GLY B CA 1
ATOM 2800 C C . GLY B 1 131 ? -5.692 15.925 42.354 1.00 26.02 131 GLY B C 1
ATOM 2801 O O . GLY B 1 131 ? -5.299 16.466 43.409 1.00 30.82 131 GLY B O 1
ATOM 2802 N N . ALA B 1 132 ? -5.366 14.694 42.001 1.00 26.53 132 ALA B N 1
ATOM 2803 C CA . ALA B 1 132 ? -4.313 13.926 42.675 1.00 26.89 132 ALA B CA 1
ATOM 2804 C C . ALA B 1 132 ? -2.979 14.600 42.275 1.00 26.14 132 ALA B C 1
ATOM 2805 O O . ALA B 1 132 ? -2.970 15.352 41.261 1.00 27.27 132 ALA B O 1
ATOM 2807 N N . SER B 1 133 ? -1.926 14.369 43.034 1.00 28.35 133 SER B N 1
ATOM 2808 C CA . SER B 1 133 ? -0.616 15.048 42.809 1.00 26.79 133 SER B CA 1
ATOM 2809 C C . SER B 1 133 ? 0.493 14.014 42.889 1.00 28.92 133 SER B C 1
ATOM 2810 O O . SER B 1 133 ? 0.605 13.315 43.935 1.00 28.09 133 SER B O 1
ATOM 2813 N N . VAL B 1 134 ? 1.281 13.885 41.818 1.00 22.09 134 VAL B N 1
ATOM 2814 C CA . VAL B 1 134 ? 2.463 12.995 41.767 1.00 22.39 134 VAL B CA 1
ATOM 2815 C C . VAL B 1 134 ? 3.690 13.895 41.758 1.00 24.19 134 VAL B C 1
ATOM 2816 O O . VAL B 1 134 ? 3.778 14.770 40.881 1.00 26.46 134 VAL B O 1
ATOM 2820 N N . VAL B 1 135 ? 4.580 13.682 42.713 1.00 25.02 135 VAL B N 1
ATOM 2821 C CA . VAL B 1 135 ? 5.775 14.539 42.917 1.00 21.19 135 VAL B CA 1
ATOM 2822 C C . VAL B 1 135 ? 6.970 13.628 42.722 1.00 23.00 135 VAL B C 1
ATOM 2823 O O . VAL B 1 135 ? 7.174 12.715 43.534 1.00 22.82 135 VAL B O 1
ATOM 2827 N N . ASN B 1 136 ? 7.769 13.902 41.692 1.00 22.19 136 ASN B N 1
ATOM 2828 C CA . ASN B 1 136 ? 8.912 13.060 41.303 1.00 20.71 136 ASN B CA 1
ATOM 2829 C C . ASN B 1 136 ? 10.201 13.782 41.689 1.00 22.86 136 ASN B C 1
ATOM 2830 O O . ASN B 1 136 ? 10.390 14.932 41.263 1.00 20.49 136 ASN B O 1
ATOM 2835 N N . PHE B 1 137 ? 11.048 13.148 42.492 1.00 22.99 137 PHE B N 1
ATOM 2836 C CA . PHE B 1 137 ? 12.339 13.763 42.886 1.00 22.81 137 PHE B CA 1
ATOM 2837 C C . PHE B 1 137 ? 13.352 13.579 41.766 1.00 22.56 137 PHE B C 1
ATOM 2838 O O . PHE B 1 137 ? 13.858 12.475 41.505 1.00 24.19 137 PHE B O 1
ATOM 2846 N N . SER B 1 138 ? 13.642 14.699 41.099 1.00 23.35 138 SER B N 1
ATOM 2847 C CA . SER B 1 138 ? 14.781 14.871 40.177 1.00 22.91 138 SER B CA 1
ATOM 2848 C C . SER B 1 138 ? 15.924 15.457 41.008 1.00 24.92 138 SER B C 1
ATOM 2849 O O . SER B 1 138 ? 16.089 15.103 42.192 1.00 26.14 138 SER B O 1
ATOM 2852 N N . SER B 1 139 ? 16.612 16.430 40.460 1.00 22.17 139 SER B N 1
ATOM 2853 C CA . SER B 1 139 ? 17.823 17.011 41.070 1.00 23.76 139 SER B CA 1
ATOM 2854 C C . SER B 1 139 ? 18.185 18.243 40.260 1.00 21.94 139 SER B C 1
ATOM 2855 O O . SER B 1 139 ? 17.800 18.306 39.060 1.00 20.49 139 SER B O 1
ATOM 2858 N N . VAL B 1 140 ? 18.979 19.147 40.800 1.00 20.59 140 VAL B N 1
ATOM 2859 C CA . VAL B 1 140 ? 19.642 20.146 39.908 1.00 22.19 140 VAL B CA 1
ATOM 2860 C C . VAL B 1 140 ? 20.487 19.404 38.871 1.00 22.70 140 VAL B C 1
ATOM 2861 O O . VAL B 1 140 ? 20.668 19.933 37.778 1.00 23.24 140 VAL B O 1
ATOM 2865 N N . GLY B 1 141 ? 20.946 18.180 39.182 1.00 21.51 141 GLY B N 1
ATOM 2866 C CA . GLY B 1 141 ? 21.653 17.309 38.223 1.00 21.18 141 GLY B CA 1
ATOM 2867 C C . GLY B 1 141 ? 20.776 16.848 37.063 1.00 20.86 141 GLY B C 1
ATOM 2868 O O . GLY B 1 141 ? 21.333 16.309 36.103 1.00 23.67 141 GLY B O 1
ATOM 2869 N N . GLY B 1 142 ? 19.453 17.026 37.134 1.00 21.01 142 GLY B N 1
ATOM 2870 C CA . GLY B 1 142 ? 18.555 16.806 35.993 1.00 23.39 142 GLY B CA 1
ATOM 2871 C C . GLY B 1 142 ? 18.439 18.037 35.096 1.00 23.85 142 GLY B C 1
ATOM 2872 O O . GLY B 1 142 ? 17.833 17.885 34.016 1.00 22.38 142 GLY B O 1
ATOM 2873 N N . LEU B 1 143 ? 18.981 19.195 35.532 1.00 20.49 143 LEU B N 1
ATOM 2874 C CA . LEU B 1 143 ? 18.946 20.492 34.816 1.00 22.73 143 LEU B CA 1
ATOM 2875 C C . LEU B 1 143 ? 20.329 20.828 34.266 1.00 23.59 143 LEU B C 1
ATOM 2876 O O . LEU B 1 143 ? 20.414 21.335 33.143 1.00 22.71 143 LEU B O 1
ATOM 2881 N N . ARG B 1 144 ? 21.383 20.549 35.036 1.00 20.35 144 ARG B N 1
ATOM 2882 C CA . ARG B 1 144 ? 22.774 20.907 34.709 1.00 20.36 144 ARG B CA 1
ATOM 2883 C C . ARG B 1 144 ? 23.621 19.640 34.848 1.00 22.30 144 ARG B C 1
ATOM 2884 O O . ARG B 1 144 ? 23.456 18.890 35.814 1.00 24.47 144 ARG B O 1
ATOM 2892 N N . GLY B 1 145 ? 24.511 19.418 33.907 1.00 21.16 145 GLY B N 1
ATOM 2893 C CA . GLY B 1 145 ? 25.443 18.270 33.930 1.00 23.03 145 GLY B CA 1
ATOM 2894 C C . GLY B 1 145 ? 26.560 18.466 34.931 1.00 23.55 145 GLY B C 1
ATOM 2895 O O . GLY B 1 145 ? 26.741 19.579 35.438 1.00 22.35 145 GLY B O 1
ATOM 2896 N N . ALA B 1 146 ? 27.339 17.414 35.140 1.00 25.09 146 ALA B N 1
ATOM 2897 C CA . ALA B 1 146 ? 28.502 17.415 36.049 1.00 24.36 146 ALA B CA 1
ATOM 2898 C C . ALA B 1 146 ? 29.426 16.266 35.637 1.00 27.32 146 ALA B C 1
ATOM 2899 O O . ALA B 1 146 ? 28.936 15.145 35.338 1.00 25.54 146 ALA B O 1
ATOM 2901 N N . ALA B 1 147 ? 30.724 16.535 35.630 1.00 23.42 147 ALA B N 1
ATOM 2902 C CA . ALA B 1 147 ? 31.758 15.492 35.450 1.00 24.88 147 ALA B CA 1
ATOM 2903 C C . ALA B 1 147 ? 31.567 14.423 36.540 1.00 22.81 147 ALA B C 1
ATOM 2904 O O . ALA B 1 147 ? 31.289 14.791 37.694 1.00 22.93 147 ALA B O 1
ATOM 2906 N N . PHE B 1 148 ? 31.677 13.143 36.162 1.00 22.33 148 PHE B N 1
ATOM 2907 C CA . PHE B 1 148 ? 31.729 11.942 37.043 1.00 22.65 148 PHE B CA 1
ATOM 2908 C C . PHE B 1 148 ? 30.342 11.598 37.585 1.00 21.81 148 PHE B C 1
ATOM 2909 O O . PHE B 1 148 ? 30.226 10.671 38.380 1.00 24.29 148 PHE B O 1
ATOM 2917 N N . LEU B 1 149 ? 29.299 12.283 37.118 1.00 22.34 149 LEU B N 1
ATOM 2918 C CA . LEU B 1 149 ? 27.916 11.994 37.550 1.00 23.11 149 LEU B CA 1
ATOM 2919 C C . LEU B 1 149 ? 27.038 11.626 36.343 1.00 20.77 149 LEU B C 1
ATOM 2920 O O . LEU B 1 149 ? 25.813 11.810 36.449 1.00 21.18 149 LEU B O 1
ATOM 2925 N N . ALA B 1 150 ? 27.594 11.046 35.298 1.00 21.83 150 ALA B N 1
ATOM 2926 C CA . ALA B 1 150 ? 26.844 10.769 34.040 1.00 22.93 150 ALA B CA 1
ATOM 2927 C C . ALA B 1 150 ? 25.629 9.871 34.339 1.00 20.99 150 ALA B C 1
ATOM 2928 O O . ALA B 1 150 ? 24.506 10.215 33.915 1.00 21.22 150 ALA B O 1
ATOM 2930 N N . ALA B 1 151 ? 25.810 8.760 35.045 1.00 22.20 151 ALA B N 1
ATOM 2931 C CA . ALA B 1 151 ? 24.701 7.813 35.322 1.00 21.01 151 ALA B CA 1
ATOM 2932 C C . ALA B 1 151 ? 23.615 8.512 36.132 1.00 21.32 151 ALA B C 1
ATOM 2933 O O . ALA B 1 151 ? 22.399 8.377 35.829 1.00 21.00 151 ALA B O 1
ATOM 2935 N N . TYR B 1 152 ? 24.015 9.211 37.194 1.00 21.08 152 TYR B N 1
ATOM 2936 C CA . TYR B 1 152 ? 23.072 9.856 38.126 1.00 21.10 152 TYR B CA 1
ATOM 2937 C C . TYR B 1 152 ? 22.309 10.977 37.409 1.00 20.61 152 TYR B C 1
ATOM 2938 O O . TYR B 1 152 ? 21.077 11.010 37.435 1.00 19.77 152 TYR B O 1
ATOM 2947 N N . CYS B 1 153 ? 23.035 11.911 36.802 1.00 19.79 153 CYS B N 1
ATOM 2948 C CA . CYS B 1 153 ? 22.402 13.100 36.141 1.00 18.79 153 CYS B CA 1
ATOM 2949 C C . CYS B 1 153 ? 21.479 12.595 35.018 1.00 18.72 153 CYS B C 1
ATOM 2950 O O . CYS B 1 153 ? 20.367 13.131 34.868 1.00 19.27 153 CYS B O 1
ATOM 2953 N N . THR B 1 154 ? 21.932 11.628 34.229 1.00 18.91 154 THR B N 1
ATOM 2954 C CA . THR B 1 154 ? 21.138 11.087 33.093 1.00 20.50 154 THR B CA 1
ATOM 2955 C C . THR B 1 154 ? 19.795 10.599 33.674 1.00 21.54 154 THR B C 1
ATOM 2956 O O . THR B 1 154 ? 18.748 10.933 33.136 1.00 18.62 154 THR B O 1
ATOM 2960 N N . SER B 1 155 ? 19.822 9.825 34.766 1.00 20.17 155 SER B N 1
ATOM 2961 C CA . SER B 1 155 ? 18.582 9.289 35.376 1.00 20.66 155 SER B CA 1
ATOM 2962 C C . SER B 1 155 ? 17.697 10.444 35.852 1.00 18.45 155 SER B C 1
ATOM 2963 O O . SER B 1 155 ? 16.486 10.356 35.725 1.00 19.34 155 SER B O 1
ATOM 2966 N N . LYS B 1 156 ? 18.275 11.524 36.408 1.00 18.60 156 LYS B N 1
ATOM 2967 C CA . LYS B 1 156 ? 17.472 12.633 36.973 1.00 20.59 156 LYS B CA 1
ATOM 2968 C C . LYS B 1 156 ? 16.856 13.481 35.845 1.00 17.77 156 LYS B C 1
ATOM 2969 O O . LYS B 1 156 ? 15.764 14.025 36.061 1.00 18.54 156 LYS B O 1
ATOM 2975 N N . ALA B 1 157 ? 17.537 13.613 34.694 1.00 19.04 157 ALA B N 1
ATOM 2976 C CA . ALA B 1 157 ? 16.968 14.270 33.498 1.00 18.16 157 ALA B CA 1
ATOM 2977 C C . ALA B 1 157 ? 15.809 13.416 32.965 1.00 19.37 157 ALA B C 1
ATOM 2978 O O . ALA B 1 157 ? 14.761 13.975 32.573 1.00 17.58 157 ALA B O 1
ATOM 2980 N N . ALA B 1 158 ? 15.954 12.095 32.997 1.00 18.99 158 ALA B N 1
ATOM 2981 C CA . ALA B 1 158 ? 14.849 11.170 32.623 1.00 18.97 158 ALA B CA 1
ATOM 2982 C C . ALA B 1 158 ? 13.659 11.383 33.545 1.00 18.54 158 ALA B C 1
ATOM 2983 O O . ALA B 1 158 ? 12.507 11.490 33.035 1.00 20.61 158 ALA B O 1
ATOM 2985 N N . VAL B 1 159 ? 13.864 11.498 34.855 1.00 18.72 159 VAL B N 1
ATOM 2986 C CA . VAL B 1 159 ? 12.762 11.741 35.834 1.00 18.99 159 VAL B CA 1
ATOM 2987 C C . VAL B 1 159 ? 12.037 13.035 35.455 1.00 21.53 159 VAL B C 1
ATOM 2988 O O . VAL B 1 159 ? 10.798 13.073 35.461 1.00 20.01 159 VAL B O 1
ATOM 2992 N N . LYS B 1 160 ? 12.793 14.102 35.203 1.00 20.60 160 LYS B N 1
ATOM 2993 C CA . LYS B 1 160 ? 12.261 15.441 34.865 1.00 19.85 160 LYS B CA 1
ATOM 2994 C C . LYS B 1 160 ? 11.340 15.335 33.655 1.00 18.27 160 LYS B C 1
ATOM 2995 O O . LYS B 1 160 ? 10.206 15.809 33.709 1.00 22.31 160 LYS B O 1
ATOM 3001 N N . MET B 1 161 ? 11.790 14.667 32.614 1.00 18.38 161 MET B N 1
ATOM 3002 C CA . MET B 1 161 ? 11.053 14.676 31.334 1.00 18.51 161 MET B CA 1
ATOM 3003 C C . MET B 1 161 ? 9.846 13.727 31.465 1.00 20.87 161 MET B C 1
ATOM 3004 O O . MET B 1 161 ? 8.765 14.083 30.958 1.00 21.28 161 MET B O 1
ATOM 3009 N N . LEU B 1 162 ? 10.004 12.593 32.149 1.00 19.61 162 LEU B N 1
ATOM 3010 C CA . LEU B 1 162 ? 8.849 11.665 32.407 1.00 20.74 162 LEU B CA 1
ATOM 3011 C C . LEU B 1 162 ? 7.752 12.449 33.104 1.00 23.22 162 LEU B C 1
ATOM 3012 O O . LEU B 1 162 ? 6.571 12.291 32.740 1.00 21.92 162 LEU B O 1
ATOM 3017 N N . SER B 1 163 ? 8.098 13.318 34.054 1.00 22.86 163 SER B N 1
ATOM 3018 C CA . SER B 1 163 ? 7.141 14.180 34.785 1.00 22.28 163 SER B CA 1
ATOM 3019 C C . SER B 1 163 ? 6.362 15.056 33.811 1.00 25.01 163 SER B C 1
ATOM 3020 O O . SER B 1 163 ? 5.129 15.163 33.958 1.00 22.91 163 SER B O 1
ATOM 3023 N N . LYS B 1 164 ? 7.046 15.704 32.862 1.00 22.54 164 LYS B N 1
ATOM 3024 C CA . LYS B 1 164 ? 6.363 16.599 31.890 1.00 21.76 164 LYS B CA 1
ATOM 3025 C C . LYS B 1 164 ? 5.389 15.763 31.041 1.00 19.22 164 LYS B C 1
ATOM 3026 O O . LYS B 1 164 ? 4.258 16.205 30.826 1.00 23.18 164 LYS B O 1
ATOM 3032 N N . CYS B 1 165 ? 5.808 14.598 30.577 1.00 20.51 165 CYS B N 1
ATOM 3033 C CA . CYS B 1 165 ? 4.987 13.739 29.682 1.00 23.97 165 CYS B CA 1
ATOM 3034 C C . CYS B 1 165 ? 3.762 13.221 30.424 1.00 27.03 165 CYS B C 1
ATOM 3035 O O . CYS B 1 165 ? 2.669 13.257 29.833 1.00 27.05 165 CYS B O 1
ATOM 3038 N N . LEU B 1 166 ? 3.937 12.721 31.652 1.00 26.61 166 LEU B N 1
ATOM 3039 C CA . LEU B 1 166 ? 2.794 12.191 32.447 1.00 26.18 166 LEU B CA 1
ATOM 3040 C C . LEU B 1 166 ? 1.826 13.319 32.793 1.00 23.32 166 LEU B C 1
ATOM 3041 O O . LEU B 1 166 ? 0.613 13.093 32.725 1.00 27.55 166 LEU B O 1
ATOM 3046 N N . GLY B 1 167 ? 2.303 14.510 33.171 1.00 23.34 167 GLY B N 1
ATOM 3047 C CA . GLY B 1 167 ? 1.411 15.641 33.439 1.00 24.99 167 GLY B CA 1
ATOM 3048 C C . GLY B 1 167 ? 0.548 15.931 32.224 1.00 27.53 167 GLY B C 1
ATOM 3049 O O . GLY B 1 167 ? -0.696 16.129 32.366 1.00 26.42 167 GLY B O 1
ATOM 3050 N N . ALA B 1 168 ? 1.171 15.973 31.043 1.00 25.07 168 ALA B N 1
ATOM 3051 C CA . ALA B 1 168 ? 0.453 16.298 29.791 1.00 26.77 168 ALA B CA 1
ATOM 3052 C C . ALA B 1 168 ? -0.553 15.174 29.475 1.00 24.03 168 ALA B C 1
ATOM 3053 O O . ALA B 1 168 ? -1.720 15.479 29.125 1.00 29.77 168 ALA B O 1
ATOM 3055 N N . GLU B 1 169 ? -0.122 13.930 29.589 1.00 23.40 169 GLU B N 1
ATOM 3056 C CA . GLU B 1 169 ? -0.936 12.753 29.202 1.00 26.13 169 GLU B CA 1
ATOM 3057 C C . GLU B 1 169 ? -2.137 12.591 30.132 1.00 28.87 169 GLU B C 1
ATOM 3058 O O . GLU B 1 169 ? -3.271 12.408 29.622 1.00 28.92 169 GLU B O 1
ATOM 3064 N N . PHE B 1 170 ? -1.924 12.647 31.446 1.00 26.67 170 PHE B N 1
ATOM 3065 C CA . PHE B 1 170 ? -3.017 12.446 32.427 1.00 27.87 170 PHE B CA 1
ATOM 3066 C C . PHE B 1 170 ? -4.046 13.565 32.259 1.00 29.74 170 PHE B C 1
ATOM 3067 O O . PHE B 1 170 ? -5.260 13.295 32.384 1.00 30.81 170 PHE B O 1
ATOM 3075 N N . ALA B 1 171 ? -3.628 14.782 31.943 1.00 28.26 171 ALA B N 1
ATOM 3076 C CA . ALA B 1 171 ? -4.570 15.887 31.664 1.00 30.00 171 ALA B CA 1
ATOM 3077 C C . ALA B 1 171 ? -5.336 15.608 30.364 1.00 32.74 171 ALA B C 1
ATOM 3078 O O . ALA B 1 171 ? -6.552 15.757 30.367 1.00 34.12 171 ALA B O 1
ATOM 3080 N N . ALA B 1 172 ? -4.666 15.199 29.292 1.00 30.13 172 ALA B N 1
ATOM 3081 C CA . ALA B 1 172 ? -5.314 14.918 27.985 1.00 32.03 172 ALA B CA 1
ATOM 3082 C C . ALA B 1 172 ? -6.355 13.786 28.148 1.00 36.34 172 ALA B C 1
ATOM 3083 O O . ALA B 1 172 ? -7.368 13.786 27.432 1.00 31.18 172 ALA B O 1
ATOM 3085 N N . LEU B 1 173 ? -6.115 12.814 29.028 1.00 32.30 173 LEU B N 1
ATOM 3086 C CA . LEU B 1 173 ? -7.039 11.670 29.221 1.00 31.84 173 LEU B CA 1
ATOM 3087 C C . LEU B 1 173 ? -8.159 12.001 30.219 1.00 35.62 173 LEU B C 1
ATOM 3088 O O . LEU B 1 173 ? -9.017 11.123 30.439 1.00 33.54 173 LEU B O 1
ATOM 3093 N N . GLY B 1 174 ? -8.169 13.201 30.797 1.00 34.01 174 GLY B N 1
ATOM 3094 C CA . GLY B 1 174 ? -9.163 13.677 31.779 1.00 35.21 174 GLY B CA 1
ATOM 3095 C C . GLY B 1 174 ? -9.071 13.010 33.158 1.00 37.71 174 GLY B C 1
ATOM 3096 O O . GLY B 1 174 ? -10.099 12.975 33.834 1.00 37.02 174 GLY B O 1
ATOM 3097 N N . TYR B 1 175 ? -7.897 12.564 33.612 1.00 33.37 175 TYR B N 1
ATOM 3098 C CA . TYR B 1 175 ? -7.719 11.852 34.901 1.00 31.71 175 TYR B CA 1
ATOM 3099 C C . TYR B 1 175 ? -7.653 12.801 36.101 1.00 33.51 175 TYR B C 1
ATOM 3100 O O . TYR B 1 175 ? -7.794 12.327 37.234 1.00 31.90 175 TYR B O 1
ATOM 3109 N N . ASN B 1 176 ? -7.388 14.088 35.888 1.00 31.95 176 ASN B N 1
ATOM 3110 C CA . ASN B 1 176 ? -7.234 15.094 36.972 1.00 32.57 176 ASN B CA 1
ATOM 3111 C C . ASN B 1 176 ? -6.105 14.657 37.913 1.00 32.47 176 ASN B C 1
ATOM 3112 O O . ASN B 1 176 ? -6.311 14.617 39.148 1.00 31.97 176 ASN B O 1
ATOM 3117 N N . ILE B 1 177 ? -4.939 14.336 37.345 1.00 29.25 177 ILE B N 1
ATOM 3118 C CA . ILE B 1 177 ? -3.702 13.986 38.096 1.00 27.79 177 ILE B CA 1
ATOM 3119 C C . ILE B 1 177 ? -2.613 14.958 37.642 1.00 28.76 177 ILE B C 1
ATOM 3120 O O . ILE B 1 177 ? -2.250 14.914 36.455 1.00 26.01 177 ILE B O 1
ATOM 3125 N N . ARG B 1 178 ? -2.160 15.802 38.559 1.00 27.62 178 ARG B N 1
ATOM 3126 C CA . ARG B 1 178 ? -1.024 16.722 38.322 1.00 25.97 178 ARG B CA 1
ATOM 3127 C C . ARG B 1 178 ? 0.274 15.947 38.544 1.00 26.22 178 ARG B C 1
ATOM 3128 O O . ARG B 1 178 ? 0.331 15.072 39.433 1.00 23.03 178 ARG B O 1
ATOM 3136 N N . VAL B 1 179 ? 1.289 16.225 37.717 1.00 23.64 179 VAL B N 1
ATOM 3137 C CA . VAL B 1 179 ? 2.611 15.563 37.847 1.00 22.38 179 VAL B CA 1
ATOM 3138 C C . VAL B 1 179 ? 3.674 16.665 37.742 1.00 22.49 179 VAL B C 1
ATOM 3139 O O . VAL B 1 179 ? 3.648 17.403 36.771 1.00 21.50 179 VAL B O 1
ATOM 3143 N N . ASN B 1 180 ? 4.583 16.713 38.699 1.00 21.34 180 ASN B N 1
ATOM 3144 C CA . ASN B 1 180 ? 5.643 17.762 38.759 1.00 20.74 180 ASN B CA 1
ATOM 3145 C C . ASN B 1 180 ? 6.944 17.113 39.197 1.00 22.31 180 ASN B C 1
ATOM 3146 O O . ASN B 1 180 ? 6.900 16.105 39.898 1.00 21.93 180 ASN B O 1
ATOM 3151 N N . SER B 1 181 ? 8.073 17.702 38.781 1.00 20.78 181 SER B N 1
ATOM 3152 C CA . SER B 1 181 ? 9.411 17.254 39.207 1.00 20.93 181 SER B CA 1
ATOM 3153 C C . SER B 1 181 ? 9.946 18.248 40.231 1.00 21.07 181 SER B C 1
ATOM 3154 O O . SER B 1 181 ? 9.729 19.474 40.076 1.00 19.57 181 SER B O 1
ATOM 3157 N N . VAL B 1 182 ? 10.675 17.731 41.223 1.00 21.48 182 VAL B N 1
ATOM 3158 C CA . VAL B 1 182 ? 11.329 18.578 42.248 1.00 21.46 182 VAL B CA 1
ATOM 3159 C C . VAL B 1 182 ? 12.830 18.484 42.027 1.00 19.42 182 VAL B C 1
ATOM 3160 O O . VAL B 1 182 ? 13.317 17.399 41.741 1.00 19.46 182 VAL B O 1
ATOM 3164 N N . HIS B 1 183 ? 13.535 19.606 42.157 1.00 20.63 183 HIS B N 1
ATOM 3165 C CA . HIS B 1 183 ? 14.971 19.709 41.831 1.00 19.22 183 HIS B CA 1
ATOM 3166 C C . HIS B 1 183 ? 15.711 20.286 43.030 1.00 21.12 183 HIS B C 1
ATOM 3167 O O . HIS B 1 183 ? 15.930 21.489 43.111 1.00 21.44 183 HIS B O 1
ATOM 3174 N N . PRO B 1 184 ? 16.116 19.431 43.995 1.00 21.75 184 PRO B N 1
ATOM 3175 C CA . PRO B 1 184 ? 16.953 19.902 45.093 1.00 21.26 184 PRO B CA 1
ATOM 3176 C C . PRO B 1 184 ? 18.366 20.234 44.606 1.00 20.51 184 PRO B C 1
ATOM 3177 O O . PRO B 1 184 ? 18.900 19.598 43.703 1.00 20.28 184 PRO B O 1
ATOM 3181 N N . GLY B 1 185 ? 18.950 21.251 45.237 1.00 21.01 185 GLY B N 1
ATOM 3182 C CA . GLY B 1 185 ? 20.381 21.548 45.110 1.00 22.25 185 GLY B CA 1
ATOM 3183 C C . GLY B 1 185 ? 21.190 20.689 46.071 1.00 24.65 185 GLY B C 1
ATOM 3184 O O . GLY B 1 185 ? 20.815 19.534 46.322 1.00 25.58 185 GLY B O 1
ATOM 3185 N N . GLY B 1 186 ? 22.337 21.192 46.521 1.00 24.14 186 GLY B N 1
ATOM 3186 C CA . GLY B 1 186 ? 23.179 20.444 47.462 1.00 25.83 186 GLY B CA 1
ATOM 3187 C C . GLY B 1 186 ? 22.532 20.459 48.842 1.00 24.39 186 GLY B C 1
ATOM 3188 O O . GLY B 1 186 ? 22.563 21.480 49.507 1.00 26.25 186 GLY B O 1
ATOM 3189 N N . ILE B 1 187 ? 21.898 19.368 49.216 1.00 25.94 187 ILE B N 1
ATOM 3190 C CA . ILE B 1 187 ? 21.224 19.220 50.537 1.00 23.20 187 ILE B CA 1
ATOM 3191 C C . ILE B 1 187 ? 22.140 18.360 51.402 1.00 28.02 187 ILE B C 1
ATOM 3192 O O . ILE B 1 187 ? 22.563 17.271 50.934 1.00 28.83 187 ILE B O 1
ATOM 3197 N N . ASP B 1 188 ? 22.331 18.781 52.647 1.00 31.52 188 ASP B N 1
ATOM 3198 C CA . ASP B 1 188 ? 23.202 18.091 53.639 1.00 31.42 188 ASP B CA 1
ATOM 3199 C C . ASP B 1 188 ? 22.555 16.765 54.056 1.00 34.09 188 ASP B C 1
ATOM 3200 O O . ASP B 1 188 ? 21.749 16.756 55.006 1.00 34.63 188 ASP B O 1
ATOM 3205 N N . THR B 1 189 ? 22.831 15.693 53.320 1.00 34.47 189 THR B N 1
ATOM 3206 C CA . THR B 1 189 ? 22.283 14.329 53.572 1.00 33.47 189 THR B CA 1
ATOM 3207 C C . THR B 1 189 ? 23.431 13.344 53.416 1.00 33.40 189 THR B C 1
ATOM 3208 O O . THR B 1 189 ? 24.480 13.701 52.886 1.00 31.25 189 THR B O 1
ATOM 3212 N N . PRO B 1 190 ? 23.282 12.081 53.858 1.00 37.54 190 PRO B N 1
ATOM 3213 C CA . PRO B 1 190 ? 24.305 11.065 53.585 1.00 39.13 190 PRO B CA 1
ATOM 3214 C C . PRO B 1 190 ? 24.566 10.863 52.081 1.00 37.60 190 PRO B C 1
ATOM 3215 O O . PRO B 1 190 ? 25.703 10.614 51.729 1.00 36.38 190 PRO B O 1
ATOM 3219 N N . MET B 1 191 ? 23.556 11.016 51.218 1.00 33.41 191 MET B N 1
ATOM 3220 C CA . MET B 1 191 ? 23.786 10.895 49.748 1.00 36.11 191 MET B CA 1
ATOM 3221 C C . MET B 1 191 ? 24.804 11.955 49.280 1.00 32.77 191 MET B C 1
ATOM 3222 O O . MET B 1 191 ? 25.761 11.593 48.593 1.00 29.59 191 MET B O 1
ATOM 3227 N N . LEU B 1 192 ? 24.631 13.231 49.622 1.00 31.12 192 LEU B N 1
ATOM 3228 C CA . LEU B 1 192 ? 25.622 14.268 49.226 1.00 30.09 192 LEU B CA 1
ATOM 3229 C C . LEU B 1 192 ? 27.002 13.935 49.813 1.00 31.26 192 LEU B C 1
ATOM 3230 O O . LEU B 1 192 ? 28.024 14.108 49.086 1.00 28.61 192 LEU B O 1
ATOM 3235 N N . GLY B 1 193 ? 27.056 13.484 51.065 1.00 32.72 193 GLY B N 1
ATOM 3236 C CA . GLY B 1 193 ? 28.319 13.043 51.694 1.00 33.77 193 GLY B CA 1
ATOM 3237 C C . GLY B 1 193 ? 29.034 11.959 50.894 1.00 33.62 193 GLY B C 1
ATOM 3238 O O . GLY B 1 193 ? 30.245 12.103 50.665 1.00 34.04 193 GLY B O 1
ATOM 3239 N N . SER B 1 194 ? 28.293 10.937 50.444 1.00 34.17 194 SER B N 1
ATOM 3240 C CA . SER B 1 194 ? 28.805 9.801 49.631 1.00 34.74 194 SER B CA 1
ATOM 3241 C C . SER B 1 194 ? 29.333 10.325 48.305 1.00 32.52 194 SER B C 1
ATOM 3242 O O . SER B 1 194 ? 30.446 9.888 47.867 1.00 32.80 194 SER B O 1
ATOM 3245 N N . ILE B 1 195 ? 28.590 11.259 47.686 1.00 29.49 195 ILE B N 1
ATOM 3246 C CA . ILE B 1 195 ? 29.016 11.833 46.383 1.00 31.94 195 ILE B CA 1
ATOM 3247 C C . ILE B 1 195 ? 30.357 12.553 46.589 1.00 29.35 195 ILE B C 1
ATOM 3248 O O . ILE B 1 195 ? 31.277 12.340 45.786 1.00 30.72 195 ILE B O 1
ATOM 3253 N N . MET B 1 196 ? 30.475 13.367 47.626 1.00 30.24 196 MET B N 1
ATOM 3254 C CA . MET B 1 196 ? 31.718 14.175 47.849 1.00 34.16 196 MET B CA 1
ATOM 3255 C C . MET B 1 196 ? 32.901 13.237 48.170 1.00 33.54 196 MET B C 1
ATOM 3256 O O . MET B 1 196 ? 33.999 13.476 47.611 1.00 36.35 196 MET B O 1
ATOM 3261 N N . ASP B 1 197 ? 32.689 12.196 48.988 1.00 33.43 197 ASP B N 1
ATOM 3262 C CA . ASP B 1 197 ? 33.744 11.221 49.357 1.00 36.60 197 ASP B CA 1
ATOM 3263 C C . ASP B 1 197 ? 34.235 10.498 48.096 1.00 40.43 197 ASP B C 1
ATOM 3264 O O . ASP B 1 197 ? 35.471 10.413 47.891 1.00 37.23 197 ASP B O 1
ATOM 3269 N N . LYS B 1 198 ? 33.299 9.997 47.273 1.00 42.42 198 LYS B N 1
ATOM 3270 C CA . LYS B 1 198 ? 33.637 9.241 46.037 1.00 39.36 198 LYS B CA 1
ATOM 3271 C C . LYS B 1 198 ? 34.355 10.172 45.045 1.00 37.19 198 LYS B C 1
ATOM 3272 O O . LYS B 1 198 ? 35.289 9.706 44.352 1.00 38.94 198 LYS B O 1
ATOM 3278 N N . ALA B 1 199 ? 33.989 11.452 44.995 1.00 38.12 199 ALA B N 1
ATOM 3279 C CA . ALA B 1 199 ? 34.655 12.444 44.116 1.00 38.06 199 ALA B CA 1
ATOM 3280 C C . ALA B 1 199 ? 36.133 12.587 44.508 1.00 43.89 199 ALA B C 1
ATOM 3281 O O . ALA B 1 199 ? 36.983 12.755 43.606 1.00 46.64 199 ALA B O 1
ATOM 3283 N N . VAL B 1 200 ? 36.435 12.538 45.803 1.00 44.20 200 VAL B N 1
ATOM 3284 C CA . VAL B 1 200 ? 37.831 12.607 46.325 1.00 41.96 200 VAL B CA 1
ATOM 3285 C C . VAL B 1 200 ? 38.573 11.332 45.905 1.00 44.04 200 VAL B C 1
ATOM 3286 O O . VAL B 1 200 ? 39.680 11.465 45.339 1.00 44.46 200 VAL B O 1
ATOM 3290 N N . GLU B 1 201 ? 37.974 10.156 46.139 1.00 47.07 201 GLU B N 1
ATOM 3291 C CA . GLU B 1 201 ? 38.539 8.820 45.783 1.00 49.02 201 GLU B CA 1
ATOM 3292 C C . GLU B 1 201 ? 38.923 8.790 44.295 1.00 52.54 201 GLU B C 1
ATOM 3293 O O . GLU B 1 201 ? 39.969 8.224 43.988 1.00 48.42 201 GLU B O 1
ATOM 3299 N N . LEU B 1 202 ? 38.115 9.384 43.406 1.00 46.86 202 LEU B N 1
ATOM 3300 C CA . LEU B 1 202 ? 38.400 9.453 41.943 1.00 46.75 202 LEU B CA 1
ATOM 3301 C C . LEU B 1 202 ? 39.425 10.540 41.644 1.00 47.64 202 LEU B C 1
ATOM 3302 O O . LEU B 1 202 ? 39.804 10.662 40.472 1.00 49.57 202 LEU B O 1
ATOM 3307 N N . GLY B 1 203 ? 39.788 11.356 42.631 1.00 49.42 203 GLY B N 1
ATOM 3308 C CA . GLY B 1 203 ? 40.697 12.502 42.443 1.00 48.39 203 GLY B CA 1
ATOM 3309 C C . GLY B 1 203 ? 40.058 13.650 41.673 1.00 47.27 203 GLY B C 1
ATOM 3310 O O . GLY B 1 203 ? 40.801 14.408 41.048 1.00 53.61 203 GLY B O 1
ATOM 3311 N N . ALA B 1 204 ? 38.740 13.830 41.743 1.00 50.05 204 ALA B N 1
ATOM 3312 C CA . ALA B 1 204 ? 38.060 15.042 41.217 1.00 46.45 204 ALA B CA 1
ATOM 3313 C C . ALA B 1 204 ? 38.282 16.236 42.150 1.00 49.84 204 ALA B C 1
ATOM 3314 O O . ALA B 1 204 ? 38.184 17.390 41.688 1.00 50.97 204 ALA B O 1
ATOM 3316 N N . ALA B 1 205 ? 38.517 15.981 43.439 1.00 49.31 205 ALA B N 1
ATOM 3317 C CA . ALA B 1 205 ? 38.712 17.022 44.478 1.00 51.62 205 ALA B CA 1
ATOM 3318 C C . ALA B 1 205 ? 39.908 16.648 45.343 1.00 47.92 205 ALA B C 1
ATOM 3319 O O . ALA B 1 205 ? 40.051 15.484 45.698 1.00 47.45 205 ALA B O 1
ATOM 3321 N N . PRO B 1 206 ? 40.790 17.611 45.701 1.00 51.11 206 PRO B N 1
ATOM 3322 C CA . PRO B 1 206 ? 41.908 17.368 46.624 1.00 51.33 206 PRO B CA 1
ATOM 3323 C C . PRO B 1 206 ? 41.533 16.681 47.944 1.00 50.28 206 PRO B C 1
ATOM 3324 O O . PRO B 1 206 ? 42.273 15.854 48.399 1.00 54.14 206 PRO B O 1
ATOM 3328 N N . SER B 1 207 ? 40.397 17.056 48.531 1.00 45.64 207 SER B N 1
ATOM 3329 C CA . SER B 1 207 ? 39.916 16.559 49.847 1.00 42.57 207 SER B CA 1
ATOM 3330 C C . SER B 1 207 ? 38.417 16.811 49.962 1.00 39.39 207 SER B C 1
ATOM 3331 O O . SER B 1 207 ? 37.891 17.641 49.203 1.00 39.61 207 SER B O 1
ATOM 3334 N N . ARG B 1 208 ? 37.780 16.160 50.921 1.00 37.34 208 ARG B N 1
ATOM 3335 C CA . ARG B 1 208 ? 36.343 16.308 51.212 1.00 41.08 208 ARG B CA 1
ATOM 3336 C C . ARG B 1 208 ? 36.042 17.761 51.622 1.00 40.99 208 ARG B C 1
ATOM 3337 O O . ARG B 1 208 ? 34.965 18.273 51.269 1.00 36.04 208 ARG B O 1
ATOM 3345 N N . GLU B 1 209 ? 36.972 18.423 52.317 1.00 42.61 209 GLU B N 1
ATOM 3346 C CA . GLU B 1 209 ? 36.808 19.815 52.812 1.00 40.63 209 GLU B CA 1
ATOM 3347 C C . GLU B 1 209 ? 36.751 20.778 51.622 1.00 36.94 209 GLU B C 1
ATOM 3348 O O . GLU B 1 209 ? 35.891 21.705 51.608 1.00 37.15 209 GLU B O 1
ATOM 3354 N N . VAL B 1 210 ? 37.654 20.613 50.666 1.00 33.71 210 VAL B N 1
ATOM 3355 C CA . VAL B 1 210 ? 37.702 21.480 49.456 1.00 35.10 210 VAL B CA 1
ATOM 3356 C C . VAL B 1 210 ? 36.466 21.206 48.581 1.00 33.55 210 VAL B C 1
ATOM 3357 O O . VAL B 1 210 ? 35.916 22.177 48.035 1.00 31.88 210 VAL B O 1
ATOM 3361 N N . ALA B 1 211 ? 36.061 19.936 48.430 1.00 34.05 211 ALA B N 1
ATOM 3362 C CA . ALA B 1 211 ? 34.850 19.539 47.669 1.00 34.66 211 ALA B CA 1
ATOM 3363 C C . ALA B 1 211 ? 33.648 20.276 48.258 1.00 36.26 211 ALA B C 1
ATOM 3364 O O . ALA B 1 211 ? 32.925 20.962 47.490 1.00 34.12 211 ALA B O 1
ATOM 3366 N N . GLN B 1 212 ? 33.475 20.201 49.582 1.00 34.27 212 GLN B N 1
ATOM 3367 C CA . GLN B 1 212 ? 32.307 20.794 50.284 1.00 34.91 212 GLN B CA 1
ATOM 3368 C C . GLN B 1 212 ? 32.295 22.323 50.108 1.00 32.92 212 GLN B C 1
ATOM 3369 O O . GLN B 1 212 ? 31.232 22.874 49.804 1.00 30.83 212 GLN B O 1
ATOM 3375 N N . ALA B 1 213 ? 33.431 22.991 50.275 1.00 30.77 213 ALA B N 1
ATOM 3376 C CA . ALA B 1 213 ? 33.550 24.462 50.141 1.00 34.26 213 ALA B CA 1
ATOM 3377 C C . ALA B 1 213 ? 33.182 24.900 48.716 1.00 33.65 213 ALA B C 1
ATOM 3378 O O . ALA B 1 213 ? 32.474 25.930 48.580 1.00 33.54 213 ALA B O 1
ATOM 3380 N N . ALA B 1 214 ? 33.687 24.203 47.701 1.00 29.56 214 ALA B N 1
ATOM 3381 C CA . ALA B 1 214 ? 33.436 24.514 46.275 1.00 33.74 214 ALA B CA 1
ATOM 3382 C C . ALA B 1 214 ? 31.927 24.399 46.011 1.00 32.36 214 ALA B C 1
ATOM 3383 O O . ALA B 1 214 ? 31.326 25.306 45.385 1.00 30.40 214 ALA B O 1
ATOM 3385 N N . MET B 1 215 ? 31.327 23.309 46.484 1.00 30.65 215 MET B N 1
ATOM 3386 C CA . MET B 1 215 ? 29.878 23.052 46.314 1.00 34.76 215 MET B CA 1
ATOM 3387 C C . MET B 1 215 ? 29.083 24.173 47.006 1.00 31.92 215 MET B C 1
ATOM 3388 O O . MET B 1 215 ? 28.153 24.714 46.384 1.00 31.56 215 MET B O 1
ATOM 3393 N N . GLU B 1 216 ? 29.433 24.574 48.229 1.00 30.04 216 GLU B N 1
ATOM 3394 C CA . GLU B 1 216 ? 28.739 25.677 48.951 1.00 31.98 216 GLU B CA 1
ATOM 3395 C C . GLU B 1 216 ? 28.851 26.985 48.153 1.00 31.60 216 GLU B C 1
ATOM 3396 O O . GLU B 1 216 ? 27.847 27.705 48.048 1.00 31.69 216 GLU B O 1
ATOM 3402 N N . MET B 1 217 ? 30.032 27.316 47.627 1.00 30.69 217 MET B N 1
ATOM 3403 C CA . MET B 1 217 ? 30.247 28.607 46.932 1.00 34.04 217 MET B CA 1
ATOM 3404 C C . MET B 1 217 ? 29.495 28.628 45.597 1.00 35.08 217 MET B C 1
ATOM 3405 O O . MET B 1 217 ? 29.173 29.733 45.130 1.00 30.36 217 MET B O 1
ATOM 3410 N N . ARG B 1 218 ? 29.187 27.462 45.028 1.00 28.88 218 ARG B N 1
ATOM 3411 C CA . ARG B 1 218 ? 28.440 27.372 43.740 1.00 29.33 218 ARG B CA 1
ATOM 3412 C C . ARG B 1 218 ? 26.971 27.759 43.984 1.00 26.20 218 ARG B C 1
ATOM 3413 O O . ARG B 1 218 ? 26.274 28.092 43.012 1.00 26.29 218 ARG B O 1
ATOM 3421 N N . HIS B 1 219 ? 26.464 27.644 45.215 1.00 22.39 219 HIS B N 1
ATOM 3422 C CA . HIS B 1 219 ? 25.083 28.062 45.561 1.00 21.54 219 HIS B CA 1
ATOM 3423 C C . HIS B 1 219 ? 25.114 29.558 45.872 1.00 23.49 219 HIS B C 1
ATOM 3424 O O . HIS B 1 219 ? 25.769 29.960 46.838 1.00 23.97 219 HIS B O 1
ATOM 3431 N N . PRO B 1 220 ? 24.396 30.423 45.125 1.00 24.19 220 PRO B N 1
ATOM 3432 C CA . PRO B 1 220 ? 24.337 31.854 45.463 1.00 26.04 220 PRO B CA 1
ATOM 3433 C C . PRO B 1 220 ? 23.996 32.147 46.929 1.00 26.77 220 PRO B C 1
ATOM 3434 O O . PRO B 1 220 ? 24.557 33.025 47.511 1.00 27.76 220 PRO B O 1
ATOM 3438 N N . ILE B 1 221 ? 23.107 31.368 47.529 1.00 25.37 221 ILE B N 1
ATOM 3439 C CA . ILE B 1 221 ? 22.714 31.541 48.945 1.00 29.17 221 ILE B CA 1
ATOM 3440 C C . ILE B 1 221 ? 23.909 31.268 49.873 1.00 32.95 221 ILE B C 1
ATOM 3441 O O . ILE B 1 221 ? 23.856 31.740 51.004 1.00 36.63 221 ILE B O 1
ATOM 3446 N N . GLY B 1 222 ? 24.935 30.536 49.423 1.00 33.83 222 GLY B N 1
ATOM 3447 C CA . GLY B 1 222 ? 26.256 30.457 50.075 1.00 33.53 222 GLY B CA 1
ATOM 3448 C C . GLY B 1 222 ? 26.376 29.320 51.069 1.00 35.67 222 GLY B C 1
ATOM 3449 O O . GLY B 1 222 ? 27.357 29.305 51.827 1.00 31.67 222 GLY B O 1
ATOM 3450 N N . ARG B 1 223 ? 25.466 28.347 51.047 1.00 28.29 223 ARG B N 1
ATOM 3451 C CA . ARG B 1 223 ? 25.499 27.181 51.948 1.00 29.34 223 ARG B CA 1
ATOM 3452 C C . ARG B 1 223 ? 24.739 26.022 51.314 1.00 29.26 223 ARG B C 1
ATOM 3453 O O . ARG B 1 223 ? 23.978 26.266 50.389 1.00 29.95 223 ARG B O 1
ATOM 3461 N N . MET B 1 224 ? 24.955 24.824 51.833 1.00 27.14 224 MET B N 1
ATOM 3462 C CA . MET B 1 224 ? 24.119 23.630 51.556 1.00 29.86 224 MET B CA 1
ATOM 3463 C C . MET B 1 224 ? 22.727 23.881 52.126 1.00 25.27 224 MET B C 1
ATOM 3464 O O . MET B 1 224 ? 22.602 24.585 53.157 1.00 26.36 224 MET B O 1
ATOM 3469 N N . GLY B 1 225 ? 21.729 23.216 51.557 1.00 22.36 225 GLY B N 1
ATOM 3470 C CA . GLY B 1 225 ? 20.388 23.180 52.127 1.00 23.25 225 GLY B CA 1
ATOM 3471 C C . GLY B 1 225 ? 20.278 22.173 53.259 1.00 23.92 225 GLY B C 1
ATOM 3472 O O . GLY B 1 225 ? 21.128 21.244 53.338 1.00 24.96 225 GLY B O 1
ATOM 3473 N N . ARG B 1 226 ? 19.289 22.354 54.119 1.00 21.95 226 ARG B N 1
ATOM 3474 C CA . ARG B 1 226 ? 18.923 21.348 55.145 1.00 25.25 226 ARG B CA 1
ATOM 3475 C C . ARG B 1 226 ? 17.780 20.518 54.591 1.00 24.92 226 ARG B C 1
ATOM 3476 O O . ARG B 1 226 ? 16.948 21.021 53.854 1.00 24.85 226 ARG B O 1
ATOM 3484 N N . PRO B 1 227 ? 17.709 19.209 54.911 1.00 25.92 227 PRO B N 1
ATOM 3485 C CA . PRO B 1 227 ? 16.607 18.366 54.450 1.00 25.34 227 PRO B CA 1
ATOM 3486 C C . PRO B 1 227 ? 15.234 18.966 54.767 1.00 25.17 227 PRO B C 1
ATOM 3487 O O . PRO B 1 227 ? 14.364 18.853 53.903 1.00 25.72 227 PRO B O 1
ATOM 3491 N N . ALA B 1 228 ? 15.057 19.625 55.930 1.00 23.35 228 ALA B N 1
ATOM 3492 C CA . ALA B 1 228 ? 13.755 20.227 56.290 1.00 25.81 228 ALA B CA 1
ATOM 3493 C C . ALA B 1 228 ? 13.353 21.320 55.283 1.00 25.50 228 ALA B C 1
ATOM 3494 O O . ALA B 1 228 ? 12.143 21.587 55.169 1.00 23.07 228 ALA B O 1
ATOM 3496 N N . GLU B 1 229 ? 14.298 21.905 54.553 1.00 26.00 229 GLU B N 1
ATOM 3497 C CA . GLU B 1 229 ? 13.992 22.989 53.577 1.00 25.04 229 GLU B CA 1
ATOM 3498 C C . GLU B 1 229 ? 13.302 22.435 52.325 1.00 24.23 229 GLU B C 1
ATOM 3499 O O . GLU B 1 229 ? 12.849 23.278 51.493 1.00 24.30 229 GLU B O 1
ATOM 3505 N N . MET B 1 230 ? 13.178 21.105 52.185 1.00 24.95 230 MET B N 1
ATOM 3506 C CA . MET B 1 230 ? 12.479 20.472 51.029 1.00 25.71 230 MET B CA 1
ATOM 3507 C C . MET B 1 230 ? 10.992 20.272 51.337 1.00 25.69 230 MET B C 1
ATOM 3508 O O . MET B 1 230 ? 10.189 20.118 50.379 1.00 25.33 230 MET B O 1
ATOM 3513 N N . GLY B 1 231 ? 10.595 20.259 52.610 1.00 27.08 231 GLY B N 1
ATOM 3514 C CA . GLY B 1 231 ? 9.238 19.810 52.998 1.00 25.96 231 GLY B CA 1
ATOM 3515 C C . GLY B 1 231 ? 8.127 20.732 52.537 1.00 25.86 231 GLY B C 1
ATOM 3516 O O . GLY B 1 231 ? 7.101 20.225 52.018 1.00 25.52 231 GLY B O 1
ATOM 3517 N N . GLY B 1 232 ? 8.255 22.036 52.717 1.00 24.42 232 GLY B N 1
ATOM 3518 C CA . GLY B 1 232 ? 7.194 22.986 52.347 1.00 25.05 232 GLY B CA 1
ATOM 3519 C C . GLY B 1 232 ? 6.874 22.934 50.862 1.00 23.20 232 GLY B C 1
ATOM 3520 O O . GLY B 1 232 ? 5.710 22.993 50.514 1.00 24.42 232 GLY B O 1
ATOM 3521 N N . GLY B 1 233 ? 7.866 22.807 49.998 1.00 22.46 233 GLY B N 1
ATOM 3522 C CA . GLY B 1 233 ? 7.641 22.740 48.546 1.00 25.47 233 GLY B CA 1
ATOM 3523 C C . GLY B 1 233 ? 6.830 21.523 48.170 1.00 24.64 233 GLY B C 1
ATOM 3524 O O . GLY B 1 233 ? 5.933 21.613 47.295 1.00 21.95 233 GLY B O 1
ATOM 3525 N N . VAL B 1 234 ? 7.109 20.392 48.793 1.00 22.61 234 VAL B N 1
ATOM 3526 C CA . VAL B 1 234 ? 6.372 19.147 48.521 1.00 22.87 234 VAL B CA 1
ATOM 3527 C C . VAL B 1 234 ? 4.952 19.296 49.061 1.00 23.57 234 VAL B C 1
ATOM 3528 O O . VAL B 1 234 ? 4.007 18.941 48.316 1.00 27.35 234 VAL B O 1
ATOM 3532 N N . VAL B 1 235 ? 4.781 19.839 50.269 1.00 23.92 235 VAL B N 1
ATOM 3533 C CA . VAL B 1 235 ? 3.416 20.130 50.801 1.00 24.50 235 VAL B CA 1
ATOM 3534 C C . VAL B 1 235 ? 2.660 20.993 49.789 1.00 24.18 235 VAL B C 1
ATOM 3535 O O . VAL B 1 235 ? 1.508 20.657 49.429 1.00 23.92 235 VAL B O 1
ATOM 3539 N N . TYR B 1 236 ? 3.247 22.100 49.343 1.00 24.43 236 TYR B N 1
ATOM 3540 C CA . TYR B 1 236 ? 2.593 23.000 48.360 1.00 24.26 236 TYR B CA 1
ATOM 3541 C C . TYR B 1 236 ? 2.153 22.187 47.134 1.00 23.85 236 TYR B C 1
ATOM 3542 O O . TYR B 1 236 ? 0.949 22.281 46.754 1.00 24.45 236 TYR B O 1
ATOM 3551 N N . LEU B 1 237 ? 3.054 21.418 46.509 1.00 23.55 237 LEU B N 1
ATOM 3552 C CA . LEU B 1 237 ? 2.728 20.719 45.245 1.00 22.80 237 LEU B CA 1
ATOM 3553 C C . LEU B 1 237 ? 1.617 19.689 45.473 1.00 24.37 237 LEU B C 1
ATOM 3554 O O . LEU B 1 237 ? 0.846 19.462 44.535 1.00 23.73 237 LEU B O 1
ATOM 3559 N N . CYS B 1 238 ? 1.590 19.043 46.627 1.00 24.98 238 CYS B N 1
ATOM 3560 C CA . CYS B 1 238 ? 0.544 18.028 46.954 1.00 24.60 238 CYS B CA 1
ATOM 3561 C C . CYS B 1 238 ? -0.802 18.688 47.261 1.00 27.30 238 CYS B C 1
ATOM 3562 O O . CYS B 1 238 ? -1.819 17.961 47.245 1.00 30.34 238 CYS B O 1
ATOM 3565 N N . SER B 1 239 ? -0.832 19.981 47.559 1.00 27.58 239 SER B N 1
ATOM 3566 C CA . SER B 1 239 ? -2.049 20.712 48.026 1.00 28.59 239 SER B CA 1
ATOM 3567 C C . SER B 1 239 ? -2.918 21.186 46.861 1.00 31.38 239 SER B C 1
ATOM 3568 O O . SER B 1 239 ? -2.397 21.393 45.742 1.00 30.10 239 SER B O 1
ATOM 3571 N N . ASP B 1 240 ? -4.181 21.483 47.165 1.00 31.38 240 ASP B N 1
ATOM 3572 C CA . ASP B 1 240 ? -5.126 22.152 46.227 1.00 33.99 240 ASP B CA 1
ATOM 3573 C C . ASP B 1 240 ? -4.647 23.556 45.860 1.00 32.63 240 ASP B C 1
ATOM 3574 O O . ASP B 1 240 ? -5.053 24.031 44.796 1.00 30.39 240 ASP B O 1
ATOM 3579 N N . ALA B 1 241 ? -3.818 24.191 46.681 1.00 31.04 241 ALA B N 1
ATOM 3580 C CA . ALA B 1 241 ? -3.253 25.520 46.345 1.00 30.82 241 ALA B CA 1
ATOM 3581 C C . ALA B 1 241 ? -2.437 25.431 45.039 1.00 27.16 241 ALA B C 1
ATOM 3582 O O . ALA B 1 241 ? -2.275 26.473 44.416 1.00 29.08 241 ALA B O 1
ATOM 3584 N N . ALA B 1 242 ? -1.931 24.246 44.667 1.00 26.62 242 ALA B N 1
ATOM 3585 C CA . ALA B 1 242 ? -1.096 24.042 43.457 1.00 26.51 242 ALA B CA 1
ATOM 3586 C C . ALA B 1 242 ? -1.949 23.510 42.297 1.00 25.76 242 ALA B C 1
ATOM 3587 O O . ALA B 1 242 ? -1.404 22.849 41.391 1.00 23.19 242 ALA B O 1
ATOM 3589 N N . SER B 1 243 ? -3.244 23.849 42.262 1.00 25.43 243 SER B N 1
ATOM 3590 C CA . SER B 1 243 ? -4.204 23.289 41.272 1.00 26.03 243 SER B CA 1
ATOM 3591 C C . SER B 1 243 ? -3.813 23.683 39.838 1.00 24.35 243 SER B C 1
ATOM 3592 O O . SER B 1 243 ? -4.199 22.949 38.914 1.00 23.96 243 SER B O 1
ATOM 3595 N N . PHE B 1 244 ? -3.083 24.789 39.636 1.00 26.46 244 PHE B N 1
ATOM 3596 C CA . PHE B 1 244 ? -2.665 25.201 38.273 1.00 26.77 244 PHE B CA 1
ATOM 3597 C C . PHE B 1 244 ? -1.202 24.832 37.993 1.00 27.20 244 PHE B C 1
ATOM 3598 O O . PHE B 1 244 ? -0.655 25.324 36.986 1.00 26.31 244 PHE B O 1
ATOM 3606 N N . VAL B 1 245 ? -0.614 23.955 38.805 1.00 27.95 245 VAL B N 1
ATOM 3607 C CA . VAL B 1 245 ? 0.805 23.538 38.664 1.00 25.17 245 VAL B CA 1
ATOM 3608 C C . VAL B 1 245 ? 0.870 22.089 38.222 1.00 24.99 245 VAL B C 1
ATOM 3609 O O . VAL B 1 245 ? 0.599 21.176 39.037 1.00 25.46 245 VAL B O 1
ATOM 3613 N N . THR B 1 246 ? 1.272 21.882 36.963 1.00 21.71 246 THR B N 1
ATOM 3614 C CA . THR B 1 246 ? 1.536 20.560 36.386 1.00 22.91 246 THR B CA 1
ATOM 3615 C C . THR B 1 246 ? 2.663 20.695 35.354 1.00 22.12 246 THR B C 1
ATOM 3616 O O . THR B 1 246 ? 2.874 21.804 34.839 1.00 22.12 246 THR B O 1
ATOM 3620 N N . CYS B 1 247 ? 3.369 19.597 35.136 1.00 22.68 247 CYS B N 1
ATOM 3621 C CA . CYS B 1 247 ? 4.520 19.456 34.214 1.00 24.43 247 CYS B CA 1
ATOM 3622 C C . CYS B 1 247 ? 5.698 20.330 34.662 1.00 26.01 247 CYS B C 1
ATOM 3623 O O . CYS B 1 247 ? 6.618 20.497 33.869 1.00 30.26 247 CYS B O 1
ATOM 3626 N N . THR B 1 248 ? 5.700 20.878 35.866 1.00 23.77 248 THR B N 1
ATOM 3627 C CA . THR B 1 248 ? 6.610 21.987 36.207 1.00 23.30 248 THR B CA 1
ATOM 3628 C C . THR B 1 248 ? 7.901 21.453 36.834 1.00 22.41 248 THR B C 1
ATOM 3629 O O . THR B 1 248 ? 7.883 20.397 37.478 1.00 22.06 248 THR B O 1
ATOM 3633 N N . GLU B 1 249 ? 8.992 22.201 36.642 1.00 22.40 249 GLU B N 1
ATOM 3634 C CA . GLU B 1 249 ? 10.271 22.013 37.375 1.00 22.84 249 GLU B CA 1
ATOM 3635 C C . GLU B 1 249 ? 10.219 22.886 38.629 1.00 24.01 249 GLU B C 1
ATOM 3636 O O . GLU B 1 249 ? 10.310 24.153 38.519 1.00 27.49 249 GLU B O 1
ATOM 3642 N N . PHE B 1 250 ? 10.012 22.253 39.770 1.00 20.00 250 PHE B N 1
ATOM 3643 C CA . PHE B 1 250 ? 9.906 22.938 41.060 1.00 21.85 250 PHE B CA 1
ATOM 3644 C C . PHE B 1 250 ? 11.292 22.902 41.695 1.00 22.84 250 PHE B C 1
ATOM 3645 O O . PHE B 1 250 ? 11.712 21.847 42.178 1.00 22.33 250 PHE B O 1
ATOM 3653 N N . VAL B 1 251 ? 12.001 24.030 41.667 1.00 21.36 251 VAL B N 1
ATOM 3654 C CA . VAL B 1 251 ? 13.453 24.059 42.020 1.00 21.04 251 VAL B CA 1
ATOM 3655 C C . VAL B 1 251 ? 13.603 24.581 43.453 1.00 22.15 251 VAL B C 1
ATOM 3656 O O . VAL B 1 251 ? 13.026 25.615 43.780 1.00 23.75 251 VAL B O 1
ATOM 3660 N N . MET B 1 252 ? 14.352 23.858 44.279 1.00 22.98 252 MET B N 1
ATOM 3661 C CA . MET B 1 252 ? 14.723 24.265 45.658 1.00 22.55 252 MET B CA 1
ATOM 3662 C C . MET B 1 252 ? 16.223 24.073 45.815 1.00 22.63 252 MET B C 1
ATOM 3663 O O . MET B 1 252 ? 16.659 23.013 46.325 1.00 21.35 252 MET B O 1
ATOM 3668 N N . ASP B 1 253 ? 16.998 25.002 45.247 1.00 20.93 253 ASP B N 1
ATOM 3669 C CA . ASP B 1 253 ? 18.460 24.788 45.014 1.00 21.59 253 ASP B CA 1
ATOM 3670 C C . ASP B 1 253 ? 19.319 25.972 45.452 1.00 20.52 253 ASP B C 1
ATOM 3671 O O . ASP B 1 253 ? 20.502 25.995 45.064 1.00 20.71 253 ASP B O 1
ATOM 3676 N N . GLY B 1 254 ? 18.799 26.903 46.226 1.00 20.83 254 GLY B N 1
ATOM 3677 C CA . GLY B 1 254 ? 19.628 28.017 46.742 1.00 22.75 254 GLY B CA 1
ATOM 3678 C C . GLY B 1 254 ? 20.172 28.876 45.611 1.00 21.50 254 GLY B C 1
ATOM 3679 O O . GLY B 1 254 ? 21.145 29.628 45.855 1.00 23.35 254 GLY B O 1
ATOM 3680 N N . GLY B 1 255 ? 19.536 28.815 44.431 1.00 21.98 255 GLY B N 1
ATOM 3681 C CA . GLY B 1 255 ? 19.930 29.561 43.229 1.00 21.47 255 GLY B CA 1
ATOM 3682 C C . GLY B 1 255 ? 20.950 28.867 42.348 1.00 20.77 255 GLY B C 1
ATOM 3683 O O . GLY B 1 255 ? 21.340 29.463 41.329 1.00 21.05 255 GLY B O 1
ATOM 3684 N N . PHE B 1 256 ? 21.370 27.640 42.688 1.00 18.65 256 PHE B N 1
ATOM 3685 C CA . PHE B 1 256 ? 22.471 26.918 42.006 1.00 19.77 256 PHE B CA 1
ATOM 3686 C C . PHE B 1 256 ? 22.308 26.981 40.475 1.00 19.10 256 PHE B C 1
ATOM 3687 O O . PHE B 1 256 ? 23.261 27.305 39.746 1.00 21.60 256 PHE B O 1
ATOM 3695 N N . SER B 1 257 ? 21.114 26.645 39.979 1.00 19.94 257 SER B N 1
ATOM 3696 C CA . SER B 1 257 ? 20.889 26.420 38.533 1.00 20.15 257 SER B CA 1
ATOM 3697 C C . SER B 1 257 ? 20.806 27.753 37.769 1.00 20.97 257 SER B C 1
ATOM 3698 O O . SER B 1 257 ? 20.843 27.708 36.531 1.00 20.45 257 SER B O 1
ATOM 3701 N N . GLN B 1 258 ? 20.609 28.882 38.455 1.00 22.29 258 GLN B N 1
ATOM 3702 C CA . GLN B 1 258 ? 20.226 30.170 37.828 1.00 23.63 258 GLN B CA 1
ATOM 3703 C C . GLN B 1 258 ? 21.425 31.123 37.720 1.00 24.99 258 GLN B C 1
ATOM 3704 O O . GLN B 1 258 ? 21.276 32.188 37.101 1.00 21.97 258 GLN B O 1
ATOM 3710 N N . VAL B 1 259 ? 22.583 30.719 38.233 1.00 24.30 259 VAL B N 1
ATOM 3711 C CA . VAL B 1 259 ? 23.903 31.368 37.971 1.00 28.06 259 VAL B CA 1
ATOM 3712 C C . VAL B 1 259 ? 24.826 30.310 37.329 1.00 32.64 259 VAL B C 1
ATOM 3713 O O . VAL B 1 259 ? 25.962 30.780 37.139 1.00 37.07 259 VAL B O 1
ATOM 3717 N N . THR C 1 2 ? 26.347 23.273 1.526 1.00 58.98 2 THR C N 1
ATOM 3718 C CA . THR C 1 2 ? 27.547 23.892 2.124 1.00 53.94 2 THR C CA 1
ATOM 3719 C C . THR C 1 2 ? 27.149 25.081 3.011 1.00 53.69 2 THR C C 1
ATOM 3720 O O . THR C 1 2 ? 26.010 25.642 2.865 1.00 50.70 2 THR C O 1
ATOM 3724 N N . ILE C 1 3 ? 28.053 25.459 3.918 1.00 46.62 3 ILE C N 1
ATOM 3725 C CA . ILE C 1 3 ? 27.922 26.689 4.738 1.00 39.63 3 ILE C CA 1
ATOM 3726 C C . ILE C 1 3 ? 28.758 27.781 4.048 1.00 37.37 3 ILE C C 1
ATOM 3727 O O . ILE C 1 3 ? 29.978 27.694 4.067 1.00 36.11 3 ILE C O 1
ATOM 3732 N N . ALA C 1 4 ? 28.115 28.729 3.395 1.00 29.50 4 ALA C N 1
ATOM 3733 C CA . ALA C 1 4 ? 28.794 29.867 2.751 1.00 27.29 4 ALA C CA 1
ATOM 3734 C C . ALA C 1 4 ? 27.833 31.050 2.704 1.00 24.02 4 ALA C C 1
ATOM 3735 O O . ALA C 1 4 ? 26.574 30.877 2.886 1.00 23.49 4 ALA C O 1
ATOM 3737 N N . LEU C 1 5 ? 28.399 32.210 2.397 1.00 21.95 5 LEU C N 1
ATOM 3738 C CA . LEU C 1 5 ? 27.622 33.474 2.335 1.00 22.22 5 LEU C CA 1
ATOM 3739 C C . LEU C 1 5 ? 27.771 34.116 0.952 1.00 24.85 5 LEU C C 1
ATOM 3740 O O . LEU C 1 5 ? 27.819 35.371 0.882 1.00 23.09 5 LEU C O 1
ATOM 3745 N N . ASN C 1 6 ? 27.806 33.325 -0.120 1.00 27.51 6 ASN C N 1
ATOM 3746 C CA . ASN C 1 6 ? 27.885 33.901 -1.500 1.00 29.23 6 ASN C CA 1
ATOM 3747 C C . ASN C 1 6 ? 26.698 34.851 -1.693 1.00 25.32 6 ASN C C 1
ATOM 3748 O O . ASN C 1 6 ? 25.570 34.438 -1.377 1.00 25.04 6 ASN C O 1
ATOM 3753 N N . ASN C 1 7 ? 26.962 36.085 -2.137 1.00 28.11 7 ASN C N 1
ATOM 3754 C CA . ASN C 1 7 ? 25.923 37.083 -2.520 1.00 28.87 7 ASN C CA 1
ATOM 3755 C C . ASN C 1 7 ? 25.110 37.523 -1.290 1.00 26.82 7 ASN C C 1
ATOM 3756 O O . ASN C 1 7 ? 23.985 38.028 -1.460 1.00 25.96 7 ASN C O 1
ATOM 3761 N N . VAL C 1 8 ? 25.670 37.354 -0.095 1.00 23.66 8 VAL C N 1
ATOM 3762 C CA . VAL C 1 8 ? 25.051 37.860 1.153 1.00 24.70 8 VAL C CA 1
ATOM 3763 C C . VAL C 1 8 ? 25.606 39.252 1.438 1.00 24.65 8 VAL C C 1
ATOM 3764 O O . VAL C 1 8 ? 26.814 39.379 1.676 1.00 29.47 8 VAL C O 1
ATOM 3768 N N . VAL C 1 9 ? 24.715 40.234 1.449 1.00 20.00 9 VAL C N 1
ATOM 3769 C CA . VAL C 1 9 ? 24.998 41.601 1.964 1.00 22.09 9 VAL C CA 1
ATOM 3770 C C . VAL C 1 9 ? 24.749 41.637 3.471 1.00 23.26 9 VAL C C 1
ATOM 3771 O O . VAL C 1 9 ? 23.572 41.488 3.877 1.00 21.63 9 VAL C O 1
ATOM 3775 N N . ALA C 1 10 ? 25.823 41.811 4.240 1.00 21.23 10 ALA C N 1
ATOM 3776 C CA . ALA C 1 10 ? 25.805 41.743 5.711 1.00 22.06 10 ALA C CA 1
ATOM 3777 C C . ALA C 1 10 ? 26.130 43.125 6.280 1.00 25.24 10 ALA C C 1
ATOM 3778 O O . ALA C 1 10 ? 27.069 43.772 5.791 1.00 24.68 10 ALA C O 1
ATOM 3780 N N . VAL C 1 11 ? 25.382 43.540 7.293 1.00 21.10 11 VAL C N 1
ATOM 3781 C CA . VAL C 1 11 ? 25.693 44.722 8.115 1.00 22.31 11 VAL C CA 1
ATOM 3782 C C . VAL C 1 11 ? 26.155 44.188 9.464 1.00 20.78 11 VAL C C 1
ATOM 3783 O O . VAL C 1 11 ? 25.402 43.400 10.066 1.00 20.25 11 VAL C O 1
ATOM 3787 N N . VAL C 1 12 ? 27.321 44.601 9.918 1.00 19.99 12 VAL C N 1
ATOM 3788 C CA . VAL C 1 12 ? 27.869 44.219 11.235 1.00 20.67 12 VAL C CA 1
ATOM 3789 C C . VAL C 1 12 ? 28.157 45.492 12.028 1.00 20.86 12 VAL C C 1
ATOM 3790 O O . VAL C 1 12 ? 29.057 46.268 11.615 1.00 23.42 12 VAL C O 1
ATOM 3794 N N . THR C 1 13 ? 27.471 45.672 13.153 1.00 19.55 13 THR C N 1
ATOM 3795 C CA . THR C 1 13 ? 27.698 46.813 14.071 1.00 22.26 13 THR C CA 1
ATOM 3796 C C . THR C 1 13 ? 28.767 46.465 15.108 1.00 23.21 13 THR C C 1
ATOM 3797 O O . THR C 1 13 ? 29.082 45.288 15.313 1.00 21.53 13 THR C O 1
ATOM 3801 N N . GLY C 1 14 ? 29.364 47.481 15.729 1.00 22.73 14 GLY C N 1
ATOM 3802 C CA . GLY C 1 14 ? 30.469 47.284 16.670 1.00 21.38 14 GLY C CA 1
ATOM 3803 C C . GLY C 1 14 ? 31.640 46.616 15.986 1.00 23.11 14 GLY C C 1
ATOM 3804 O O . GLY C 1 14 ? 32.380 45.902 16.651 1.00 23.64 14 GLY C O 1
ATOM 3805 N N . ALA C 1 15 ? 31.815 46.854 14.675 1.00 22.44 15 ALA C N 1
ATOM 3806 C CA . ALA C 1 15 ? 32.709 46.054 13.815 1.00 23.57 15 ALA C CA 1
ATOM 3807 C C . ALA C 1 15 ? 34.182 46.284 14.156 1.00 25.43 15 ALA C C 1
ATOM 3808 O O . ALA C 1 15 ? 35.010 45.434 13.745 1.00 25.23 15 ALA C O 1
ATOM 3810 N N . ALA C 1 16 ? 34.520 47.377 14.844 1.00 25.72 16 ALA C N 1
ATOM 3811 C CA . ALA C 1 16 ? 35.922 47.696 15.208 1.00 27.36 16 ALA C CA 1
ATOM 3812 C C . ALA C 1 16 ? 36.325 47.054 16.536 1.00 27.26 16 ALA C C 1
ATOM 3813 O O . ALA C 1 16 ? 37.516 47.129 16.862 1.00 25.50 16 ALA C O 1
ATOM 3815 N N . GLY C 1 17 ? 35.396 46.426 17.277 1.00 26.51 17 GLY C N 1
ATOM 3816 C CA . GLY C 1 17 ? 35.707 45.786 18.568 1.00 24.56 17 GLY C CA 1
ATOM 3817 C C . GLY C 1 17 ? 36.361 44.409 18.410 1.00 24.91 17 GLY C C 1
ATOM 3818 O O . GLY C 1 17 ? 36.605 43.963 17.264 1.00 22.17 17 GLY C O 1
ATOM 3819 N N . GLY C 1 18 ? 36.645 43.755 19.539 1.00 25.42 18 GLY C N 1
ATOM 3820 C CA . GLY C 1 18 ? 37.382 42.472 19.573 1.00 27.34 18 GLY C CA 1
ATOM 3821 C C . GLY C 1 18 ? 36.619 41.387 18.815 1.00 27.07 18 GLY C C 1
ATOM 3822 O O . GLY C 1 18 ? 37.180 40.765 17.911 1.00 27.41 18 GLY C O 1
ATOM 3823 N N . ILE C 1 19 ? 35.346 41.188 19.138 1.00 24.47 19 ILE C N 1
ATOM 3824 C CA . ILE C 1 19 ? 34.539 40.149 18.430 1.00 24.45 19 ILE C CA 1
ATOM 3825 C C . ILE C 1 19 ? 34.212 40.649 17.013 1.00 22.38 19 ILE C C 1
ATOM 3826 O O . ILE C 1 19 ? 34.364 39.858 16.064 1.00 21.14 19 ILE C O 1
ATOM 3831 N N . GLY C 1 20 ? 33.782 41.901 16.875 1.00 21.93 20 GLY C N 1
ATOM 3832 C CA . GLY C 1 20 ? 33.386 42.519 15.594 1.00 22.04 20 GLY C CA 1
ATOM 3833 C C . GLY C 1 20 ? 34.408 42.297 14.494 1.00 23.96 20 GLY C C 1
ATOM 3834 O O . GLY C 1 20 ? 34.025 41.900 13.380 1.00 23.76 20 GLY C O 1
ATOM 3835 N N . ARG C 1 21 ? 35.693 42.544 14.755 1.00 23.22 21 ARG C N 1
ATOM 3836 C CA . ARG C 1 21 ? 36.732 42.409 13.701 1.00 24.57 21 ARG C CA 1
ATOM 3837 C C . ARG C 1 21 ? 36.825 40.946 13.263 1.00 22.57 21 ARG C C 1
ATOM 3838 O O . ARG C 1 21 ? 37.007 40.690 12.051 1.00 23.70 21 ARG C O 1
ATOM 3846 N N . GLU C 1 22 ? 36.696 40.012 14.203 1.00 20.82 22 GLU C N 1
ATOM 3847 C CA . GLU C 1 22 ? 36.742 38.571 13.867 1.00 23.38 22 GLU C CA 1
ATOM 3848 C C . GLU C 1 22 ? 35.488 38.186 13.068 1.00 23.07 22 GLU C C 1
ATOM 3849 O O . GLU C 1 22 ? 35.638 37.383 12.121 1.00 22.63 22 GLU C O 1
ATOM 3855 N N . LEU C 1 23 ? 34.312 38.727 13.419 1.00 22.55 23 LEU C N 1
ATOM 3856 C CA . LEU C 1 23 ? 33.085 38.444 12.636 1.00 22.43 23 LEU C CA 1
ATOM 3857 C C . LEU C 1 23 ? 33.260 38.910 11.188 1.00 22.79 23 LEU C C 1
ATOM 3858 O O . LEU C 1 23 ? 32.858 38.178 10.272 1.00 22.21 23 LEU C O 1
ATOM 3863 N N . VAL C 1 24 ? 33.782 40.122 10.973 1.00 21.24 24 VAL C N 1
ATOM 3864 C CA . VAL C 1 24 ? 33.911 40.654 9.589 1.00 23.39 24 VAL C CA 1
ATOM 3865 C C . VAL C 1 24 ? 34.857 39.742 8.784 1.00 21.87 24 VAL C C 1
ATOM 3866 O O . VAL C 1 24 ? 34.532 39.401 7.631 1.00 23.49 24 VAL C O 1
ATOM 3870 N N . LYS C 1 25 ? 35.987 39.352 9.350 1.00 23.59 25 LYS C N 1
ATOM 3871 C CA . LYS C 1 25 ? 36.979 38.458 8.676 1.00 27.46 25 LYS C CA 1
ATOM 3872 C C . LYS C 1 25 ? 36.326 37.110 8.348 1.00 26.16 25 LYS C C 1
ATOM 3873 O O . LYS C 1 25 ? 36.483 36.628 7.198 1.00 26.93 25 LYS C O 1
ATOM 3879 N N . ALA C 1 26 ? 35.589 36.527 9.288 1.00 23.35 26 ALA C N 1
ATOM 3880 C CA . ALA C 1 26 ? 34.930 35.206 9.088 1.00 22.79 26 ALA C CA 1
ATOM 3881 C C . ALA C 1 26 ? 33.888 35.326 7.962 1.00 21.71 26 ALA C C 1
ATOM 3882 O O . ALA C 1 26 ? 33.829 34.458 7.093 1.00 23.62 26 ALA C O 1
ATOM 3884 N N . MET C 1 27 ? 33.094 36.381 7.961 1.00 21.89 27 MET C N 1
ATOM 3885 C CA . MET C 1 27 ? 32.014 36.537 6.969 1.00 22.01 27 MET C CA 1
ATOM 3886 C C . MET C 1 27 ? 32.604 36.816 5.586 1.00 22.44 27 MET C C 1
ATOM 3887 O O . MET C 1 27 ? 32.100 36.225 4.601 1.00 21.95 27 MET C O 1
ATOM 3892 N N . LYS C 1 28 ? 33.690 37.584 5.525 1.00 21.62 28 LYS C N 1
ATOM 3893 C CA . LYS C 1 28 ? 34.370 37.835 4.224 1.00 24.05 28 LYS C CA 1
ATOM 3894 C C . LYS C 1 28 ? 34.972 36.533 3.697 1.00 23.70 28 LYS C C 1
ATOM 3895 O O . LYS C 1 28 ? 34.872 36.292 2.482 1.00 25.47 28 LYS C O 1
ATOM 3901 N N . ALA C 1 29 ? 35.561 35.740 4.576 1.00 25.33 29 ALA C N 1
ATOM 3902 C CA . ALA C 1 29 ? 36.175 34.438 4.225 1.00 26.73 29 ALA C CA 1
ATOM 3903 C C . ALA C 1 29 ? 35.093 33.515 3.657 1.00 27.01 29 ALA C C 1
ATOM 3904 O O . ALA C 1 29 ? 35.438 32.665 2.848 1.00 26.70 29 ALA C O 1
ATOM 3906 N N . ALA C 1 30 ? 33.826 33.675 4.042 1.00 24.01 30 ALA C N 1
ATOM 3907 C CA . ALA C 1 30 ? 32.680 32.896 3.508 1.00 24.54 30 ALA C CA 1
ATOM 3908 C C . ALA C 1 30 ? 32.038 33.610 2.316 1.00 23.35 30 ALA C C 1
ATOM 3909 O O . ALA C 1 30 ? 30.984 33.166 1.874 1.00 23.78 30 ALA C O 1
ATOM 3911 N N . ASN C 1 31 ? 32.662 34.682 1.801 1.00 24.63 31 ASN C N 1
ATOM 3912 C CA . ASN C 1 31 ? 32.308 35.389 0.542 1.00 27.40 31 ASN C CA 1
ATOM 3913 C C . ASN C 1 31 ? 31.192 36.416 0.735 1.00 22.97 31 ASN C C 1
ATOM 3914 O O . ASN C 1 31 ? 30.630 36.843 -0.277 1.00 24.57 31 ASN C O 1
ATOM 3919 N N . ALA C 1 32 ? 30.863 36.811 1.959 1.00 22.15 32 ALA C N 1
ATOM 3920 C CA . ALA C 1 32 ? 29.856 37.866 2.173 1.00 23.55 32 ALA C CA 1
ATOM 3921 C C . ALA C 1 32 ? 30.414 39.210 1.678 1.00 25.00 32 ALA C C 1
ATOM 3922 O O . ALA C 1 32 ? 31.665 39.430 1.723 1.00 26.13 32 ALA C O 1
ATOM 3924 N N . ILE C 1 33 ? 29.499 40.076 1.287 1.00 24.01 33 ILE C N 1
ATOM 3925 C CA . ILE C 1 33 ? 29.727 41.544 1.125 1.00 25.92 33 ILE C CA 1
ATOM 3926 C C . ILE C 1 33 ? 29.438 42.177 2.479 1.00 24.56 33 ILE C C 1
ATOM 3927 O O . ILE C 1 33 ? 28.315 42.033 2.954 1.00 27.57 33 ILE C O 1
ATOM 3932 N N . VAL C 1 34 ? 30.426 42.822 3.097 1.00 22.63 34 VAL C N 1
ATOM 3933 C CA . VAL C 1 34 ? 30.282 43.283 4.504 1.00 22.07 34 VAL C CA 1
ATOM 3934 C C . VAL C 1 34 ? 30.307 44.810 4.574 1.00 23.30 34 VAL C C 1
ATOM 3935 O O . VAL C 1 34 ? 31.332 45.422 4.173 1.00 21.85 34 VAL C O 1
ATOM 3939 N N . ILE C 1 35 ? 29.211 45.376 5.096 1.00 23.33 35 ILE C N 1
ATOM 3940 C CA . ILE C 1 35 ? 29.135 46.779 5.574 1.00 23.05 35 ILE C CA 1
ATOM 3941 C C . ILE C 1 35 ? 29.428 46.760 7.074 1.00 23.80 35 ILE C C 1
ATOM 3942 O O . ILE C 1 35 ? 28.574 46.269 7.846 1.00 24.99 35 ILE C O 1
ATOM 3947 N N . ALA C 1 36 ? 30.609 47.266 7.455 1.00 21.83 36 ALA C N 1
ATOM 3948 C CA . ALA C 1 36 ? 31.081 47.364 8.841 1.00 22.72 36 ALA C CA 1
ATOM 3949 C C . ALA C 1 36 ? 30.756 48.755 9.396 1.00 24.38 36 ALA C C 1
ATOM 3950 O O . ALA C 1 36 ? 30.950 49.748 8.658 1.00 24.88 36 ALA C O 1
ATOM 3952 N N . THR C 1 37 ? 30.269 48.841 10.632 1.00 23.73 37 THR C N 1
ATOM 3953 C CA . THR C 1 37 ? 29.948 50.134 11.272 1.00 24.13 37 THR C CA 1
ATOM 3954 C C . THR C 1 37 ? 30.469 50.130 12.709 1.00 23.90 37 THR C C 1
ATOM 3955 O O . THR C 1 37 ? 30.455 49.072 13.378 1.00 22.95 37 THR C O 1
ATOM 3959 N N . ASP C 1 38 ? 30.919 51.297 13.179 1.00 23.42 38 ASP C N 1
ATOM 3960 C CA . ASP C 1 38 ? 31.338 51.516 14.585 1.00 21.88 38 ASP C CA 1
ATOM 3961 C C . ASP C 1 38 ? 31.365 53.018 14.850 1.00 24.61 38 ASP C C 1
ATOM 3962 O O . ASP C 1 38 ? 31.066 53.761 13.922 1.00 24.31 38 ASP C O 1
ATOM 3967 N N . MET C 1 39 ? 31.640 53.393 16.087 1.00 29.80 39 MET C N 1
ATOM 3968 C CA . MET C 1 39 ? 31.565 54.802 16.587 1.00 33.32 39 MET C CA 1
ATOM 3969 C C . MET C 1 39 ? 32.680 55.656 15.953 1.00 35.44 39 MET C C 1
ATOM 3970 O O . MET C 1 39 ? 32.443 56.854 15.730 1.00 34.78 39 MET C O 1
ATOM 3975 N N . ALA C 1 40 ? 33.843 55.077 15.667 1.00 35.46 40 ALA C N 1
ATOM 3976 C CA . ALA C 1 40 ? 35.044 55.794 15.151 1.00 39.23 40 ALA C CA 1
ATOM 3977 C C . ALA C 1 40 ? 34.752 56.371 13.771 1.00 38.10 40 ALA C C 1
ATOM 3978 O O . ALA C 1 40 ? 34.059 55.745 12.958 1.00 36.78 40 ALA C O 1
ATOM 3980 N N . PRO C 1 41 ? 35.248 57.591 13.439 1.00 36.33 41 PRO C N 1
ATOM 3981 C CA . PRO C 1 41 ? 34.871 58.239 12.180 1.00 37.12 41 PRO C CA 1
ATOM 3982 C C . PRO C 1 41 ? 35.452 57.546 10.938 1.00 32.27 41 PRO C C 1
ATOM 3983 O O . PRO C 1 41 ? 34.877 57.660 9.861 1.00 35.90 41 PRO C O 1
ATOM 3987 N N . SER C 1 42 ? 36.572 56.852 11.124 1.00 35.92 42 SER C N 1
ATOM 3988 C CA . SER C 1 42 ? 37.178 55.935 10.131 1.00 39.47 42 SER C CA 1
ATOM 3989 C C . SER C 1 42 ? 37.845 54.775 10.867 1.00 37.71 42 SER C C 1
ATOM 3990 O O . SER C 1 42 ? 38.168 54.878 12.046 1.00 37.69 42 SER C O 1
ATOM 3993 N N . ALA C 1 43 ? 38.063 53.693 10.142 1.00 41.12 43 ALA C N 1
ATOM 3994 C CA . ALA C 1 43 ? 38.652 52.456 10.688 1.00 39.81 43 ALA C CA 1
ATOM 3995 C C . ALA C 1 43 ? 39.098 51.580 9.525 1.00 36.05 43 ALA C C 1
ATOM 3996 O O . ALA C 1 43 ? 38.550 51.686 8.424 1.00 40.59 43 ALA C O 1
ATOM 3998 N N . ASP C 1 44 ? 40.153 50.818 9.756 1.00 38.95 44 ASP C N 1
ATOM 3999 C CA . ASP C 1 44 ? 40.666 49.804 8.817 1.00 41.95 44 ASP C CA 1
ATOM 4000 C C . ASP C 1 44 ? 40.144 48.491 9.376 1.00 32.55 44 ASP C C 1
ATOM 4001 O O . ASP C 1 44 ? 40.788 47.947 10.280 1.00 33.89 44 ASP C O 1
ATOM 4006 N N . VAL C 1 45 ? 38.958 48.079 8.951 1.00 35.97 45 VAL C N 1
ATOM 4007 C CA . VAL C 1 45 ? 38.389 46.766 9.374 1.00 30.34 45 VAL C CA 1
ATOM 4008 C C . VAL C 1 45 ? 38.691 45.776 8.243 1.00 27.01 45 VAL C C 1
ATOM 4009 O O . VAL C 1 45 ? 38.092 45.898 7.175 1.00 32.81 45 VAL C O 1
ATOM 4013 N N . GLU C 1 46 ? 39.585 44.831 8.488 1.00 30.42 46 GLU C N 1
ATOM 4014 C CA . GLU C 1 46 ? 40.036 43.843 7.486 1.00 32.47 46 GLU C CA 1
ATOM 4015 C C . GLU C 1 46 ? 38.815 43.034 7.042 1.00 34.77 46 GLU C C 1
ATOM 4016 O O . GLU C 1 46 ? 38.083 42.521 7.941 1.00 30.90 46 GLU C O 1
ATOM 4022 N N . GLY C 1 47 ? 38.576 42.981 5.727 1.00 29.40 47 GLY C N 1
ATOM 4023 C CA . GLY C 1 47 ? 37.466 42.231 5.113 1.00 31.59 47 GLY C CA 1
ATOM 4024 C C . GLY C 1 47 ? 36.215 43.064 4.894 1.00 31.58 47 GLY C C 1
ATOM 4025 O O . GLY C 1 47 ? 35.251 42.513 4.313 1.00 32.52 47 GLY C O 1
ATOM 4026 N N . ALA C 1 48 ? 36.166 44.325 5.354 1.00 26.85 48 ALA C N 1
ATOM 4027 C CA . ALA C 1 48 ? 34.990 45.192 5.134 1.00 26.77 48 ALA C CA 1
ATOM 4028 C C . ALA C 1 48 ? 35.005 45.716 3.696 1.00 29.47 48 ALA C C 1
ATOM 4029 O O . ALA C 1 48 ? 36.021 46.293 3.327 1.00 31.81 48 ALA C O 1
ATOM 4031 N N . ASP C 1 49 ? 33.904 45.581 2.959 1.00 26.39 49 ASP C N 1
ATOM 4032 C CA . ASP C 1 49 ? 33.684 46.263 1.665 1.00 27.89 49 ASP C CA 1
ATOM 4033 C C . ASP C 1 49 ? 33.424 47.755 1.892 1.00 30.07 49 ASP C C 1
ATOM 4034 O O . ASP C 1 49 ? 33.854 48.562 1.048 1.00 28.37 49 ASP C O 1
ATOM 4039 N N . HIS C 1 50 ? 32.754 48.114 2.992 1.00 27.47 50 HIS C N 1
ATOM 4040 C CA . HIS C 1 50 ? 32.381 49.515 3.323 1.00 26.87 50 HIS C CA 1
ATOM 4041 C C . HIS C 1 50 ? 32.531 49.700 4.828 1.00 27.79 50 HIS C C 1
ATOM 4042 O O . HIS C 1 50 ? 32.238 48.728 5.590 1.00 24.54 50 HIS C O 1
ATOM 4049 N N . TYR C 1 51 ? 32.981 50.875 5.259 1.00 26.01 51 TYR C N 1
ATOM 4050 C CA . TYR C 1 51 ? 32.968 51.264 6.689 1.00 25.48 51 TYR C CA 1
ATOM 4051 C C . TYR C 1 51 ? 32.121 52.524 6.819 1.00 28.86 51 TYR C C 1
ATOM 4052 O O . TYR C 1 51 ? 32.310 53.460 6.020 1.00 27.91 51 TYR C O 1
ATOM 4061 N N . LEU C 1 52 ? 31.215 52.539 7.785 1.00 26.22 52 LEU C N 1
ATOM 4062 C CA . LEU C 1 52 ? 30.424 53.748 8.124 1.00 28.31 52 LEU C CA 1
ATOM 4063 C C . LEU C 1 52 ? 30.590 54.048 9.607 1.00 30.18 52 LEU C C 1
ATOM 4064 O O . LEU C 1 52 ? 30.441 53.111 10.428 1.00 27.18 52 LEU C O 1
ATOM 4069 N N . GLN C 1 53 ? 30.821 55.321 9.937 1.00 29.14 53 GLN C N 1
ATOM 4070 C CA . GLN C 1 53 ? 30.683 55.813 11.328 1.00 29.89 53 GLN C CA 1
ATOM 4071 C C . GLN C 1 53 ? 29.203 55.670 11.677 1.00 25.62 53 GLN C C 1
ATOM 4072 O O . GLN C 1 53 ? 28.354 56.049 10.829 1.00 24.05 53 GLN C O 1
ATOM 4078 N N . HIS C 1 54 ? 28.887 55.107 12.844 1.00 25.33 54 HIS C N 1
ATOM 4079 C CA . HIS C 1 54 ? 27.487 54.723 13.154 1.00 27.18 54 HIS C CA 1
ATOM 4080 C C . HIS C 1 54 ? 27.312 54.575 14.657 1.00 27.34 54 HIS C C 1
ATOM 4081 O O . HIS C 1 54 ? 27.969 53.693 15.263 1.00 28.13 54 HIS C O 1
ATOM 4088 N N . ASP C 1 55 ? 26.462 55.440 15.219 1.00 26.25 55 ASP C N 1
ATOM 4089 C CA . ASP C 1 55 ? 26.006 55.321 16.617 1.00 27.93 55 ASP C CA 1
ATOM 4090 C C . ASP C 1 55 ? 24.726 54.495 16.587 1.00 24.53 55 ASP C C 1
ATOM 4091 O O . ASP C 1 55 ? 23.747 54.967 15.992 1.00 24.58 55 ASP C O 1
ATOM 4096 N N . VAL C 1 56 ? 24.741 53.278 17.151 1.00 25.24 56 VAL C N 1
ATOM 4097 C CA . VAL C 1 56 ? 23.576 52.356 17.011 1.00 23.79 56 VAL C CA 1
ATOM 4098 C C . VAL C 1 56 ? 22.379 52.896 17.823 1.00 21.71 56 VAL C C 1
ATOM 4099 O O . VAL C 1 56 ? 21.249 52.373 17.667 1.00 26.68 56 VAL C O 1
ATOM 4103 N N . THR C 1 57 ? 22.552 53.915 18.656 1.00 23.44 57 THR C N 1
ATOM 4104 C CA . THR C 1 57 ? 21.422 54.526 19.412 1.00 23.72 57 THR C CA 1
ATOM 4105 C C . THR C 1 57 ? 20.736 55.603 18.556 1.00 28.04 57 THR C C 1
ATOM 4106 O O . THR C 1 57 ? 19.652 56.070 18.956 1.00 25.70 57 THR C O 1
ATOM 4110 N N . SER C 1 58 ? 21.279 55.930 17.388 1.00 28.77 58 SER C N 1
ATOM 4111 C CA . SER C 1 58 ? 20.811 57.046 16.522 1.00 29.33 58 SER C CA 1
ATOM 4112 C C . SER C 1 58 ? 20.009 56.514 15.322 1.00 28.18 58 SER C C 1
ATOM 4113 O O . SER C 1 58 ? 20.572 55.812 14.472 1.00 25.45 58 SER C O 1
ATOM 4116 N N . GLU C 1 59 ? 18.729 56.867 15.237 1.00 26.97 59 GLU C N 1
ATOM 4117 C CA . GLU C 1 59 ? 17.878 56.529 14.071 1.00 32.19 59 GLU C CA 1
ATOM 4118 C C . GLU C 1 59 ? 18.492 57.133 12.802 1.00 32.83 59 GLU C C 1
ATOM 4119 O O . GLU C 1 59 ? 18.526 56.436 11.765 1.00 29.73 59 GLU C O 1
ATOM 4125 N N . ALA C 1 60 ? 18.985 58.368 12.862 1.00 30.72 60 ALA C N 1
ATOM 4126 C CA . ALA C 1 60 ? 19.646 59.010 11.697 1.00 31.97 60 ALA C CA 1
ATOM 4127 C C . ALA C 1 60 ? 20.848 58.167 11.235 1.00 30.07 60 ALA C C 1
ATOM 4128 O O . ALA C 1 60 ? 21.021 57.990 10.009 1.00 28.40 60 ALA C O 1
ATOM 4130 N N . GLY C 1 61 ? 21.664 57.664 12.166 1.00 27.14 61 GLY C N 1
ATOM 4131 C CA . GLY C 1 61 ? 22.810 56.786 11.860 1.00 27.13 61 GLY C CA 1
ATOM 4132 C C . GLY C 1 61 ? 22.363 55.533 11.143 1.00 24.42 61 GLY C C 1
ATOM 4133 O O . GLY C 1 61 ? 22.957 55.181 10.107 1.00 27.17 61 GLY C O 1
ATOM 4134 N N . TRP C 1 62 ? 21.323 54.859 11.639 1.00 23.89 62 TRP C N 1
ATOM 4135 C CA . TRP C 1 62 ? 20.733 53.670 10.979 1.00 24.65 62 TRP C CA 1
ATOM 4136 C C . TRP C 1 62 ? 20.224 54.029 9.582 1.00 27.51 62 TRP C C 1
ATOM 4137 O O . TRP C 1 62 ? 20.412 53.238 8.665 1.00 23.31 62 TRP C O 1
ATOM 4148 N N . LYS C 1 63 ? 19.610 55.205 9.399 1.00 27.40 63 LYS C N 1
ATOM 4149 C CA . LYS C 1 63 ? 19.103 55.592 8.049 1.00 28.73 63 LYS C CA 1
ATOM 4150 C C . LYS C 1 63 ? 20.262 55.742 7.056 1.00 25.34 63 LYS C C 1
ATOM 4151 O O . LYS C 1 63 ? 20.055 55.416 5.868 1.00 26.87 63 LYS C O 1
ATOM 4157 N N . ALA C 1 64 ? 21.428 56.199 7.501 1.00 26.88 64 ALA C N 1
ATOM 4158 C CA . ALA C 1 64 ? 22.622 56.374 6.646 1.00 27.82 64 ALA C CA 1
ATOM 4159 C C . ALA C 1 64 ? 23.105 54.977 6.220 1.00 29.97 64 ALA C C 1
ATOM 4160 O O . ALA C 1 64 ? 23.490 54.798 5.035 1.00 25.78 64 ALA C O 1
ATOM 4162 N N . VAL C 1 65 ? 23.037 53.996 7.131 1.00 24.02 65 VAL C N 1
ATOM 4163 C CA . VAL C 1 65 ? 23.395 52.582 6.805 1.00 25.37 65 VAL C CA 1
ATOM 4164 C C . VAL C 1 65 ? 22.419 52.058 5.762 1.00 23.64 65 VAL C C 1
ATOM 4165 O O . VAL C 1 65 ? 22.868 51.487 4.741 1.00 25.21 65 VAL C O 1
ATOM 4169 N N . ALA C 1 66 ? 21.117 52.266 5.969 1.00 25.07 66 ALA C N 1
ATOM 4170 C CA . ALA C 1 66 ? 20.063 51.818 5.041 1.00 24.83 66 ALA C CA 1
ATOM 4171 C C . ALA C 1 66 ? 20.292 52.426 3.645 1.00 25.13 66 ALA C C 1
ATOM 4172 O O . ALA C 1 66 ? 20.113 51.721 2.636 1.00 27.42 66 ALA C O 1
ATOM 4174 N N . ALA C 1 67 ? 20.652 53.713 3.591 1.00 26.93 67 ALA C N 1
ATOM 4175 C CA . ALA C 1 67 ? 20.811 54.470 2.334 1.00 28.15 67 ALA C CA 1
ATOM 4176 C C . ALA C 1 67 ? 21.948 53.869 1.509 1.00 27.17 67 ALA C C 1
ATOM 4177 O O . ALA C 1 67 ? 21.751 53.682 0.289 1.00 27.61 67 ALA C O 1
ATOM 4179 N N . LEU C 1 68 ? 23.065 53.512 2.151 1.00 28.41 68 LEU C N 1
ATOM 4180 C CA . LEU C 1 68 ? 24.235 52.894 1.471 1.00 29.73 68 LEU C CA 1
ATOM 4181 C C . LEU C 1 68 ? 23.847 51.519 0.933 1.00 28.15 68 LEU C C 1
ATOM 4182 O O . LEU C 1 68 ? 24.121 51.226 -0.243 1.00 30.87 68 LEU C O 1
ATOM 4187 N N . ALA C 1 69 ? 23.230 50.667 1.749 1.00 27.53 69 ALA C N 1
ATOM 4188 C CA . ALA C 1 69 ? 22.812 49.316 1.317 1.00 24.38 69 ALA C CA 1
ATOM 4189 C C . ALA C 1 69 ? 21.790 49.434 0.185 1.00 27.69 69 ALA C C 1
ATOM 4190 O O . ALA C 1 69 ? 21.868 48.641 -0.775 1.00 26.65 69 ALA C O 1
ATOM 4192 N N . GLN C 1 70 ? 20.833 50.361 0.300 1.00 25.07 70 GLN C N 1
ATOM 4193 C CA . GLN C 1 70 ? 19.778 50.557 -0.726 1.00 30.18 70 GLN C CA 1
ATOM 4194 C C . GLN C 1 70 ? 20.431 50.942 -2.070 1.00 29.10 70 GLN C C 1
ATOM 4195 O O . GLN C 1 70 ? 20.089 50.333 -3.076 1.00 29.93 70 GLN C O 1
ATOM 4201 N N . GLU C 1 71 ? 21.343 51.904 -2.055 1.00 32.09 71 GLU C N 1
ATOM 4202 C CA . GLU C 1 71 ? 21.987 52.452 -3.273 1.00 34.21 71 GLU C CA 1
ATOM 4203 C C . GLU C 1 71 ? 22.869 51.384 -3.920 1.00 35.61 71 GLU C C 1
ATOM 4204 O O . GLU C 1 71 ? 22.734 51.182 -5.138 1.00 35.58 71 GLU C O 1
ATOM 4210 N N . LYS C 1 72 ? 23.724 50.712 -3.144 1.00 30.69 72 LYS C N 1
ATOM 4211 C CA . LYS C 1 72 ? 24.746 49.775 -3.687 1.00 34.06 72 LYS C CA 1
ATOM 4212 C C . LYS C 1 72 ? 24.122 48.416 -3.996 1.00 33.40 72 LYS C C 1
ATOM 4213 O O . LYS C 1 72 ? 24.611 47.784 -4.916 1.00 33.49 72 LYS C O 1
ATOM 4219 N N . TYR C 1 73 ? 23.158 47.911 -3.200 1.00 26.80 73 TYR C N 1
ATOM 4220 C CA . TYR C 1 73 ? 22.779 46.473 -3.253 1.00 27.29 73 TYR C CA 1
ATOM 4221 C C . TYR C 1 73 ? 21.276 46.247 -3.369 1.00 26.38 73 TYR C C 1
ATOM 4222 O O . TYR C 1 73 ? 20.911 45.216 -3.911 1.00 29.32 73 TYR C O 1
ATOM 4231 N N . GLY C 1 74 ? 20.444 47.127 -2.823 1.00 24.30 74 GLY C N 1
ATOM 4232 C CA . GLY C 1 74 ? 18.972 47.010 -2.863 1.00 26.06 74 GLY C CA 1
ATOM 4233 C C . GLY C 1 74 ? 18.430 46.019 -1.843 1.00 25.86 74 GLY C C 1
ATOM 4234 O O . GLY C 1 74 ? 17.255 45.657 -1.932 1.00 23.97 74 GLY C O 1
ATOM 4235 N N . ARG C 1 75 ? 19.269 45.497 -0.937 1.00 24.73 75 ARG C N 1
ATOM 4236 C CA . ARG C 1 75 ? 18.806 44.496 0.063 1.00 23.61 75 ARG C CA 1
ATOM 4237 C C . ARG C 1 75 ? 19.813 44.436 1.192 1.00 24.02 75 ARG C C 1
ATOM 4238 O O . ARG C 1 75 ? 20.954 44.925 1.032 1.00 23.14 75 ARG C O 1
ATOM 4246 N N . VAL C 1 76 ? 19.376 43.883 2.323 1.00 23.97 76 VAL C N 1
ATOM 4247 C CA . VAL C 1 76 ? 20.289 43.379 3.377 1.00 21.91 76 VAL C CA 1
ATOM 4248 C C . VAL C 1 76 ? 19.898 41.923 3.625 1.00 21.44 76 VAL C C 1
ATOM 4249 O O . VAL C 1 76 ? 18.721 41.700 3.925 1.00 22.44 76 VAL C O 1
ATOM 4253 N N . ASP C 1 77 ? 20.862 40.998 3.474 1.00 20.79 77 ASP C N 1
ATOM 4254 C CA . ASP C 1 77 ? 20.642 39.544 3.664 1.00 22.21 77 ASP C CA 1
ATOM 4255 C C . ASP C 1 77 ? 20.906 39.169 5.145 1.00 21.10 77 ASP C C 1
ATOM 4256 O O . ASP C 1 77 ? 20.326 38.186 5.612 1.00 21.47 77 ASP C O 1
ATOM 4261 N N . ALA C 1 78 ? 21.826 39.848 5.820 1.00 19.16 78 ALA C N 1
ATOM 4262 C CA . ALA C 1 78 ? 22.243 39.522 7.191 1.00 19.20 78 ALA C CA 1
ATOM 4263 C C . ALA C 1 78 ? 22.508 40.797 7.968 1.00 20.47 78 ALA C C 1
ATOM 4264 O O . ALA C 1 78 ? 23.187 41.702 7.457 1.00 21.64 78 ALA C O 1
ATOM 4266 N N . LEU C 1 79 ? 21.966 40.862 9.178 1.00 21.13 79 LEU C N 1
ATOM 4267 C CA . LEU C 1 79 ? 22.170 41.992 10.099 1.00 20.48 79 LEU C CA 1
ATOM 4268 C C . LEU C 1 79 ? 22.665 41.429 11.430 1.00 21.42 79 LEU C C 1
ATOM 4269 O O . LEU C 1 79 ? 21.938 40.644 12.075 1.00 18.96 79 LEU C O 1
ATOM 4274 N N . VAL C 1 80 ? 23.882 41.778 11.793 1.00 18.68 80 VAL C N 1
ATOM 4275 C CA . VAL C 1 80 ? 24.534 41.301 13.029 1.00 19.35 80 VAL C CA 1
ATOM 4276 C C . VAL C 1 80 ? 24.614 42.462 14.006 1.00 21.02 80 VAL C C 1
ATOM 4277 O O . VAL C 1 80 ? 25.473 43.385 13.775 1.00 20.13 80 VAL C O 1
ATOM 4281 N N . HIS C 1 81 ? 23.718 42.465 15.011 1.00 18.75 81 HIS C N 1
ATOM 4282 C CA . HIS C 1 81 ? 23.708 43.471 16.101 1.00 19.51 81 HIS C CA 1
ATOM 4283 C C . HIS C 1 81 ? 24.755 43.052 17.141 1.00 22.67 81 HIS C C 1
ATOM 4284 O O . HIS C 1 81 ? 24.421 42.342 18.137 1.00 20.78 81 HIS C O 1
ATOM 4291 N N . ASN C 1 82 ? 25.982 43.527 16.947 1.00 20.33 82 ASN C N 1
ATOM 4292 C CA . ASN C 1 82 ? 27.141 43.154 17.792 1.00 20.56 82 ASN C CA 1
ATOM 4293 C C . ASN C 1 82 ? 27.536 44.295 18.730 1.00 21.98 82 ASN C C 1
ATOM 4294 O O . ASN C 1 82 ? 28.107 43.986 19.774 1.00 23.11 82 ASN C O 1
ATOM 4299 N N . ALA C 1 83 ? 27.200 45.551 18.409 1.00 21.12 83 ALA C N 1
ATOM 4300 C CA . ALA C 1 83 ? 27.520 46.688 19.303 1.00 22.73 83 ALA C CA 1
ATOM 4301 C C . ALA C 1 83 ? 26.890 46.448 20.674 1.00 24.60 83 ALA C C 1
ATOM 4302 O O . ALA C 1 83 ? 25.738 46.029 20.739 1.00 25.63 83 ALA C O 1
ATOM 4304 N N . GLY C 1 84 ? 27.607 46.771 21.735 1.00 24.53 84 GLY C N 1
ATOM 4305 C CA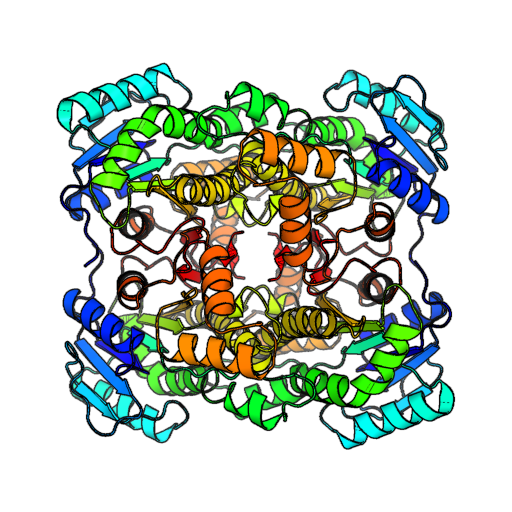 . GLY C 1 84 ? 27.147 46.507 23.095 1.00 23.07 84 GLY C CA 1
ATOM 4306 C C . GLY C 1 84 ? 28.067 47.128 24.111 1.00 24.98 84 GLY C C 1
ATOM 4307 O O . GLY C 1 84 ? 29.244 47.383 23.769 1.00 25.27 84 GLY C O 1
ATOM 4308 N N . ILE C 1 85 ? 27.542 47.357 25.313 1.00 21.64 85 ILE C N 1
ATOM 4309 C CA . ILE C 1 85 ? 28.331 47.877 26.465 1.00 22.59 85 ILE C CA 1
ATOM 4310 C C . ILE C 1 85 ? 28.007 47.050 27.706 1.00 24.09 85 ILE C C 1
ATOM 4311 O O . ILE C 1 85 ? 26.976 46.331 27.734 1.00 22.89 85 ILE C O 1
ATOM 4316 N N . SER C 1 86 ? 28.893 47.143 28.683 1.00 23.66 86 SER C N 1
ATOM 4317 C CA . SER C 1 86 ? 28.720 46.542 30.012 1.00 23.60 86 SER C CA 1
ATOM 4318 C C . SER C 1 86 ? 28.988 47.611 31.072 1.00 25.91 86 SER C C 1
ATOM 4319 O O . SER C 1 86 ? 29.750 48.585 30.810 1.00 26.32 86 SER C O 1
ATOM 4322 N N . ILE C 1 87 ? 28.347 47.438 32.212 1.00 23.76 87 ILE C N 1
ATOM 4323 C CA . ILE C 1 87 ? 28.729 48.115 33.481 1.00 25.36 87 ILE C CA 1
ATOM 4324 C C . ILE C 1 87 ? 28.717 47.043 34.553 1.00 25.45 87 ILE C C 1
ATOM 4325 O O . ILE C 1 87 ? 28.075 45.955 34.364 1.00 23.47 87 ILE C O 1
ATOM 4330 N N . VAL C 1 88 ? 29.435 47.291 35.620 1.00 24.55 88 VAL C N 1
ATOM 4331 C CA . VAL C 1 88 ? 29.518 46.377 36.782 1.00 23.29 88 VAL C CA 1
ATOM 4332 C C . VAL C 1 88 ? 29.314 47.291 37.971 1.00 26.41 88 VAL C C 1
ATOM 4333 O O . VAL C 1 88 ? 30.140 48.208 38.125 1.00 24.95 88 VAL C O 1
ATOM 4337 N N . THR C 1 89 ? 28.250 47.107 38.726 1.00 24.05 89 THR C N 1
ATOM 4338 C CA . THR C 1 89 ? 27.845 48.113 39.744 1.00 26.57 89 THR C CA 1
ATOM 4339 C C . THR C 1 89 ? 27.186 47.404 40.922 1.00 25.11 89 THR C C 1
ATOM 4340 O O . THR C 1 89 ? 26.682 46.267 40.790 1.00 22.81 89 THR C O 1
ATOM 4344 N N . LYS C 1 90 ? 27.245 48.059 42.076 1.00 24.05 90 LYS C N 1
ATOM 4345 C CA . LYS C 1 90 ? 26.458 47.683 43.259 1.00 23.79 90 LYS C CA 1
ATOM 4346 C C . LYS C 1 90 ? 25.056 48.214 43.021 1.00 23.49 90 LYS C C 1
ATOM 4347 O O . LYS C 1 90 ? 24.879 49.434 42.792 1.00 23.63 90 LYS C O 1
ATOM 4353 N N . PHE C 1 91 ? 24.076 47.324 43.040 1.00 22.87 91 PHE C N 1
ATOM 4354 C CA . PHE C 1 91 ? 22.676 47.650 42.691 1.00 22.84 91 PHE C CA 1
ATOM 4355 C C . PHE C 1 91 ? 22.207 48.890 43.469 1.00 23.96 91 PHE C C 1
ATOM 4356 O O . PHE C 1 91 ? 21.564 49.796 42.877 1.00 24.36 91 PHE C O 1
ATOM 4364 N N . GLU C 1 92 ? 22.425 48.928 44.778 1.00 24.46 92 GLU C N 1
ATOM 4365 C CA . GLU C 1 92 ? 21.874 50.039 45.594 1.00 26.93 92 GLU C CA 1
ATOM 4366 C C . GLU C 1 92 ? 22.572 51.373 45.257 1.00 26.77 92 GLU C C 1
ATOM 4367 O O . GLU C 1 92 ? 22.008 52.410 45.587 1.00 25.90 92 GLU C O 1
ATOM 4373 N N . ASP C 1 93 ? 23.685 51.366 44.547 1.00 23.86 93 ASP C N 1
ATOM 4374 C CA . ASP C 1 93 ? 24.415 52.593 44.130 1.00 26.70 93 ASP C CA 1
ATOM 4375 C C . ASP C 1 93 ? 24.147 52.881 42.641 1.00 26.99 93 ASP C C 1
ATOM 4376 O O . ASP C 1 93 ? 24.780 53.775 42.084 1.00 27.16 93 ASP C O 1
ATOM 4381 N N . THR C 1 94 ? 23.253 52.150 41.986 1.00 22.97 94 THR C N 1
ATOM 4382 C CA . THR C 1 94 ? 23.042 52.241 40.525 1.00 22.81 94 THR C CA 1
ATOM 4383 C C . THR C 1 94 ? 21.770 53.038 40.279 1.00 24.46 94 THR C C 1
ATOM 4384 O O . THR C 1 94 ? 20.672 52.542 40.483 1.00 23.23 94 THR C O 1
ATOM 4388 N N . PRO C 1 95 ? 21.862 54.293 39.801 1.00 24.92 95 PRO C N 1
ATOM 4389 C CA . PRO C 1 95 ? 20.668 55.030 39.413 1.00 23.69 95 PRO C CA 1
ATOM 4390 C C . PRO C 1 95 ? 19.959 54.380 38.218 1.00 24.18 95 PRO C C 1
ATOM 4391 O O . PRO C 1 95 ? 20.561 53.720 37.385 1.00 21.62 95 PRO C O 1
ATOM 4395 N N . LEU C 1 96 ? 18.654 54.606 38.159 1.00 24.49 96 LEU C N 1
ATOM 4396 C CA . LEU C 1 96 ? 17.801 54.121 37.056 1.00 27.41 96 LEU C CA 1
ATOM 4397 C C . LEU C 1 96 ? 18.413 54.538 35.712 1.00 29.15 96 LEU C C 1
ATOM 4398 O O . LEU C 1 96 ? 18.380 53.730 34.774 1.00 25.35 96 LEU C O 1
ATOM 4403 N N . SER C 1 97 ? 19.000 55.733 35.609 1.00 28.73 97 SER C N 1
ATOM 4404 C CA . SER C 1 97 ? 19.616 56.226 34.347 1.00 30.07 97 SER C CA 1
ATOM 4405 C C . SER C 1 97 ? 20.732 55.278 33.854 1.00 27.97 97 SER C C 1
ATOM 4406 O O . SER C 1 97 ? 20.963 55.234 32.636 1.00 28.02 97 SER C O 1
ATOM 4409 N N . ASP C 1 98 ? 21.416 54.553 34.741 1.00 27.09 98 ASP C N 1
ATOM 4410 C CA . ASP C 1 98 ? 22.466 53.565 34.364 1.00 27.45 98 ASP C CA 1
ATOM 4411 C C . ASP C 1 98 ? 21.817 52.355 33.696 1.00 23.21 98 ASP C C 1
ATOM 4412 O O . ASP C 1 98 ? 22.323 51.932 32.618 1.00 24.01 98 ASP C O 1
ATOM 4417 N N . PHE C 1 99 ? 20.696 51.859 34.232 1.00 24.22 99 PHE C N 1
ATOM 4418 C CA . PHE C 1 99 ? 19.916 50.777 33.571 1.00 24.78 99 PHE C CA 1
ATOM 4419 C C . PHE C 1 99 ? 19.497 51.259 32.178 1.00 25.33 99 PHE C C 1
ATOM 4420 O O . PHE C 1 99 ? 19.654 50.518 31.203 1.00 23.23 99 PHE C O 1
ATOM 4428 N N . HIS C 1 100 ? 18.967 52.484 32.096 1.00 24.94 100 HIS C N 1
ATOM 4429 C CA . HIS C 1 100 ? 18.451 53.060 30.833 1.00 23.48 100 HIS C CA 1
ATOM 4430 C C . HIS C 1 100 ? 19.576 53.201 29.806 1.00 26.20 100 HIS C C 1
ATOM 4431 O O . HIS C 1 100 ? 19.328 52.916 28.624 1.00 23.86 100 HIS C O 1
ATOM 4438 N N . ARG C 1 101 ? 20.761 53.650 30.224 1.00 24.12 101 ARG C N 1
ATOM 4439 C CA . ARG C 1 101 ? 21.887 53.824 29.277 1.00 26.80 101 ARG C CA 1
ATOM 4440 C C . ARG C 1 101 ? 22.297 52.469 28.674 1.00 27.50 101 ARG C C 1
ATOM 4441 O O . ARG C 1 101 ? 22.508 52.382 27.446 1.00 22.74 101 ARG C O 1
ATOM 4449 N N . VAL C 1 102 ? 22.435 51.442 29.509 1.00 24.40 102 VAL C N 1
ATOM 4450 C CA . VAL C 1 102 ? 22.782 50.072 29.033 1.00 22.55 102 VAL C CA 1
ATOM 4451 C C . VAL C 1 102 ? 21.667 49.559 28.110 1.00 22.65 102 VAL C C 1
ATOM 4452 O O . VAL C 1 102 ? 21.991 48.957 27.060 1.00 22.80 102 VAL C O 1
ATOM 4456 N N . ASN C 1 103 ? 20.406 49.802 28.461 1.00 21.34 103 ASN C N 1
ATOM 4457 C CA . ASN C 1 103 ? 19.252 49.423 27.603 1.00 25.39 103 ASN C CA 1
ATOM 4458 C C . ASN C 1 103 ? 19.320 50.117 26.254 1.00 25.69 103 ASN C C 1
ATOM 4459 O O . ASN C 1 103 ? 19.008 49.467 25.250 1.00 23.94 103 ASN C O 1
ATOM 4464 N N . THR C 1 104 ? 19.669 51.404 26.226 1.00 25.59 104 THR C N 1
ATOM 4465 C CA . THR C 1 104 ? 19.683 52.187 24.968 1.00 24.95 104 THR C CA 1
ATOM 4466 C C . THR C 1 104 ? 20.693 51.563 24.003 1.00 23.81 104 THR C C 1
ATOM 4467 O O . THR C 1 104 ? 20.361 51.336 22.827 1.00 24.54 104 THR C O 1
ATOM 4471 N N . VAL C 1 105 ? 21.888 51.224 24.459 1.00 24.04 105 VAL C N 1
ATOM 4472 C CA . VAL C 1 105 ? 22.910 50.663 23.549 1.00 25.60 105 VAL C CA 1
ATOM 4473 C C . VAL C 1 105 ? 22.597 49.194 23.210 1.00 24.10 105 VAL C C 1
ATOM 4474 O O . VAL C 1 105 ? 22.737 48.821 22.032 1.00 24.65 105 VAL C O 1
ATOM 4478 N N . ASN C 1 106 ? 22.179 48.385 24.197 1.00 23.15 106 ASN C N 1
ATOM 4479 C CA . ASN C 1 106 ? 22.169 46.909 24.054 1.00 21.03 106 ASN C CA 1
ATOM 4480 C C . ASN C 1 106 ? 20.846 46.441 23.450 1.00 22.11 106 ASN C C 1
ATOM 4481 O O . ASN C 1 106 ? 20.873 45.432 22.731 1.00 22.82 106 ASN C O 1
ATOM 4486 N N . VAL C 1 107 ? 19.737 47.140 23.718 1.00 19.26 107 VAL C N 1
ATOM 4487 C CA . VAL C 1 107 ? 18.380 46.709 23.292 1.00 19.15 107 VAL C CA 1
ATOM 4488 C C . VAL C 1 107 ? 17.777 47.690 22.286 1.00 19.12 107 VAL C C 1
ATOM 4489 O O . VAL C 1 107 ? 17.287 47.230 21.229 1.00 21.37 107 VAL C O 1
ATOM 4493 N N . ASP C 1 108 ? 17.744 48.997 22.589 1.00 22.08 108 ASP C N 1
ATOM 4494 C CA . ASP C 1 108 ? 17.104 49.984 21.672 1.00 25.01 108 ASP C CA 1
ATOM 4495 C C . ASP C 1 108 ? 17.801 49.962 20.301 1.00 24.00 108 ASP C C 1
ATOM 4496 O O . ASP C 1 108 ? 17.124 50.127 19.274 1.00 25.23 108 ASP C O 1
ATOM 4501 N N . SER C 1 109 ? 19.113 49.736 20.275 1.00 22.86 109 SER C N 1
ATOM 4502 C CA . SER C 1 109 ? 19.876 49.540 19.016 1.00 25.61 109 SER C CA 1
ATOM 4503 C C . SER C 1 109 ? 19.199 48.503 18.112 1.00 25.09 109 SER C C 1
ATOM 4504 O O . SER C 1 109 ? 19.071 48.741 16.868 1.00 23.21 109 SER C O 1
ATOM 4507 N N . ILE C 1 110 ? 18.801 47.365 18.674 1.00 23.46 110 ILE C N 1
ATOM 4508 C CA . ILE C 1 110 ? 18.182 46.264 17.897 1.00 22.42 110 ILE C CA 1
ATOM 4509 C C . ILE C 1 110 ? 16.794 46.692 17.444 1.00 22.52 110 ILE C C 1
ATOM 4510 O O . ILE C 1 110 ? 16.438 46.439 16.302 1.00 22.07 110 ILE C O 1
ATOM 4515 N N . ILE C 1 111 ? 16.040 47.353 18.316 1.00 20.29 111 ILE C N 1
ATOM 4516 C CA . ILE C 1 111 ? 14.681 47.809 17.952 1.00 21.58 111 ILE C CA 1
ATOM 4517 C C . ILE C 1 111 ? 14.797 48.816 16.802 1.00 22.77 111 ILE C C 1
ATOM 4518 O O . ILE C 1 111 ? 14.167 48.574 15.747 1.00 21.97 111 ILE C O 1
ATOM 4523 N N . ILE C 1 112 ? 15.550 49.890 16.994 1.00 23.29 112 ILE C N 1
ATOM 4524 C CA . ILE C 1 112 ? 15.668 50.993 15.987 1.00 27.06 112 ILE C CA 1
ATOM 4525 C C . ILE C 1 112 ? 16.266 50.442 14.689 1.00 25.00 112 ILE C C 1
ATOM 4526 O O . ILE C 1 112 ? 15.702 50.693 13.615 1.00 26.42 112 ILE C O 1
ATOM 4531 N N . GLY C 1 113 ? 17.365 49.696 14.773 1.00 25.01 113 GLY C N 1
ATOM 4532 C CA . GLY C 1 113 ? 18.072 49.192 13.591 1.00 21.55 113 GLY C CA 1
ATOM 4533 C C . GLY C 1 113 ? 17.233 48.222 12.806 1.00 21.57 113 GLY C C 1
ATOM 4534 O O . GLY C 1 113 ? 17.242 48.333 11.564 1.00 22.31 113 GLY C O 1
ATOM 4535 N N . THR C 1 114 ? 16.545 47.281 13.477 1.00 21.05 114 THR C N 1
ATOM 4536 C CA . THR C 1 114 ? 15.722 46.280 12.773 1.00 21.28 114 THR C CA 1
ATOM 4537 C C . THR C 1 114 ? 14.530 46.996 12.113 1.00 22.84 114 THR C C 1
ATOM 4538 O O . THR C 1 114 ? 14.187 46.638 10.980 1.00 22.56 114 THR C O 1
ATOM 4542 N N . GLN C 1 115 ? 13.921 47.969 12.778 1.00 23.31 115 GLN C N 1
ATOM 4543 C CA . GLN C 1 115 ? 12.808 48.775 12.166 1.00 23.48 115 GLN C CA 1
ATOM 4544 C C . GLN C 1 115 ? 13.317 49.516 10.921 1.00 23.55 115 GLN C C 1
ATOM 4545 O O . GLN C 1 115 ? 12.698 49.392 9.859 1.00 23.70 115 GLN C O 1
ATOM 4551 N N . VAL C 1 116 ? 14.428 50.226 11.024 1.00 24.76 116 VAL C N 1
ATOM 4552 C CA . VAL C 1 116 ? 14.955 51.056 9.899 1.00 24.24 116 VAL C CA 1
ATOM 4553 C C . VAL C 1 116 ? 15.330 50.136 8.735 1.00 26.58 116 VAL C C 1
ATOM 4554 O O . VAL C 1 116 ? 15.006 50.477 7.562 1.00 22.20 116 VAL C O 1
ATOM 4558 N N . LEU C 1 117 ? 15.924 48.973 9.009 1.00 23.23 117 LEU C N 1
ATOM 4559 C CA . LEU C 1 117 ? 16.403 48.077 7.934 1.00 24.06 117 LEU C CA 1
ATOM 4560 C C . LEU C 1 117 ? 15.342 47.065 7.525 1.00 24.34 117 LEU C C 1
ATOM 4561 O O . LEU C 1 117 ? 15.665 46.252 6.648 1.00 23.16 117 LEU C O 1
ATOM 4566 N N . LEU C 1 118 ? 14.116 47.128 8.063 1.00 23.51 118 LEU C N 1
ATOM 4567 C CA . LEU C 1 118 ? 13.119 46.068 7.793 1.00 25.22 118 LEU C CA 1
ATOM 4568 C C . LEU C 1 118 ? 12.790 46.000 6.304 1.00 25.47 118 LEU C C 1
ATOM 4569 O O . LEU C 1 118 ? 12.742 44.915 5.746 1.00 23.12 118 LEU C O 1
ATOM 4574 N N . PRO C 1 119 ? 12.533 47.124 5.592 1.00 25.56 119 PRO C N 1
ATOM 4575 C CA . PRO C 1 119 ? 12.309 47.050 4.143 1.00 25.17 119 PRO C CA 1
ATOM 4576 C C . PRO C 1 119 ? 13.444 46.309 3.410 1.00 23.68 119 PRO C C 1
ATOM 4577 O O . PRO C 1 119 ? 13.144 45.441 2.600 1.00 24.71 119 PRO C O 1
ATOM 4581 N N . LEU C 1 120 ? 14.691 46.614 3.730 1.00 20.10 120 LEU C N 1
ATOM 4582 C CA . LEU C 1 120 ? 15.856 45.942 3.087 1.00 21.86 120 LEU C CA 1
ATOM 4583 C C . LEU C 1 120 ? 15.934 44.467 3.482 1.00 19.31 120 LEU C C 1
ATOM 4584 O O . LEU C 1 120 ? 16.282 43.653 2.624 1.00 19.47 120 LEU C O 1
ATOM 4589 N N . LEU C 1 121 ? 15.604 44.130 4.729 1.00 20.82 121 LEU C N 1
ATOM 4590 C CA . LEU C 1 121 ? 15.587 42.713 5.201 1.00 20.77 121 LEU C CA 1
ATOM 4591 C C . LEU C 1 121 ? 14.488 41.946 4.475 1.00 21.99 121 LEU C C 1
ATOM 4592 O O . LEU C 1 121 ? 14.705 40.784 4.143 1.00 20.83 121 LEU C O 1
ATOM 4597 N N . LYS C 1 122 ? 13.336 42.572 4.238 1.00 22.48 122 LYS C N 1
ATOM 4598 C CA . LYS C 1 122 ? 12.254 41.925 3.437 1.00 24.26 122 LYS C CA 1
ATOM 4599 C C . LYS C 1 122 ? 12.770 41.600 2.028 1.00 24.36 122 LYS C C 1
ATOM 4600 O O . LYS C 1 122 ? 12.427 40.517 1.507 1.00 25.60 122 LYS C O 1
ATOM 4606 N N . GLU C 1 123 ? 13.588 42.464 1.445 1.00 24.74 123 GLU C N 1
ATOM 4607 C CA . GLU C 1 123 ? 14.188 42.198 0.111 1.00 26.15 123 GLU C CA 1
ATOM 4608 C C . GLU C 1 123 ? 15.166 41.017 0.251 1.00 26.30 123 GLU C C 1
ATOM 4609 O O . GLU C 1 123 ? 15.191 40.155 -0.651 1.00 26.46 123 GLU C O 1
ATOM 4615 N N . GLY C 1 124 ? 15.943 40.953 1.346 1.00 22.91 124 GLY C N 1
ATOM 4616 C CA . GLY C 1 124 ? 16.756 39.760 1.659 1.00 22.36 124 GLY C CA 1
ATOM 4617 C C . GLY C 1 124 ? 15.905 38.504 1.717 1.00 23.39 124 GLY C C 1
ATOM 4618 O O . GLY C 1 124 ? 16.357 37.444 1.208 1.00 23.59 124 GLY C O 1
ATOM 4619 N N . GLY C 1 125 ? 14.725 38.590 2.334 1.00 22.05 125 GLY C N 1
ATOM 4620 C CA . GLY C 1 125 ? 13.812 37.441 2.463 1.00 22.29 125 GLY C CA 1
ATOM 4621 C C . GLY C 1 125 ? 13.345 36.944 1.106 1.00 25.00 125 GLY C C 1
ATOM 4622 O O . GLY C 1 125 ? 12.988 35.788 0.986 1.00 25.63 125 GLY C O 1
ATOM 4623 N N . LYS C 1 126 ? 13.310 37.807 0.093 1.00 28.15 126 LYS C N 1
ATOM 4624 C CA . LYS C 1 126 ? 12.922 37.418 -1.294 1.00 29.56 126 LYS C CA 1
ATOM 4625 C C . LYS C 1 126 ? 14.126 36.877 -2.057 1.00 32.36 126 LYS C C 1
ATOM 4626 O O . LYS C 1 126 ? 13.919 36.162 -3.038 1.00 33.97 126 LYS C O 1
ATOM 4632 N N . ALA C 1 127 ? 15.350 37.206 -1.646 1.00 28.20 127 ALA C N 1
ATOM 4633 C CA . ALA C 1 127 ? 16.591 36.871 -2.386 1.00 28.97 127 ALA C CA 1
ATOM 4634 C C . ALA C 1 127 ? 17.036 35.443 -2.086 1.00 30.98 127 ALA C C 1
ATOM 4635 O O . ALA C 1 127 ? 17.683 34.836 -2.936 1.00 30.88 127 ALA C O 1
ATOM 4637 N N . ARG C 1 128 ? 16.781 34.926 -0.880 1.00 26.34 128 ARG C N 1
ATOM 4638 C CA . ARG C 1 128 ? 17.272 33.603 -0.456 1.00 27.06 128 ARG C CA 1
ATOM 4639 C C . ARG C 1 128 ? 16.111 32.790 0.096 1.00 27.20 128 ARG C C 1
ATOM 4640 O O . ARG C 1 128 ? 15.303 33.338 0.891 1.00 24.62 128 ARG C O 1
ATOM 4648 N N . ALA C 1 129 ? 16.043 31.523 -0.289 1.00 27.28 129 ALA C N 1
ATOM 4649 C CA . ALA C 1 129 ? 14.954 30.622 0.149 1.00 33.00 129 ALA C CA 1
ATOM 4650 C C . ALA C 1 129 ? 15.007 30.519 1.683 1.00 29.84 129 ALA C C 1
ATOM 4651 O O . ALA C 1 129 ? 13.952 30.566 2.319 1.00 28.88 129 ALA C O 1
ATOM 4653 N N . GLY C 1 130 ? 16.207 30.450 2.258 1.00 29.53 130 GLY C N 1
ATOM 4654 C CA . GLY C 1 130 ? 16.406 30.303 3.708 1.00 27.46 130 GLY C CA 1
ATOM 4655 C C . GLY C 1 130 ? 16.054 31.566 4.486 1.00 24.63 130 GLY C C 1
ATOM 4656 O O . GLY C 1 130 ? 15.886 31.463 5.739 1.00 23.41 130 GLY C O 1
ATOM 4657 N N . GLY C 1 131 ? 15.992 32.714 3.812 1.00 21.44 131 GLY C N 1
ATOM 4658 C CA . GLY C 1 131 ? 15.537 33.977 4.410 1.00 20.08 131 GLY C CA 1
ATOM 4659 C C . GLY C 1 131 ? 16.693 34.916 4.714 1.00 19.59 131 GLY C C 1
ATOM 4660 O O . GLY C 1 131 ? 17.850 34.522 4.637 1.00 21.72 131 GLY C O 1
ATOM 4661 N N . ALA C 1 132 ? 16.378 36.158 5.019 1.00 19.10 132 ALA C N 1
ATOM 4662 C CA . ALA C 1 132 ? 17.322 37.103 5.636 1.00 19.47 132 ALA C CA 1
ATOM 4663 C C . ALA C 1 132 ? 17.580 36.593 7.053 1.00 19.32 132 ALA C C 1
ATOM 4664 O O . ALA C 1 132 ? 16.771 35.787 7.567 1.00 20.21 132 ALA C O 1
ATOM 4666 N N . SER C 1 133 ? 18.663 37.024 7.676 1.00 18.74 133 SER C N 1
ATOM 4667 C CA . SER C 1 133 ? 19.097 36.502 8.992 1.00 19.47 133 SER C CA 1
ATOM 4668 C C . SER C 1 133 ? 19.497 37.680 9.870 1.00 20.36 133 SER C C 1
ATOM 4669 O O . SER C 1 133 ? 20.372 38.455 9.485 1.00 20.94 133 SER C O 1
ATOM 4672 N N . VAL C 1 134 ? 18.835 37.823 11.019 1.00 18.95 134 VAL C N 1
ATOM 4673 C CA . VAL C 1 134 ? 19.186 38.840 12.037 1.00 18.73 134 VAL C CA 1
ATOM 4674 C C . VAL C 1 134 ? 19.790 38.110 13.229 1.00 20.32 134 VAL C C 1
ATOM 4675 O O . VAL C 1 134 ? 19.142 37.189 13.774 1.00 19.03 134 VAL C O 1
ATOM 4679 N N . VAL C 1 135 ? 21.000 38.503 13.606 1.00 18.03 135 VAL C N 1
ATOM 4680 C CA . VAL C 1 135 ? 21.758 37.835 14.682 1.00 17.49 135 VAL C CA 1
ATOM 4681 C C . VAL C 1 135 ? 21.972 38.871 15.779 1.00 21.05 135 VAL C C 1
ATOM 4682 O O . VAL C 1 135 ? 22.674 39.871 15.541 1.00 19.09 135 VAL C O 1
ATOM 4686 N N . ASN C 1 136 ? 21.421 38.618 16.955 1.00 18.18 136 ASN C N 1
ATOM 4687 C CA . ASN C 1 136 ? 21.451 39.560 18.097 1.00 20.14 136 ASN C CA 1
ATOM 4688 C C . ASN C 1 136 ? 22.441 39.024 19.127 1.00 19.17 136 ASN C C 1
ATOM 4689 O O . ASN C 1 136 ? 22.277 37.871 19.597 1.00 18.65 136 ASN C O 1
ATOM 4694 N N . PHE C 1 137 ? 23.438 39.803 19.489 1.00 19.31 137 PHE C N 1
ATOM 4695 C CA . PHE C 1 137 ? 24.402 39.410 20.540 1.00 18.55 137 PHE C CA 1
ATOM 4696 C C . PHE C 1 137 ? 23.775 39.621 21.921 1.00 21.04 137 PHE C C 1
ATOM 4697 O O . PHE C 1 137 ? 23.627 40.744 22.398 1.00 23.64 137 PHE C O 1
ATOM 4705 N N . SER C 1 138 ? 23.453 38.492 22.557 1.00 18.63 138 SER C N 1
ATOM 4706 C CA . SER C 1 138 ? 23.098 38.396 23.988 1.00 18.43 138 SER C CA 1
ATOM 4707 C C . SER C 1 138 ? 24.392 38.027 24.715 1.00 20.93 138 SER C C 1
ATOM 4708 O O . SER C 1 138 ? 25.475 38.510 24.338 1.00 23.54 138 SER C O 1
ATOM 4711 N N . SER C 1 139 ? 24.304 37.110 25.648 1.00 20.70 139 SER C N 1
ATOM 4712 C CA . SER C 1 139 ? 25.435 36.727 26.514 1.00 20.72 139 SER C CA 1
ATOM 4713 C C . SER C 1 139 ? 25.007 35.487 27.281 1.00 20.29 139 SER C C 1
ATOM 4714 O O . SER C 1 139 ? 23.771 35.285 27.463 1.00 18.77 139 SER C O 1
ATOM 4717 N N . VAL C 1 140 ? 25.941 34.719 27.829 1.00 20.61 140 VAL C N 1
ATOM 4718 C CA . VAL C 1 140 ? 25.531 33.742 28.874 1.00 20.32 140 VAL C CA 1
ATOM 4719 C C . VAL C 1 140 ? 24.841 34.507 30.017 1.00 22.50 140 VAL C C 1
ATOM 4720 O O . VAL C 1 140 ? 24.016 33.922 30.688 1.00 20.81 140 VAL C O 1
ATOM 4724 N N . GLY C 1 141 ? 25.170 35.791 30.228 1.00 22.64 141 GLY C N 1
ATOM 4725 C CA . GLY C 1 141 ? 24.493 36.660 31.215 1.0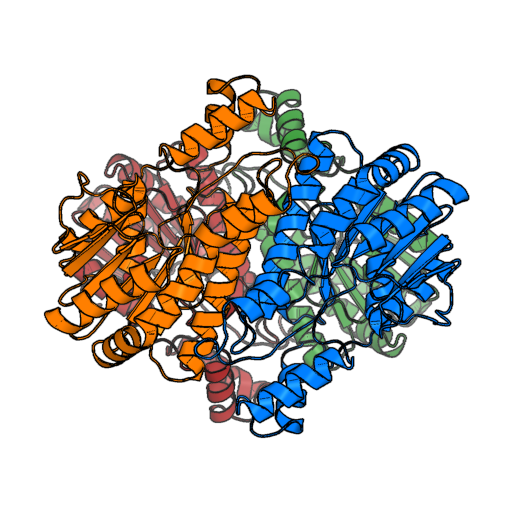0 23.73 141 GLY C CA 1
ATOM 4726 C C . GLY C 1 141 ? 23.022 36.927 30.884 1.00 22.35 141 GLY C C 1
ATOM 4727 O O . GLY C 1 141 ? 22.304 37.450 31.751 1.00 24.51 141 GLY C O 1
ATOM 4728 N N . GLY C 1 142 ? 22.557 36.611 29.673 1.00 20.46 142 GLY C N 1
ATOM 4729 C CA . GLY C 1 142 ? 21.116 36.628 29.343 1.00 20.36 142 GLY C CA 1
ATOM 4730 C C . GLY C 1 142 ? 20.433 35.317 29.697 1.00 21.20 142 GLY C C 1
ATOM 4731 O O . GLY C 1 142 ? 19.183 35.273 29.585 1.00 22.56 142 GLY C O 1
ATOM 4732 N N . LEU C 1 143 ? 21.194 34.282 30.076 1.00 21.59 143 LEU C N 1
ATOM 4733 C CA . LEU C 1 143 ? 20.696 32.920 30.469 1.00 19.60 143 LEU C CA 1
ATOM 4734 C C . LEU C 1 143 ? 20.814 32.744 31.981 1.00 22.78 143 LEU C C 1
ATOM 4735 O O . LEU C 1 143 ? 19.948 32.150 32.574 1.00 20.31 143 LEU C O 1
ATOM 4740 N N . ARG C 1 144 ? 21.923 33.194 32.561 1.00 21.98 144 ARG C N 1
ATOM 4741 C CA . ARG C 1 144 ? 22.264 32.970 33.976 1.00 20.09 144 ARG C CA 1
ATOM 4742 C C . ARG C 1 144 ? 22.588 34.326 34.593 1.00 21.45 144 ARG C C 1
ATOM 4743 O O . ARG C 1 144 ? 23.345 35.103 33.964 1.00 22.25 144 ARG C O 1
ATOM 4751 N N . GLY C 1 145 ? 22.088 34.588 35.781 1.00 19.85 145 GLY C N 1
ATOM 4752 C CA . GLY C 1 145 ? 22.353 35.855 36.475 1.00 22.35 145 GLY C CA 1
ATOM 4753 C C . GLY C 1 145 ? 23.717 35.892 37.131 1.00 20.27 145 GLY C C 1
ATOM 4754 O O . GLY C 1 145 ? 24.378 34.837 37.220 1.00 23.08 145 GLY C O 1
ATOM 4755 N N . ALA C 1 146 ? 24.105 37.067 37.622 1.00 21.48 146 ALA C N 1
ATOM 4756 C CA . ALA C 1 146 ? 25.362 37.268 38.346 1.00 22.49 146 ALA C CA 1
ATOM 4757 C C . ALA C 1 146 ? 25.257 38.482 39.271 1.00 26.27 146 ALA C C 1
ATOM 4758 O O . ALA C 1 146 ? 24.632 39.497 38.900 1.00 25.07 146 ALA C O 1
ATOM 4760 N N . ALA C 1 147 ? 25.848 38.369 40.458 1.00 23.15 147 ALA C N 1
ATOM 4761 C CA . ALA C 1 147 ? 25.981 39.504 41.395 1.00 22.17 147 ALA C CA 1
ATOM 4762 C C . ALA C 1 147 ? 26.781 40.608 40.692 1.00 20.33 147 ALA C C 1
ATOM 4763 O O . ALA C 1 147 ? 27.744 40.299 39.976 1.00 20.46 147 ALA C O 1
ATOM 4765 N N . PHE C 1 148 ? 26.320 41.854 40.829 1.00 21.57 148 PHE C N 1
ATOM 4766 C CA . PHE C 1 148 ? 26.983 43.119 40.388 1.00 22.62 148 PHE C CA 1
ATOM 4767 C C . PHE C 1 148 ? 26.821 43.321 38.881 1.00 24.50 148 PHE C C 1
ATOM 4768 O O . PHE C 1 148 ? 27.395 44.266 38.357 1.00 25.23 148 PHE C O 1
ATOM 4776 N N . LEU C 1 149 ? 26.057 42.465 38.206 1.00 22.61 149 LEU C N 1
ATOM 4777 C CA . LEU C 1 149 ? 25.834 42.603 36.749 1.00 22.76 149 LEU C CA 1
ATOM 4778 C C . LEU C 1 149 ? 24.341 42.776 36.435 1.00 20.75 149 LEU C C 1
ATOM 4779 O O . LEU C 1 149 ? 23.954 42.486 35.294 1.00 20.57 149 LEU C O 1
ATOM 4784 N N . ALA C 1 150 ? 23.547 43.305 37.367 1.00 19.61 150 ALA C N 1
ATOM 4785 C CA . ALA C 1 150 ? 22.090 43.480 37.188 1.00 20.09 150 ALA C CA 1
ATOM 4786 C C . ALA C 1 150 ? 21.770 44.222 35.880 1.00 20.21 150 ALA C C 1
ATOM 4787 O O . ALA C 1 150 ? 20.903 43.734 35.096 1.00 19.44 150 ALA C O 1
ATOM 4789 N N . ALA C 1 151 ? 22.344 45.402 35.645 1.00 21.27 151 ALA C N 1
ATOM 4790 C CA . ALA C 1 151 ? 21.976 46.208 34.448 1.00 20.68 151 ALA C CA 1
ATOM 4791 C C . ALA C 1 151 ? 22.348 45.453 33.176 1.00 19.18 151 ALA C C 1
ATOM 4792 O O . ALA C 1 151 ? 21.552 45.421 32.203 1.00 19.33 151 ALA C O 1
ATOM 4794 N N . TYR C 1 152 ? 23.546 44.886 33.135 1.00 18.17 152 TYR C N 1
ATOM 4795 C CA . TYR C 1 152 ? 24.048 44.201 31.918 1.00 18.59 152 TYR C CA 1
ATOM 4796 C C . TYR C 1 152 ? 23.229 42.943 31.651 1.00 17.76 152 TYR C C 1
ATOM 4797 O O . TYR C 1 152 ? 22.737 42.774 30.524 1.00 18.87 152 TYR C O 1
ATOM 4806 N N . CYS C 1 153 ? 23.120 42.058 32.646 1.00 18.12 153 CYS C N 1
ATOM 4807 C CA . CYS C 1 153 ? 22.397 40.767 32.470 1.00 17.65 153 CYS C CA 1
ATOM 4808 C C . CYS C 1 153 ? 20.937 41.064 32.067 1.00 17.20 153 CYS C C 1
ATOM 4809 O O . CYS C 1 153 ? 20.385 40.373 31.175 1.00 16.10 153 CYS C O 1
ATOM 4812 N N . THR C 1 154 ? 20.299 42.014 32.733 1.00 19.29 154 THR C N 1
ATOM 4813 C CA . THR C 1 154 ? 18.891 42.353 32.463 1.00 19.32 154 THR C CA 1
ATOM 4814 C C . THR C 1 154 ? 18.798 42.732 30.970 1.00 21.22 154 THR C C 1
ATOM 4815 O O . THR C 1 154 ? 17.874 42.216 30.273 1.00 19.24 154 THR C O 1
ATOM 4819 N N . SER C 1 155 ? 19.679 43.600 30.466 1.00 19.65 155 SER C N 1
ATOM 4820 C CA . SER C 1 155 ? 19.640 44.025 29.050 1.00 19.54 155 SER C CA 1
ATOM 4821 C C . SER C 1 155 ? 19.835 42.804 28.145 1.00 19.41 155 SER C C 1
ATOM 4822 O O . SER C 1 155 ? 19.207 42.754 27.064 1.00 18.24 155 SER C O 1
ATOM 4825 N N . LYS C 1 156 ? 20.712 41.858 28.498 1.00 16.67 156 LYS C N 1
ATOM 4826 C CA . LYS C 1 156 ? 21.022 40.705 27.623 1.00 17.23 156 LYS C CA 1
ATOM 4827 C C . LYS C 1 156 ? 19.855 39.703 27.625 1.00 16.53 156 LYS C C 1
ATOM 4828 O O . LYS C 1 156 ? 19.679 39.033 26.569 1.00 15.04 156 LYS C O 1
ATOM 4834 N N . ALA C 1 157 ? 19.119 39.574 28.742 1.00 17.47 157 ALA C N 1
ATOM 4835 C CA . ALA C 1 157 ? 17.907 38.734 28.794 1.00 17.53 157 ALA C CA 1
ATOM 4836 C C . ALA C 1 157 ? 16.847 39.382 27.885 1.00 17.83 157 ALA C C 1
ATOM 4837 O O . ALA C 1 157 ? 16.102 38.659 27.178 1.00 17.87 157 ALA C O 1
ATOM 4839 N N . ALA C 1 158 ? 16.745 40.711 27.901 1.00 18.39 158 ALA C N 1
ATOM 4840 C CA . ALA C 1 158 ? 15.828 41.455 27.002 1.00 19.33 158 ALA C CA 1
ATOM 4841 C C . ALA C 1 158 ? 16.191 41.188 25.539 1.00 19.35 158 ALA C C 1
ATOM 4842 O O . ALA C 1 158 ? 15.282 40.922 24.737 1.00 19.32 158 ALA C O 1
ATOM 4844 N N . VAL C 1 159 ? 17.482 41.210 25.181 1.00 18.52 159 VAL C N 1
ATOM 4845 C CA . VAL C 1 159 ? 17.942 40.908 23.788 1.00 18.11 159 VAL C CA 1
ATOM 4846 C C . VAL C 1 159 ? 17.471 39.488 23.405 1.00 18.46 159 VAL C C 1
ATOM 4847 O O . VAL C 1 159 ? 16.953 39.282 22.308 1.00 17.74 159 VAL C O 1
ATOM 4851 N N . LYS C 1 160 ? 17.690 38.520 24.290 1.00 17.38 160 LYS C N 1
ATOM 4852 C CA . LYS C 1 160 ? 17.330 37.097 24.054 1.00 18.32 160 LYS C CA 1
ATOM 4853 C C . LYS C 1 160 ? 15.835 37.007 23.734 1.00 20.58 160 LYS C C 1
ATOM 4854 O O . LYS C 1 160 ? 15.463 36.388 22.731 1.00 20.16 160 LYS C O 1
ATOM 4860 N N . MET C 1 161 ? 14.991 37.619 24.563 1.00 19.81 161 MET C N 1
ATOM 4861 C CA . MET C 1 161 ? 13.532 37.445 24.408 1.00 20.55 161 MET C CA 1
ATOM 4862 C C . MET C 1 161 ? 13.034 38.224 23.187 1.00 20.20 161 MET C C 1
ATOM 4863 O O . MET C 1 161 ? 12.174 37.693 22.459 1.00 20.71 161 MET C O 1
ATOM 4868 N N . LEU C 1 162 ? 13.582 39.402 22.922 1.00 20.85 162 LEU C N 1
ATOM 4869 C CA . LEU C 1 162 ? 13.210 40.200 21.721 1.00 21.21 162 LEU C CA 1
ATOM 4870 C C . LEU C 1 162 ? 13.476 39.336 20.488 1.00 19.51 162 LEU C C 1
ATOM 4871 O O . LEU C 1 162 ? 12.667 39.307 19.572 1.00 19.23 162 LEU C O 1
ATOM 4876 N N . SER C 1 163 ? 14.584 38.583 20.479 1.00 19.16 163 SER C N 1
ATOM 4877 C CA . SER C 1 163 ? 14.958 37.688 19.357 1.00 17.89 163 SER C CA 1
ATOM 4878 C C . SER C 1 163 ? 13.871 36.629 19.145 1.00 19.17 163 SER C C 1
ATOM 4879 O O . SER C 1 163 ? 13.504 36.382 17.990 1.00 18.97 163 SER C O 1
ATOM 4882 N N . LYS C 1 164 ? 13.377 36.003 20.218 1.00 19.24 164 LYS C N 1
ATOM 4883 C CA . LYS C 1 164 ? 12.328 34.956 20.111 1.00 20.21 164 LYS C CA 1
ATOM 4884 C C . LYS C 1 164 ? 11.052 35.585 19.528 1.00 20.16 164 LYS C C 1
ATOM 4885 O O . LYS C 1 164 ? 10.451 35.010 18.594 1.00 20.22 164 LYS C O 1
ATOM 4891 N N . CYS C 1 165 ? 10.666 36.760 20.017 1.00 19.65 165 CYS C N 1
ATOM 4892 C CA . CYS C 1 165 ? 9.409 37.423 19.581 1.00 21.48 165 CYS C CA 1
ATOM 4893 C C . CYS C 1 165 ? 9.511 37.837 18.109 1.00 23.35 165 CYS C C 1
ATOM 4894 O O . CYS C 1 165 ? 8.532 37.623 17.370 1.00 22.48 165 CYS C O 1
ATOM 4897 N N . LEU C 1 166 ? 10.624 38.446 17.701 1.00 21.15 166 LEU C N 1
ATOM 4898 C CA . LEU C 1 166 ? 10.791 38.886 16.289 1.00 21.02 166 LEU C CA 1
ATOM 4899 C C . LEU C 1 166 ? 10.859 37.675 15.360 1.00 20.68 166 LEU C C 1
ATOM 4900 O O . LEU C 1 166 ? 10.279 37.752 14.256 1.00 23.10 166 LEU C O 1
ATOM 4905 N N . GLY C 1 167 ? 11.565 36.603 15.721 1.00 21.49 167 GLY C N 1
ATOM 4906 C CA . GLY C 1 167 ? 11.572 35.391 14.884 1.00 19.93 167 GLY C CA 1
ATOM 4907 C C . GLY C 1 167 ? 10.141 34.894 14.638 1.00 21.12 167 GLY C C 1
ATOM 4908 O O . GLY C 1 167 ? 9.777 34.566 13.488 1.00 22.14 167 GLY C O 1
ATOM 4909 N N . ALA C 1 168 ? 9.329 34.858 15.695 1.00 22.29 168 ALA C N 1
ATOM 4910 C CA . ALA C 1 168 ? 7.946 34.345 15.619 1.00 22.98 168 ALA C CA 1
ATOM 4911 C C . ALA C 1 168 ? 7.102 35.314 14.770 1.00 21.36 168 ALA C C 1
ATOM 4912 O O . ALA C 1 168 ? 6.331 34.859 13.905 1.00 22.90 168 ALA C O 1
ATOM 4914 N N . GLU C 1 169 ? 7.223 36.601 15.021 1.00 22.06 169 GLU C N 1
ATOM 4915 C CA . GLU C 1 169 ? 6.390 37.620 14.350 1.00 23.57 169 GLU C CA 1
ATOM 4916 C C . GLU C 1 169 ? 6.720 37.728 12.852 1.00 23.78 169 GLU C C 1
ATOM 4917 O O . GLU C 1 169 ? 5.767 37.745 12.026 1.00 27.64 169 GLU C O 1
ATOM 4923 N N . PHE C 1 170 ? 8.002 37.787 12.488 1.00 22.57 170 PHE C N 1
ATOM 4924 C CA . PHE C 1 170 ? 8.401 37.917 11.072 1.00 22.71 170 PHE C CA 1
ATOM 4925 C C . PHE C 1 170 ? 7.961 36.668 10.308 1.00 23.89 170 PHE C C 1
ATOM 4926 O O . PHE C 1 170 ? 7.545 36.812 9.138 1.00 24.91 170 PHE C O 1
ATOM 4934 N N . ALA C 1 171 ? 8.015 35.489 10.922 1.00 24.41 171 ALA C N 1
ATOM 4935 C CA . ALA C 1 171 ? 7.490 34.248 10.311 1.00 26.04 171 ALA C CA 1
ATOM 4936 C C . ALA C 1 171 ? 5.972 34.360 10.133 1.00 27.36 171 ALA C C 1
ATOM 4937 O O . ALA C 1 171 ? 5.501 34.058 9.039 1.00 28.07 171 ALA C O 1
ATOM 4939 N N . ALA C 1 172 ? 5.232 34.776 11.155 1.00 26.92 172 ALA C N 1
ATOM 4940 C CA . ALA C 1 172 ? 3.751 34.880 11.087 1.00 31.25 172 ALA C CA 1
ATOM 4941 C C . ALA C 1 172 ? 3.332 35.871 9.975 1.00 30.32 172 ALA C C 1
ATOM 4942 O O . ALA C 1 172 ? 2.279 35.666 9.343 1.00 29.87 172 ALA C O 1
ATOM 4944 N N . LEU C 1 173 ? 4.094 36.933 9.753 1.00 26.89 173 LEU C N 1
ATOM 4945 C CA . LEU C 1 173 ? 3.754 37.970 8.749 1.00 27.13 173 LEU C CA 1
ATOM 4946 C C . LEU C 1 173 ? 4.254 37.596 7.353 1.00 27.04 173 LEU C C 1
ATOM 4947 O O . LEU C 1 173 ? 3.996 38.379 6.422 1.00 26.36 173 LEU C O 1
ATOM 4952 N N . GLY C 1 174 ? 4.947 36.461 7.206 1.00 27.50 174 GLY C N 1
ATOM 4953 C CA . GLY C 1 174 ? 5.438 35.932 5.914 1.00 26.57 174 GLY C CA 1
ATOM 4954 C C . GLY C 1 174 ? 6.627 36.703 5.346 1.00 27.47 174 GLY C C 1
ATOM 4955 O O . GLY C 1 174 ? 6.788 36.685 4.126 1.00 26.02 174 GLY C O 1
ATOM 4956 N N . TYR C 1 175 ? 7.488 37.299 6.174 1.00 23.53 175 TYR C N 1
ATOM 4957 C CA . TYR C 1 175 ? 8.617 38.149 5.722 1.00 23.45 175 TYR C CA 1
ATOM 4958 C C . TYR C 1 175 ? 9.851 37.314 5.339 1.00 23.13 175 TYR C C 1
ATOM 4959 O O . TYR C 1 175 ? 10.751 37.869 4.696 1.00 23.68 175 TYR C O 1
ATOM 4968 N N . ASN C 1 176 ? 9.914 36.047 5.745 1.00 21.35 176 ASN C N 1
ATOM 4969 C CA . ASN C 1 176 ? 11.093 35.181 5.515 1.00 22.45 176 ASN C CA 1
ATOM 4970 C C . ASN C 1 176 ? 12.358 35.834 6.099 1.00 19.68 176 ASN C C 1
ATOM 4971 O O . ASN C 1 176 ? 13.384 35.952 5.377 1.00 22.73 176 ASN C O 1
ATOM 4976 N N . ILE C 1 177 ? 12.288 36.238 7.364 1.00 21.67 177 ILE C N 1
ATOM 4977 C CA . ILE C 1 177 ? 13.439 36.813 8.125 1.00 19.57 177 ILE C CA 1
ATOM 4978 C C . ILE C 1 177 ? 13.606 35.975 9.392 1.00 20.39 177 ILE C C 1
ATOM 4979 O O . ILE C 1 177 ? 12.714 35.948 10.208 1.00 20.80 177 ILE C O 1
ATOM 4984 N N . ARG C 1 178 ? 14.716 35.243 9.476 1.00 18.28 178 ARG C N 1
ATOM 4985 C CA . ARG C 1 178 ? 15.090 34.490 10.679 1.00 18.58 178 ARG C CA 1
ATOM 4986 C C . ARG C 1 178 ? 15.731 35.430 11.683 1.00 17.37 178 ARG C C 1
ATOM 4987 O O . ARG C 1 178 ? 16.472 36.336 11.283 1.00 18.44 178 ARG C O 1
ATOM 4995 N N . VAL C 1 179 ? 15.480 35.214 12.966 1.00 17.87 179 VAL C N 1
ATOM 4996 C CA . VAL C 1 179 ? 16.041 36.037 14.065 1.00 17.47 179 VAL C CA 1
ATOM 4997 C C . VAL C 1 179 ? 16.506 35.078 15.157 1.00 18.49 179 VAL C C 1
ATOM 4998 O O . VAL C 1 179 ? 15.708 34.235 15.610 1.00 17.18 179 VAL C O 1
ATOM 5002 N N . ASN C 1 180 ? 17.765 35.196 15.575 1.00 16.72 180 ASN C N 1
ATOM 5003 C CA . ASN C 1 180 ? 18.355 34.309 16.588 1.00 15.50 180 ASN C CA 1
ATOM 5004 C C . ASN C 1 180 ? 19.225 35.140 17.535 1.00 16.68 180 ASN C C 1
ATOM 5005 O O . ASN C 1 180 ? 19.767 36.173 17.107 1.00 16.46 180 ASN C O 1
ATOM 5010 N N . SER C 1 181 ? 19.376 34.676 18.778 1.00 18.35 181 SER C N 1
ATOM 5011 C CA . SER C 1 181 ? 20.287 35.284 19.763 1.00 18.77 181 SER C CA 1
ATOM 5012 C C . SER C 1 181 ? 21.559 34.438 19.872 1.00 20.03 181 SER C C 1
ATOM 5013 O O . SER C 1 181 ? 21.481 33.201 19.837 1.00 19.48 181 SER C O 1
ATOM 5016 N N . VAL C 1 182 ? 22.688 35.111 20.057 1.00 17.44 182 VAL C N 1
ATOM 5017 C CA . VAL C 1 182 ? 23.989 34.454 20.287 1.00 18.77 182 VAL C CA 1
ATOM 5018 C C . VAL C 1 182 ? 24.389 34.708 21.735 1.00 20.44 182 VAL C C 1
ATOM 5019 O O . VAL C 1 182 ? 24.198 35.823 22.223 1.00 17.99 182 VAL C O 1
ATOM 5023 N N . HIS C 1 183 ? 24.931 33.688 22.397 1.00 17.81 183 HIS C N 1
ATOM 5024 C CA . HIS C 1 183 ? 25.263 33.747 23.836 1.00 17.54 183 HIS C CA 1
ATOM 5025 C C . HIS C 1 183 ? 26.722 33.355 24.034 1.00 18.04 183 HIS C C 1
ATOM 5026 O O . HIS C 1 183 ? 27.033 32.192 24.305 1.00 17.81 183 HIS C O 1
ATOM 5033 N N . PRO C 1 184 ? 27.654 34.310 23.884 1.00 17.75 184 PRO C N 1
ATOM 5034 C CA . PRO C 1 184 ? 29.063 34.060 24.214 1.00 16.67 184 PRO C CA 1
ATOM 5035 C C . PRO C 1 184 ? 29.256 33.850 25.717 1.00 17.22 184 PRO C C 1
ATOM 5036 O O . PRO C 1 184 ? 28.578 34.506 26.560 1.00 18.17 184 PRO C O 1
ATOM 5040 N N . GLY C 1 185 ? 30.194 32.951 26.048 1.00 18.05 185 GLY C N 1
ATOM 5041 C CA . GLY C 1 185 ? 30.706 32.821 27.416 1.00 20.25 185 GLY C CA 1
ATOM 5042 C C . GLY C 1 185 ? 31.806 33.853 27.675 1.00 21.90 185 GLY C C 1
ATOM 5043 O O . GLY C 1 185 ? 31.728 34.953 27.159 1.00 22.47 185 GLY C O 1
ATOM 5044 N N . GLY C 1 186 ? 32.775 33.518 28.511 1.00 22.91 186 GLY C N 1
ATOM 5045 C CA . GLY C 1 186 ? 33.882 34.442 28.813 1.00 21.73 186 GLY C CA 1
ATOM 5046 C C . GLY C 1 186 ? 34.838 34.497 27.647 1.00 23.18 186 GLY C C 1
ATOM 5047 O O . GLY C 1 186 ? 35.586 33.567 27.481 1.00 27.87 186 GLY C O 1
ATOM 5048 N N . ILE C 1 187 ? 34.768 35.525 26.825 1.00 23.52 187 ILE C N 1
ATOM 5049 C CA . ILE C 1 187 ? 35.654 35.682 25.639 1.00 24.21 187 ILE C CA 1
ATOM 5050 C C . ILE C 1 187 ? 36.749 36.690 26.012 1.00 24.14 187 ILE C C 1
ATOM 5051 O O . ILE C 1 187 ? 36.412 37.746 26.504 1.00 25.88 187 ILE C O 1
ATOM 5056 N N . ASP C 1 188 ? 37.997 36.371 25.686 1.00 27.35 188 ASP C N 1
ATOM 5057 C CA . ASP C 1 188 ? 39.189 37.222 25.949 1.00 29.26 188 ASP C CA 1
ATOM 5058 C C . ASP C 1 188 ? 39.130 38.472 25.078 1.00 32.03 188 ASP C C 1
ATOM 5059 O O . ASP C 1 188 ? 39.639 38.444 23.948 1.00 34.24 188 ASP C O 1
ATOM 5064 N N . THR C 1 189 ? 38.457 39.519 25.560 1.00 32.87 189 THR C N 1
ATOM 5065 C CA . THR C 1 189 ? 38.287 40.814 24.860 1.00 35.38 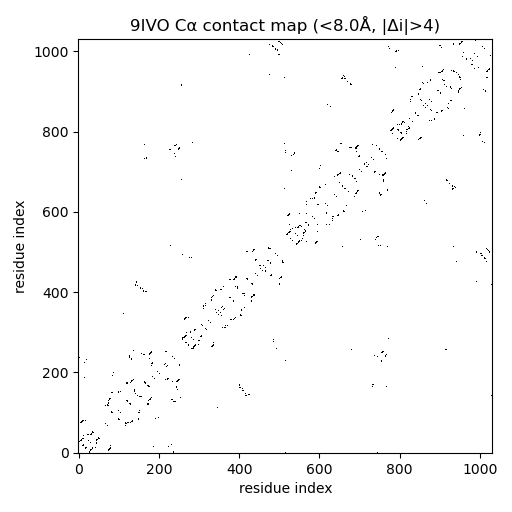189 THR C CA 1
ATOM 5066 C C . THR C 1 189 ? 38.498 41.913 25.889 1.00 32.11 189 THR C C 1
ATOM 5067 O O . THR C 1 189 ? 38.487 41.640 27.080 1.00 28.54 189 THR C O 1
ATOM 5071 N N . PRO C 1 190 ? 38.680 43.183 25.465 1.00 40.43 190 PRO C N 1
ATOM 5072 C CA . PRO C 1 190 ? 38.737 44.293 26.426 1.00 40.35 190 PRO C CA 1
ATOM 5073 C C . PRO C 1 190 ? 37.472 44.396 27.293 1.00 37.19 190 PRO C C 1
ATOM 5074 O O . PRO C 1 190 ? 37.614 44.741 28.444 1.00 38.95 190 PRO C O 1
ATOM 5078 N N . MET C 1 191 ? 36.287 44.064 26.766 1.00 34.72 191 MET C N 1
ATOM 5079 C CA . MET C 1 191 ? 35.051 44.076 27.594 1.00 36.89 191 MET C CA 1
ATOM 5080 C C . MET C 1 191 ? 35.193 43.126 28.795 1.00 35.27 191 MET C C 1
ATOM 5081 O O . MET C 1 191 ? 34.931 43.554 29.927 1.00 31.93 191 MET C O 1
ATOM 5086 N N . LEU C 1 192 ? 35.583 41.867 28.594 1.00 33.46 192 LEU C N 1
ATOM 5087 C CA . LEU C 1 192 ? 35.762 40.932 29.735 1.00 33.33 192 LEU C CA 1
ATOM 5088 C C . LEU C 1 192 ? 36.842 41.462 30.695 1.00 28.67 192 LEU C C 1
ATOM 5089 O O . LEU C 1 192 ? 36.643 41.356 31.916 1.00 28.75 192 LEU C O 1
ATOM 5094 N N . GLY C 1 193 ? 37.935 42.012 30.167 1.00 29.57 193 GLY C N 1
ATOM 5095 C CA . GLY C 1 193 ? 39.002 42.633 30.987 1.00 31.61 193 GLY C CA 1
ATOM 5096 C C . GLY C 1 193 ? 38.441 43.731 31.883 1.00 30.85 193 GLY C C 1
ATOM 5097 O O . GLY C 1 193 ? 38.752 43.723 33.075 1.00 36.82 193 GLY C O 1
ATOM 5098 N N . SER C 1 194 ? 37.616 44.629 31.341 1.00 35.59 194 SER C N 1
ATOM 5099 C CA . SER C 1 194 ? 36.970 45.754 32.081 1.00 32.50 194 SER C CA 1
ATOM 5100 C C . SER C 1 194 ? 36.022 45.188 33.137 1.00 31.35 194 SER C C 1
ATOM 5101 O O . SER C 1 194 ? 36.029 45.693 34.256 1.00 32.70 194 SER C O 1
ATOM 5104 N N . ILE C 1 195 ? 35.267 44.133 32.830 1.00 31.07 195 ILE C N 1
ATOM 5105 C CA . ILE C 1 195 ? 34.354 43.514 33.825 1.00 30.12 195 ILE C CA 1
ATOM 5106 C C . ILE C 1 195 ? 35.191 42.970 34.984 1.00 32.17 195 ILE C C 1
ATOM 5107 O O . ILE C 1 195 ? 34.827 43.216 36.152 1.00 30.94 195 ILE C O 1
ATOM 5112 N N . MET C 1 196 ? 36.289 42.266 34.713 1.00 33.21 196 MET C N 1
ATOM 5113 C CA . MET C 1 196 ? 37.108 41.695 35.817 1.00 35.93 196 MET C CA 1
ATOM 5114 C C . MET C 1 196 ? 37.812 42.811 36.629 1.00 36.20 196 MET C C 1
ATOM 5115 O O . MET C 1 196 ? 37.831 42.705 37.861 1.00 36.19 196 MET C O 1
ATOM 5120 N N . ASP C 1 197 ? 38.320 43.852 35.980 1.00 38.22 197 ASP C N 1
ATOM 5121 C CA . ASP C 1 197 ? 38.951 45.029 36.649 1.00 41.89 197 ASP C CA 1
ATOM 5122 C C . ASP C 1 197 ? 37.919 45.720 37.553 1.00 45.07 197 ASP C C 1
ATOM 5123 O O . ASP C 1 197 ? 38.235 45.958 38.714 1.00 45.45 197 ASP C O 1
ATOM 5128 N N . LYS C 1 198 ? 36.716 45.983 37.042 1.00 41.90 198 LYS C N 1
ATOM 5129 C CA . LYS C 1 198 ? 35.624 46.656 37.799 1.00 44.06 198 LYS C CA 1
ATOM 5130 C C . LYS C 1 198 ? 35.177 45.759 38.950 1.00 42.03 198 LYS C C 1
ATOM 5131 O O . LYS C 1 198 ? 34.890 46.303 40.015 1.00 43.24 198 LYS C O 1
ATOM 5137 N N . ALA C 1 199 ? 35.173 44.430 38.799 1.00 40.17 199 ALA C N 1
ATOM 5138 C CA . ALA C 1 199 ? 34.845 43.487 39.894 1.00 40.95 199 ALA C CA 1
ATOM 5139 C C . ALA C 1 199 ? 35.855 43.641 41.043 1.00 44.31 199 ALA C C 1
ATOM 5140 O O . ALA C 1 199 ? 35.436 43.579 42.213 1.00 46.53 199 ALA C O 1
ATOM 5142 N N . VAL C 1 200 ? 37.131 43.850 40.721 1.00 45.61 200 VAL C N 1
ATOM 5143 C CA . VAL C 1 200 ? 38.200 44.071 41.742 1.00 47.82 200 VAL C CA 1
ATOM 5144 C C . VAL C 1 200 ? 37.946 45.425 42.432 1.00 44.93 200 VAL C C 1
ATOM 5145 O O . VAL C 1 200 ? 37.915 45.452 43.672 1.00 47.65 200 VAL C O 1
ATOM 5149 N N . GLU C 1 201 ? 37.735 46.493 41.648 1.00 48.97 201 GLU C N 1
ATOM 5150 C CA . GLU C 1 201 ? 37.442 47.883 42.120 1.00 50.02 201 GLU C CA 1
ATOM 5151 C C . GLU C 1 201 ? 36.268 47.872 43.099 1.00 49.80 201 GLU C C 1
ATOM 5152 O O . GLU C 1 201 ? 36.355 48.613 44.072 1.00 46.43 201 GLU C O 1
ATOM 5158 N N . LEU C 1 202 ? 35.220 47.076 42.857 1.00 47.06 202 LEU C N 1
ATOM 5159 C CA . LEU C 1 202 ? 34.033 46.934 43.749 1.00 50.77 202 LEU C CA 1
ATOM 5160 C C . LEU C 1 202 ? 34.386 46.081 44.966 1.00 55.77 202 LEU C C 1
ATOM 5161 O O . LEU C 1 202 ? 33.527 45.983 45.851 1.00 54.51 202 LEU C O 1
ATOM 5166 N N . GLY C 1 203 ? 35.536 45.402 44.957 1.00 53.00 203 GLY C N 1
ATOM 5167 C CA . GLY C 1 203 ? 35.892 44.393 45.976 1.00 51.84 203 GLY C CA 1
ATOM 5168 C C . GLY C 1 203 ? 35.052 43.128 45.892 1.00 46.13 203 GLY C C 1
ATOM 5169 O O . GLY C 1 203 ? 34.932 42.456 46.892 1.00 44.99 203 GLY C O 1
ATOM 5170 N N . ALA C 1 204 ? 34.529 42.773 44.721 1.00 47.90 204 ALA C N 1
ATOM 5171 C CA . ALA C 1 204 ? 33.854 41.475 44.480 1.00 49.59 204 ALA C CA 1
ATOM 5172 C C . ALA C 1 204 ? 34.893 40.353 44.337 1.00 53.97 204 ALA C C 1
ATOM 5173 O O . ALA C 1 204 ? 34.547 39.188 44.573 1.00 51.61 204 ALA C O 1
ATOM 5175 N N . ALA C 1 205 ? 36.112 40.690 43.906 1.00 55.62 205 ALA C N 1
ATOM 5176 C CA . ALA C 1 205 ? 37.234 39.738 43.740 1.00 57.75 205 ALA C CA 1
ATOM 5177 C C . ALA C 1 205 ? 38.489 40.290 44.419 1.00 55.27 205 ALA C C 1
ATOM 5178 O O . ALA C 1 205 ? 38.795 41.471 44.256 1.00 51.66 205 ALA C O 1
ATOM 5180 N N . PRO C 1 206 ? 39.237 39.447 45.173 1.00 58.72 206 PRO C N 1
ATOM 5181 C CA . PRO C 1 206 ? 40.504 39.844 45.794 1.00 63.90 206 PRO C CA 1
ATOM 5182 C C . PRO C 1 206 ? 41.518 40.513 44.855 1.00 62.60 206 PRO C C 1
ATOM 5183 O O . PRO C 1 206 ? 42.160 41.452 45.254 1.00 71.86 206 PRO C O 1
ATOM 5187 N N . SER C 1 207 ? 41.644 40.011 43.628 1.00 56.18 207 SER C N 1
ATOM 5188 C CA . SER C 1 207 ? 42.601 40.495 42.605 1.00 51.00 207 SER C CA 1
ATOM 5189 C C . SER C 1 207 ? 42.115 40.058 41.227 1.00 47.10 207 SER C C 1
ATOM 5190 O O . SER C 1 207 ? 41.278 39.122 41.156 1.00 46.93 207 SER C O 1
ATOM 5193 N N . ARG C 1 208 ? 42.685 40.656 40.184 1.00 47.26 208 ARG C N 1
ATOM 5194 C CA . ARG C 1 208 ? 42.378 40.352 38.769 1.00 51.60 208 ARG C CA 1
ATOM 5195 C C . ARG C 1 208 ? 42.734 38.877 38.488 1.00 56.59 208 ARG C C 1
ATOM 5196 O O . ARG C 1 208 ? 42.005 38.228 37.724 1.00 47.19 208 ARG C O 1
ATOM 5204 N N . GLU C 1 209 ? 43.800 38.363 39.106 1.00 56.52 209 GLU C N 1
ATOM 5205 C CA . GLU C 1 209 ? 44.304 36.979 38.887 1.00 53.65 209 GLU C CA 1
ATOM 5206 C C . GLU C 1 209 ? 43.297 35.972 39.435 1.00 47.49 209 GLU C C 1
ATOM 5207 O O . GLU C 1 209 ? 43.031 34.965 38.754 1.00 42.67 209 GLU C O 1
ATOM 5213 N N . VAL C 1 210 ? 42.771 36.218 40.631 1.00 42.29 210 VAL C N 1
ATOM 5214 C CA . VAL C 1 210 ? 41.786 35.306 41.274 1.00 42.98 210 VAL C CA 1
ATOM 5215 C C . VAL C 1 210 ? 40.470 35.352 40.476 1.00 36.69 210 VAL C C 1
ATOM 5216 O O . VAL C 1 210 ? 39.871 34.273 40.294 1.00 41.42 210 VAL C O 1
ATOM 5220 N N . ALA C 1 211 ? 40.046 36.546 40.038 1.00 40.35 211 ALA C N 1
ATOM 5221 C CA . ALA C 1 211 ? 38.814 36.745 39.235 1.00 41.08 211 ALA C CA 1
ATOM 5222 C C . ALA C 1 211 ? 38.939 35.898 37.964 1.00 41.54 211 ALA C C 1
ATOM 5223 O O . ALA C 1 211 ? 38.034 35.082 37.688 1.00 35.77 211 ALA C O 1
ATOM 5225 N N . GLN C 1 212 ? 40.068 36.025 37.259 1.00 37.75 212 GLN C N 1
ATOM 5226 C CA . GLN C 1 212 ? 40.301 35.349 35.962 1.00 38.82 212 GLN C CA 1
ATOM 5227 C C . GLN C 1 212 ? 40.293 33.830 36.161 1.00 40.71 212 GLN C C 1
ATOM 5228 O O . GLN C 1 212 ? 39.643 33.128 35.345 1.00 37.90 212 GLN C O 1
ATOM 5234 N N . ALA C 1 213 ? 40.983 33.313 37.180 1.00 36.71 213 ALA C N 1
ATOM 5235 C CA . ALA C 1 213 ? 41.073 31.861 37.443 1.00 36.57 213 ALA C CA 1
ATOM 5236 C C . ALA C 1 213 ? 39.681 31.296 37.743 1.00 36.86 213 ALA C C 1
ATOM 5237 O O . ALA C 1 213 ? 39.382 30.192 37.233 1.00 37.83 213 ALA C O 1
ATOM 5239 N N . ALA C 1 214 ? 38.888 31.986 38.574 1.00 34.14 214 ALA C N 1
ATOM 5240 C CA . ALA C 1 214 ? 37.529 31.548 38.965 1.00 34.51 214 ALA C CA 1
ATOM 5241 C C . ALA C 1 214 ? 36.653 31.464 37.696 1.00 35.34 214 ALA C C 1
ATOM 5242 O O . ALA C 1 214 ? 35.950 30.437 37.492 1.00 32.16 214 ALA C O 1
ATOM 5244 N N . MET C 1 215 ? 36.708 32.503 36.878 1.00 32.72 215 MET C N 1
ATOM 5245 C CA . MET C 1 215 ? 35.937 32.577 35.612 1.00 37.15 215 MET C CA 1
ATOM 5246 C C . MET C 1 215 ? 36.360 31.419 34.689 1.00 31.84 215 MET C C 1
ATOM 5247 O O . MET C 1 215 ? 35.471 30.724 34.159 1.00 34.91 215 MET C O 1
ATOM 5252 N N . GLU C 1 216 ? 37.652 31.140 34.538 1.00 31.93 216 GLU C N 1
ATOM 5253 C CA . GLU C 1 216 ? 38.139 30.015 33.684 1.00 32.68 216 GLU C CA 1
ATOM 5254 C C . GLU C 1 216 ? 37.622 28.682 34.210 1.00 35.45 216 GLU C C 1
ATOM 5255 O O . GLU C 1 216 ? 37.163 27.864 33.384 1.00 31.87 216 GLU C O 1
ATOM 5261 N N . MET C 1 217 ? 37.686 28.458 35.521 1.00 37.70 217 MET C N 1
ATOM 5262 C CA . MET C 1 217 ? 37.307 27.156 36.113 1.00 38.41 217 MET C CA 1
ATOM 5263 C C . MET C 1 217 ? 35.790 26.944 35.997 1.00 35.50 217 MET C C 1
ATOM 5264 O O . MET C 1 217 ? 35.373 25.783 36.018 1.00 31.99 217 MET C O 1
ATOM 5269 N N . ARG C 1 218 ? 35.004 28.013 35.868 1.00 29.81 218 ARG C N 1
ATOM 5270 C CA . ARG C 1 218 ? 33.526 27.903 35.762 1.00 31.28 218 ARG C CA 1
ATOM 5271 C C . ARG C 1 218 ? 33.177 27.374 34.362 1.00 24.84 218 ARG C C 1
ATOM 5272 O O . ARG C 1 218 ? 32.051 26.863 34.173 1.00 30.77 218 ARG C O 1
ATOM 5280 N N . HIS C 1 219 ? 34.037 27.552 33.369 1.00 21.99 219 HIS C N 1
ATOM 5281 C CA . HIS C 1 219 ? 33.823 27.000 32.001 1.00 20.98 219 HIS C CA 1
ATOM 5282 C C . HIS C 1 219 ? 34.299 25.549 32.011 1.00 23.13 219 HIS C C 1
ATOM 5283 O O . HIS C 1 219 ? 35.496 25.315 32.215 1.00 22.23 219 HIS C O 1
ATOM 5290 N N . PRO C 1 220 ? 33.430 24.544 31.735 1.00 24.16 220 PRO C N 1
ATOM 5291 C CA . PRO C 1 220 ? 33.882 23.154 31.646 1.00 25.31 220 PRO C CA 1
ATOM 5292 C C . PRO C 1 220 ? 35.085 22.946 30.718 1.00 27.88 220 PRO C C 1
ATOM 5293 O O . PRO C 1 220 ? 35.971 22.183 31.040 1.00 28.45 220 PRO C O 1
ATOM 5297 N N . ILE C 1 221 ? 35.152 23.672 29.615 1.00 27.57 221 ILE C N 1
ATOM 5298 C CA . ILE C 1 221 ? 36.285 23.550 28.665 1.00 31.52 221 ILE C CA 1
ATOM 5299 C C . ILE C 1 221 ? 37.584 24.046 29.320 1.00 33.28 221 ILE C C 1
ATOM 5300 O O . ILE C 1 221 ? 38.653 23.657 28.823 1.00 35.04 221 ILE C O 1
ATOM 5305 N N . GLY C 1 222 ? 37.516 24.865 30.377 1.00 33.87 222 GLY C N 1
ATOM 5306 C CA . GLY C 1 222 ? 38.652 25.155 31.282 1.00 31.17 222 GLY C CA 1
ATOM 5307 C C . GLY C 1 222 ? 39.454 26.379 30.879 1.00 31.69 222 GLY C C 1
ATOM 5308 O O . GLY C 1 222 ? 40.566 26.578 31.416 1.00 31.77 222 GLY C O 1
ATOM 5309 N N . ARG C 1 223 ? 38.935 27.228 29.997 1.00 26.58 223 ARG C N 1
ATOM 5310 C CA . ARG C 1 223 ? 39.634 28.446 29.541 1.00 28.05 223 ARG C CA 1
ATOM 5311 C C . ARG C 1 223 ? 38.623 29.454 29.028 1.00 28.66 223 ARG C C 1
ATOM 5312 O O . ARG C 1 223 ? 37.478 29.040 28.710 1.00 27.42 223 ARG C O 1
ATOM 5320 N N . MET C 1 224 ? 39.054 30.705 28.909 1.00 30.05 224 MET C N 1
ATOM 5321 C CA . MET C 1 224 ? 38.329 31.765 28.164 1.00 30.71 224 MET C CA 1
ATOM 5322 C C . MET C 1 224 ? 38.279 31.380 26.686 1.00 24.44 224 MET C C 1
ATOM 5323 O O . MET C 1 224 ? 39.224 30.723 26.184 1.00 24.97 224 MET C O 1
ATOM 5328 N N . GLY C 1 225 ? 37.260 31.866 25.988 1.00 20.31 225 GLY C N 1
ATOM 5329 C CA . GLY C 1 225 ? 37.216 31.776 24.520 1.00 21.44 225 GLY C CA 1
ATOM 5330 C C . GLY C 1 225 ? 38.083 32.833 23.853 1.00 24.50 225 GLY C C 1
ATOM 5331 O O . GLY C 1 225 ? 38.371 33.843 24.491 1.00 25.02 225 GLY C O 1
ATOM 5332 N N . ARG C 1 226 ? 38.482 32.600 22.609 1.00 25.16 226 ARG C N 1
ATOM 5333 C CA . ARG C 1 226 ? 39.134 33.620 21.757 1.00 24.58 226 ARG C CA 1
ATOM 5334 C C . ARG C 1 226 ? 38.051 34.257 20.895 1.00 23.51 226 ARG C C 1
ATOM 5335 O O . ARG C 1 226 ? 37.091 33.588 20.517 1.00 20.74 226 ARG C O 1
ATOM 5343 N N . PRO C 1 227 ? 38.144 35.555 20.579 1.00 24.09 227 PRO C N 1
ATOM 5344 C CA . PRO C 1 227 ? 37.161 36.212 19.727 1.00 23.04 227 PRO C CA 1
ATOM 5345 C C . PRO C 1 227 ? 36.927 35.486 18.404 1.00 23.43 227 PRO C C 1
ATOM 5346 O O . PRO C 1 227 ? 35.794 35.431 17.974 1.00 22.09 227 PRO C O 1
ATOM 5350 N N . ALA C 1 228 ? 37.960 34.903 17.788 1.00 22.47 228 ALA C N 1
ATOM 5351 C CA . ALA C 1 228 ? 37.818 34.169 16.514 1.00 23.13 228 ALA C CA 1
ATOM 5352 C C . ALA C 1 228 ? 36.882 32.944 16.690 1.00 23.47 228 ALA C C 1
ATOM 5353 O O . ALA C 1 228 ? 36.312 32.520 15.694 1.00 24.16 228 ALA C O 1
ATOM 5355 N N . GLU C 1 229 ? 36.677 32.457 17.905 1.00 21.26 229 GLU C N 1
ATOM 5356 C CA . GLU C 1 229 ? 35.809 31.263 18.152 1.00 21.12 229 GLU C CA 1
ATOM 5357 C C . GLU C 1 229 ? 34.333 31.643 18.033 1.00 19.79 229 GLU C C 1
ATOM 5358 O O . GLU C 1 229 ? 33.503 30.716 18.091 1.00 21.54 229 GLU C O 1
ATOM 5364 N N . MET C 1 230 ? 34.005 32.927 17.882 1.00 22.30 230 MET C N 1
ATOM 5365 C CA . MET C 1 230 ? 32.598 33.385 17.682 1.00 21.21 230 MET C CA 1
ATOM 5366 C C . MET C 1 230 ? 32.240 33.410 16.194 1.00 23.38 230 MET C C 1
ATOM 5367 O O . MET C 1 230 ? 31.045 33.383 15.891 1.00 21.76 230 MET C O 1
ATOM 5372 N N . GLY C 1 231 ? 33.220 33.500 15.293 1.00 20.91 231 GLY C N 1
ATOM 5373 C CA . GLY C 1 231 ? 32.966 33.738 13.857 1.00 20.45 231 GLY C CA 1
ATOM 5374 C C . GLY C 1 231 ? 32.188 32.648 13.145 1.00 19.61 231 GLY C C 1
ATOM 5375 O O . GLY C 1 231 ? 31.243 32.986 12.414 1.00 20.45 231 GLY C O 1
ATOM 5376 N N . GLY C 1 232 ? 32.578 31.384 13.315 1.00 19.59 232 GLY C N 1
ATOM 5377 C CA . GLY C 1 232 ? 31.928 30.258 12.636 1.00 19.82 232 GLY C CA 1
ATOM 5378 C C . GLY C 1 232 ? 30.433 30.217 12.937 1.00 18.23 232 GLY C C 1
ATOM 5379 O O . GLY C 1 232 ? 29.631 29.993 11.992 1.00 18.42 232 GLY C O 1
ATOM 5380 N N . GLY C 1 233 ? 30.065 30.416 14.184 1.00 19.01 233 GLY C N 1
ATOM 5381 C CA . GLY C 1 233 ? 28.652 30.333 14.603 1.00 20.45 233 GLY C CA 1
ATOM 5382 C C . GLY C 1 233 ? 27.819 31.403 13.918 1.00 20.11 233 GLY C C 1
ATOM 5383 O O . GLY C 1 233 ? 26.675 31.126 13.480 1.00 16.47 233 GLY C O 1
ATOM 5384 N N . VAL C 1 234 ? 28.363 32.603 13.823 1.00 19.76 234 VAL C N 1
ATOM 5385 C CA . VAL C 1 234 ? 27.648 33.729 13.184 1.00 19.10 234 VAL C CA 1
ATOM 5386 C C . VAL C 1 234 ? 27.555 33.456 11.676 1.00 17.41 234 VAL C C 1
ATOM 5387 O O . VAL C 1 234 ? 26.463 33.641 11.099 1.00 19.26 234 VAL C O 1
ATOM 5391 N N . VAL C 1 235 ? 28.611 32.962 11.054 1.00 17.92 235 VAL C N 1
ATOM 5392 C CA . VAL C 1 235 ? 28.556 32.578 9.610 1.00 19.00 235 VAL C CA 1
ATOM 5393 C C . VAL C 1 235 ? 27.440 31.544 9.417 1.00 19.21 235 VAL C C 1
ATOM 5394 O O . VAL C 1 235 ? 26.608 31.713 8.518 1.00 19.98 235 VAL C O 1
ATOM 5398 N N . TYR C 1 236 ? 27.434 30.489 10.231 1.00 16.65 236 TYR C N 1
ATOM 5399 C CA . TYR C 1 236 ? 26.380 29.442 10.127 1.00 17.31 236 TYR C CA 1
ATOM 5400 C C . TYR C 1 236 ? 24.993 30.111 10.195 1.00 15.06 236 TYR C C 1
ATOM 5401 O O . TYR C 1 236 ? 24.172 29.839 9.305 1.00 17.33 236 TYR C O 1
ATOM 5410 N N . LEU C 1 237 ? 24.723 30.918 11.220 1.00 18.38 237 LEU C N 1
ATOM 5411 C CA . LEU C 1 237 ? 23.368 31.509 11.402 1.00 17.84 237 LEU C CA 1
ATOM 5412 C C . LEU C 1 237 ? 22.981 32.389 10.216 1.00 20.80 237 LEU C C 1
ATOM 5413 O O . LEU C 1 237 ? 21.804 32.469 9.895 1.00 21.50 237 LEU C O 1
ATOM 5418 N N . CYS C 1 238 ? 23.937 33.123 9.642 1.00 20.73 238 CYS C N 1
ATOM 5419 C CA . CYS C 1 238 ? 23.663 34.017 8.489 1.00 21.06 238 CYS C CA 1
ATOM 5420 C C . CYS C 1 238 ? 23.460 33.218 7.199 1.00 20.10 238 CYS C C 1
ATOM 5421 O O . CYS C 1 238 ? 22.941 33.807 6.212 1.00 20.09 238 CYS C O 1
ATOM 5424 N N . SER C 1 239 ? 23.871 31.940 7.160 1.00 21.13 239 SER C N 1
ATOM 5425 C CA . SER C 1 239 ? 23.870 31.115 5.930 1.00 20.10 239 SER C CA 1
ATOM 5426 C C . SER C 1 239 ? 22.516 30.436 5.703 1.00 20.84 239 SER C C 1
ATOM 5427 O O . SER C 1 239 ? 21.753 30.202 6.658 1.00 20.05 239 SER C O 1
ATOM 5430 N N . ASP C 1 240 ? 22.277 30.018 4.460 1.00 20.99 240 ASP C N 1
ATOM 5431 C CA . ASP C 1 240 ? 21.120 29.169 4.075 1.00 23.22 240 ASP C CA 1
ATOM 5432 C C . ASP C 1 240 ? 21.198 27.805 4.756 1.00 22.40 240 ASP C C 1
ATOM 5433 O O . ASP C 1 240 ? 20.134 27.159 4.871 1.00 23.13 240 ASP C O 1
ATOM 5438 N N . ALA C 1 241 ? 22.363 27.353 5.220 1.00 22.48 241 ALA C N 1
ATOM 5439 C CA . ALA C 1 241 ? 22.451 26.085 5.970 1.00 22.09 241 ALA C CA 1
ATOM 5440 C C . ALA C 1 241 ? 21.599 26.168 7.254 1.00 23.31 241 ALA C C 1
ATOM 5441 O O . ALA C 1 241 ? 21.200 25.118 7.749 1.00 24.13 241 ALA C O 1
ATOM 5443 N N . ALA C 1 242 ? 21.322 27.379 7.777 1.00 20.09 242 ALA C N 1
ATOM 5444 C CA . ALA C 1 242 ? 20.547 27.589 9.011 1.00 19.75 242 ALA C CA 1
ATOM 5445 C C . ALA C 1 242 ? 19.086 27.935 8.677 1.00 18.13 242 ALA C C 1
ATOM 5446 O O . ALA C 1 242 ? 18.406 28.565 9.511 1.00 16.76 242 ALA C O 1
ATOM 5448 N N . SER C 1 243 ? 18.564 27.482 7.546 1.00 18.46 243 SER C N 1
ATOM 5449 C CA . SER C 1 243 ? 17.194 27.810 7.080 1.00 19.01 243 SER C CA 1
ATOM 5450 C C . SER C 1 243 ? 16.114 27.350 8.078 1.00 19.63 243 SER C C 1
ATOM 5451 O O . SER C 1 243 ? 15.009 27.975 8.064 1.00 20.47 243 SER C O 1
ATOM 5454 N N . PHE C 1 244 ? 16.357 26.338 8.908 1.00 18.82 244 PHE C N 1
ATOM 5455 C CA . PHE C 1 244 ? 15.340 25.886 9.902 1.00 18.70 244 PHE C CA 1
ATOM 5456 C C . PHE C 1 244 ? 15.675 26.391 11.311 1.00 20.51 244 PHE C C 1
ATOM 5457 O O . PHE C 1 244 ? 15.107 25.859 12.305 1.00 21.52 244 PHE C O 1
ATOM 5465 N N . VAL C 1 245 ? 16.550 27.393 11.424 1.00 19.05 245 VAL C N 1
ATOM 5466 C CA . VAL C 1 245 ? 16.989 27.944 12.725 1.00 18.85 245 VAL C CA 1
ATOM 5467 C C . VAL C 1 245 ? 16.442 29.371 12.848 1.00 18.92 245 VAL C C 1
ATOM 5468 O O . VAL C 1 245 ? 16.940 30.290 12.163 1.00 16.96 245 VAL C O 1
ATOM 5472 N N . THR C 1 246 ? 15.438 29.532 13.702 1.00 20.61 246 THR C N 1
ATOM 5473 C CA . THR C 1 246 ? 14.884 30.846 14.089 1.00 19.95 246 THR C CA 1
ATOM 5474 C C . THR C 1 246 ? 14.423 30.761 15.550 1.00 19.41 246 THR C C 1
ATOM 5475 O O . THR C 1 246 ? 14.183 29.644 16.041 1.00 18.75 246 THR C O 1
ATOM 5479 N N . CYS C 1 247 ? 14.370 31.916 16.203 1.00 19.90 247 CYS C N 1
ATOM 5480 C CA . CYS C 1 247 ? 14.030 32.118 17.635 1.00 20.81 247 CYS C CA 1
ATOM 5481 C C . CYS C 1 247 ? 15.008 31.413 18.573 1.00 22.16 247 CYS C C 1
ATOM 5482 O O . CYS C 1 247 ? 14.691 31.332 19.775 1.00 24.68 247 CYS C O 1
ATOM 5485 N N . THR C 1 248 ? 16.162 30.963 18.108 1.00 20.07 248 THR C N 1
ATOM 5486 C CA . THR C 1 248 ? 16.967 30.009 18.879 1.00 22.84 248 THR C CA 1
ATOM 5487 C C . THR C 1 248 ? 18.007 30.749 19.739 1.00 22.26 248 THR C C 1
ATOM 5488 O O . THR C 1 248 ? 18.459 31.868 19.329 1.00 21.94 248 THR C O 1
ATOM 5492 N N . GLU C 1 249 ? 18.383 30.139 20.860 1.00 19.96 249 GLU C N 1
ATOM 5493 C CA . GLU C 1 249 ? 19.560 30.537 21.686 1.00 21.46 249 GLU C CA 1
ATOM 5494 C C . GLU C 1 249 ? 20.784 29.782 21.184 1.00 22.96 249 GLU C C 1
ATOM 5495 O O . GLU C 1 249 ? 20.882 28.565 21.408 1.00 22.55 249 GLU C O 1
ATOM 5501 N N . PHE C 1 250 ? 21.666 30.480 20.475 1.00 18.20 250 PHE C N 1
ATOM 5502 C CA . PHE C 1 250 ? 22.855 29.880 19.854 1.00 19.52 250 PHE C CA 1
ATOM 5503 C C . PHE C 1 250 ? 24.000 30.120 20.838 1.00 21.87 250 PHE C C 1
ATOM 5504 O O . PHE C 1 250 ? 24.473 31.262 20.919 1.00 19.29 250 PHE C O 1
ATOM 5512 N N . VAL C 1 251 ? 24.417 29.081 21.557 1.00 17.65 251 VAL C N 1
ATOM 5513 C CA . VAL C 1 251 ? 25.343 29.247 22.708 1.00 19.38 251 VAL C CA 1
ATOM 5514 C C . VAL C 1 251 ? 26.769 28.880 22.255 1.00 20.79 251 VAL C C 1
ATOM 5515 O O . VAL C 1 251 ? 26.969 27.795 21.681 1.00 20.51 251 VAL C O 1
ATOM 5519 N N . MET C 1 252 ? 27.723 29.778 22.504 1.00 19.59 252 MET C N 1
ATOM 5520 C CA . MET C 1 252 ? 29.171 29.520 22.284 1.00 19.87 252 MET C CA 1
ATOM 5521 C C . MET C 1 252 ? 29.914 29.889 23.569 1.00 21.98 252 MET C C 1
ATOM 5522 O O . MET C 1 252 ? 30.443 31.042 23.641 1.00 21.12 252 MET C O 1
ATOM 5527 N N . ASP C 1 253 ? 29.842 29.004 24.580 1.00 20.78 253 ASP C N 1
ATOM 5528 C CA . ASP C 1 253 ? 30.176 29.363 25.973 1.00 20.35 253 ASP C CA 1
ATOM 5529 C C . ASP C 1 253 ? 31.072 28.334 26.651 1.00 20.42 253 ASP C C 1
ATOM 5530 O O . ASP C 1 253 ? 31.233 28.424 27.893 1.00 19.33 253 ASP C O 1
ATOM 5535 N N . GLY C 1 254 ? 31.677 27.411 25.907 1.00 20.64 254 GLY C N 1
ATOM 5536 C CA . GLY C 1 254 ? 32.598 26.432 26.528 1.00 20.70 254 GLY C CA 1
ATOM 5537 C C . GLY C 1 254 ? 31.930 25.595 27.602 1.00 22.19 254 GLY C C 1
ATOM 5538 O O . GLY C 1 254 ? 32.650 25.038 28.444 1.00 23.21 254 GLY C O 1
ATOM 5539 N N . GLY C 1 255 ? 30.585 25.490 27.537 1.00 20.31 255 GLY C N 1
ATOM 5540 C CA . GLY C 1 255 ? 29.763 24.712 28.471 1.00 19.29 255 GLY C CA 1
ATOM 5541 C C . GLY C 1 255 ? 29.292 25.463 29.697 1.00 21.11 255 GLY C C 1
ATOM 5542 O O . GLY C 1 255 ? 28.608 24.846 30.526 1.00 21.37 255 GLY C O 1
ATOM 5543 N N . PHE C 1 256 ? 29.639 26.756 29.836 1.00 19.68 256 PHE C N 1
ATOM 5544 C CA . PHE C 1 256 ? 29.394 27.554 31.063 1.00 21.94 256 PHE C CA 1
ATOM 5545 C C . PHE C 1 256 ? 27.956 27.364 31.568 1.00 19.93 256 PHE C C 1
ATOM 5546 O O . PHE C 1 256 ? 27.743 27.072 32.762 1.00 21.37 256 PHE C O 1
ATOM 5554 N N . SER C 1 257 ? 26.971 27.538 30.696 1.00 20.16 257 SER C N 1
ATOM 5555 C CA . SER C 1 257 ? 25.539 27.615 31.102 1.00 18.94 257 SER C CA 1
ATOM 5556 C C . SER C 1 257 ? 24.969 26.216 31.443 1.00 20.77 257 SER C C 1
ATOM 5557 O O . SER C 1 257 ? 23.879 26.173 32.011 1.00 20.99 257 SER C O 1
ATOM 5560 N N . GLN C 1 258 ? 25.655 25.136 31.072 1.00 20.55 258 GLN C N 1
ATOM 5561 C CA . GLN C 1 258 ? 25.074 23.759 31.083 1.00 22.02 258 GLN C CA 1
ATOM 5562 C C . GLN C 1 258 ? 25.570 22.956 32.290 1.00 25.76 258 GLN C C 1
ATOM 5563 O O . GLN C 1 258 ? 25.094 21.821 32.470 1.00 23.61 258 GLN C O 1
ATOM 5569 N N . VAL C 1 259 ? 26.439 23.540 33.106 1.00 26.47 259 VAL C N 1
ATOM 5570 C CA . VAL C 1 259 ? 26.865 23.012 34.441 1.00 30.30 259 VAL C CA 1
ATOM 5571 C C . VAL C 1 259 ? 26.550 24.051 35.563 1.00 31.75 259 VAL C C 1
ATOM 5572 O O . VAL C 1 259 ? 26.034 25.208 35.196 1.00 28.15 259 VAL C O 1
ATOM 5576 N N . THR D 1 2 ? 5.751 24.071 58.737 1.00 57.00 2 THR D N 1
ATOM 5577 C CA . THR D 1 2 ? 4.442 24.640 58.288 1.00 53.78 2 THR D CA 1
ATOM 5578 C C . THR D 1 2 ? 4.694 25.821 57.321 1.00 51.87 2 THR D C 1
ATOM 5579 O O . THR D 1 2 ? 5.772 26.475 57.390 1.00 52.15 2 THR D O 1
ATOM 5583 N N . ILE D 1 3 ? 3.757 26.053 56.401 1.00 41.54 3 ILE D N 1
ATOM 5584 C CA . ILE D 1 3 ? 3.778 27.222 55.486 1.00 37.28 3 ILE D CA 1
ATOM 5585 C C . ILE D 1 3 ? 2.833 28.272 56.083 1.00 37.20 3 ILE D C 1
ATOM 5586 O O . ILE D 1 3 ? 1.627 28.041 56.051 1.00 37.46 3 ILE D O 1
ATOM 5591 N N . ALA D 1 4 ? 3.364 29.353 56.637 1.00 31.04 4 ALA D N 1
ATOM 5592 C CA . ALA D 1 4 ? 2.551 30.457 57.185 1.00 32.74 4 ALA D CA 1
ATOM 5593 C C . ALA D 1 4 ? 3.370 31.751 57.179 1.00 29.55 4 ALA D C 1
ATOM 5594 O O . ALA D 1 4 ? 4.606 31.716 56.960 1.00 26.76 4 ALA D O 1
ATOM 5596 N N . LEU D 1 5 ? 2.673 32.860 57.397 1.00 27.30 5 LEU D N 1
ATOM 5597 C CA . LEU D 1 5 ? 3.269 34.204 57.332 1.00 26.76 5 LEU D CA 1
ATOM 5598 C C . LEU D 1 5 ? 3.035 34.941 58.661 1.00 28.26 5 LEU D C 1
ATOM 5599 O O . LEU D 1 5 ? 2.819 36.152 58.639 1.00 27.93 5 LEU D O 1
ATOM 5604 N N . ASN D 1 6 ? 3.156 34.238 59.791 1.00 33.98 6 ASN D N 1
ATOM 5605 C CA . ASN D 1 6 ? 3.039 34.879 61.127 1.00 32.53 6 ASN D CA 1
ATOM 5606 C C . ASN D 1 6 ? 4.079 35.985 61.236 1.00 31.93 6 ASN D C 1
ATOM 5607 O O . ASN D 1 6 ? 5.238 35.719 60.928 1.00 30.98 6 ASN D O 1
ATOM 5612 N N . ASN D 1 7 ? 3.647 37.203 61.579 1.00 28.71 7 ASN D N 1
ATOM 5613 C CA . ASN D 1 7 ? 4.516 38.380 61.855 1.00 29.64 7 ASN D CA 1
ATOM 5614 C C . ASN D 1 7 ? 5.251 38.829 60.585 1.00 28.84 7 ASN D C 1
ATOM 5615 O O . ASN D 1 7 ? 6.274 39.537 60.711 1.00 32.22 7 ASN D O 1
ATOM 5620 N N . VAL D 1 8 ? 4.727 38.467 59.415 1.00 26.92 8 VAL D N 1
ATOM 5621 C CA . VAL D 1 8 ? 5.295 38.934 58.117 1.00 25.51 8 VAL D CA 1
ATOM 5622 C C . VAL D 1 8 ? 4.581 40.224 57.715 1.00 25.79 8 VAL D C 1
ATOM 5623 O O . VAL D 1 8 ? 3.348 40.184 57.482 1.00 33.86 8 VAL D O 1
ATOM 5627 N N . VAL D 1 9 ? 5.337 41.306 57.632 1.00 25.65 9 VAL D N 1
ATOM 5628 C CA . VAL D 1 9 ? 4.872 42.604 57.073 1.00 25.22 9 VAL D CA 1
ATOM 5629 C C . VAL D 1 9 ? 5.121 42.576 55.560 1.00 26.50 9 VAL D C 1
ATOM 5630 O O . VAL D 1 9 ? 6.310 42.541 55.146 1.00 25.30 9 VAL D O 1
ATOM 5634 N N . ALA D 1 10 ? 4.044 42.573 54.783 1.00 25.87 10 ALA D N 1
ATOM 5635 C CA . ALA D 1 10 ? 4.085 42.398 53.316 1.00 25.86 10 ALA D CA 1
ATOM 5636 C C . ALA D 1 10 ? 3.579 43.669 52.639 1.00 31.43 10 ALA D C 1
ATOM 5637 O O . ALA D 1 10 ? 2.563 44.228 53.079 1.00 30.63 10 ALA D O 1
ATOM 5639 N N . VAL D 1 11 ? 4.283 44.111 51.599 1.00 28.41 11 VAL D N 1
ATOM 5640 C CA . VAL D 1 11 ? 3.820 45.168 50.673 1.00 26.42 11 VAL D CA 1
ATOM 5641 C C . VAL D 1 11 ? 3.422 44.469 49.379 1.00 28.28 11 VAL D C 1
ATOM 5642 O O . VAL D 1 11 ? 4.251 43.716 48.850 1.00 23.30 11 VAL D O 1
ATOM 5646 N N . VAL D 1 12 ? 2.196 44.678 48.904 1.00 24.36 12 VAL D N 1
ATOM 5647 C CA . VAL D 1 12 ? 1.716 44.116 47.620 1.00 26.01 12 VAL D CA 1
ATOM 5648 C C . VAL D 1 12 ? 1.266 45.264 46.711 1.00 29.05 12 VAL D C 1
ATOM 5649 O O . VAL D 1 12 ? 0.294 45.955 47.068 1.00 30.61 12 VAL D O 1
ATOM 5653 N N . THR D 1 13 ? 1.942 45.459 45.576 1.00 27.19 13 THR D N 1
ATOM 5654 C CA . THR D 1 13 ? 1.557 46.467 44.551 1.00 24.95 13 THR D CA 1
ATOM 5655 C C . THR D 1 13 ? 0.536 45.889 43.568 1.00 24.27 13 THR D C 1
ATOM 5656 O O . THR D 1 13 ? 0.367 44.670 43.470 1.00 28.54 13 THR D O 1
ATOM 5660 N N . GLY D 1 14 ? -0.169 46.774 42.850 1.00 25.16 14 GLY D N 1
ATOM 5661 C CA . GLY D 1 14 ? -1.254 46.367 41.944 1.00 26.97 14 GLY D CA 1
ATOM 5662 C C . GLY D 1 14 ? -2.350 45.636 42.696 1.00 26.29 14 GLY D C 1
ATOM 5663 O O . GLY D 1 14 ? -3.003 44.757 42.116 1.00 30.17 14 GLY D O 1
ATOM 5664 N N . ALA D 1 15 ? -2.535 45.951 43.981 1.00 29.30 15 ALA D N 1
ATOM 5665 C CA . ALA D 1 15 ? -3.335 45.141 44.931 1.00 28.98 15 ALA D CA 1
ATOM 5666 C C . ALA D 1 15 ? -4.830 45.167 44.601 1.00 28.34 15 ALA D C 1
ATOM 5667 O O . ALA D 1 15 ? -5.530 44.255 45.073 1.00 31.75 15 ALA D O 1
ATOM 5669 N N . ALA D 1 16 ? -5.299 46.144 43.820 1.00 31.85 16 ALA D N 1
ATOM 5670 C CA . ALA D 1 16 ? -6.733 46.263 43.447 1.00 32.12 16 ALA D CA 1
ATOM 5671 C C . ALA D 1 16 ? -7.065 45.468 42.184 1.00 35.71 16 ALA D C 1
ATOM 5672 O O . ALA D 1 16 ? -8.257 45.351 41.873 1.00 36.76 16 ALA D O 1
ATOM 5674 N N . GLY D 1 17 ? -6.074 44.915 41.476 1.00 33.01 17 GLY D N 1
ATOM 5675 C CA . GLY D 1 17 ? -6.304 44.126 40.249 1.00 33.57 17 GLY D CA 1
ATOM 5676 C C . GLY D 1 17 ? -6.770 42.705 40.527 1.00 33.22 17 GLY D C 1
ATOM 5677 O O . GLY D 1 17 ? -6.911 42.325 41.707 1.00 33.97 17 GLY D O 1
ATOM 5678 N N . GLY D 1 18 ? -6.973 41.929 39.459 1.00 36.01 18 GLY D N 1
ATOM 5679 C CA . GLY D 1 18 ? -7.489 40.554 39.515 1.00 37.56 18 GLY D CA 1
ATOM 5680 C C . GLY D 1 18 ? -6.612 39.658 40.371 1.00 36.64 18 GLY D C 1
ATOM 5681 O O . GLY D 1 18 ? -7.094 39.031 41.316 1.00 33.15 18 GLY D O 1
ATOM 5682 N N . ILE D 1 19 ? -5.324 39.590 40.061 1.00 36.58 19 ILE D N 1
ATOM 5683 C CA . ILE D 1 19 ? -4.403 38.720 40.845 1.00 31.52 19 ILE D CA 1
ATOM 5684 C C . ILE D 1 19 ? -4.141 39.365 42.208 1.00 28.21 19 ILE D C 1
ATOM 5685 O O . ILE D 1 19 ? -4.203 38.631 43.217 1.00 30.02 19 ILE D O 1
ATOM 5690 N N . GLY D 1 20 ? -3.877 40.674 42.242 1.00 28.91 20 GLY D N 1
ATOM 5691 C CA . GLY D 1 20 ? -3.548 41.438 43.459 1.00 30.41 20 GLY D CA 1
ATOM 5692 C C . GLY D 1 20 ? -4.538 41.172 44.590 1.00 32.61 20 GLY D C 1
ATOM 5693 O O . GLY D 1 20 ? -4.108 40.922 45.722 1.00 26.24 20 GLY D O 1
ATOM 5694 N N . ARG D 1 21 ? -5.838 41.216 44.309 1.00 33.38 21 ARG D N 1
ATOM 5695 C CA . ARG D 1 21 ? -6.867 41.022 45.363 1.00 33.02 21 ARG D CA 1
ATOM 5696 C C . ARG D 1 21 ? -6.754 39.616 45.941 1.00 32.52 21 ARG D C 1
ATOM 5697 O O . ARG D 1 21 ? -6.924 39.448 47.154 1.00 31.28 21 ARG D O 1
ATOM 5705 N N . GLU D 1 22 ? -6.514 38.628 45.088 1.00 30.47 22 GLU D N 1
ATOM 5706 C CA . GLU D 1 22 ? -6.367 37.227 45.524 1.00 32.34 22 GLU D CA 1
ATOM 5707 C C . GLU D 1 22 ? -5.078 37.074 46.332 1.00 31.19 22 GLU D C 1
ATOM 5708 O O . GLU D 1 22 ? -5.113 36.309 47.322 1.00 32.23 22 GLU D O 1
ATOM 5714 N N . LEU D 1 23 ? -3.985 37.739 45.943 1.00 30.84 23 LEU D N 1
ATOM 5715 C CA . LEU D 1 23 ? -2.724 37.674 46.729 1.00 28.58 23 LEU D CA 1
ATOM 5716 C C . LEU D 1 23 ? -2.985 38.215 48.140 1.00 29.32 23 LEU D C 1
ATOM 5717 O O . LEU D 1 23 ? -2.512 37.613 49.112 1.00 31.18 23 LEU D O 1
ATOM 5722 N N . VAL D 1 24 ? -3.638 39.358 48.259 1.00 30.35 24 VAL D N 1
ATOM 5723 C CA . VAL D 1 24 ? -3.860 39.981 49.594 1.00 32.90 24 VAL D CA 1
ATOM 5724 C C . VAL D 1 24 ? -4.696 39.030 50.471 1.00 32.45 24 VAL D C 1
ATOM 5725 O O . VAL D 1 24 ? -4.325 38.811 51.652 1.00 34.80 24 VAL D O 1
ATOM 5729 N N . LYS D 1 25 ? -5.759 38.442 49.931 1.00 31.61 25 LYS D N 1
ATOM 5730 C CA . LYS D 1 25 ? -6.622 37.483 50.677 1.00 36.08 25 LYS D CA 1
ATOM 5731 C C . LYS D 1 25 ? -5.802 36.265 51.121 1.00 35.14 25 LYS D C 1
ATOM 5732 O O . LYS D 1 25 ? -5.908 35.842 52.286 1.00 31.92 25 LYS D O 1
ATOM 5738 N N . ALA D 1 26 ? -4.985 35.707 50.231 1.00 31.92 26 ALA D N 1
ATOM 5739 C CA . ALA D 1 26 ? -4.186 34.490 50.528 1.00 29.44 26 ALA D CA 1
ATOM 5740 C C . ALA D 1 26 ? -3.170 34.826 51.623 1.00 27.26 26 ALA D C 1
ATOM 5741 O O . ALA D 1 26 ? -2.982 34.018 52.562 1.00 27.25 26 ALA D O 1
ATOM 5743 N N . MET D 1 27 ? -2.526 35.985 51.540 1.00 27.95 27 MET D N 1
ATOM 5744 C CA . MET D 1 27 ? -1.466 36.346 52.494 1.00 27.86 27 MET D CA 1
ATOM 5745 C C . MET D 1 27 ? -2.098 36.624 53.865 1.00 32.63 27 MET D C 1
ATOM 5746 O O . MET D 1 27 ? -1.523 36.180 54.878 1.00 30.25 27 MET D O 1
ATOM 5751 N N . LYS D 1 28 ? -3.259 37.267 53.883 1.00 32.29 28 LYS D N 1
ATOM 5752 C CA . LYS D 1 28 ? -3.976 37.526 55.156 1.00 34.15 28 LYS D CA 1
ATOM 5753 C C . LYS D 1 28 ? -4.407 36.201 55.775 1.00 34.15 28 LYS D C 1
ATOM 5754 O O . LYS D 1 28 ? -4.287 36.056 57.029 1.00 34.55 28 LYS D O 1
ATOM 5760 N N . ALA D 1 29 ? -4.907 35.274 54.968 1.00 34.50 29 ALA D N 1
ATOM 5761 C CA . ALA D 1 29 ? -5.350 33.941 55.429 1.00 34.31 29 ALA D CA 1
ATOM 5762 C C . ALA D 1 29 ? -4.168 33.199 56.062 1.00 34.40 29 ALA D C 1
ATOM 5763 O O . ALA D 1 29 ? -4.420 32.366 56.907 1.00 34.30 29 ALA D O 1
ATOM 5765 N N . ALA D 1 30 ? -2.922 33.492 55.671 1.00 31.29 30 ALA D N 1
ATOM 5766 C CA . ALA D 1 30 ? -1.693 32.889 56.260 1.00 31.47 30 ALA D CA 1
ATOM 5767 C C . ALA D 1 30 ? -1.142 33.786 57.387 1.00 27.10 30 ALA D C 1
ATOM 5768 O O . ALA D 1 30 ? -0.036 33.515 57.870 1.00 28.37 30 ALA D O 1
ATOM 5770 N N . ASN D 1 31 ? -1.893 34.812 57.796 1.00 31.28 31 ASN D N 1
ATOM 5771 C CA . ASN D 1 31 ? -1.640 35.681 58.986 1.00 31.38 31 ASN D CA 1
ATOM 5772 C C . ASN D 1 31 ? -0.652 36.799 58.695 1.00 32.75 31 ASN D C 1
ATOM 5773 O O . ASN D 1 31 ? -0.144 37.366 59.654 1.00 30.46 31 ASN D O 1
ATOM 5778 N N . ALA D 1 32 ? -0.384 37.146 57.430 1.00 29.60 32 ALA D N 1
ATOM 5779 C CA . ALA D 1 32 ? 0.489 38.299 57.130 1.00 28.24 32 ALA D CA 1
ATOM 5780 C C . ALA D 1 32 ? -0.198 39.596 57.552 1.00 29.32 32 ALA D C 1
ATOM 5781 O O . ALA D 1 32 ? -1.456 39.676 57.505 1.00 35.54 32 ALA D O 1
ATOM 5783 N N . ILE D 1 33 ? 0.614 40.592 57.860 1.00 32.10 33 ILE D N 1
ATOM 5784 C CA . ILE D 1 33 ? 0.201 42.025 57.900 1.00 32.72 33 ILE D CA 1
ATOM 5785 C C . ILE D 1 33 ? 0.400 42.589 56.494 1.00 34.58 33 ILE D C 1
ATOM 5786 O O . ILE D 1 33 ? 1.532 42.535 56.019 1.00 30.19 33 ILE D O 1
ATOM 5791 N N . VAL D 1 34 ? -0.652 43.078 55.841 1.00 33.53 34 VAL D N 1
ATOM 5792 C CA . VAL D 1 34 ? -0.556 43.453 54.406 1.00 30.25 34 VAL D CA 1
ATOM 5793 C C . VAL D 1 34 ? -0.769 44.953 54.214 1.00 33.82 34 VAL D C 1
ATOM 5794 O O . VAL D 1 34 ? -1.871 45.457 54.572 1.00 31.16 34 VAL D O 1
ATOM 5798 N N . ILE D 1 35 ? 0.252 45.619 53.658 1.00 29.93 35 ILE D N 1
ATOM 5799 C CA . ILE D 1 35 ? 0.163 46.985 53.070 1.00 29.04 35 ILE D CA 1
ATOM 5800 C C . ILE D 1 35 ? -0.120 46.817 51.574 1.00 33.72 35 ILE D C 1
ATOM 5801 O O . ILE D 1 35 ? 0.786 46.366 50.838 1.00 30.87 35 ILE D O 1
ATOM 5806 N N . ALA D 1 36 ? -1.343 47.148 51.153 1.00 30.10 36 ALA D N 1
ATOM 5807 C CA . ALA D 1 36 ? -1.836 47.047 49.765 1.00 29.97 36 ALA D CA 1
ATOM 5808 C C . ALA D 1 36 ? -1.701 48.413 49.086 1.00 33.97 36 ALA D C 1
ATOM 5809 O O . ALA D 1 36 ? -2.012 49.447 49.731 1.00 33.32 36 ALA D O 1
ATOM 5811 N N . THR D 1 37 ? -1.220 48.440 47.841 1.00 31.32 37 THR D N 1
ATOM 5812 C CA . THR D 1 37 ? -1.073 49.706 47.094 1.00 30.01 37 THR D CA 1
ATOM 5813 C C . THR D 1 37 ? -1.573 49.514 45.665 1.00 32.05 37 THR D C 1
ATOM 5814 O O . THR D 1 37 ? -1.440 48.399 45.091 1.00 29.05 37 THR D O 1
ATOM 5818 N N . ASP D 1 38 ? -2.159 50.573 45.112 1.00 30.24 38 ASP D N 1
ATOM 5819 C CA . ASP D 1 38 ? -2.616 50.620 43.701 1.00 31.53 38 ASP D CA 1
ATOM 5820 C C . ASP D 1 38 ? -2.839 52.086 43.329 1.00 33.17 38 ASP D C 1
ATOM 5821 O O . ASP D 1 38 ? -2.653 52.934 44.189 1.00 31.59 38 ASP D O 1
ATOM 5826 N N . MET D 1 39 ? -3.167 52.336 42.062 1.00 40.06 39 MET D N 1
ATOM 5827 C CA . MET D 1 39 ? -3.326 53.688 41.470 1.00 40.69 39 MET D CA 1
ATOM 5828 C C . MET D 1 39 ? -4.556 54.404 42.065 1.00 37.30 39 MET D C 1
ATOM 5829 O O . MET D 1 39 ? -4.481 55.645 42.190 1.00 38.09 39 MET D O 1
ATOM 5834 N N . ALA D 1 40 ? -5.623 53.685 42.412 1.00 37.30 40 ALA D N 1
ATOM 5835 C CA . ALA D 1 40 ? -6.902 54.264 42.917 1.00 38.34 40 ALA D CA 1
ATOM 5836 C C . ALA D 1 40 ? -6.669 54.987 44.246 1.00 42.35 40 ALA D C 1
ATOM 5837 O O . ALA D 1 40 ? -5.883 54.534 45.082 1.00 36.30 40 ALA D O 1
ATOM 5839 N N . PRO D 1 41 ? -7.321 56.150 44.499 1.00 45.82 41 PRO D N 1
ATOM 5840 C CA . PRO D 1 41 ? -7.009 56.943 45.693 1.00 40.98 41 PRO D CA 1
ATOM 5841 C C . PRO D 1 41 ? -7.481 56.291 47.001 1.00 39.73 41 PRO D C 1
ATOM 5842 O O . PRO D 1 41 ? -6.892 56.555 48.051 1.00 44.69 41 PRO D O 1
ATOM 5846 N N . SER D 1 42 ? -8.514 55.455 46.912 1.00 38.65 42 SER D N 1
ATOM 5847 C CA . SER D 1 42 ? -8.960 54.536 47.988 1.00 46.89 42 SER D CA 1
ATOM 5848 C C . SER D 1 42 ? -9.514 53.263 47.346 1.00 46.72 42 SER D C 1
ATOM 5849 O O . SER D 1 42 ? -9.856 53.267 46.153 1.00 46.85 42 SER D O 1
ATOM 5852 N N . ALA D 1 43 ? -9.600 52.198 48.128 1.00 48.79 43 ALA D N 1
ATOM 5853 C CA . ALA D 1 43 ? -10.062 50.883 47.651 1.00 47.48 43 ALA D CA 1
ATOM 5854 C C . ALA D 1 43 ? -10.389 50.022 48.866 1.00 48.64 43 ALA D C 1
ATOM 5855 O O . ALA D 1 43 ? -9.768 50.204 49.935 1.00 50.15 43 ALA D O 1
ATOM 5857 N N . ASP D 1 44 ? -11.375 49.151 48.712 1.00 53.73 44 ASP D N 1
ATOM 5858 C CA . ASP D 1 44 ? -11.730 48.143 49.730 1.00 57.80 44 ASP D CA 1
ATOM 5859 C C . ASP D 1 44 ? -11.063 46.861 49.257 1.00 50.97 44 ASP D C 1
ATOM 5860 O O . ASP D 1 44 ? -11.656 46.150 48.430 1.00 46.40 44 ASP D O 1
ATOM 5865 N N . VAL D 1 45 ? -9.829 46.644 49.693 1.00 46.51 45 VAL D N 1
ATOM 5866 C CA . VAL D 1 45 ? -9.081 45.402 49.374 1.00 42.21 45 VAL D CA 1
ATOM 5867 C C . VAL D 1 45 ? -9.236 44.484 50.585 1.00 39.14 45 VAL D C 1
ATOM 5868 O O . VAL D 1 45 ? -8.647 44.785 51.637 1.00 36.48 45 VAL D O 1
ATOM 5872 N N . GLU D 1 46 ? -10.011 43.418 50.429 1.00 40.27 46 GLU D N 1
ATOM 5873 C CA . GLU D 1 46 ? -10.331 42.465 51.517 1.00 45.84 46 GLU D CA 1
ATOM 5874 C C . GLU D 1 46 ? -9.009 41.866 52.015 1.00 47.59 46 GLU D C 1
ATOM 5875 O O . GLU D 1 46 ? -8.220 41.381 51.157 1.00 41.02 46 GLU D O 1
ATOM 5881 N N . GLY D 1 47 ? -8.750 41.978 53.320 1.00 41.09 47 GLY D N 1
ATOM 5882 C CA . GLY D 1 47 ? -7.568 41.417 53.996 1.00 41.18 47 GLY D CA 1
ATOM 5883 C C . GLY D 1 47 ? -6.413 42.405 54.112 1.00 41.69 47 GLY D C 1
ATOM 5884 O O . GLY D 1 47 ? -5.382 42.032 54.722 1.00 43.62 47 GLY D O 1
ATOM 5885 N N . ALA D 1 48 ? -6.515 43.611 53.545 1.00 37.58 48 ALA D N 1
ATOM 5886 C CA . ALA D 1 48 ? -5.471 44.647 53.676 1.00 34.86 48 ALA D CA 1
ATOM 5887 C C . ALA D 1 48 ? -5.562 45.290 55.060 1.00 40.40 48 ALA D C 1
ATOM 5888 O O . ALA D 1 48 ? -6.664 45.737 55.419 1.00 41.06 48 ALA D O 1
ATOM 5890 N N . ASP D 1 49 ? -4.449 45.377 55.785 1.00 34.77 49 ASP D N 1
ATOM 5891 C CA . ASP D 1 49 ? -4.331 46.188 57.028 1.00 37.07 49 ASP D CA 1
ATOM 5892 C C . ASP D 1 49 ? -4.271 47.672 56.688 1.00 36.33 49 ASP D C 1
ATOM 5893 O O . ASP D 1 49 ? -4.776 48.470 57.472 1.00 36.85 49 ASP D O 1
ATOM 5898 N N . HIS D 1 50 ? -3.657 48.030 55.562 1.00 35.21 50 HIS D N 1
ATOM 5899 C CA . HIS D 1 50 ? -3.459 49.423 55.101 1.00 31.66 50 HIS D CA 1
ATOM 5900 C C . HIS D 1 50 ? -3.613 49.448 53.579 1.00 35.31 50 HIS D C 1
ATOM 5901 O O . HIS D 1 50 ? -3.204 48.471 52.908 1.00 33.78 50 HIS D O 1
ATOM 5908 N N . TYR D 1 51 ? -4.186 50.521 53.049 1.00 33.76 51 TYR D N 1
ATOM 5909 C CA . TYR D 1 51 ? -4.212 50.804 51.603 1.00 34.03 51 TYR D CA 1
ATOM 5910 C C . TYR D 1 51 ? -3.550 52.159 51.377 1.00 37.22 51 TYR D C 1
ATOM 5911 O O . TYR D 1 51 ? -3.860 53.110 52.103 1.00 35.33 51 TYR D O 1
ATOM 5920 N N . LEU D 1 52 ? -2.652 52.243 50.404 1.00 32.47 52 LEU D N 1
ATOM 5921 C CA . LEU D 1 52 ? -2.047 53.513 49.949 1.00 34.55 52 LEU D CA 1
ATOM 5922 C C . LEU D 1 52 ? -2.242 53.644 48.444 1.00 34.38 52 LEU D C 1
ATOM 5923 O O . LEU D 1 52 ? -1.969 52.656 47.713 1.00 30.44 52 LEU D O 1
ATOM 5928 N N . GLN D 1 53 ? -2.622 54.843 48.008 1.00 31.95 53 GLN D N 1
ATOM 5929 C CA . GLN D 1 53 ? -2.540 55.229 46.583 1.00 33.01 53 GLN D CA 1
ATOM 5930 C C . GLN D 1 53 ? -1.053 55.257 46.231 1.00 34.51 53 GLN D C 1
ATOM 5931 O O . GLN D 1 53 ? -0.266 55.838 46.997 1.00 28.78 53 GLN D O 1
ATOM 5937 N N . HIS D 1 54 ? -0.663 54.642 45.118 1.00 32.24 54 HIS D N 1
ATOM 5938 C CA . HIS D 1 54 ? 0.770 54.438 44.812 1.00 29.04 54 HIS D CA 1
ATOM 5939 C C . HIS D 1 54 ? 0.955 54.172 43.315 1.00 26.88 54 HIS D C 1
ATOM 5940 O O . HIS D 1 54 ? 0.412 53.191 42.822 1.00 35.00 54 HIS D O 1
ATOM 5947 N N . ASP D 1 55 ? 1.691 55.059 42.672 1.00 30.67 55 ASP D N 1
ATOM 5948 C CA . ASP D 1 55 ? 2.182 54.905 41.289 1.00 30.38 55 ASP D CA 1
ATOM 5949 C C . ASP D 1 55 ? 3.563 54.251 41.396 1.00 26.18 55 ASP D C 1
ATOM 5950 O O . ASP D 1 55 ? 4.480 54.889 41.946 1.00 26.46 55 ASP D O 1
ATOM 5955 N N . VAL D 1 56 ? 3.693 53.015 40.917 1.00 25.85 56 VAL D N 1
ATOM 5956 C CA . VAL D 1 56 ? 4.954 52.229 41.117 1.00 24.96 56 VAL D CA 1
ATOM 5957 C C . VAL D 1 56 ? 6.083 52.837 40.274 1.00 27.52 56 VAL D C 1
ATOM 5958 O O . VAL D 1 56 ? 7.244 52.472 40.486 1.00 26.00 56 VAL D O 1
ATOM 5962 N N . THR D 1 57 ? 5.803 53.780 39.369 1.00 26.99 57 THR D N 1
ATOM 5963 C CA . THR D 1 57 ? 6.868 54.452 38.566 1.00 26.35 57 THR D CA 1
ATOM 5964 C C . THR D 1 57 ? 7.423 55.657 39.327 1.00 30.28 57 THR D C 1
ATOM 5965 O O . THR D 1 57 ? 8.404 56.262 38.844 1.00 30.08 57 THR D O 1
ATOM 5969 N N . SER D 1 58 ? 6.859 55.989 40.486 1.00 30.12 58 SER D N 1
ATOM 5970 C CA . SER D 1 58 ? 7.186 57.218 41.257 1.00 30.47 58 SER D CA 1
ATOM 5971 C C . SER D 1 58 ? 8.039 56.892 42.481 1.00 27.31 58 SER D C 1
ATOM 5972 O O . SER D 1 58 ? 7.554 56.225 43.391 1.00 29.55 58 SER D O 1
ATOM 5975 N N . GLU D 1 59 ? 9.258 57.395 42.528 1.00 30.15 59 GLU D N 1
ATOM 5976 C CA . GLU D 1 59 ? 10.135 57.294 43.730 1.00 31.26 59 GLU D CA 1
ATOM 5977 C C . GLU D 1 59 ? 9.427 57.909 44.944 1.00 32.08 59 GLU D C 1
ATOM 5978 O O . GLU D 1 59 ? 9.474 57.322 46.031 1.00 28.83 59 GLU D O 1
ATOM 5984 N N . ALA D 1 60 ? 8.792 59.077 44.789 1.00 31.03 60 ALA D N 1
ATOM 5985 C CA . ALA D 1 60 ? 8.049 59.730 45.902 1.00 30.08 60 ALA D CA 1
ATOM 5986 C C . ALA D 1 60 ? 6.948 58.802 46.428 1.00 27.13 60 ALA D C 1
ATOM 5987 O O . ALA D 1 60 ? 6.818 58.685 47.664 1.00 30.03 60 ALA D O 1
ATOM 5989 N N . GLY D 1 61 ? 6.217 58.122 45.546 1.00 27.53 61 GLY D N 1
ATOM 5990 C CA . GLY D 1 61 ? 5.191 57.125 45.908 1.00 28.09 61 GLY D CA 1
ATOM 5991 C C . GLY D 1 61 ? 5.771 56.005 46.750 1.00 29.38 61 GLY D C 1
ATOM 5992 O O . GLY D 1 61 ? 5.225 55.688 47.814 1.00 28.90 61 GLY D O 1
ATOM 5993 N N . TRP D 1 62 ? 6.872 55.418 46.293 1.00 27.17 62 TRP D N 1
ATOM 5994 C CA . TRP D 1 62 ? 7.612 54.372 47.052 1.00 28.74 62 TRP D CA 1
ATOM 5995 C C . TRP D 1 62 ? 8.080 54.909 48.413 1.00 27.10 62 TRP D C 1
ATOM 5996 O O . TRP D 1 62 ? 7.976 54.157 49.406 1.00 27.68 62 TRP D O 1
ATOM 6007 N N . LYS D 1 63 ? 8.546 56.152 48.498 1.00 28.15 63 LYS D N 1
ATOM 6008 C CA . LYS D 1 63 ? 9.010 56.706 49.799 1.00 28.88 63 LYS D CA 1
ATOM 6009 C C . LYS D 1 63 ? 7.844 56.819 50.786 1.00 30.06 63 LYS D C 1
ATOM 6010 O O . LYS D 1 63 ? 8.087 56.620 52.001 1.00 26.75 63 LYS D O 1
ATOM 6016 N N . ALA D 1 64 ? 6.631 57.094 50.310 1.00 30.16 64 ALA D N 1
ATOM 6017 C CA . ALA D 1 64 ? 5.425 57.167 51.168 1.00 33.31 64 ALA D CA 1
ATOM 6018 C C . ALA D 1 64 ? 5.109 55.770 51.712 1.00 32.66 64 ALA D C 1
ATOM 6019 O O . ALA D 1 64 ? 4.738 55.656 52.892 1.00 27.73 64 ALA D O 1
ATOM 6021 N N . VAL D 1 65 ? 5.295 54.721 50.894 1.00 29.14 65 VAL D N 1
ATOM 6022 C CA . VAL D 1 65 ? 5.103 53.313 51.332 1.00 29.13 65 VAL D CA 1
ATOM 6023 C C . VAL D 1 65 ? 6.150 53.004 52.411 1.00 25.10 65 VAL D C 1
ATOM 6024 O O . VAL D 1 65 ? 5.782 52.467 53.465 1.00 29.27 65 VAL D O 1
ATOM 6028 N N . ALA D 1 66 ? 7.401 53.367 52.183 1.00 27.23 66 ALA D N 1
ATOM 6029 C CA . ALA D 1 66 ? 8.504 53.133 53.137 1.00 26.82 66 ALA D CA 1
ATOM 6030 C C . ALA D 1 66 ? 8.200 53.834 54.477 1.00 30.51 66 ALA D C 1
ATOM 6031 O O . ALA D 1 66 ? 8.458 53.262 55.556 1.00 30.47 66 ALA D O 1
ATOM 6033 N N . ALA D 1 67 ? 7.688 55.060 54.413 1.00 31.78 67 ALA D N 1
ATOM 6034 C CA . ALA D 1 67 ? 7.406 55.904 55.607 1.00 33.91 67 ALA D CA 1
ATOM 6035 C C . ALA D 1 67 ? 6.350 55.225 56.483 1.00 32.17 67 ALA D C 1
ATOM 6036 O O . ALA D 1 67 ? 6.574 55.157 57.729 1.00 33.63 67 ALA D O 1
ATOM 6038 N N . LEU D 1 68 ? 5.294 54.678 55.877 1.00 30.75 68 LEU D N 1
ATOM 6039 C CA . LEU D 1 68 ? 4.213 53.972 56.600 1.00 34.09 68 LEU D CA 1
ATOM 6040 C C . LEU D 1 68 ? 4.774 52.709 57.261 1.00 36.77 68 LEU D C 1
ATOM 6041 O O . LEU D 1 68 ? 4.508 52.488 58.452 1.00 33.53 68 LEU D O 1
ATOM 6046 N N . ALA D 1 69 ? 5.503 51.873 56.512 1.00 30.57 69 ALA D N 1
ATOM 6047 C CA . ALA D 1 69 ? 6.075 50.622 57.055 1.00 30.10 69 ALA D CA 1
ATOM 6048 C C . ALA D 1 69 ? 7.057 50.960 58.177 1.00 28.45 69 ALA D C 1
ATOM 6049 O O . ALA D 1 69 ? 7.084 50.231 59.187 1.00 32.12 69 ALA D O 1
ATOM 6051 N N . GLN D 1 70 ? 7.890 51.987 57.997 1.00 28.56 70 GLN D N 1
ATOM 6052 C CA . GLN D 1 70 ? 8.900 52.392 59.009 1.00 33.28 70 GLN D CA 1
ATOM 6053 C C . GLN D 1 70 ? 8.178 52.789 60.311 1.00 31.93 70 GLN D C 1
ATOM 6054 O O . GLN D 1 70 ? 8.567 52.304 61.372 1.00 34.74 70 GLN D O 1
ATOM 6060 N N . GLU D 1 71 ? 7.152 53.625 60.213 1.00 38.18 71 GLU D N 1
ATOM 6061 C CA . GLU D 1 71 ? 6.440 54.174 61.389 1.00 40.12 71 GLU D CA 1
ATOM 6062 C C . GLU D 1 71 ? 5.677 53.050 62.107 1.00 38.56 71 GLU D C 1
ATOM 6063 O O . GLU D 1 71 ? 5.787 52.965 63.332 1.00 40.65 71 GLU D O 1
ATOM 6069 N N . LYS D 1 72 ? 4.914 52.236 61.381 1.00 34.51 72 LYS D N 1
ATOM 6070 C CA . LYS D 1 72 ? 4.014 51.220 61.971 1.00 35.97 72 LYS D CA 1
ATOM 6071 C C . LYS D 1 72 ? 4.792 49.968 62.383 1.00 38.35 72 LYS D C 1
ATOM 6072 O O . LYS D 1 72 ? 4.321 49.346 63.320 1.00 36.90 72 LYS D O 1
ATOM 6078 N N . TYR D 1 73 ? 5.843 49.540 61.660 1.00 34.59 73 TYR D N 1
ATOM 6079 C CA . TYR D 1 73 ? 6.400 48.173 61.818 1.00 30.79 73 TYR D CA 1
ATOM 6080 C C . TYR D 1 73 ? 7.924 48.153 61.976 1.00 30.31 73 TYR D C 1
ATOM 6081 O O . TYR D 1 73 ? 8.403 47.192 62.582 1.00 34.59 73 TYR D O 1
ATOM 6090 N N . GLY D 1 74 ? 8.663 49.075 61.355 1.00 29.27 74 GLY D N 1
ATOM 6091 C CA . GLY D 1 74 ? 10.131 49.153 61.390 1.00 29.34 74 GLY D CA 1
ATOM 6092 C C . GLY D 1 74 ? 10.814 48.129 60.473 1.00 27.64 74 GLY D C 1
ATOM 6093 O O . GLY D 1 74 ? 12.068 47.993 60.550 1.00 27.79 74 GLY D O 1
ATOM 6094 N N . ARG D 1 75 ? 10.058 47.412 59.643 1.00 29.17 75 ARG D N 1
ATOM 6095 C CA . ARG D 1 75 ? 10.650 46.431 58.701 1.00 28.14 75 ARG D CA 1
ATOM 6096 C C . ARG D 1 75 ? 9.670 46.167 57.573 1.00 27.62 75 ARG D C 1
ATOM 6097 O O . ARG D 1 75 ? 8.464 46.484 57.724 1.00 27.52 75 ARG D O 1
ATOM 6105 N N . VAL D 1 76 ? 10.176 45.557 56.497 1.00 24.07 76 VAL D N 1
ATOM 6106 C CA . VAL D 1 76 ? 9.327 44.856 55.498 1.00 25.20 76 VAL D CA 1
ATOM 6107 C C . VAL D 1 76 ? 9.897 43.439 55.348 1.00 23.62 76 VAL D C 1
ATOM 6108 O O . VAL D 1 76 ? 11.099 43.349 55.083 1.00 22.06 76 VAL D O 1
ATOM 6112 N N . ASP D 1 77 ? 9.068 42.417 55.558 1.00 22.57 77 ASP D N 1
ATOM 6113 C CA . ASP D 1 77 ? 9.462 40.987 55.463 1.00 24.88 77 ASP D CA 1
ATOM 6114 C C . ASP D 1 77 ? 9.234 40.472 54.037 1.00 24.56 77 ASP D C 1
ATOM 6115 O O . ASP D 1 77 ? 9.937 39.538 53.638 1.00 24.41 77 ASP D O 1
ATOM 6120 N N . ALA D 1 78 ? 8.240 40.998 53.319 1.00 22.90 78 ALA D N 1
ATOM 6121 C CA . ALA D 1 78 ? 7.878 40.504 51.972 1.00 23.98 78 ALA D CA 1
ATOM 6122 C C . ALA D 1 78 ? 7.465 41.681 51.090 1.00 24.71 78 ALA D C 1
ATOM 6123 O O . ALA D 1 78 ? 6.689 42.549 51.546 1.00 22.69 78 ALA D O 1
ATOM 6125 N N . LEU D 1 79 ? 7.974 41.691 49.868 1.00 23.77 79 LEU D N 1
ATOM 6126 C CA . LEU D 1 79 ? 7.644 42.730 48.866 1.00 21.96 79 LEU D CA 1
ATOM 6127 C C . LEU D 1 79 ? 7.218 42.013 47.596 1.00 24.91 79 LEU D C 1
ATOM 6128 O O . LEU D 1 79 ? 8.046 41.272 46.994 1.00 22.23 79 LEU D O 1
ATOM 6133 N N . VAL D 1 80 ? 5.959 42.205 47.213 1.00 21.26 80 VAL D N 1
ATOM 6134 C CA . VAL D 1 80 ? 5.383 41.545 46.023 1.00 24.63 80 VAL D CA 1
ATOM 6135 C C . VAL D 1 80 ? 5.148 42.601 44.950 1.00 25.84 80 VAL D C 1
ATOM 6136 O O . VAL D 1 80 ? 4.194 43.394 45.098 1.00 24.93 80 VAL D O 1
ATOM 6140 N N . HIS D 1 81 ? 6.019 42.618 43.941 1.00 23.82 81 HIS D N 1
ATOM 6141 C CA . HIS D 1 81 ? 5.926 43.518 42.762 1.00 24.02 81 HIS D CA 1
ATOM 6142 C C . HIS D 1 81 ? 4.950 42.921 41.742 1.00 26.22 81 HIS D C 1
ATOM 6143 O O . HIS D 1 81 ? 5.351 42.138 40.836 1.00 25.48 81 HIS D O 1
ATOM 6150 N N . ASN D 1 82 ? 3.673 43.261 41.888 1.00 23.39 82 ASN D N 1
ATOM 6151 C CA . ASN D 1 82 ? 2.566 42.662 41.11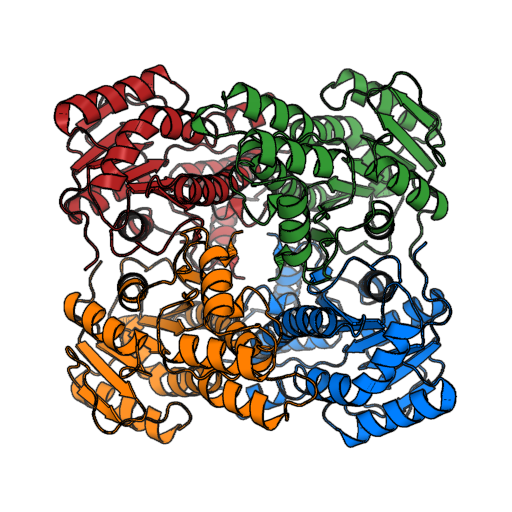7 1.00 23.90 82 ASN D CA 1
ATOM 6152 C C . ASN D 1 82 ? 2.023 43.663 40.081 1.00 24.94 82 ASN D C 1
ATOM 6153 O O . ASN D 1 82 ? 1.516 43.186 39.051 1.00 27.92 82 ASN D O 1
ATOM 6158 N N . ALA D 1 83 ? 2.193 44.964 40.286 1.00 27.18 83 ALA D N 1
ATOM 6159 C CA . ALA D 1 83 ? 1.763 45.978 39.303 1.00 28.08 83 ALA D CA 1
ATOM 6160 C C . ALA D 1 83 ? 2.459 45.702 37.956 1.00 28.75 83 ALA D C 1
ATOM 6161 O O . ALA D 1 83 ? 3.648 45.453 37.938 1.00 29.03 83 ALA D O 1
ATOM 6163 N N . GLY D 1 84 ? 1.728 45.825 36.854 1.00 29.28 84 GLY D N 1
ATOM 6164 C CA . GLY D 1 84 ? 2.215 45.452 35.518 1.00 27.25 84 GLY D CA 1
ATOM 6165 C C . GLY D 1 84 ? 1.227 45.878 34.452 1.00 30.14 84 GLY D C 1
ATOM 6166 O O . GLY D 1 84 ? 0.029 45.982 34.788 1.00 30.02 84 GLY D O 1
ATOM 6167 N N . ILE D 1 85 ? 1.707 46.130 33.236 1.00 25.71 85 ILE D N 1
ATOM 6168 C CA . ILE D 1 85 ? 0.851 46.442 32.057 1.00 28.70 85 ILE D CA 1
ATOM 6169 C C . ILE D 1 85 ? 1.273 45.592 30.866 1.00 31.28 85 ILE D C 1
ATOM 6170 O O . ILE D 1 85 ? 2.380 45.004 30.874 1.00 28.75 85 ILE D O 1
ATOM 6175 N N . SER D 1 86 ? 0.391 45.513 29.871 1.00 30.41 86 SER D N 1
ATOM 6176 C CA . SER D 1 86 ? 0.661 44.816 28.584 1.00 30.64 86 SER D CA 1
ATOM 6177 C C . SER D 1 86 ? 0.231 45.715 27.424 1.00 34.63 86 SER D C 1
ATOM 6178 O O . SER D 1 86 ? -0.621 46.593 27.621 1.00 30.94 86 SER D O 1
ATOM 6181 N N . ILE D 1 87 ? 0.855 45.518 26.271 1.00 33.26 87 ILE D N 1
ATOM 6182 C CA . ILE D 1 87 ? 0.401 46.031 24.950 1.00 31.09 87 ILE D CA 1
ATOM 6183 C C . ILE D 1 87 ? 0.540 44.863 23.978 1.00 33.90 87 ILE D C 1
ATOM 6184 O O . ILE D 1 87 ? 1.277 43.879 24.261 1.00 26.59 87 ILE D O 1
ATOM 6189 N N . VAL D 1 88 ? -0.179 44.939 22.866 1.00 33.14 88 VAL D N 1
ATOM 6190 C CA . VAL D 1 88 ? -0.140 43.915 21.797 1.00 31.72 88 VAL D CA 1
ATOM 6191 C C . VAL D 1 88 ? -0.015 44.739 20.529 1.00 32.26 88 VAL D C 1
ATOM 6192 O O . VAL D 1 88 ? -0.926 45.552 20.297 1.00 31.03 88 VAL D O 1
ATOM 6196 N N . THR D 1 89 ? 1.053 44.569 19.768 1.00 30.86 89 THR D N 1
ATOM 6197 C CA . THR D 1 89 ? 1.377 45.504 18.673 1.00 32.97 89 THR D CA 1
ATOM 6198 C C . THR D 1 89 ? 2.112 44.750 17.561 1.00 27.42 89 THR D C 1
ATOM 6199 O O . THR D 1 89 ? 2.728 43.692 17.832 1.00 29.52 89 THR D O 1
ATOM 6203 N N . LYS D 1 90 ? 2.066 45.278 16.345 1.00 26.53 90 LYS D N 1
ATOM 6204 C CA . LYS D 1 90 ? 2.996 44.869 15.268 1.00 27.60 90 LYS D CA 1
ATOM 6205 C C . LYS D 1 90 ? 4.306 45.594 15.530 1.00 25.77 90 LYS D C 1
ATOM 6206 O O . LYS D 1 90 ? 4.310 46.848 15.605 1.00 26.80 90 LYS D O 1
ATOM 6212 N N . PHE D 1 91 ? 5.397 44.838 15.642 1.00 26.21 91 PHE D N 1
ATOM 6213 C CA . PHE D 1 91 ? 6.752 45.383 15.933 1.00 25.53 91 PHE D CA 1
ATOM 6214 C C . PHE D 1 91 ? 7.058 46.584 15.046 1.00 25.47 91 PHE D C 1
ATOM 6215 O O . PHE D 1 91 ? 7.549 47.635 15.549 1.00 28.31 91 PHE D O 1
ATOM 6223 N N . GLU D 1 92 ? 6.842 46.455 13.734 1.00 27.48 92 GLU D N 1
ATOM 6224 C CA . GLU D 1 92 ? 7.264 47.517 12.791 1.00 31.46 92 GLU D CA 1
ATOM 6225 C C . GLU D 1 92 ? 6.440 48.804 12.994 1.00 31.12 92 GLU D C 1
ATOM 6226 O O . GLU D 1 92 ? 6.900 49.849 12.558 1.00 35.98 92 GLU D O 1
ATOM 6232 N N . ASP D 1 93 ? 5.296 48.727 13.666 1.00 34.62 93 ASP D N 1
ATOM 6233 C CA . ASP D 1 93 ? 4.421 49.907 13.925 1.00 35.43 93 ASP D CA 1
ATOM 6234 C C . ASP D 1 93 ? 4.575 50.372 15.383 1.00 39.26 93 ASP D C 1
ATOM 6235 O O . ASP D 1 93 ? 3.757 51.184 15.844 1.00 42.97 93 ASP D O 1
ATOM 6240 N N . THR D 1 94 ? 5.531 49.828 16.135 1.00 31.98 94 THR D N 1
ATOM 6241 C CA . THR D 1 94 ? 5.649 50.112 17.582 1.00 31.10 94 THR D CA 1
ATOM 6242 C C . THR D 1 94 ? 6.729 51.156 17.797 1.00 30.63 94 THR D C 1
ATOM 6243 O O . THR D 1 94 ? 7.904 50.855 17.647 1.00 34.50 94 THR D O 1
ATOM 6247 N N . PRO D 1 95 ? 6.395 52.408 18.168 1.00 29.62 95 PRO D N 1
ATOM 6248 C CA . PRO D 1 95 ? 7.423 53.365 18.539 1.00 30.61 95 PRO D CA 1
ATOM 6249 C C . PRO D 1 95 ? 8.229 52.927 19.774 1.00 32.29 95 PRO D C 1
ATOM 6250 O O . PRO D 1 95 ? 7.708 52.263 20.655 1.00 30.16 95 PRO D O 1
ATOM 6254 N N . LEU D 1 96 ? 9.503 53.318 19.795 1.00 31.44 96 LEU D N 1
ATOM 6255 C CA . LEU D 1 96 ? 10.421 53.063 20.924 1.00 32.93 96 LEU D CA 1
ATOM 6256 C C . LEU D 1 96 ? 9.744 53.495 22.230 1.00 34.45 96 LEU D C 1
ATOM 6257 O O . LEU D 1 96 ? 9.872 52.783 23.233 1.00 32.25 96 LEU D O 1
ATOM 6262 N N . SER D 1 97 ? 9.014 54.612 22.241 1.00 32.53 97 SER D N 1
ATOM 6263 C CA . SER D 1 97 ? 8.338 55.130 23.457 1.00 29.44 97 SER D CA 1
ATOM 6264 C C . SER D 1 97 ? 7.362 54.086 24.042 1.00 30.58 97 SER D C 1
ATOM 6265 O O . SER D 1 97 ? 7.128 54.117 25.266 1.00 28.65 97 SER D O 1
ATOM 6268 N N . ASP D 1 98 ? 6.767 53.219 23.225 1.00 26.13 98 ASP D N 1
ATOM 6269 C CA . ASP D 1 98 ? 5.831 52.156 23.680 1.00 29.29 98 ASP D CA 1
ATOM 6270 C C . ASP D 1 98 ? 6.625 51.070 24.427 1.00 28.31 98 ASP D C 1
ATOM 6271 O O . ASP D 1 98 ? 6.174 50.640 25.517 1.00 26.98 98 ASP D O 1
ATOM 6276 N N . PHE D 1 99 ? 7.799 50.680 23.906 1.00 26.53 99 PHE D N 1
ATOM 6277 C CA . PHE D 1 99 ? 8.708 49.744 24.631 1.00 24.97 99 PHE D CA 1
ATOM 6278 C C . PHE D 1 99 ? 9.083 50.366 25.980 1.00 26.01 99 PHE D C 1
ATOM 6279 O O . PHE D 1 99 ? 9.056 49.669 27.004 1.00 26.53 99 PHE D O 1
ATOM 6287 N N . HIS D 1 100 ? 9.438 51.652 25.9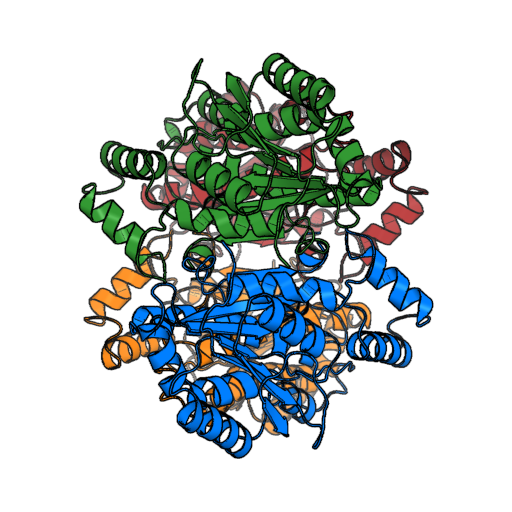80 1.00 26.57 100 HIS D N 1
ATOM 6288 C CA . HIS D 1 100 ? 9.890 52.391 27.182 1.00 27.21 100 HIS D CA 1
ATOM 6289 C C . HIS D 1 100 ? 8.767 52.474 28.203 1.00 28.25 100 HIS D C 1
ATOM 6290 O O . HIS D 1 100 ? 9.064 52.321 29.387 1.00 24.84 100 HIS D O 1
ATOM 6297 N N . ARG D 1 101 ? 7.530 52.722 27.765 1.00 30.35 101 ARG D N 1
ATOM 6298 C CA . ARG D 1 101 ? 6.387 52.819 28.707 1.00 31.05 101 ARG D CA 1
ATOM 6299 C C . ARG D 1 101 ? 6.187 51.483 29.431 1.00 28.38 101 ARG D C 1
ATOM 6300 O O . ARG D 1 101 ? 6.011 51.487 30.685 1.00 25.90 101 ARG D O 1
ATOM 6308 N N . VAL D 1 102 ? 6.199 50.380 28.691 1.00 25.74 102 VAL D N 1
ATOM 6309 C CA . VAL D 1 102 ? 6.021 49.031 29.270 1.00 24.41 102 VAL D CA 1
ATOM 6310 C C . VAL D 1 102 ? 7.208 48.753 30.214 1.00 23.32 102 VAL D C 1
ATOM 6311 O O . VAL D 1 102 ? 6.970 48.183 31.317 1.00 24.36 102 VAL D O 1
ATOM 6315 N N . ASN D 1 103 ? 8.425 49.123 29.831 0.50 20.11 103 ASN D N 1
ATOM 6316 C CA A ASN D 1 103 ? 9.629 48.952 30.687 0.50 23.41 103 ASN D CA 1
ATOM 6317 C CA B ASN D 1 103 ? 9.609 48.929 30.711 0.50 22.93 103 ASN D CA 1
ATOM 6318 C C . ASN D 1 103 ? 9.468 49.739 31.997 0.50 21.74 103 ASN D C 1
ATOM 6319 O O . ASN D 1 103 ? 9.845 49.220 33.038 0.50 16.07 103 ASN D O 1
ATOM 6328 N N . THR D 1 104 ? 8.952 50.971 31.915 1.00 25.08 104 THR D N 1
ATOM 6329 C CA . THR D 1 104 ? 8.844 51.854 33.104 1.00 27.12 104 THR D CA 1
ATOM 6330 C C . THR D 1 104 ? 7.926 51.202 34.142 1.00 24.59 104 THR D C 1
ATOM 6331 O O . THR D 1 104 ? 8.294 51.123 35.313 1.00 25.39 104 THR D O 1
ATOM 6335 N N . VAL D 1 105 ? 6.794 50.670 33.750 1.00 24.47 105 VAL D N 1
ATOM 6336 C CA . VAL D 1 105 ? 5.841 50.074 34.715 1.00 28.34 105 VAL D CA 1
ATOM 6337 C C . VAL D 1 105 ? 6.312 48.685 35.156 1.00 27.91 105 VAL D C 1
ATOM 6338 O O . VAL D 1 105 ? 6.218 48.400 36.377 1.00 29.82 105 VAL D O 1
ATOM 6342 N N . ASN D 1 106 ? 6.831 47.862 34.232 1.00 24.50 106 ASN D N 1
ATOM 6343 C CA . ASN D 1 106 ? 7.035 46.413 34.482 1.00 23.95 106 ASN D CA 1
ATOM 6344 C C . ASN D 1 106 ? 8.395 46.183 35.142 1.00 23.16 106 ASN D C 1
ATOM 6345 O O . ASN D 1 106 ? 8.491 45.234 35.952 1.00 25.06 106 ASN D O 1
ATOM 6350 N N . VAL D 1 107 ? 9.395 46.998 34.820 1.00 24.97 107 VAL D N 1
ATOM 6351 C CA . VAL D 1 107 ? 10.800 46.778 35.260 1.00 21.96 107 VAL D CA 1
ATOM 6352 C C . VAL D 1 107 ? 11.277 47.893 36.179 1.00 22.63 107 VAL D C 1
ATOM 6353 O O . VAL D 1 107 ? 11.816 47.600 37.272 1.00 21.18 107 VAL D O 1
ATOM 6357 N N . ASP D 1 108 ? 11.138 49.163 35.773 1.00 25.75 108 ASP D N 1
ATOM 6358 C CA . ASP D 1 108 ? 11.662 50.291 36.585 1.00 25.48 108 ASP D CA 1
ATOM 6359 C C . ASP D 1 108 ? 10.976 50.306 37.972 1.00 24.46 108 ASP D C 1
ATOM 6360 O O . ASP D 1 108 ? 11.640 50.642 38.965 1.00 24.02 108 ASP D O 1
ATOM 6365 N N . SER D 1 109 ? 9.711 49.909 38.032 1.00 25.68 109 SER D N 1
ATOM 6366 C CA . SER D 1 109 ? 8.960 49.753 39.308 1.00 26.33 109 SER D CA 1
ATOM 6367 C C . SER D 1 109 ? 9.739 48.883 40.299 1.00 26.07 109 SER D C 1
ATOM 6368 O O . SER D 1 109 ? 9.839 49.238 41.507 1.00 28.05 109 SER D O 1
ATOM 6371 N N . ILE D 1 110 ? 10.270 47.760 39.832 1.00 25.07 110 ILE D N 1
ATOM 6372 C CA . ILE D 1 110 ? 11.019 46.805 40.688 1.00 23.15 110 ILE D CA 1
ATOM 6373 C C . ILE D 1 110 ? 12.333 47.446 41.111 1.00 22.14 110 ILE D C 1
ATOM 6374 O O . ILE D 1 110 ? 12.716 47.343 42.278 1.00 23.67 110 ILE D O 1
ATOM 6379 N N . ILE D 1 111 ? 13.010 48.113 40.191 1.00 20.96 111 ILE D N 1
ATOM 6380 C CA . ILE D 1 111 ? 14.308 48.746 40.515 1.00 21.95 111 ILE D CA 1
ATOM 6381 C C . ILE D 1 111 ? 14.058 49.824 41.581 1.00 23.23 111 ILE D C 1
ATOM 6382 O O . ILE D 1 111 ? 14.716 49.793 42.647 1.00 22.53 111 ILE D O 1
ATOM 6387 N N . ILE D 1 112 ? 13.174 50.785 41.292 1.00 21.86 112 ILE D N 1
ATOM 6388 C CA . ILE D 1 112 ? 12.915 51.933 42.206 1.00 25.21 112 ILE D CA 1
ATOM 6389 C C . ILE D 1 112 ? 12.408 51.411 43.562 1.00 22.47 112 ILE D C 1
ATOM 6390 O O . ILE D 1 112 ? 12.929 51.832 44.598 1.00 24.33 112 ILE D O 1
ATOM 6395 N N . GLY D 1 113 ? 11.402 50.546 43.543 1.00 21.53 113 GLY D N 1
ATOM 6396 C CA . GLY D 1 113 ? 10.781 50.065 44.779 1.00 24.48 113 GLY D CA 1
ATOM 6397 C C . GLY D 1 113 ? 11.734 49.272 45.640 1.00 25.57 113 GLY D C 1
ATOM 6398 O O . GLY D 1 113 ? 11.741 49.482 46.891 1.00 24.75 113 GLY D O 1
ATOM 6399 N N . THR D 1 114 ? 12.509 48.369 45.032 1.00 26.34 114 THR D N 1
ATOM 6400 C CA . THR D 1 114 ? 13.466 47.551 45.813 1.00 23.74 114 THR D CA 1
ATOM 6401 C C . THR D 1 114 ? 14.569 48.467 46.382 1.00 22.72 114 THR D C 1
ATOM 6402 O O . THR D 1 114 ? 14.972 48.258 47.540 1.00 23.85 114 THR D O 1
ATOM 6406 N N . GLN D 1 115 ? 15.044 49.469 45.645 1.00 23.26 115 GLN D N 1
ATOM 6407 C CA . GLN D 1 115 ? 16.052 50.429 46.168 1.00 22.85 115 GLN D CA 1
ATOM 6408 C C . GLN D 1 115 ? 15.470 51.203 47.362 1.00 24.80 115 GLN D C 1
ATOM 6409 O O . GLN D 1 115 ? 16.108 51.264 48.431 1.00 24.12 115 GLN D O 1
ATOM 6415 N N . VAL D 1 116 ? 14.277 51.773 47.199 1.00 26.48 116 VAL D N 1
ATOM 6416 C CA . VAL D 1 116 ? 13.667 52.614 48.273 1.00 26.12 116 VAL D CA 1
ATOM 6417 C C . VAL D 1 116 ? 13.410 51.745 49.516 1.00 25.54 116 VAL D C 1
ATOM 6418 O O . VAL D 1 116 ? 13.701 52.217 50.638 1.00 26.29 116 VAL D O 1
ATOM 6422 N N . LEU D 1 117 ? 12.958 50.503 49.353 1.00 25.09 117 LEU D N 1
ATOM 6423 C CA . LEU D 1 117 ? 12.603 49.635 50.505 1.00 23.93 117 LEU D CA 1
ATOM 6424 C C . LEU D 1 117 ? 13.791 48.789 50.975 1.00 23.60 117 LEU D C 1
ATOM 6425 O O . LEU D 1 117 ? 13.594 48.026 51.910 1.00 24.15 117 LEU D O 1
ATOM 6430 N N . LEU D 1 118 ? 14.977 48.951 50.408 1.00 24.10 118 LEU D N 1
ATOM 6431 C CA . LEU D 1 118 ? 16.118 48.066 50.761 1.00 25.99 118 LEU D CA 1
ATOM 6432 C C . LEU D 1 118 ? 16.454 48.161 52.256 1.00 25.66 118 LEU D C 1
ATOM 6433 O O . LEU D 1 118 ? 16.607 47.144 52.908 1.00 23.92 118 LEU D O 1
ATOM 6438 N N . PRO D 1 119 ? 16.574 49.359 52.872 1.00 26.50 119 PRO D N 1
ATOM 6439 C CA . PRO D 1 119 ? 16.787 49.434 54.322 1.00 25.05 119 PRO D CA 1
ATOM 6440 C C . PRO D 1 119 ? 15.745 48.648 55.129 1.00 25.17 119 PRO D C 1
ATOM 6441 O O . PRO D 1 119 ? 16.160 47.892 56.018 1.00 25.50 119 PRO D O 1
ATOM 6445 N N . LEU D 1 120 ? 14.464 48.757 54.791 1.00 21.99 120 LEU D N 1
ATOM 6446 C CA . LEU D 1 120 ? 13.403 48.013 55.498 1.00 23.19 120 LEU D CA 1
ATOM 6447 C C . LEU D 1 120 ? 13.504 46.507 55.234 1.00 25.82 120 LEU D C 1
ATOM 6448 O O . LEU D 1 120 ? 13.248 45.722 56.179 1.00 24.45 120 LEU D O 1
ATOM 6453 N N . LEU D 1 121 ? 13.871 46.113 54.012 1.00 24.74 121 LEU D N 1
ATOM 6454 C CA . LEU D 1 121 ? 14.045 44.667 53.691 1.00 23.69 121 LEU D CA 1
ATOM 6455 C C . LEU D 1 121 ? 15.239 44.110 54.472 1.00 22.06 121 LEU D C 1
ATOM 6456 O O . LEU D 1 121 ? 15.181 42.952 54.862 1.00 22.53 121 LEU D O 1
ATOM 6461 N N . LYS D 1 122 ? 16.301 44.882 54.646 1.00 24.41 122 LYS D N 1
ATOM 6462 C CA . LYS D 1 122 ? 17.466 44.439 55.460 1.00 24.34 122 LYS D CA 1
ATOM 6463 C C . LYS D 1 122 ? 17.001 44.180 56.900 1.00 24.86 122 LYS D C 1
ATOM 6464 O O . LYS D 1 122 ? 17.469 43.206 57.507 1.00 25.11 122 LYS D O 1
ATOM 6470 N N . GLU D 1 123 ? 16.076 44.992 57.424 1.00 24.86 123 GLU D N 1
ATOM 6471 C CA . GLU D 1 123 ? 15.501 44.742 58.767 1.00 25.35 123 GLU D CA 1
ATOM 6472 C C . GLU D 1 123 ? 14.690 43.440 58.729 1.00 27.10 123 GLU D C 1
ATOM 6473 O O . GLU D 1 123 ? 14.782 42.659 59.682 1.00 28.11 123 GLU D O 1
ATOM 6479 N N . GLY D 1 124 ? 13.945 43.188 57.652 1.00 24.70 124 GLY D N 1
ATOM 6480 C CA . GLY D 1 124 ? 13.286 41.887 57.461 1.00 24.50 124 GLY D CA 1
ATOM 6481 C C . GLY D 1 124 ? 14.288 40.740 57.467 1.00 24.15 124 GLY D C 1
ATOM 6482 O O . GLY D 1 124 ? 13.971 39.681 58.041 1.00 28.18 124 GLY D O 1
ATOM 6483 N N . GLY D 1 125 ? 15.453 40.928 56.846 1.00 23.96 125 GLY D N 1
ATOM 6484 C CA . GLY D 1 125 ? 16.514 39.906 56.772 1.00 25.96 125 GLY D CA 1
ATOM 6485 C C . GLY D 1 125 ? 17.031 39.570 58.166 1.00 27.77 125 GLY D C 1
ATOM 6486 O O . GLY D 1 125 ? 17.501 38.451 58.359 1.00 26.69 125 GLY D O 1
ATOM 6487 N N . LYS D 1 126 ? 16.958 40.517 59.099 1.00 26.34 126 LYS D N 1
ATOM 6488 C CA . LYS D 1 126 ? 17.405 40.300 60.508 1.00 28.91 126 LYS D CA 1
ATOM 6489 C C . LYS D 1 126 ? 16.286 39.665 61.324 1.00 32.66 126 LYS D C 1
ATOM 6490 O O . LYS D 1 126 ? 16.608 39.031 62.333 1.00 34.09 126 LYS D O 1
ATOM 6496 N N . ALA D 1 127 ? 15.027 39.804 60.907 1.00 27.80 127 ALA D N 1
ATOM 6497 C CA . ALA D 1 127 ? 13.844 39.363 61.671 1.00 29.13 127 ALA D CA 1
ATOM 6498 C C . ALA D 1 127 ? 13.586 37.868 61.464 1.00 33.87 127 ALA D C 1
ATOM 6499 O O . ALA D 1 127 ? 13.028 37.251 62.371 1.00 29.63 127 ALA D O 1
ATOM 6501 N N . ARG D 1 128 ? 13.914 37.298 60.299 1.00 27.60 128 ARG D N 1
ATOM 6502 C CA . ARG D 1 128 ? 13.595 35.881 60.001 1.00 30.36 128 ARG D CA 1
ATOM 6503 C C . ARG D 1 128 ? 14.864 35.201 59.499 1.00 28.93 128 ARG D C 1
ATOM 6504 O O . ARG D 1 128 ? 15.540 35.761 58.634 1.00 26.96 128 ARG D O 1
ATOM 6512 N N . ALA D 1 129 ? 15.141 34.009 60.002 1.00 29.28 129 ALA D N 1
ATOM 6513 C CA . ALA D 1 129 ? 16.291 33.195 59.575 1.00 31.47 129 ALA D CA 1
ATOM 6514 C C . ALA D 1 129 ? 16.184 32.952 58.064 1.00 26.66 129 ALA D C 1
ATOM 6515 O O . ALA D 1 129 ? 17.223 33.061 57.395 1.00 26.98 129 ALA D O 1
ATOM 6517 N N . GLY D 1 130 ? 14.977 32.697 57.539 1.00 27.03 130 GLY D N 1
ATOM 6518 C CA . GLY D 1 130 ? 14.783 32.415 56.102 1.00 26.82 130 GLY D CA 1
ATOM 6519 C C . GLY D 1 130 ? 15.000 33.637 55.210 1.00 29.28 130 GLY D C 1
ATOM 6520 O O . GLY D 1 130 ? 15.157 33.470 53.988 1.00 28.54 130 GLY D O 1
ATOM 6521 N N . GLY D 1 131 ? 14.960 34.828 55.796 1.00 25.65 131 GLY D N 1
ATOM 6522 C CA . GLY D 1 131 ? 15.241 36.096 55.105 1.00 26.02 131 GLY D CA 1
ATOM 6523 C C . GLY D 1 131 ? 13.981 36.863 54.761 1.00 24.05 131 GLY D C 1
ATOM 6524 O O . GLY D 1 131 ? 12.888 36.322 54.858 1.00 24.73 131 GLY D O 1
ATOM 6525 N N . ALA D 1 132 ? 14.142 38.111 54.336 1.00 23.03 132 ALA D N 1
ATOM 6526 C CA . ALA D 1 132 ? 13.070 38.853 53.654 1.00 22.99 132 ALA D CA 1
ATOM 6527 C C . ALA D 1 132 ? 12.883 38.211 52.277 1.00 22.81 132 ALA D C 1
ATOM 6528 O O . ALA D 1 132 ? 13.770 37.474 51.839 1.00 22.91 132 ALA D O 1
ATOM 6530 N N . SER D 1 133 ? 11.741 38.425 51.651 1.00 22.49 133 SER D N 1
ATOM 6531 C CA . SER D 1 133 ? 11.367 37.752 50.389 1.00 23.07 133 SER D CA 1
ATOM 6532 C C . SER D 1 133 ? 10.822 38.797 49.413 1.00 22.44 133 SER D C 1
ATOM 6533 O O . SER D 1 133 ? 9.856 39.489 49.760 1.00 23.43 133 SER D O 1
ATOM 6536 N N . VAL D 1 134 ? 11.461 38.927 48.251 1.00 20.99 134 VAL D N 1
ATOM 6537 C CA . VAL D 1 134 ? 10.998 39.813 47.150 1.00 21.89 134 VAL D CA 1
ATOM 6538 C C . VAL D 1 134 ? 10.483 38.931 46.030 1.00 21.42 134 VAL D C 1
ATOM 6539 O O . VAL D 1 134 ? 11.227 38.060 45.554 1.00 21.14 134 VAL D O 1
ATOM 6543 N N . VAL D 1 135 ? 9.227 39.134 45.637 1.00 20.82 135 VAL D N 1
ATOM 6544 C CA . VAL D 1 135 ? 8.533 38.298 44.639 1.00 20.47 135 VAL D CA 1
ATOM 6545 C C . VAL D 1 135 ? 8.204 39.204 43.458 1.00 22.28 135 VAL D C 1
ATOM 6546 O O . VAL D 1 135 ? 7.391 40.142 43.626 1.00 23.84 135 VAL D O 1
ATOM 6550 N N . ASN D 1 136 ? 8.786 38.902 42.302 1.00 22.06 136 ASN D N 1
ATOM 6551 C CA . ASN D 1 136 ? 8.654 39.739 41.089 1.00 22.55 136 ASN D CA 1
ATOM 6552 C C . ASN D 1 136 ? 7.729 39.020 40.115 1.00 25.05 136 ASN D C 1
ATOM 6553 O O . ASN D 1 136 ? 8.052 37.865 39.738 1.00 21.97 136 ASN D O 1
ATOM 6558 N N . PHE D 1 137 ? 6.634 39.659 39.685 1.00 21.92 137 PHE D N 1
ATOM 6559 C CA . PHE D 1 137 ? 5.736 39.038 38.679 1.00 23.46 137 PHE D CA 1
ATOM 6560 C C . PHE D 1 137 ? 6.327 39.205 37.278 1.00 21.25 137 PHE D C 1
ATOM 6561 O O . PHE D 1 137 ? 6.349 40.326 36.709 1.00 23.76 137 PHE D O 1
ATOM 6569 N N . SER D 1 138 ? 6.820 38.090 36.737 1.00 21.50 138 SER D N 1
ATOM 6570 C CA . SER D 1 138 ? 7.189 37.928 35.317 1.00 20.26 138 SER D CA 1
ATOM 6571 C C . SER D 1 138 ? 5.970 37.335 34.615 1.00 23.87 138 SER D C 1
ATOM 6572 O O . SER D 1 138 ? 4.816 37.719 34.967 1.00 24.66 138 SER D O 1
ATOM 6575 N N . SER D 1 139 ? 6.169 36.352 33.765 1.00 23.91 139 SER D N 1
ATOM 6576 C CA . SER D 1 139 ? 5.100 35.755 32.932 1.00 23.62 139 SER D CA 1
ATOM 6577 C C . SER D 1 139 ? 5.678 34.517 32.263 1.00 24.93 139 SER D C 1
ATOM 6578 O O . SER D 1 139 ? 6.925 34.455 32.099 1.00 22.24 139 SER D O 1
ATOM 6581 N N . VAL D 1 140 ? 4.858 33.601 31.789 1.00 22.78 140 VAL D N 1
ATOM 6582 C CA . VAL D 1 140 ? 5.368 32.589 30.817 1.00 23.95 140 VAL D CA 1
ATOM 6583 C C . VAL D 1 140 ? 5.938 33.328 29.597 1.00 22.82 140 VAL D C 1
ATOM 6584 O O . VAL D 1 140 ? 6.852 32.775 28.985 1.00 23.55 140 VAL D O 1
ATOM 6588 N N . GLY D 1 141 ? 5.476 34.545 29.305 1.00 24.24 141 GLY D N 1
ATOM 6589 C CA . GLY D 1 141 ? 6.036 35.409 28.244 1.00 27.48 141 GLY D CA 1
ATOM 6590 C C . GLY D 1 141 ? 7.470 35.873 28.547 1.00 27.24 141 GLY D C 1
ATOM 6591 O O . GLY D 1 141 ? 8.103 36.412 27.671 1.00 27.69 141 GLY D O 1
ATOM 6592 N N . GLY D 1 142 ? 7.966 35.690 29.771 1.00 24.83 142 GLY D N 1
ATOM 6593 C CA . GLY D 1 142 ? 9.377 35.927 30.115 1.00 22.94 142 GLY D CA 1
ATOM 6594 C C . GLY D 1 142 ? 10.232 34.697 29.852 1.00 23.32 142 GLY D C 1
ATOM 6595 O O . GLY D 1 142 ? 11.480 34.830 29.975 1.00 23.01 142 GLY D O 1
ATOM 6596 N N . LEU D 1 143 ? 9.601 33.539 29.568 1.00 20.70 143 LEU D N 1
ATOM 6597 C CA . LEU D 1 143 ? 10.264 32.239 29.284 1.00 20.73 143 LEU D CA 1
ATOM 6598 C C . LEU D 1 143 ? 10.184 31.927 27.793 1.00 24.38 143 LEU D C 1
ATOM 6599 O O . LEU D 1 143 ? 11.139 31.396 27.256 1.00 23.86 143 LEU D O 1
ATOM 6604 N N . ARG D 1 144 ? 9.042 32.196 27.177 1.00 21.01 144 ARG D N 1
ATOM 6605 C CA . ARG D 1 144 ? 8.745 31.804 25.783 1.00 22.91 144 ARG D CA 1
ATOM 6606 C C . ARG D 1 144 ? 8.253 33.052 25.052 1.00 23.69 144 ARG D C 1
ATOM 6607 O O . ARG D 1 144 ? 7.419 33.804 25.615 1.00 24.72 144 ARG D O 1
ATOM 6615 N N . GLY D 1 145 ? 8.747 33.280 23.840 1.00 21.63 145 GLY D N 1
ATOM 6616 C CA . GLY D 1 145 ? 8.308 34.441 23.056 1.00 22.85 145 GLY D CA 1
ATOM 6617 C C . GLY D 1 145 ? 6.960 34.199 22.406 1.00 24.23 145 GLY D C 1
ATOM 6618 O O . GLY D 1 145 ? 6.458 33.067 22.424 1.00 25.02 145 GLY D O 1
ATOM 6619 N N . ALA D 1 146 ? 6.384 35.260 21.863 1.00 28.50 146 ALA D N 1
ATOM 6620 C CA . ALA D 1 146 ? 5.120 35.208 21.110 1.00 29.04 146 ALA D CA 1
ATOM 6621 C C . ALA D 1 146 ? 5.096 36.335 20.077 1.00 26.15 146 ALA D C 1
ATOM 6622 O O . ALA D 1 146 ? 5.565 37.461 20.366 1.00 25.23 146 ALA D O 1
ATOM 6624 N N . ALA D 1 147 ? 4.581 36.029 18.887 1.00 26.26 147 ALA D N 1
ATOM 6625 C CA . ALA D 1 147 ? 4.245 37.044 17.864 1.00 27.47 147 ALA D CA 1
ATOM 6626 C C . ALA D 1 147 ? 3.336 38.123 18.481 1.00 25.40 147 ALA D C 1
ATOM 6627 O O . ALA D 1 147 ? 2.441 37.770 19.249 1.00 27.20 147 ALA D O 1
ATOM 6629 N N . PHE D 1 148 ? 3.644 39.399 18.230 1.00 24.33 148 PHE D N 1
ATOM 6630 C CA . PHE D 1 148 ? 2.819 40.602 18.550 1.00 25.55 148 PHE D CA 1
ATOM 6631 C C . PHE D 1 148 ? 2.915 40.965 20.033 1.00 25.24 148 PHE D C 1
ATOM 6632 O O . PHE D 1 148 ? 2.226 41.886 20.460 1.00 25.89 148 PHE D O 1
ATOM 6640 N N . LEU D 1 149 ? 3.785 40.292 20.777 1.00 25.50 149 LEU D N 1
ATOM 6641 C CA . LEU D 1 149 ? 3.973 40.581 22.219 1.00 25.02 149 LEU D CA 1
ATOM 6642 C C . LEU D 1 149 ? 5.432 40.964 22.516 1.00 25.35 149 LEU D C 1
ATOM 6643 O O . LEU D 1 149 ? 5.847 40.800 23.669 1.00 25.10 149 LEU D O 1
ATOM 6648 N N . ALA D 1 150 ? 6.158 41.514 21.546 1.00 23.46 150 ALA D N 1
ATOM 6649 C CA . ALA D 1 150 ? 7.590 41.866 21.709 1.00 25.48 150 ALA D CA 1
ATOM 6650 C C . ALA D 1 150 ? 7.799 42.757 22.942 1.00 25.69 150 ALA D C 1
ATOM 6651 O O . ALA D 1 150 ? 8.698 42.448 23.770 1.00 23.05 150 ALA D O 1
ATOM 6653 N N . ALA D 1 151 ? 7.081 43.883 23.072 1.00 23.08 151 ALA D N 1
ATOM 6654 C CA . ALA D 1 151 ? 7.340 44.832 24.181 1.00 24.23 151 ALA D CA 1
ATOM 6655 C C . ALA D 1 151 ? 7.047 44.140 25.521 1.00 20.83 151 ALA D C 1
ATOM 6656 O O . ALA D 1 151 ? 7.827 44.297 26.488 1.00 21.81 151 ALA D O 1
ATOM 6658 N N . TYR D 1 152 ? 5.936 43.431 25.602 1.00 21.10 152 TYR D N 1
ATOM 6659 C CA . TYR D 1 152 ? 5.507 42.783 26.867 1.00 20.76 152 TYR D CA 1
ATOM 6660 C C . TYR D 1 152 ? 6.489 41.667 27.250 1.00 21.34 152 TYR D C 1
ATOM 6661 O O . TYR D 1 152 ? 6.991 41.666 28.384 1.00 22.02 152 TYR D O 1
ATOM 6670 N N . CYS D 1 153 ? 6.737 40.741 26.343 1.00 20.51 153 CYS D N 1
ATOM 6671 C CA . CYS D 1 153 ? 7.630 39.578 26.621 1.00 21.53 153 CYS D CA 1
ATOM 6672 C C . CYS D 1 153 ? 9.030 40.087 26.986 1.00 20.85 153 CYS D C 1
ATOM 6673 O O . CYS D 1 153 ? 9.656 39.552 27.947 1.00 20.72 153 CYS D O 1
ATOM 6676 N N . THR D 1 154 ? 9.549 41.060 26.236 1.00 20.04 154 THR D N 1
ATOM 6677 C CA . THR D 1 154 ? 10.897 41.625 26.497 1.00 19.23 154 THR D CA 1
ATOM 6678 C C . THR D 1 154 ? 10.930 42.129 27.944 1.00 22.18 154 THR D C 1
ATOM 6679 O O . THR D 1 154 ? 11.890 41.785 28.690 1.00 19.15 154 THR D O 1
ATOM 6683 N N . SER D 1 155 ? 9.929 42.904 28.372 1.00 19.98 155 SER D N 1
ATOM 6684 C CA . SER D 1 155 ? 9.892 43.456 29.749 1.00 21.30 155 SER D CA 1
ATOM 6685 C C . SER D 1 155 ? 9.856 42.295 30.759 1.00 19.97 155 SER D C 1
ATOM 6686 O O . SER D 1 155 ? 10.484 42.408 31.824 1.00 18.34 155 SER D O 1
ATOM 6689 N N . LYS D 1 156 ? 9.121 41.219 30.475 1.00 19.65 156 LYS D N 1
ATOM 6690 C CA . LYS D 1 156 ? 8.943 40.118 31.464 1.00 21.31 156 LYS D CA 1
ATOM 6691 C C . LYS D 1 156 ? 10.213 39.256 31.542 1.00 19.04 156 LYS D C 1
ATOM 6692 O O . LYS D 1 156 ? 10.479 38.737 32.639 1.00 17.72 156 LYS D O 1
ATOM 6698 N N . ALA D 1 157 ? 10.974 39.134 30.437 1.00 18.75 157 ALA D N 1
ATOM 6699 C CA . ALA D 1 157 ? 12.293 38.453 30.462 1.00 18.83 157 ALA D CA 1
ATOM 6700 C C . ALA D 1 157 ? 13.243 39.309 31.301 1.00 17.61 157 ALA D C 1
ATOM 6701 O O . ALA D 1 157 ? 14.075 38.752 32.062 1.00 19.38 157 ALA D O 1
ATOM 6703 N N . ALA D 1 158 ? 13.182 40.639 31.171 1.00 19.55 158 ALA D N 1
ATOM 6704 C CA . ALA D 1 158 ? 13.996 41.554 31.987 1.00 18.49 158 ALA D CA 1
ATOM 6705 C C . ALA D 1 158 ? 13.663 41.377 33.470 1.00 19.67 158 ALA D C 1
ATOM 6706 O O . ALA D 1 158 ? 14.599 41.300 34.291 1.00 18.83 158 ALA D O 1
ATOM 6708 N N . VAL D 1 159 ? 12.381 41.281 33.828 1.00 19.29 159 VAL D N 1
ATOM 6709 C CA . VAL D 1 159 ? 11.959 41.036 35.244 1.00 21.04 159 VAL D CA 1
ATOM 6710 C C . VAL D 1 159 ? 12.613 39.736 35.752 1.00 18.85 159 VAL D C 1
ATOM 6711 O O . VAL D 1 159 ? 13.152 39.727 36.872 1.00 20.98 159 VAL D O 1
ATOM 6715 N N . LYS D 1 160 ? 12.517 38.672 34.970 1.00 19.82 160 LYS D N 1
ATOM 6716 C CA . LYS D 1 160 ? 13.054 37.322 35.310 1.00 19.57 160 LYS D CA 1
ATOM 6717 C C . LYS D 1 160 ? 14.540 37.445 35.645 1.00 20.50 160 LYS D C 1
ATOM 6718 O O . LYS D 1 160 ? 14.971 36.970 36.692 1.00 19.09 160 LYS D O 1
ATOM 6724 N N . MET D 1 161 ? 15.299 38.090 34.772 1.00 20.69 161 MET D N 1
ATOM 6725 C CA . MET D 1 161 ? 16.771 38.108 34.923 1.00 19.58 161 MET D CA 1
ATOM 6726 C C . MET D 1 161 ? 17.167 39.068 36.060 1.00 18.21 161 MET D C 1
ATOM 6727 O O . MET D 1 161 ? 18.083 38.747 36.814 1.00 18.14 161 MET D O 1
ATOM 6732 N N . LEU D 1 162 ? 16.488 40.202 36.214 1.00 19.74 162 LEU D N 1
ATOM 6733 C CA . LEU D 1 162 ? 16.760 41.139 37.326 1.00 21.97 162 LEU D CA 1
ATOM 6734 C C . LEU D 1 162 ? 16.584 40.363 38.650 1.00 21.06 162 LEU D C 1
ATOM 6735 O O . LEU D 1 162 ? 17.413 40.528 39.553 1.00 19.33 162 LEU D O 1
ATOM 6740 N N . SER D 1 163 ? 15.574 39.493 38.731 1.00 19.04 163 SER D N 1
ATOM 6741 C CA . SER D 1 163 ? 15.327 38.651 39.926 1.00 18.36 163 SER D CA 1
ATOM 6742 C C . SER D 1 163 ? 16.548 37.767 40.216 1.00 19.59 163 SER D C 1
ATOM 6743 O O . SER D 1 163 ? 16.948 37.662 41.399 1.00 21.81 163 SER D O 1
ATOM 6746 N N . LYS D 1 164 ? 17.111 37.120 39.208 1.00 18.95 164 LYS D N 1
ATOM 6747 C CA . LYS D 1 164 ? 18.271 36.212 39.416 1.00 17.88 164 LYS D CA 1
ATOM 6748 C C . LYS D 1 164 ? 19.458 37.054 39.919 1.00 19.41 164 LYS D C 1
ATOM 6749 O O . LYS D 1 164 ? 20.134 36.654 40.876 1.00 19.05 164 LYS D O 1
ATOM 6755 N N . CYS D 1 165 ? 19.702 38.210 39.315 1.00 19.58 165 CYS D N 1
ATOM 6756 C CA . CYS D 1 165 ? 20.870 39.049 39.674 1.00 18.90 165 CYS D CA 1
ATOM 6757 C C . CYS D 1 165 ? 20.731 39.598 41.099 1.00 21.37 165 CYS D C 1
ATOM 6758 O O . CYS D 1 165 ? 21.738 39.598 41.821 1.00 20.04 165 CYS D O 1
ATOM 6761 N N . LEU D 1 166 ? 19.556 40.108 41.466 1.00 19.84 166 LEU D N 1
ATOM 6762 C CA . LEU D 1 166 ? 19.325 40.641 42.826 1.00 20.54 166 LEU D CA 1
ATOM 6763 C C . LEU D 1 166 ? 19.416 39.523 43.866 1.00 18.11 166 LEU D C 1
ATOM 6764 O O . LEU D 1 166 ? 19.997 39.776 44.938 1.00 19.30 166 LEU D O 1
ATOM 6769 N N . GLY D 1 167 ? 18.860 38.346 43.619 1.00 19.31 167 GLY D N 1
ATOM 6770 C CA . GLY D 1 167 ? 18.999 37.219 44.558 1.00 18.43 167 GLY D CA 1
ATOM 6771 C C . GLY D 1 167 ? 20.462 36.932 44.822 1.00 18.97 167 GLY D C 1
ATOM 6772 O O . GLY D 1 167 ? 20.844 36.768 46.000 1.00 20.68 167 GLY D O 1
ATOM 6773 N N . ALA D 1 168 ? 21.261 36.886 43.759 1.00 19.85 168 ALA D N 1
ATOM 6774 C CA . ALA D 1 168 ? 22.702 36.572 43.864 1.00 19.25 168 ALA D CA 1
ATOM 6775 C C . ALA D 1 168 ? 23.422 37.711 44.602 1.00 21.15 168 ALA D C 1
ATOM 6776 O O . ALA D 1 168 ? 24.250 37.455 45.495 1.00 21.31 168 ALA D O 1
ATOM 6778 N N . GLU D 1 169 ? 23.125 38.955 44.250 1.00 19.43 169 GLU D N 1
ATOM 6779 C CA . GLU D 1 169 ? 23.834 40.126 44.849 1.00 21.55 169 GLU D CA 1
ATOM 6780 C C . GLU D 1 169 ? 23.492 40.300 46.333 1.00 20.41 169 GLU D C 1
ATOM 6781 O O . GLU D 1 169 ? 24.420 40.505 47.144 1.00 22.67 169 GLU D O 1
ATOM 6787 N N . PHE D 1 170 ? 22.215 40.215 46.702 1.00 20.15 170 PHE D N 1
ATOM 6788 C CA . PHE D 1 170 ? 21.783 40.396 48.107 1.00 21.52 170 PHE D CA 1
ATOM 6789 C C . PHE D 1 170 ? 22.387 39.289 48.965 1.00 23.32 170 PHE D C 1
ATOM 6790 O O . PHE D 1 170 ? 22.796 39.566 50.107 1.00 22.21 170 PHE D O 1
ATOM 6798 N N . ALA D 1 171 ? 22.478 38.069 48.439 1.00 22.07 171 ALA D N 1
ATOM 6799 C CA . ALA D 1 171 ? 23.149 36.963 49.156 1.00 23.85 171 ALA D CA 1
ATOM 6800 C C . ALA D 1 171 ? 24.642 37.279 49.299 1.00 23.73 171 ALA D C 1
ATOM 6801 O O . ALA D 1 171 ? 25.153 37.130 50.418 1.00 27.37 171 ALA D O 1
ATOM 6803 N N . ALA D 1 172 ? 25.322 37.698 48.240 1.00 25.27 172 ALA D N 1
ATOM 6804 C CA . ALA D 1 172 ? 26.781 37.969 48.270 1.00 25.77 172 ALA D CA 1
ATOM 6805 C C . ALA D 1 172 ? 27.083 39.088 49.274 1.00 26.13 172 ALA D C 1
ATOM 6806 O O . ALA D 1 172 ? 28.161 39.062 49.885 1.00 26.14 172 ALA D O 1
ATOM 6808 N N . LEU D 1 173 ? 26.199 40.072 49.428 1.00 24.27 173 LEU D N 1
ATOM 6809 C CA . LEU D 1 173 ? 26.417 41.205 50.357 1.00 25.26 173 LEU D CA 1
ATOM 6810 C C . LEU D 1 173 ? 25.986 40.877 51.796 1.00 28.27 173 LEU D C 1
ATOM 6811 O O . LEU D 1 173 ? 26.137 41.759 52.662 1.00 27.96 173 LEU D O 1
ATOM 6816 N N . GLY D 1 174 ? 25.446 39.689 52.047 1.00 24.31 174 GLY D N 1
ATOM 6817 C CA . GLY D 1 174 ? 24.989 39.211 53.371 1.00 25.80 174 GLY D CA 1
ATOM 6818 C C . GLY D 1 174 ? 23.725 39.875 53.885 1.00 25.56 174 GLY D C 1
ATOM 6819 O O . GLY D 1 174 ? 23.560 39.965 55.100 1.00 25.53 174 GLY D O 1
ATOM 6820 N N . TYR D 1 175 ? 22.801 40.303 53.016 1.00 23.32 175 TYR D N 1
ATOM 6821 C CA . TYR D 1 175 ? 21.564 41.002 53.417 1.00 24.28 175 TYR D CA 1
ATOM 6822 C C . TYR D 1 175 ? 20.455 40.042 53.848 1.00 21.81 175 TYR D C 1
ATOM 6823 O O . TYR D 1 175 ? 19.475 40.519 54.464 1.00 23.51 175 TYR D O 1
ATOM 6832 N N . ASN D 1 176 ? 20.559 38.752 53.521 1.00 22.38 176 ASN D N 1
ATOM 6833 C CA . ASN D 1 176 ? 19.495 37.770 53.858 1.00 21.23 176 ASN D CA 1
ATOM 6834 C C . ASN D 1 176 ? 18.150 38.200 53.238 1.00 22.86 176 ASN D C 1
ATOM 6835 O O . ASN D 1 176 ? 17.117 38.228 53.948 1.00 21.13 176 ASN D O 1
ATOM 6840 N N . ILE D 1 177 ? 18.154 38.504 51.949 1.00 20.44 177 ILE D N 1
ATOM 6841 C CA . ILE D 1 177 ? 16.932 38.855 51.167 1.00 20.23 177 ILE D CA 1
ATOM 6842 C C . ILE D 1 177 ? 16.879 37.888 49.981 1.00 20.88 177 ILE D C 1
ATOM 6843 O O . ILE D 1 177 ? 17.786 37.926 49.138 1.00 19.45 177 ILE D O 1
ATOM 6848 N N . ARG D 1 178 ? 15.881 37.016 49.972 1.00 19.22 178 ARG D N 1
ATOM 6849 C CA . ARG D 1 178 ? 15.595 36.130 48.828 1.00 18.66 178 ARG D CA 1
ATOM 6850 C C . ARG D 1 178 ? 14.838 36.915 47.759 1.00 19.38 178 ARG D C 1
ATOM 6851 O O . ARG D 1 178 ? 13.976 37.717 48.099 1.00 17.79 178 ARG D O 1
ATOM 6859 N N . VAL D 1 179 ? 15.125 36.627 46.496 1.00 18.93 179 VAL D N 1
ATOM 6860 C CA . VAL D 1 179 ? 14.459 37.276 45.338 1.00 19.31 179 VAL D CA 1
ATOM 6861 C C . VAL D 1 179 ? 14.114 36.178 44.343 1.00 18.64 179 VAL D C 1
ATOM 6862 O O . VAL D 1 179 ? 15.008 35.415 43.953 1.00 18.50 179 VAL D O 1
ATOM 6866 N N . ASN D 1 180 ? 12.867 36.118 43.917 1.00 18.52 180 ASN D N 1
ATOM 6867 C CA . ASN D 1 180 ? 12.367 35.075 43.004 1.00 18.97 180 ASN D CA 1
ATOM 6868 C C . ASN D 1 180 ? 11.407 35.711 41.993 1.00 20.22 180 ASN D C 1
ATOM 6869 O O . ASN D 1 180 ? 10.773 36.726 42.334 1.00 19.91 180 ASN D O 1
ATOM 6874 N N . SER D 1 181 ? 11.301 35.118 40.809 1.00 21.22 181 SER D N 1
ATOM 6875 C CA . SER D 1 181 ? 10.352 35.554 39.764 1.00 18.69 181 SER D CA 1
ATOM 6876 C C . SER D 1 181 ? 9.187 34.557 39.730 1.00 19.11 181 SER D C 1
ATOM 6877 O O . SER D 1 181 ? 9.427 33.329 39.874 1.00 20.81 181 SER D O 1
ATOM 6880 N N . VAL D 1 182 ? 7.990 35.065 39.521 0.50 14.84 182 VAL D N 1
ATOM 6881 C CA A VAL D 1 182 ? 6.782 34.221 39.332 0.50 18.06 182 VAL D CA 1
ATOM 6882 C CA B VAL D 1 182 ? 6.793 34.200 39.328 0.50 18.84 182 VAL D CA 1
ATOM 6883 C C . VAL D 1 182 ? 6.347 34.312 37.865 0.50 15.48 182 VAL D C 1
ATOM 6884 O O . VAL D 1 182 ? 6.388 35.394 37.301 0.50 12.26 182 VAL D O 1
ATOM 6891 N N . HIS D 1 183 ? 5.942 33.199 37.299 1.00 18.57 183 HIS D N 1
ATOM 6892 C CA . HIS D 1 183 ? 5.620 33.069 35.856 1.00 18.13 183 HIS D CA 1
ATOM 6893 C C . HIS D 1 183 ? 4.219 32.478 35.696 1.00 20.18 183 HIS D C 1
ATOM 6894 O O . HIS D 1 183 ? 4.076 31.286 35.511 1.00 21.09 183 HIS D O 1
ATOM 6901 N N . PRO D 1 184 ? 3.165 33.313 35.769 1.00 21.63 184 PRO D N 1
ATOM 6902 C CA . PRO D 1 184 ? 1.812 32.861 35.461 1.00 23.56 184 PRO D CA 1
ATOM 6903 C C . PRO D 1 184 ? 1.646 32.529 33.979 1.00 23.25 184 PRO D C 1
ATOM 6904 O O . PRO D 1 184 ? 2.245 33.185 33.084 1.00 22.31 184 PRO D O 1
ATOM 6908 N N . GLY D 1 185 ? 0.824 31.520 33.726 1.00 22.74 185 GLY D N 1
ATOM 6909 C CA . GLY D 1 185 ? 0.312 31.227 32.384 1.00 25.49 185 GLY D CA 1
ATOM 6910 C C . GLY D 1 185 ? -0.884 32.103 32.061 1.00 26.79 185 GLY D C 1
ATOM 6911 O O . GLY D 1 185 ? -0.925 33.227 32.485 1.00 25.92 185 GLY D O 1
ATOM 6912 N N . GLY D 1 186 ? -1.807 31.621 31.244 1.00 27.72 186 GLY D N 1
ATOM 6913 C CA . GLY D 1 186 ? -2.979 32.427 30.861 1.00 27.32 186 GLY D CA 1
ATOM 6914 C C . GLY D 1 186 ? -3.970 32.436 32.022 1.00 31.11 186 GLY D C 1
ATOM 6915 O O . GLY D 1 186 ? -4.610 31.408 32.246 1.00 32.22 186 GLY D O 1
ATOM 6916 N N . ILE D 1 187 ? -4.022 33.515 32.774 1.00 32.16 187 ILE D N 1
ATOM 6917 C CA . ILE D 1 187 ? -4.935 33.667 33.941 1.00 32.91 187 ILE D CA 1
ATOM 6918 C C . ILE D 1 187 ? -6.120 34.533 33.504 1.00 36.93 187 ILE D C 1
ATOM 6919 O O . ILE D 1 187 ? -5.886 35.609 32.938 1.00 32.76 187 ILE D O 1
ATOM 6924 N N . ASP D 1 188 ? -7.335 34.091 33.828 1.00 38.39 188 ASP D N 1
ATOM 6925 C CA . ASP D 1 188 ? -8.609 34.796 33.524 1.00 38.55 188 ASP D CA 1
ATOM 6926 C C . ASP D 1 188 ? -8.686 36.116 34.296 1.00 42.99 188 ASP D C 1
ATOM 6927 O O . ASP D 1 188 ? -9.183 36.122 35.433 1.00 43.91 188 ASP D O 1
ATOM 6932 N N . THR D 1 189 ? -8.150 37.192 33.725 1.00 42.15 189 THR D N 1
ATOM 6933 C CA . THR D 1 189 ? -8.136 38.552 34.319 1.00 41.68 189 THR D CA 1
ATOM 6934 C C . THR D 1 189 ? -8.484 39.536 33.209 1.00 44.95 189 THR D C 1
ATOM 6935 O O . THR D 1 189 ? -8.433 39.172 32.043 1.00 43.01 189 THR D O 1
ATOM 6939 N N . PRO D 1 190 ? -8.828 40.800 33.528 1.00 48.01 190 PRO D N 1
ATOM 6940 C CA . PRO D 1 190 ? -8.991 41.831 32.506 1.00 44.83 190 PRO D CA 1
ATOM 6941 C C . PRO D 1 190 ? -7.758 42.005 31.602 1.00 47.73 190 PRO D C 1
ATOM 6942 O O . PRO D 1 190 ? -7.940 42.262 30.427 1.00 44.83 190 PRO D O 1
ATOM 6946 N N . MET D 1 191 ? -6.540 41.841 32.127 1.00 47.81 191 MET D N 1
ATOM 6947 C CA . MET D 1 191 ? -5.320 41.950 31.279 1.00 47.22 191 MET D CA 1
ATOM 6948 C C . MET D 1 191 ? -5.353 40.898 30.155 1.00 43.90 191 MET D C 1
ATOM 6949 O O . MET D 1 191 ? -5.160 41.278 28.991 1.00 41.78 191 MET D O 1
ATOM 6954 N N . LEU D 1 192 ? -5.589 39.620 30.456 1.00 40.69 192 LEU D N 1
ATOM 6955 C CA . LEU D 1 192 ? -5.664 38.574 29.393 1.00 43.25 192 LEU D CA 1
ATOM 6956 C C . LEU D 1 192 ? -6.808 38.912 28.418 1.00 44.81 192 LEU D C 1
ATOM 6957 O O . LEU D 1 192 ? -6.624 38.725 27.198 1.00 39.50 192 LEU D O 1
ATOM 6962 N N . GLY D 1 193 ? -7.953 39.377 28.929 1.00 45.55 193 GLY D N 1
ATOM 6963 C CA . GLY D 1 193 ? -9.094 39.816 28.097 1.00 43.70 193 GLY D CA 1
ATOM 6964 C C . GLY D 1 193 ? -8.686 40.870 27.091 1.00 44.16 193 GLY D C 1
ATOM 6965 O O . GLY D 1 193 ? -9.010 40.704 25.891 1.00 45.36 193 GLY D O 1
ATOM 6966 N N . SER D 1 194 ? -7.982 41.910 27.551 1.00 48.15 194 SER D N 1
ATOM 6967 C CA . SER D 1 194 ? -7.484 43.030 26.710 1.00 47.85 194 SER D CA 1
ATOM 6968 C C . SER D 1 194 ? -6.490 42.496 25.678 1.00 48.77 194 SER D C 1
ATOM 6969 O O . SER D 1 194 ? -6.579 42.918 24.524 1.00 54.31 194 SER D O 1
ATOM 6972 N N . ILE D 1 195 ? -5.598 41.576 26.056 1.00 42.40 195 ILE D N 1
ATOM 6973 C CA . ILE D 1 195 ? -4.624 40.979 25.097 1.00 42.62 195 ILE D CA 1
ATOM 6974 C C . ILE D 1 195 ? -5.407 40.258 23.993 1.00 45.27 195 ILE D C 1
ATOM 6975 O O . ILE D 1 195 ? -5.094 40.453 22.824 1.00 42.83 195 ILE D O 1
ATOM 6980 N N . MET D 1 196 ? -6.408 39.447 24.330 1.00 47.02 196 MET D N 1
ATOM 6981 C CA . MET D 1 196 ? -7.143 38.676 23.291 1.00 50.53 196 MET D CA 1
ATOM 6982 C C . MET D 1 196 ? -7.984 39.618 22.400 1.00 52.28 196 MET D C 1
ATOM 6983 O O . MET D 1 196 ? -7.996 39.404 21.168 1.00 51.80 196 MET D O 1
ATOM 6988 N N . ASP D 1 197 ? -8.608 40.646 22.975 1.00 48.51 197 ASP D N 1
ATOM 6989 C CA . ASP D 1 197 ? -9.383 41.669 22.217 1.00 49.36 197 ASP D CA 1
ATOM 6990 C C . ASP D 1 197 ? -8.452 42.402 21.250 1.00 54.98 197 ASP D C 1
ATOM 6991 O O . ASP D 1 197 ? -8.809 42.503 20.064 1.00 57.04 197 ASP D O 1
ATOM 6996 N N . LYS D 1 198 ? -7.300 42.876 21.730 1.00 49.55 198 LYS D N 1
ATOM 6997 C CA . LYS D 1 198 ? -6.302 43.633 20.915 1.00 57.20 198 LYS D CA 1
ATOM 6998 C C . LYS D 1 198 ? -5.748 42.713 19.820 1.00 55.46 198 LYS D C 1
ATOM 6999 O O . LYS D 1 198 ? -5.531 43.208 18.710 1.00 61.72 198 LYS D O 1
ATOM 7005 N N . ALA D 1 199 ? -5.577 41.416 20.079 1.00 49.76 199 ALA D N 1
ATOM 7006 C CA . ALA D 1 199 ? -5.115 40.438 19.068 1.00 52.42 199 ALA D CA 1
ATOM 7007 C C . ALA D 1 199 ? -6.125 40.363 17.915 1.00 52.75 199 ALA D C 1
ATOM 7008 O O . ALA D 1 199 ? -5.694 40.238 16.761 1.00 57.25 199 ALA D O 1
ATOM 7010 N N . VAL D 1 200 ? -7.423 40.427 18.217 1.00 54.40 200 VAL D N 1
ATOM 7011 C CA . VAL D 1 200 ? -8.504 40.409 17.185 1.00 54.46 200 VAL D CA 1
ATOM 7012 C C . VAL D 1 200 ? -8.431 41.718 16.385 1.00 50.59 200 VAL D C 1
ATOM 7013 O O . VAL D 1 200 ? -8.388 41.636 15.139 1.00 55.90 200 VAL D O 1
ATOM 7017 N N . GLU D 1 201 ? -8.359 42.863 17.071 1.00 55.35 201 GLU D N 1
ATOM 7018 C CA . GLU D 1 201 ? -8.238 44.226 16.470 1.00 60.12 201 GLU D CA 1
ATOM 7019 C C . GLU D 1 201 ? -7.059 44.280 15.489 1.00 63.54 201 GLU D C 1
ATOM 7020 O O . GLU D 1 201 ? -7.229 44.910 14.446 1.00 64.76 201 GLU D O 1
ATOM 7026 N N . LEU D 1 202 ? -5.917 43.651 15.805 1.00 63.30 202 LEU D N 1
ATOM 7027 C CA . LEU D 1 202 ? -4.710 43.564 14.925 1.00 63.88 202 LEU D CA 1
ATOM 7028 C C . LEU D 1 202 ? -4.964 42.586 13.776 1.00 65.75 202 LEU D C 1
ATOM 7029 O O . LEU D 1 202 ? -4.115 42.542 12.881 1.00 74.28 202 LEU D O 1
ATOM 7034 N N . GLY D 1 203 ? -6.011 41.758 13.862 1.00 65.99 203 GLY D N 1
ATOM 7035 C CA . GLY D 1 203 ? -6.218 40.624 12.941 1.00 63.60 203 GLY D CA 1
ATOM 7036 C C . GLY D 1 203 ? -5.194 39.508 13.137 1.00 63.96 203 GLY D C 1
ATOM 7037 O O . GLY D 1 203 ? -4.941 38.764 12.185 1.00 67.11 203 GLY D O 1
ATOM 7038 N N . ALA D 1 204 ? -4.641 39.338 14.341 1.00 62.34 204 ALA D N 1
ATOM 7039 C CA . ALA D 1 204 ? -3.832 38.149 14.703 1.00 60.30 204 ALA D CA 1
ATOM 7040 C C . ALA D 1 204 ? -4.749 36.939 14.938 1.00 61.34 204 ALA D C 1
ATOM 7041 O O . ALA D 1 204 ? -4.263 35.797 14.820 1.00 61.81 204 ALA D O 1
ATOM 7043 N N . ALA D 1 205 ? -6.011 37.178 15.311 1.00 62.82 205 ALA D N 1
ATOM 7044 C CA . ALA D 1 205 ? -6.996 36.116 15.622 1.00 64.18 205 ALA D CA 1
ATOM 7045 C C . ALA D 1 205 ? -8.304 36.377 14.883 1.00 63.11 205 ALA D C 1
ATOM 7046 O O . ALA D 1 205 ? -8.781 37.513 14.888 1.00 63.87 205 ALA D O 1
ATOM 7048 N N . PRO D 1 206 ? -8.892 35.336 14.237 1.00 67.04 206 PRO D N 1
ATOM 7049 C CA . PRO D 1 206 ? -10.192 35.452 13.565 1.00 70.49 206 PRO D CA 1
ATOM 7050 C C . PRO D 1 206 ? -11.320 36.055 14.417 1.00 66.49 206 PRO D C 1
ATOM 7051 O O . PRO D 1 206 ? -12.092 36.819 13.908 1.00 73.60 206 PRO D O 1
ATOM 7055 N N . SER D 1 207 ? -11.388 35.684 15.692 1.00 62.41 207 SER D N 1
ATOM 7056 C CA . SER D 1 207 ? -12.400 36.155 16.668 1.00 63.79 207 SER D CA 1
ATOM 7057 C C . SER D 1 207 ? -11.872 35.926 18.081 1.00 59.02 207 SER D C 1
ATOM 7058 O O . SER D 1 207 ? -10.942 35.115 18.244 1.00 58.01 207 SER D O 1
ATOM 7061 N N . ARG D 1 208 ? -12.515 36.554 19.055 1.00 58.67 208 ARG D N 1
ATOM 7062 C CA . ARG D 1 208 ? -12.152 36.433 20.480 1.00 62.97 208 ARG D CA 1
ATOM 7063 C C . ARG D 1 208 ? -12.364 34.979 20.944 1.00 64.36 208 ARG D C 1
ATOM 7064 O O . ARG D 1 208 ? -11.561 34.496 21.782 1.00 57.63 208 ARG D O 1
ATOM 7072 N N . GLU D 1 209 ? -13.370 34.288 20.394 1.00 59.84 209 GLU D N 1
ATOM 7073 C CA . GLU D 1 209 ? -13.702 32.883 20.766 1.00 58.93 209 GLU D CA 1
ATOM 7074 C C . GLU D 1 209 ? -12.575 31.950 20.320 1.00 52.50 209 GLU D C 1
ATOM 7075 O O . GLU D 1 209 ? -12.195 31.042 21.093 1.00 47.72 209 GLU D O 1
ATOM 7081 N N . VAL D 1 210 ? -12.087 32.128 19.097 1.00 49.77 210 VAL D N 1
ATOM 7082 C CA . VAL D 1 210 ? -11.016 31.264 18.530 1.00 54.24 210 VAL D CA 1
ATOM 7083 C C . VAL D 1 210 ? -9.702 31.560 19.270 1.00 54.09 210 VAL D C 1
ATOM 7084 O O . VAL D 1 210 ? -8.967 30.586 19.538 1.00 50.39 210 VAL D O 1
ATOM 7088 N N . ALA D 1 211 ? -9.422 32.834 19.583 1.00 49.84 211 ALA D N 1
ATOM 7089 C CA . ALA D 1 211 ? -8.229 33.254 20.355 1.00 49.31 211 ALA D CA 1
ATOM 7090 C C . ALA D 1 211 ? -8.240 32.509 21.697 1.00 51.71 211 ALA D C 1
ATOM 7091 O O . ALA D 1 211 ? -7.236 31.837 22.026 1.00 42.91 211 ALA D O 1
ATOM 7093 N N . GLN D 1 212 ? -9.367 32.571 22.413 1.00 50.05 212 GLN D N 1
ATOM 7094 C CA . GLN D 1 212 ? -9.494 31.968 23.764 1.00 50.49 212 GLN D CA 1
ATOM 7095 C C . GLN D 1 212 ? -9.309 30.441 23.690 1.00 44.49 212 GLN D C 1
ATOM 7096 O O . GLN D 1 212 ? -8.585 29.891 24.529 1.00 41.38 212 GLN D O 1
ATOM 7102 N N . ALA D 1 213 ? -9.941 29.764 22.734 1.00 40.64 213 ALA D N 1
ATOM 7103 C CA . ALA D 1 213 ? -9.857 28.290 22.571 1.00 40.61 213 ALA D CA 1
ATOM 7104 C C . ALA D 1 213 ? -8.403 27.869 22.304 1.00 42.96 213 ALA D C 1
ATOM 7105 O O . ALA D 1 213 ? -7.969 26.851 22.891 1.00 42.98 213 ALA D O 1
ATOM 7107 N N . ALA D 1 214 ? -7.701 28.581 21.411 1.00 38.64 214 ALA D N 1
ATOM 7108 C CA . ALA D 1 214 ? -6.299 28.294 21.037 1.00 38.98 214 ALA D CA 1
ATOM 7109 C C . ALA D 1 214 ? -5.419 28.411 22.291 1.00 36.32 214 ALA D C 1
ATOM 7110 O O . ALA D 1 214 ? -4.612 27.484 22.569 1.00 40.14 214 ALA D O 1
ATOM 7112 N N . MET D 1 215 ? -5.598 29.494 23.030 1.00 33.18 215 MET D N 1
ATOM 7113 C CA . MET D 1 215 ? -4.845 29.771 24.272 1.00 40.37 215 MET D CA 1
ATOM 7114 C C . MET D 1 215 ? -5.109 28.646 25.281 1.00 39.97 215 MET D C 1
ATOM 7115 O O . MET D 1 215 ? -4.131 28.112 25.850 1.00 40.69 215 MET D O 1
ATOM 7120 N N . GLU D 1 216 ? -6.365 28.236 25.483 1.00 39.05 216 GLU D N 1
ATOM 7121 C CA . GLU D 1 216 ? -6.709 27.131 26.424 1.00 40.87 216 GLU D CA 1
ATOM 7122 C C . GLU D 1 216 ? -6.021 25.832 26.004 1.00 37.29 216 GLU D C 1
ATOM 7123 O O . GLU D 1 216 ? -5.481 25.140 26.867 1.00 38.73 216 GLU D O 1
ATOM 7129 N N . MET D 1 217 ? -6.059 25.489 24.721 1.00 38.91 217 MET D N 1
ATOM 7130 C CA . MET D 1 217 ? -5.532 24.190 24.241 1.00 41.27 217 MET D CA 1
ATOM 7131 C C . MET D 1 217 ? -4.000 24.176 24.342 1.00 33.70 217 MET D C 1
ATOM 7132 O O . MET D 1 217 ? -3.441 23.070 24.415 1.00 32.07 217 MET D O 1
ATOM 7137 N N . ARG D 1 218 ? -3.346 25.337 24.367 1.00 37.38 218 ARG D N 1
ATOM 7138 C CA . ARG D 1 218 ? -1.867 25.431 24.473 1.00 37.43 218 ARG D CA 1
ATOM 7139 C C . ARG D 1 218 ? -1.446 25.054 25.913 1.00 36.44 218 ARG D C 1
ATOM 7140 O O . ARG D 1 218 ? -0.271 24.638 26.109 1.00 33.81 218 ARG D O 1
ATOM 7148 N N . HIS D 1 219 ? -2.331 25.190 26.899 1.00 28.08 219 HIS D N 1
ATOM 7149 C CA . HIS D 1 219 ? -2.064 24.767 28.296 1.00 27.81 219 HIS D CA 1
ATOM 7150 C C . HIS D 1 219 ? -2.370 23.277 28.410 1.00 30.75 219 HIS D C 1
ATOM 7151 O O . HIS D 1 219 ? -3.519 22.879 28.211 1.00 29.34 219 HIS D O 1
ATOM 7158 N N . PRO D 1 220 ? -1.402 22.398 28.739 1.00 29.79 220 PRO D N 1
ATOM 7159 C CA . PRO D 1 220 ? -1.696 20.972 28.929 1.00 30.99 220 PRO D CA 1
ATOM 7160 C C . PRO D 1 220 ? -2.874 20.696 29.873 1.00 32.60 220 PRO D C 1
ATOM 7161 O O . PRO D 1 220 ? -3.645 19.814 29.614 1.00 35.65 220 PRO D O 1
ATOM 7165 N N . ILE D 1 221 ? -3.031 21.490 30.921 1.00 34.22 221 ILE D N 1
ATOM 7166 C CA . ILE D 1 221 ? -4.151 21.307 31.883 1.00 39.25 221 ILE D CA 1
ATOM 7167 C C . ILE D 1 221 ? -5.493 21.601 31.189 1.00 42.80 221 ILE D C 1
ATOM 7168 O O . ILE D 1 221 ? -6.513 21.139 31.706 1.00 40.71 221 ILE D O 1
ATOM 7173 N N . GLY D 1 222 ? -5.504 22.344 30.079 1.00 37.76 222 GLY D N 1
ATOM 7174 C CA . GLY D 1 222 ? -6.660 22.438 29.164 1.00 37.60 222 GLY D CA 1
ATOM 7175 C C . GLY D 1 222 ? -7.592 23.598 29.470 1.00 35.02 222 GLY D C 1
ATOM 7176 O O . GLY D 1 222 ? -8.696 23.620 28.925 1.00 36.83 222 GLY D O 1
ATOM 7177 N N . ARG D 1 223 ? -7.182 24.563 30.288 1.00 33.35 223 ARG D N 1
ATOM 7178 C CA . ARG D 1 223 ? -8.028 25.725 30.656 1.00 33.42 223 ARG D CA 1
ATOM 7179 C C . ARG D 1 223 ? -7.135 26.882 31.090 1.00 36.19 223 ARG D C 1
ATOM 7180 O O . ARG D 1 223 ? -5.962 26.618 31.434 1.00 34.14 223 ARG D O 1
ATOM 7188 N N . MET D 1 224 ? -7.701 28.081 31.107 1.00 35.08 224 MET D N 1
ATOM 7189 C CA . MET D 1 224 ? -7.127 29.278 31.754 1.00 37.30 224 MET D CA 1
ATOM 7190 C C . MET D 1 224 ? -7.024 29.016 33.257 1.00 35.26 224 MET D C 1
ATOM 7191 O O . MET D 1 224 ? -7.892 28.283 33.821 1.00 28.73 224 MET D O 1
ATOM 7196 N N . GLY D 1 225 ? -6.068 29.671 33.911 1.00 32.74 225 GLY D N 1
ATOM 7197 C CA . GLY D 1 225 ? -6.012 29.703 35.380 1.00 30.28 225 GLY D CA 1
ATOM 7198 C C . GLY D 1 225 ? -6.997 30.703 35.949 1.00 30.11 225 GLY D C 1
ATOM 7199 O O . GLY D 1 225 ? -7.418 31.628 35.231 1.00 29.64 225 GLY D O 1
ATOM 7200 N N . ARG D 1 226 ? -7.352 30.532 37.217 1.00 33.10 226 ARG D N 1
ATOM 7201 C CA . ARG D 1 226 ? -8.133 31.527 37.987 1.00 34.12 226 ARG D CA 1
ATOM 7202 C C . ARG D 1 226 ? -7.133 32.335 38.806 1.00 30.44 226 ARG D C 1
ATOM 7203 O O . ARG D 1 226 ? -6.110 31.803 39.230 1.00 30.26 226 ARG D O 1
ATOM 7211 N N . PRO D 1 227 ? -7.389 33.634 39.028 1.00 29.00 227 PRO D N 1
ATOM 7212 C CA . PRO D 1 227 ? -6.499 34.470 39.819 1.00 31.47 227 PRO D CA 1
ATOM 7213 C C . PRO D 1 227 ? -6.157 33.861 41.186 1.00 34.77 227 PRO D C 1
ATOM 7214 O O . PRO D 1 227 ? -5.017 33.962 41.595 1.00 31.93 227 PRO D O 1
ATOM 7218 N N . ALA D 1 228 ? -7.109 33.204 41.844 1.00 30.91 228 ALA D N 1
ATOM 7219 C CA . ALA D 1 228 ? -6.885 32.587 43.176 1.00 31.85 228 ALA D CA 1
ATOM 7220 C C . ALA D 1 228 ? -5.820 31.489 43.095 1.00 31.50 228 ALA D C 1
ATOM 7221 O O . ALA D 1 228 ? -5.219 31.204 44.138 1.00 31.25 228 ALA D O 1
ATOM 7223 N N . GLU D 1 229 ? -5.574 30.898 41.920 1.00 27.61 229 GLU D N 1
ATOM 7224 C CA . GLU D 1 229 ? -4.569 29.806 41.786 1.00 27.73 229 GLU D CA 1
ATOM 7225 C C . GLU D 1 229 ? -3.137 30.370 41.874 1.00 25.30 229 GLU D C 1
ATOM 7226 O O . GLU D 1 229 ? -2.187 29.537 41.929 1.00 27.81 229 GLU D O 1
ATOM 7232 N N . MET D 1 230 ? -2.968 31.680 41.928 1.00 24.73 230 MET D N 1
ATOM 7233 C CA . MET D 1 230 ? -1.638 32.340 42.083 1.00 27.63 230 MET D CA 1
ATOM 7234 C C . MET D 1 230 ? -1.272 32.512 43.566 1.00 28.15 230 MET D C 1
ATOM 7235 O O . MET D 1 230 ? -0.069 32.648 43.877 1.00 28.70 230 MET D O 1
ATOM 7240 N N . GLY D 1 231 ? -2.248 32.521 44.472 1.00 26.14 231 GLY D N 1
ATOM 7241 C CA . GLY D 1 231 ? -2.024 32.952 45.862 1.00 27.11 231 GLY D CA 1
ATOM 7242 C C . GLY D 1 231 ? -1.124 32.030 46.660 1.00 25.70 231 GLY D C 1
ATOM 7243 O O . GLY D 1 231 ? -0.245 32.543 47.364 1.00 28.54 231 GLY D O 1
ATOM 7244 N N . GLY D 1 232 ? -1.341 30.718 46.594 1.00 27.65 232 GLY D N 1
ATOM 7245 C CA . GLY D 1 232 ? -0.582 29.759 47.405 1.00 28.01 232 GLY D CA 1
ATOM 7246 C C . GLY D 1 232 ? 0.905 29.832 47.101 1.00 24.77 232 GLY D C 1
ATOM 7247 O O . GLY D 1 232 ? 1.716 29.789 48.025 1.00 26.49 232 GLY D O 1
ATOM 7248 N N . GLY D 1 233 ? 1.266 29.950 45.826 1.00 24.63 233 GLY D N 1
ATOM 7249 C CA . GLY D 1 233 ? 2.673 30.017 45.414 1.00 24.68 233 GLY D CA 1
ATOM 7250 C C . GLY D 1 233 ? 3.353 31.244 45.973 1.00 23.05 233 GLY D C 1
ATOM 7251 O O . GLY D 1 233 ? 4.507 31.162 46.405 1.00 23.73 233 GLY D O 1
ATOM 7252 N N . VAL D 1 234 ? 2.665 32.375 45.991 1.00 22.34 234 VAL D N 1
ATOM 7253 C CA . VAL D 1 234 ? 3.227 33.639 46.516 1.00 22.83 234 VAL D CA 1
ATOM 7254 C C . VAL D 1 234 ? 3.360 33.500 48.033 1.00 21.90 234 VAL D C 1
ATOM 7255 O O . VAL D 1 234 ? 4.412 33.875 48.582 1.00 23.34 234 VAL D O 1
ATOM 7259 N N . VAL D 1 235 ? 2.369 32.925 48.701 1.00 24.36 235 VAL D N 1
ATOM 7260 C CA . VAL D 1 235 ? 2.467 32.669 50.169 1.00 23.31 235 VAL D CA 1
ATOM 7261 C C . VAL D 1 235 ? 3.705 31.794 50.439 1.00 23.37 235 VAL D C 1
ATOM 7262 O O . VAL D 1 235 ? 4.497 32.161 51.315 1.00 25.09 235 VAL D O 1
ATOM 7266 N N . TYR D 1 236 ? 3.867 30.701 49.721 1.00 22.16 236 TYR D N 1
ATOM 7267 C CA . TYR D 1 236 ? 5.027 29.785 49.866 1.00 22.13 236 TYR D CA 1
ATOM 7268 C C . TYR D 1 236 ? 6.318 30.605 49.739 1.00 22.85 236 TYR D C 1
ATOM 7269 O O . TYR D 1 236 ? 7.148 30.527 50.643 1.00 21.88 236 TYR D O 1
ATOM 7278 N N . LEU D 1 237 ? 6.486 31.373 48.657 1.00 22.95 237 LEU D N 1
ATOM 7279 C CA . LEU D 1 237 ? 7.756 32.109 48.419 1.00 23.28 237 LEU D CA 1
ATOM 7280 C C . LEU D 1 237 ? 8.016 33.116 49.535 1.00 23.84 237 LEU D C 1
ATOM 7281 O O . LEU D 1 237 ? 9.167 33.371 49.823 1.00 23.11 237 LEU D O 1
ATOM 7286 N N . CYS D 1 238 ? 6.979 33.773 50.048 1.00 22.67 238 CYS D N 1
ATOM 7287 C CA . CYS D 1 238 ? 7.119 34.781 51.130 1.00 25.08 238 CYS D CA 1
ATOM 7288 C C . CYS D 1 238 ? 7.423 34.120 52.482 1.00 23.77 238 CYS D C 1
ATOM 7289 O O . CYS D 1 238 ? 7.852 34.833 53.390 1.00 25.16 238 CYS D O 1
ATOM 7292 N N . SER D 1 239 ? 7.185 32.813 52.623 1.00 25.49 239 SER D N 1
ATOM 7293 C CA . SER D 1 239 ? 7.282 32.085 53.913 1.00 25.25 239 SER D CA 1
ATOM 7294 C C . SER D 1 239 ? 8.706 31.598 54.188 1.00 27.27 239 SER D C 1
ATOM 7295 O O . SER D 1 239 ? 9.501 31.397 53.233 1.00 23.66 239 SER D O 1
ATOM 7298 N N . ASP D 1 240 ? 8.976 31.297 55.465 1.00 23.96 240 ASP D N 1
ATOM 7299 C CA . ASP D 1 240 ? 10.235 30.627 55.885 1.00 26.09 240 ASP D CA 1
ATOM 7300 C C . ASP D 1 240 ? 10.331 29.216 55.306 1.00 23.99 240 ASP D C 1
ATOM 7301 O O . ASP D 1 240 ? 11.457 28.713 55.239 1.00 27.18 240 ASP D O 1
ATOM 7306 N N . ALA D 1 241 ? 9.225 28.589 54.899 1.00 24.33 241 ALA D N 1
ATOM 7307 C CA . ALA D 1 241 ? 9.282 27.272 54.237 1.00 25.11 241 ALA D CA 1
ATOM 7308 C C . ALA D 1 241 ? 10.139 27.363 52.957 1.00 26.27 241 ALA D C 1
ATOM 7309 O O . ALA D 1 241 ? 10.650 26.328 52.535 1.00 26.09 241 ALA D O 1
ATOM 7311 N N . ALA D 1 242 ? 10.248 28.544 52.339 1.00 23.68 242 ALA D N 1
ATOM 7312 C CA . ALA D 1 242 ? 11.010 28.753 51.078 1.00 22.38 242 ALA D CA 1
ATOM 7313 C C . ALA D 1 242 ? 12.410 29.311 51.367 1.00 21.49 242 ALA D C 1
ATOM 7314 O O . ALA D 1 242 ? 12.999 29.960 50.490 1.00 19.70 242 ALA D O 1
ATOM 7316 N N . SER D 1 243 ? 12.981 29.016 52.539 1.00 22.31 243 SER D N 1
ATOM 7317 C CA . SER D 1 243 ? 14.283 29.562 52.978 1.00 21.87 243 SER D CA 1
ATOM 7318 C C . SER D 1 243 ? 15.427 29.151 52.031 1.00 22.34 243 SER D C 1
ATOM 7319 O O . SER D 1 243 ? 16.437 29.889 52.005 1.00 22.93 243 SER D O 1
ATOM 7322 N N . PHE D 1 244 ? 15.313 28.053 51.269 1.00 20.15 244 PHE D N 1
ATOM 7323 C CA . PHE D 1 244 ? 16.383 27.662 50.309 1.00 18.30 244 PHE D CA 1
ATOM 7324 C C . PHE D 1 244 ? 16.015 28.024 48.866 1.00 20.63 244 PHE D C 1
ATOM 7325 O O . PHE D 1 244 ? 16.635 27.477 47.916 1.00 22.85 244 PHE D O 1
ATOM 7333 N N . VAL D 1 245 ? 15.013 28.875 48.675 1.00 20.04 245 VAL D N 1
ATOM 7334 C CA . VAL D 1 245 ? 14.522 29.266 47.335 1.00 19.78 245 VAL D CA 1
ATOM 7335 C C . VAL D 1 245 ? 14.876 30.745 47.098 1.00 20.12 245 VAL D C 1
ATOM 7336 O O . VAL D 1 245 ? 14.252 31.636 47.695 1.00 19.29 245 VAL D O 1
ATOM 7340 N N . THR D 1 246 ? 15.842 30.974 46.221 1.00 19.70 246 THR D N 1
ATOM 7341 C CA . THR D 1 246 ? 16.246 32.311 45.731 1.00 18.70 246 THR D CA 1
ATOM 7342 C C . THR D 1 246 ? 16.711 32.158 44.285 1.00 20.18 246 THR D C 1
ATOM 7343 O O . THR D 1 246 ? 17.103 31.024 43.876 1.00 17.04 246 THR D O 1
ATOM 7347 N N . CYS D 1 247 ? 16.620 33.254 43.536 1.00 21.74 247 CYS D N 1
ATOM 7348 C CA . CYS D 1 247 ? 16.962 33.368 42.098 1.00 22.13 247 CYS D CA 1
ATOM 7349 C C . CYS D 1 247 ? 16.080 32.466 41.237 1.00 22.83 247 CYS D C 1
ATOM 7350 O O . CYS D 1 247 ? 16.423 32.265 40.068 1.00 27.18 247 CYS D O 1
ATOM 7353 N N . THR D 1 248 ? 14.978 31.931 41.751 1.00 21.68 248 THR D N 1
ATOM 7354 C CA . THR D 1 248 ? 14.283 30.830 41.077 1.00 22.90 248 THR D CA 1
ATOM 7355 C C . THR D 1 248 ? 13.156 31.352 40.177 1.00 22.05 248 THR D C 1
ATOM 7356 O O . THR D 1 248 ? 12.586 32.427 40.465 1.00 22.41 248 THR D O 1
ATOM 7360 N N . GLU D 1 249 ? 12.850 30.598 39.132 1.00 20.17 249 GLU D N 1
ATOM 7361 C CA . GLU D 1 249 ? 11.665 30.789 38.264 1.00 21.74 249 GLU D CA 1
ATOM 7362 C C . GLU D 1 249 ? 10.536 29.923 38.812 1.00 23.14 249 GLU D C 1
ATOM 7363 O O . GLU D 1 249 ? 10.586 28.651 38.687 1.00 24.87 249 GLU D O 1
ATOM 7369 N N . PHE D 1 250 ? 9.577 30.564 39.464 1.00 20.78 250 PHE D N 1
ATOM 7370 C CA . PHE D 1 250 ? 8.463 29.854 40.122 1.00 21.52 250 PHE D CA 1
ATOM 7371 C C . PHE D 1 250 ? 7.301 29.900 39.138 1.00 20.99 250 PHE D C 1
ATOM 7372 O O . PHE D 1 250 ? 6.693 30.956 38.975 1.00 22.60 250 PHE D O 1
ATOM 7380 N N . VAL D 1 251 ? 7.021 28.766 38.496 1.00 22.48 251 VAL D N 1
ATOM 7381 C CA . VAL D 1 251 ? 6.083 28.723 37.337 1.00 23.82 251 VAL D CA 1
ATOM 7382 C C . VAL D 1 251 ? 4.705 28.215 37.810 1.00 24.18 251 VAL D C 1
ATOM 7383 O O . VAL D 1 251 ? 4.642 27.211 38.485 1.00 24.72 251 VAL D O 1
ATOM 7387 N N . MET D 1 252 ? 3.653 28.950 37.476 1.00 23.41 252 MET D N 1
ATOM 7388 C CA . MET D 1 252 ? 2.247 28.566 37.748 1.00 24.83 252 MET D CA 1
ATOM 7389 C C . MET D 1 252 ? 1.468 28.729 36.441 1.00 22.46 252 MET D C 1
ATOM 7390 O O . MET D 1 252 ? 0.820 29.755 36.290 1.00 22.13 252 MET D O 1
ATOM 7395 N N . ASP D 1 253 ? 1.647 27.783 35.509 1.00 25.18 253 ASP D N 1
ATOM 7396 C CA . ASP D 1 253 ? 1.257 27.996 34.083 1.00 26.23 253 ASP D CA 1
ATOM 7397 C C . ASP D 1 253 ? 0.458 26.836 33.487 1.00 25.70 253 ASP D C 1
ATOM 7398 O O . ASP D 1 253 ? 0.312 26.802 32.247 1.00 26.59 253 ASP D O 1
ATOM 7403 N N . GLY D 1 254 ? -0.031 25.903 34.304 1.00 25.64 254 GLY D N 1
ATOM 7404 C CA . GLY D 1 254 ? -0.828 24.774 33.789 1.00 24.50 254 GLY D CA 1
ATOM 7405 C C . GLY D 1 254 ? -0.061 23.940 32.780 1.00 26.41 254 GLY D C 1
ATOM 7406 O O . GLY D 1 254 ? -0.698 23.179 32.014 1.00 26.29 254 GLY D O 1
ATOM 7407 N N . GLY D 1 255 ? 1.287 23.999 32.854 1.00 24.22 255 GLY D N 1
ATOM 7408 C CA . GLY D 1 255 ? 2.194 23.225 31.992 1.00 24.43 255 GLY D CA 1
ATOM 7409 C C . GLY D 1 255 ? 2.579 23.918 30.700 1.00 22.18 255 GLY D C 1
ATOM 7410 O O . GLY D 1 255 ? 3.345 23.317 29.940 1.00 21.91 255 GLY D O 1
ATOM 7411 N N . PHE D 1 256 ? 2.094 25.132 30.457 1.00 22.05 256 PHE D N 1
ATOM 7412 C CA . PHE D 1 256 ? 2.247 25.852 29.163 1.00 24.87 256 PHE D CA 1
ATOM 7413 C C . PHE D 1 256 ? 3.717 25.779 28.669 1.00 24.03 256 PHE D C 1
ATOM 7414 O O . PHE D 1 256 ? 3.971 25.420 27.501 1.00 22.94 256 PHE D O 1
ATOM 7422 N N . SER D 1 257 ? 4.666 26.140 29.528 1.00 24.52 257 SER D N 1
ATOM 7423 C CA . SER D 1 257 ? 6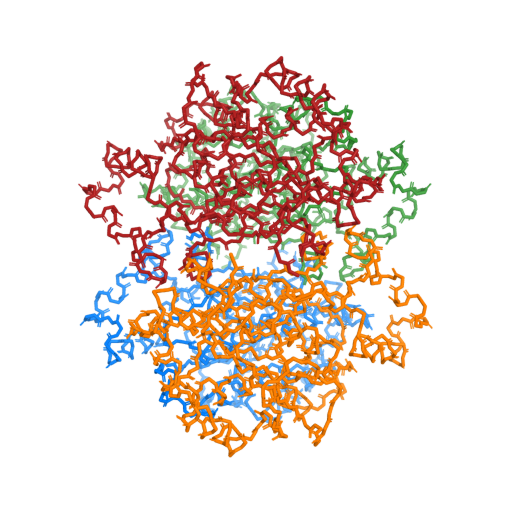.080 26.361 29.124 1.00 26.37 257 SER D CA 1
ATOM 7424 C C . SER D 1 257 ? 6.813 25.029 28.919 1.00 26.62 257 SER D C 1
ATOM 7425 O O . SER D 1 257 ? 7.924 25.055 28.317 1.00 24.85 257 SER D O 1
ATOM 7428 N N . GLN D 1 258 ? 6.261 23.909 29.399 1.00 25.81 258 GLN D N 1
ATOM 7429 C CA . GLN D 1 258 ? 6.996 22.607 29.493 1.00 25.28 258 GLN D CA 1
ATOM 7430 C C . GLN D 1 258 ? 6.604 21.653 28.368 1.00 25.62 258 GLN D C 1
ATOM 7431 O O . GLN D 1 258 ? 7.226 20.592 28.253 1.00 24.87 258 GLN D O 1
ATOM 7437 N N . VAL D 1 259 ? 5.695 22.084 27.502 1.00 28.17 259 VAL D N 1
ATOM 7438 C CA . VAL D 1 259 ? 5.358 21.435 26.204 1.00 29.63 259 VAL D CA 1
ATOM 7439 C C . VAL D 1 259 ? 5.593 22.465 25.067 1.00 34.41 259 VAL D C 1
ATOM 7440 O O . VAL D 1 259 ? 5.528 21.917 23.928 1.00 35.13 259 VAL D O 1
#

Nearest PDB structures (foldseek):
  9jdt-assembly3_K  TM=9.924E-01  e=1.006E-42  Novosphingobium aromaticivorans DSM 12444
  9jdt-assembly2_C  TM=9.914E-01  e=6.249E-43  Novosphingobium aromaticivorans DSM 12444
  4nbt-assembly1_D  TM=9.205E-01  e=3.828E-21  Acholeplasma laidlawii PG-8A
  3un1-assembly1_A  TM=8.879E-01  e=1.385E-18  Sinorhizobium meliloti
  4zgw-assembly1_B  TM=9.105E-01  e=4.639E-17  Serratia marcescens

B-factor: mean 30.69, std 11.32, range [12.26, 180.83]

Organism: Novosphingobium aromaticivorans (strain ATCC 700278 / DSM 12444 / CCUG 56034 / CIP 105152 / NBRC 16084 / F199) (NCBI:txid279238)

Foldseek 3Di:
DQAQALAAEEAEPLQFFLNLLQLQLNVVSVYAYEYEYQDCDDDRPNHPHYHHAQLLDLVRLLVVLVVCCVPPNAHQEYELPFAAFDFAQPVPDDVVNLVVRLSGQPVSCVSNCVSRVSRQLVSLVVDVLGREYEHEAAVLLVDPDHRRVSNSVSSVNSLQVQLVCQVVCVVVVSRYAGHYEHEAAEPGVRSLNNLVVCVVVVVDVDSVRSQQVSQCLQCLRHHHYSNLVNVQSSNRSGSVCSVDHSYYHYHHNCNNVD/DAQALAAEEAEPLQFQLNLLQLVLNLVSVYAYEYEYCDPDHPRPNHPHYYNAQLLDLVRLLVVLVVCCVPPNAHQEYELPFAAFDFAQPVPDDVVNLVVRLSGQPVSCVSNCVSRVSRQLVSLVVDVLGREYEHEAAVLLVDPDGRRCSRSVSSVNSLQVQLVCQVVCVVVVSSYAGHYEHEAQEPTVRSVNNLCVCVVVVVAVDSVRSQQVSQCLQCLRHHHYSNLVNVQSRCRSDSVCSVDHSYYHYHHNCNNVD/DQAQALAAEEQEPLQFQLNLLQLVLNLVSVYAYEYEYQDCDDDRPNHPHYHNAQLLDLVRLLVVLVVCCVPPNAHQEYELPFAAFDFAQVVPDDPVNLVVRLSGQPVSCVSNCVSRVSRQLVSLVVDVLGREYEHEAAVLLVDPDHRRVSRSVSSVNSLVVQLVCQVVCVVVVSRYAGHYEHEAQEPTVRSVVNLVVCVVVVVDVDSVRSQQVSQCLQCLRHHHYSNLVNVQSSNRSGSVCSVDHSYYHYDHSCNNVD/DQAQALAAEEQEPLQFFLNLLQLVLNLVSVYAYEYEYQDCDDDRPNHPHYHRADLLDLVRLLVVLVVCCVPPNAHQEYELPFAAFDFAQPVPDDPVNLVVRLSGQPVSCVSNCVSRVSRQLVSLVVDVLGREYEHEAAVLLVDPDGRRVSNSVSSVNSLQVQLVCQVVCVVVPSRYAGHYEHEAAEPTVRSVVNLVVCVVVVVDVDSVRSQQVSQCLQCLRHHHYSNLVNVQSSNRSGSVCSVDHSYYHYHHSCNNVD